Protein AF-0000000082410962 (afdb_homodimer)

Organism: Rhodococcus erythropolis (NCBI:txid1833)

InterPro domains:
  IPR000667 Peptidase S13, D-Ala-D-Ala carboxypeptidase C [PF02113] (50-499)
  IPR000667 Peptidase S13, D-Ala-D-Ala carboxypeptidase C [PTHR30023] (6-502)
  IPR012338 Beta-lactamase/transpeptidase-like [G3DSA:3.40.710.10] (295-506)
  IPR012338 Beta-lactamase/transpeptidase-like [SSF56601] (40-501)

Structure (mmCIF, N/CA/C/O backbone):
data_AF-0000000082410962-model_v1
#
loop_
_entity.id
_entity.type
_entity.pdbx_description
1 polymer 'D-alanyl-D-alanine carboxypeptidase'
#
loop_
_atom_site.group_PDB
_atom_site.id
_atom_site.type_symbol
_atom_site.label_atom_id
_atom_site.label_alt_id
_atom_site.label_comp_id
_atom_site.label_asym_id
_atom_site.label_entity_id
_atom_site.label_seq_id
_atom_site.pdbx_PDB_ins_code
_atom_site.Cartn_x
_atom_site.Cartn_y
_atom_site.Cartn_z
_atom_site.occupancy
_atom_site.B_iso_or_equiv
_atom_site.auth_seq_id
_atom_site.auth_comp_id
_atom_site.auth_asym_id
_atom_site.auth_atom_id
_atom_site.pdbx_PDB_model_num
ATOM 1 N N . MET A 1 1 ? -11.117 4.195 -78.25 1 20.45 1 MET A N 1
ATOM 2 C CA . MET A 1 1 ? -12.477 3.693 -78.438 1 20.45 1 MET A CA 1
ATOM 3 C C . MET A 1 1 ? -13.109 3.348 -77.062 1 20.45 1 MET A C 1
ATOM 5 O O . MET A 1 1 ? -12.578 2.523 -76.312 1 20.45 1 MET A O 1
ATOM 9 N N . PRO A 1 2 ? -13.758 4.367 -76.438 1 22.19 2 PRO A N 1
ATOM 10 C CA . PRO A 1 2 ? -14.109 4.836 -75.062 1 22.19 2 PRO A CA 1
ATOM 11 C C . PRO A 1 2 ? -15.258 4.039 -74.438 1 22.19 2 PRO A C 1
ATOM 13 O O . PRO A 1 2 ? -15.828 4.457 -73.438 1 22.19 2 PRO A O 1
ATOM 16 N N . HIS A 1 3 ? -15.164 2.682 -74.75 1 20.92 3 HIS A N 1
ATOM 17 C CA . HIS A 1 3 ? -16.328 1.81 -74.688 1 20.92 3 HIS A CA 1
ATOM 18 C C . HIS A 1 3 ? -16.906 1.747 -73.25 1 20.92 3 HIS A C 1
ATOM 20 O O . HIS A 1 3 ? -16.234 1.301 -72.312 1 20.92 3 HIS A O 1
ATOM 26 N N . THR A 1 4 ? -17.766 2.74 -72.875 1 23.84 4 THR A N 1
ATOM 27 C CA . THR A 1 4 ? -18.391 3.262 -71.688 1 23.84 4 THR A CA 1
ATOM 28 C C . THR A 1 4 ? -19.422 2.279 -71.125 1 23.84 4 THR A C 1
ATOM 30 O O . THR A 1 4 ? -20.516 2.15 -71.688 1 23.84 4 THR A O 1
ATOM 33 N N . THR A 1 5 ? -18.875 1.033 -70.875 1 23.12 5 THR A N 1
ATOM 34 C CA . THR A 1 5 ? -19.781 -0.105 -70.688 1 23.12 5 THR A CA 1
ATOM 35 C C . THR A 1 5 ? -20.828 0.185 -69.625 1 23.12 5 THR A C 1
ATOM 37 O O . THR A 1 5 ? -20.531 0.853 -68.625 1 23.12 5 THR A O 1
ATOM 40 N N . SER A 1 6 ? -22.062 -0.036 -69.938 1 21.22 6 SER A N 1
ATOM 41 C CA . SER A 1 6 ? -23.469 0.109 -69.562 1 21.22 6 SER A CA 1
ATOM 42 C C . SER A 1 6 ? -23.703 -0.491 -68.188 1 21.22 6 SER A C 1
ATOM 44 O O . SER A 1 6 ? -23.188 -1.566 -67.875 1 21.22 6 SER A O 1
ATOM 46 N N . VAL A 1 7 ? -24.094 0.425 -67.125 1 21.98 7 VAL A N 1
ATOM 47 C CA . VAL A 1 7 ? -24.344 0.583 -65.75 1 21.98 7 VAL A CA 1
ATOM 48 C C . VAL A 1 7 ? -25.531 -0.268 -65.312 1 21.98 7 VAL A C 1
ATOM 50 O O . VAL A 1 7 ? -26.688 0.076 -65.562 1 21.98 7 VAL A O 1
ATOM 53 N N . ARG A 1 8 ? -25.547 -1.613 -65.688 1 18.22 8 ARG A N 1
ATOM 54 C CA . ARG A 1 8 ? -26.781 -2.383 -65.562 1 18.22 8 ARG A CA 1
ATOM 55 C C . ARG A 1 8 ? -27.297 -2.357 -64.125 1 18.22 8 ARG A C 1
ATOM 57 O O . ARG A 1 8 ? -26.562 -2.684 -63.188 1 18.22 8 ARG A O 1
ATOM 64 N N . ALA A 1 9 ? -28.438 -1.636 -63.875 1 20.69 9 ALA A N 1
ATOM 65 C CA . ALA A 1 9 ? -29.281 -1.171 -62.781 1 20.69 9 ALA A CA 1
ATOM 66 C C . ALA A 1 9 ? -29.922 -2.346 -62.031 1 20.69 9 ALA A C 1
ATOM 68 O O . ALA A 1 9 ? -30.641 -2.152 -61.062 1 20.69 9 ALA A O 1
ATOM 69 N N . VAL A 1 10 ? -29.484 -3.652 -62.25 1 19.92 10 VAL A N 1
ATOM 70 C CA . VAL A 1 10 ? -30.5 -4.664 -62 1 19.92 10 VAL A CA 1
ATOM 71 C C . VAL A 1 10 ? -30.938 -4.609 -60.531 1 19.92 10 VAL A C 1
ATOM 73 O O . VAL A 1 10 ? -30.125 -4.828 -59.625 1 19.92 10 VAL A O 1
ATOM 76 N N . ALA A 1 11 ? -32.062 -3.807 -60.156 1 21.8 11 ALA A N 1
ATOM 77 C CA . ALA A 1 11 ? -32.719 -3.441 -58.906 1 21.8 11 ALA A CA 1
ATOM 78 C C . ALA A 1 11 ? -33.406 -4.652 -58.281 1 21.8 11 ALA A C 1
ATOM 80 O O . ALA A 1 11 ? -34.188 -4.512 -57.344 1 21.8 11 ALA A O 1
ATOM 81 N N . ALA A 1 12 ? -32.844 -5.898 -58.438 1 20.09 12 ALA A N 1
ATOM 82 C CA . ALA A 1 12 ? -33.75 -6.984 -58.094 1 20.09 12 ALA A CA 1
ATOM 83 C C . ALA A 1 12 ? -34.281 -6.809 -56.688 1 20.09 12 ALA A C 1
ATOM 85 O O . ALA A 1 12 ? -33.5 -6.664 -55.719 1 20.09 12 ALA A O 1
ATOM 86 N N . LEU A 1 13 ? -35.531 -6.34 -56.562 1 22.44 13 LEU A N 1
ATOM 87 C CA . LEU A 1 13 ? -36.469 -6.055 -55.469 1 22.44 13 LEU A CA 1
ATOM 88 C C . LEU A 1 13 ? -36.75 -7.309 -54.656 1 22.44 13 LEU A C 1
ATOM 90 O O . LEU A 1 13 ? -37.75 -7.984 -54.844 1 22.44 13 LEU A O 1
ATOM 94 N N . ILE A 1 14 ? -35.688 -8.172 -54.312 1 22.17 14 ILE A N 1
ATOM 95 C CA . ILE A 1 14 ? -36.125 -9.477 -53.812 1 22.17 14 ILE A CA 1
ATOM 96 C C . ILE A 1 14 ? -36.969 -9.305 -52.562 1 22.17 14 ILE A C 1
ATOM 98 O O . ILE A 1 14 ? -36.531 -8.609 -51.625 1 22.17 14 ILE A O 1
ATOM 102 N N . SER A 1 15 ? -38.281 -9.422 -52.656 1 22.38 15 SER A N 1
ATOM 103 C CA . SER A 1 15 ? -39.438 -9.414 -51.781 1 22.38 15 SER A CA 1
ATOM 104 C C . SER A 1 15 ? -39.281 -10.422 -50.656 1 22.38 15 SER A C 1
ATOM 106 O O . SER A 1 15 ? -39.312 -11.633 -50.875 1 22.38 15 SER A O 1
ATOM 108 N N . VAL A 1 16 ? -38.125 -10.383 -49.906 1 25.7 16 VAL A N 1
ATOM 109 C CA . VAL A 1 16 ? -37.938 -11.523 -49.031 1 25.7 16 VAL A CA 1
ATOM 110 C C . VAL A 1 16 ? -39.062 -11.578 -48 1 25.7 16 VAL A C 1
ATOM 112 O O . VAL A 1 16 ? -39.281 -10.625 -47.219 1 25.7 16 VAL A O 1
ATOM 115 N N . GLY A 1 17 ? -40.188 -12.172 -48.406 1 24.81 17 GLY A N 1
ATOM 116 C CA . GLY A 1 17 ? -41.375 -12.477 -47.625 1 24.81 17 GLY A CA 1
ATOM 117 C C . GLY A 1 17 ? -41.062 -13.023 -46.25 1 24.81 17 GLY A C 1
ATOM 118 O O . GLY A 1 17 ? -40.375 -14.055 -46.125 1 24.81 17 GLY A O 1
ATOM 119 N N . VAL A 1 18 ? -41 -12.102 -45.344 1 27.58 18 VAL A N 1
ATOM 120 C CA . VAL A 1 18 ? -40.625 -12.312 -43.969 1 27.58 18 VAL A CA 1
ATOM 121 C C . VAL A 1 18 ? -41.656 -13.203 -43.281 1 27.58 18 VAL A C 1
ATOM 123 O O . VAL A 1 18 ? -42.812 -12.797 -43.094 1 27.58 18 VAL A O 1
ATOM 126 N N . VAL A 1 19 ? -41.719 -14.422 -43.812 1 29.36 19 VAL A N 1
ATOM 127 C CA . VAL A 1 19 ? -42.719 -15.266 -43.156 1 29.36 19 VAL A CA 1
ATOM 128 C C . VAL A 1 19 ? -42.5 -15.234 -41.625 1 29.36 19 VAL A C 1
ATOM 130 O O . VAL A 1 19 ? -41.406 -15.562 -41.156 1 29.36 19 VAL A O 1
ATOM 133 N N . LEU A 1 20 ? -43.25 -14.383 -41.062 1 29.3 20 LEU A N 1
ATOM 134 C CA . LEU A 1 20 ? -43.375 -14.164 -39.625 1 29.3 20 LEU A CA 1
ATOM 135 C C . LEU A 1 20 ? -43.719 -15.453 -38.906 1 29.3 20 LEU A C 1
ATOM 137 O O . LEU A 1 20 ? -44.875 -15.922 -39 1 29.3 20 LEU A O 1
ATOM 141 N N . THR A 1 21 ? -42.875 -16.531 -39.156 1 29.48 21 THR A N 1
ATOM 142 C CA . THR A 1 21 ? -43.344 -17.703 -38.438 1 29.48 21 THR A CA 1
ATOM 143 C C . THR A 1 21 ? -43.5 -17.422 -36.969 1 29.48 21 THR A C 1
ATOM 145 O O . THR A 1 21 ? -42.594 -16.938 -36.312 1 29.48 21 THR A O 1
ATOM 148 N N . ALA A 1 22 ? -44.656 -17.156 -36.531 1 31.52 22 ALA A N 1
ATOM 149 C CA . ALA A 1 22 ? -45.188 -17 -35.156 1 31.52 22 ALA A CA 1
ATOM 150 C C . ALA A 1 22 ? -44.688 -18.125 -34.25 1 31.52 22 ALA A C 1
ATOM 152 O O . ALA A 1 22 ? -45.156 -19.266 -34.375 1 31.52 22 ALA A O 1
ATOM 153 N N . CYS A 1 23 ? -43.219 -18.266 -34.156 1 29.84 23 CYS A N 1
ATOM 154 C CA . CYS A 1 23 ? -42.938 -19.359 -33.25 1 29.84 23 CYS A CA 1
ATOM 155 C C . CYS A 1 23 ? -43.562 -19.094 -31.875 1 29.84 23 CYS A C 1
ATOM 157 O O . CYS A 1 23 ? -43.281 -18.078 -31.234 1 29.84 23 CYS A O 1
ATOM 159 N N . SER A 1 24 ? -44.719 -19.453 -31.703 1 29.98 24 SER A N 1
ATOM 160 C CA . SER A 1 24 ? -45.375 -19.5 -30.391 1 29.98 24 SER A CA 1
ATOM 161 C C . SER A 1 24 ? -44.469 -20.125 -29.344 1 29.98 24 SER A C 1
ATOM 163 O O . SER A 1 24 ? -44.188 -21.328 -29.375 1 29.98 24 SER A O 1
ATOM 165 N N . ALA A 1 25 ? -43.406 -19.312 -28.969 1 31.98 25 ALA A N 1
ATOM 166 C CA . ALA A 1 25 ? -42.594 -19.828 -27.875 1 31.98 25 ALA A CA 1
ATOM 167 C C . ALA A 1 25 ? -43.469 -20.172 -26.672 1 31.98 25 ALA A C 1
ATOM 169 O O . ALA A 1 25 ? -44.219 -19.312 -26.188 1 31.98 25 ALA A O 1
ATOM 170 N N . LYS A 1 26 ? -43.562 -21.422 -26.531 1 36.84 26 LYS A N 1
ATOM 171 C CA . LYS A 1 26 ? -44.219 -21.891 -25.312 1 36.84 26 LYS A CA 1
ATOM 172 C C . LYS A 1 26 ? -43.562 -21.281 -24.062 1 36.84 26 LYS A C 1
ATOM 174 O O . LYS A 1 26 ? -42.344 -21.219 -23.969 1 36.84 26 LYS A O 1
ATOM 179 N N . PRO A 1 27 ? -44.156 -20.484 -23.25 1 34.94 27 PRO A N 1
ATOM 180 C CA . PRO A 1 27 ? -43.562 -19.922 -22.031 1 34.94 27 PRO A CA 1
ATOM 181 C C . PRO A 1 27 ? -42.844 -20.969 -21.172 1 34.94 27 PRO A C 1
ATOM 183 O O . PRO A 1 27 ? -43.469 -21.953 -20.75 1 34.94 27 PRO A O 1
ATOM 186 N N . SER A 1 28 ? -41.469 -21.328 -21.5 1 31.2 28 SER A N 1
ATOM 187 C CA . SER A 1 28 ? -40.938 -22.312 -20.562 1 31.2 28 SER A CA 1
ATOM 188 C C . SER A 1 28 ? -40.875 -21.75 -19.141 1 31.2 28 SER A C 1
ATOM 190 O O . SER A 1 28 ? -40.156 -20.797 -18.891 1 31.2 28 SER A O 1
ATOM 192 N N . ASN A 1 29 ? -41.844 -21.656 -18.406 1 32.88 29 ASN A N 1
ATOM 193 C CA . ASN A 1 29 ? -41.875 -21.438 -16.953 1 32.88 29 ASN A CA 1
ATOM 194 C C . ASN A 1 29 ? -40.875 -22.281 -16.219 1 32.88 29 ASN A C 1
ATOM 196 O O . ASN A 1 29 ? -41.188 -23.391 -15.781 1 32.88 29 ASN A O 1
ATOM 200 N N . SER A 1 30 ? -39.531 -22.406 -16.781 1 31.64 30 SER A N 1
ATOM 201 C CA . SER A 1 30 ? -38.812 -23.297 -15.875 1 31.64 30 SER A CA 1
ATOM 202 C C . SER A 1 30 ? -38.531 -22.625 -14.531 1 31.64 30 SER A C 1
ATOM 204 O O . SER A 1 30 ? -37.812 -21.641 -14.453 1 31.64 30 SER A O 1
ATOM 206 N N . ASP A 1 31 ? -39.406 -22.578 -13.648 1 34 31 ASP A N 1
ATOM 207 C CA . ASP A 1 31 ? -39.219 -22.438 -12.211 1 34 31 ASP A CA 1
ATOM 208 C C . ASP A 1 31 ? -38 -23.25 -11.742 1 34 31 ASP A C 1
ATOM 210 O O . ASP A 1 31 ? -38.125 -24.406 -11.328 1 34 31 ASP A O 1
ATOM 214 N N . SER A 1 32 ? -36.906 -23.156 -12.383 1 30.41 32 SER A N 1
ATOM 215 C CA . SER A 1 32 ? -35.875 -23.953 -11.734 1 30.41 32 SER A CA 1
ATOM 216 C C . SER A 1 32 ? -35.562 -23.438 -10.336 1 30.41 32 SER A C 1
ATOM 218 O O . SER A 1 32 ? -34.875 -22.422 -10.18 1 30.41 32 SER A O 1
ATOM 220 N N . ALA A 1 33 ? -36.438 -23.516 -9.336 1 36.28 33 ALA A N 1
ATOM 221 C CA . ALA A 1 33 ? -36.156 -23.5 -7.906 1 36.28 33 ALA A CA 1
ATOM 222 C C . ALA A 1 33 ? -34.75 -24.047 -7.625 1 36.28 33 ALA A C 1
ATOM 224 O O . ALA A 1 33 ? -34.469 -25.219 -7.91 1 36.28 33 ALA A O 1
ATOM 225 N N . SER A 1 34 ? -33.688 -23.141 -7.738 1 38.25 34 SER A N 1
ATOM 226 C CA . SER A 1 34 ? -32.344 -23.5 -7.34 1 38.25 34 SER A CA 1
ATOM 227 C C . SER A 1 34 ? -32.344 -24.594 -6.281 1 38.25 34 SER A C 1
ATOM 229 O O . SER A 1 34 ? -33.031 -24.484 -5.262 1 38.25 34 SER A O 1
ATOM 231 N N . ALA A 1 35 ? -32.25 -25.781 -6.633 1 42.25 35 ALA A N 1
ATOM 232 C CA . ALA A 1 35 ? -32.188 -26.844 -5.621 1 42.25 35 ALA A CA 1
ATOM 233 C C . ALA A 1 35 ? -31.5 -26.344 -4.352 1 42.25 35 ALA A C 1
ATOM 235 O O . ALA A 1 35 ? -30.484 -25.656 -4.422 1 42.25 35 ALA A O 1
ATOM 236 N N . PRO A 1 36 ? -32.125 -26.203 -3.295 1 48.03 36 PRO A N 1
ATOM 237 C CA . PRO A 1 36 ? -31.531 -25.734 -2.051 1 48.03 36 PRO A CA 1
ATOM 238 C C . PRO A 1 36 ? -30.062 -26.156 -1.903 1 48.03 36 PRO A C 1
ATOM 240 O O . PRO A 1 36 ? -29.734 -27.312 -2.178 1 48.03 36 PRO A O 1
ATOM 243 N N . ALA A 1 37 ? -29.094 -25.25 -2.07 1 55.62 37 ALA A N 1
ATOM 244 C CA . ALA A 1 37 ? -27.703 -25.594 -1.759 1 55.62 37 ALA A CA 1
ATOM 245 C C . ALA A 1 37 ? -27.625 -26.578 -0.59 1 55.62 37 ALA A C 1
ATOM 247 O O . ALA A 1 37 ? -28.266 -26.359 0.447 1 55.62 37 ALA A O 1
ATOM 248 N N . GLN A 1 38 ? -27.156 -27.891 -0.914 1 72.31 38 GLN A N 1
ATOM 249 C CA . GLN A 1 38 ? -26.922 -28.922 0.096 1 72.31 38 GLN A CA 1
ATOM 250 C C . GLN A 1 38 ? -26.062 -28.391 1.233 1 72.31 38 GLN A C 1
ATOM 252 O O . GLN A 1 38 ? -25.234 -27.5 1.025 1 72.31 38 GLN A O 1
ATOM 257 N N . GLN A 1 39 ? -26.391 -28.734 2.312 1 88.88 39 GLN A N 1
ATOM 258 C CA . GLN A 1 39 ? -25.562 -28.453 3.48 1 88.88 39 GLN A CA 1
ATOM 259 C C . GLN A 1 39 ? -24.188 -29.078 3.33 1 88.88 39 GLN A C 1
ATOM 261 O O . GLN A 1 39 ? -24.047 -30.203 2.852 1 88.88 39 GLN A O 1
ATOM 266 N N . VAL A 1 40 ? -23.156 -28.297 3.602 1 95.81 40 VAL A N 1
ATOM 267 C CA . VAL A 1 40 ? -21.797 -28.797 3.506 1 95.81 40 VAL A CA 1
ATOM 268 C C . VAL A 1 40 ? -21.562 -29.859 4.582 1 95.81 40 VAL A C 1
ATOM 270 O O . VAL A 1 40 ? -22.281 -29.922 5.574 1 95.81 40 VAL A O 1
ATOM 273 N N . PRO A 1 41 ? -20.625 -30.812 4.406 1 96.81 41 PRO A N 1
ATOM 274 C CA . PRO A 1 41 ? -20.297 -31.812 5.418 1 96.81 41 PRO A CA 1
ATOM 275 C C . PRO A 1 41 ? -19.891 -31.203 6.754 1 96.81 41 PRO A C 1
ATOM 277 O O . PRO A 1 41 ? -19.328 -30.109 6.789 1 96.81 41 PRO A O 1
ATOM 280 N N . GLU A 1 42 ? -20.172 -31.891 7.77 1 96.31 42 GLU A N 1
ATOM 281 C CA . GLU A 1 42 ? -19.969 -31.422 9.141 1 96.31 42 GLU A CA 1
ATOM 282 C C . GLU A 1 42 ? -18.516 -31.016 9.367 1 96.31 42 GLU A C 1
ATOM 284 O O . GLU A 1 42 ? -18.234 -30.016 10.016 1 96.31 42 GLU A O 1
ATOM 289 N N . GLU A 1 43 ? -17.641 -31.797 8.859 1 96.38 43 GLU A N 1
ATOM 290 C CA . GLU A 1 43 ? -16.234 -31.516 9.055 1 96.38 43 GLU A CA 1
ATOM 291 C C . GLU A 1 43 ? -15.852 -30.172 8.422 1 96.38 43 GLU A C 1
ATOM 293 O O . GLU A 1 43 ? -15.094 -29.391 9.008 1 96.38 43 GLU A O 1
ATOM 298 N N . ALA A 1 44 ? -16.359 -29.875 7.23 1 98 44 ALA A N 1
ATOM 299 C CA . ALA A 1 44 ? -16.109 -28.594 6.582 1 98 44 ALA A CA 1
ATOM 300 C C . ALA A 1 44 ? -16.703 -27.453 7.402 1 98 44 ALA A C 1
ATOM 302 O O . ALA A 1 44 ? -16.031 -26.438 7.637 1 98 44 ALA A O 1
ATOM 303 N N . ALA A 1 45 ? -17.875 -27.656 7.836 1 97.56 45 ALA A N 1
ATOM 304 C CA . ALA A 1 45 ? -18.547 -26.641 8.648 1 97.56 45 ALA A CA 1
ATOM 305 C C . ALA A 1 45 ? -17.766 -26.359 9.93 1 97.56 45 ALA A C 1
ATOM 307 O O . ALA A 1 45 ? -17.641 -25.203 10.352 1 97.56 45 ALA A O 1
ATOM 308 N N . ARG A 1 46 ? -17.266 -27.406 10.523 1 97.44 46 ARG A N 1
ATOM 309 C CA . ARG A 1 46 ? -16.484 -27.266 11.758 1 97.44 46 ARG A CA 1
ATOM 310 C C . ARG A 1 46 ? -15.227 -26.438 11.523 1 97.44 46 ARG A C 1
ATOM 312 O O . ARG A 1 46 ? -14.922 -25.531 12.289 1 97.44 46 ARG A O 1
ATOM 319 N N . ILE A 1 47 ? -14.523 -26.719 10.461 1 97.56 47 ILE A N 1
ATOM 320 C CA . ILE A 1 47 ? -13.305 -25.984 10.133 1 97.56 47 ILE A CA 1
ATOM 321 C C . ILE A 1 47 ? -13.625 -24.516 9.914 1 97.56 47 ILE A C 1
ATOM 323 O O . ILE A 1 47 ? -12.953 -23.641 10.469 1 97.56 47 ILE A O 1
ATOM 327 N N . MET A 1 48 ? -14.672 -24.203 9.195 1 97.69 48 MET A N 1
ATOM 328 C CA . MET A 1 48 ? -15.031 -22.859 8.781 1 97.69 48 MET A CA 1
ATOM 329 C C . MET A 1 48 ? -15.484 -22.016 9.977 1 97.69 48 MET A C 1
ATOM 331 O O . MET A 1 48 ? -15.484 -20.797 9.914 1 97.69 48 MET A O 1
ATOM 335 N N . ALA A 1 49 ? -15.805 -22.688 11.078 1 96.12 49 ALA A N 1
ATOM 336 C CA . ALA A 1 49 ? -16.391 -22 12.227 1 96.12 49 ALA A CA 1
ATOM 337 C C . ALA A 1 49 ? -15.312 -21.688 13.273 1 96.12 49 ALA A C 1
ATOM 339 O O . ALA A 1 49 ? -15.594 -21.031 14.281 1 96.12 49 ALA A O 1
ATOM 340 N N . THR A 1 50 ? -14.086 -22.078 13.016 1 94.06 50 THR A N 1
ATOM 341 C CA . THR A 1 50 ? -13.047 -21.859 14.008 1 94.06 50 THR A CA 1
ATOM 342 C C . THR A 1 50 ? -12.68 -20.375 14.07 1 94.06 50 THR A C 1
ATOM 344 O O . THR A 1 50 ? -13.023 -19.609 13.172 1 94.06 50 THR A O 1
ATOM 347 N N . ASP A 1 51 ? -11.945 -19.922 15.039 1 88.88 51 ASP A N 1
ATOM 348 C CA . ASP A 1 51 ? -11.789 -18.547 15.5 1 88.88 51 ASP A CA 1
ATOM 349 C C . ASP A 1 51 ? -11.156 -17.672 14.422 1 88.88 51 ASP A C 1
ATOM 351 O O . ASP A 1 51 ? -11.602 -16.547 14.18 1 88.88 51 ASP A O 1
ATOM 355 N N . PRO A 1 52 ? -10.102 -18.062 13.734 1 91.88 52 PRO A N 1
ATOM 356 C CA . PRO A 1 52 ? -9.492 -17.141 12.773 1 91.88 52 PRO A CA 1
ATOM 357 C C . PRO A 1 52 ? -10.453 -16.719 11.664 1 91.88 52 PRO A C 1
ATOM 359 O O . PRO A 1 52 ? -10.18 -15.773 10.93 1 91.88 52 PRO A O 1
ATOM 362 N N . TYR A 1 53 ? -11.633 -17.406 11.648 1 95.56 53 TYR A N 1
ATOM 363 C CA . TYR A 1 53 ? -12.5 -17.203 10.5 1 95.56 53 TYR A CA 1
ATOM 364 C C . TYR A 1 53 ? -13.781 -16.484 10.906 1 95.56 53 TYR A C 1
ATOM 366 O O . TYR A 1 53 ? -14.703 -16.344 10.102 1 95.56 53 TYR A O 1
ATOM 374 N N . ALA A 1 54 ? -13.82 -16.047 12.18 1 92.25 54 ALA A N 1
ATOM 375 C CA . ALA A 1 54 ? -15.039 -15.414 12.695 1 92.25 54 ALA A CA 1
ATOM 376 C C . ALA A 1 54 ? -15.453 -14.227 11.828 1 92.25 54 ALA A C 1
ATOM 378 O O . ALA A 1 54 ? -16.641 -14.023 11.57 1 92.25 54 ALA A O 1
ATOM 379 N N . MET A 1 55 ? -14.531 -13.469 11.367 1 94.44 55 MET A N 1
ATOM 380 C CA . MET A 1 55 ? -14.852 -12.297 10.562 1 94.44 55 MET A CA 1
ATOM 381 C C . MET A 1 55 ? -14.516 -12.531 9.094 1 94.44 55 MET A C 1
ATOM 383 O O . MET A 1 55 ? -14.664 -11.625 8.273 1 94.44 55 MET A O 1
ATOM 387 N N . ALA A 1 56 ? -14.023 -13.758 8.75 1 96.75 56 ALA A N 1
ATOM 388 C CA . ALA A 1 56 ? -13.586 -14.094 7.395 1 96.75 56 ALA A CA 1
ATOM 389 C C . ALA A 1 56 ? -14.766 -14.461 6.508 1 96.75 56 ALA A C 1
ATOM 391 O O . ALA A 1 56 ? -15.906 -14.562 6.984 1 96.75 56 ALA A O 1
ATOM 392 N N . ARG A 1 57 ? -14.539 -14.547 5.266 1 96.62 57 ARG A N 1
ATOM 393 C CA . ARG A 1 57 ? -15.547 -14.938 4.281 1 96.62 57 ARG A CA 1
ATOM 394 C C . ARG A 1 57 ? -15.102 -16.172 3.502 1 96.62 57 ARG A C 1
ATOM 396 O O . ARG A 1 57 ? -14.07 -16.141 2.82 1 96.62 57 ARG A O 1
ATOM 403 N N . TRP A 1 58 ? -15.883 -17.188 3.564 1 97.88 58 TRP A N 1
ATOM 404 C CA . TRP A 1 58 ? -15.633 -18.391 2.791 1 97.88 58 TRP A CA 1
ATOM 405 C C . TRP A 1 58 ? -16.344 -18.344 1.446 1 97.88 58 TRP A C 1
ATOM 407 O O . TRP A 1 58 ? -17.5 -17.922 1.371 1 97.88 58 TRP A O 1
ATOM 417 N N . SER A 1 59 ? -15.695 -18.672 0.429 1 98.19 59 SER A N 1
ATOM 418 C CA . SER A 1 59 ? -16.234 -18.844 -0.917 1 98.19 59 SER A CA 1
ATOM 419 C C . SER A 1 59 ? -15.945 -20.234 -1.451 1 98.19 59 SER A C 1
ATOM 421 O O . SER A 1 59 ? -14.812 -20.719 -1.373 1 98.19 59 SER A O 1
ATOM 423 N N . TYR A 1 60 ? -17.031 -20.922 -1.973 1 98.62 60 TYR A N 1
ATOM 424 C CA . TYR A 1 60 ? -16.781 -22.234 -2.559 1 98.62 60 TYR A CA 1
ATOM 425 C C . TYR A 1 60 ? -17.828 -22.562 -3.621 1 98.62 60 TYR A C 1
ATOM 427 O O . TYR A 1 60 ? -18.922 -21.984 -3.613 1 98.62 60 TYR A O 1
ATOM 435 N N . LEU A 1 61 ? -17.438 -23.359 -4.492 1 98.75 61 LEU A N 1
ATOM 436 C CA . LEU A 1 61 ? -18.266 -23.906 -5.562 1 98.75 61 LEU A CA 1
ATOM 437 C C . LEU A 1 61 ? -17.797 -25.312 -5.941 1 98.75 61 LEU A C 1
ATOM 439 O O . LEU A 1 61 ? -16.609 -25.531 -6.184 1 98.75 61 LEU A O 1
ATOM 443 N N . LEU A 1 62 ? -18.594 -26.25 -5.855 1 98.62 62 LEU A N 1
ATOM 444 C CA . LEU A 1 62 ? -18.391 -27.641 -6.27 1 98.62 62 LEU A CA 1
ATOM 445 C C . LEU A 1 62 ? -19.422 -28.047 -7.324 1 98.62 62 LEU A C 1
ATOM 447 O O . LEU A 1 62 ? -20.625 -27.969 -7.09 1 98.62 62 LEU A O 1
ATOM 451 N N . VAL A 1 63 ? -18.938 -28.5 -8.445 1 98 63 VAL A N 1
ATOM 452 C CA . VAL A 1 63 ? -19.812 -28.781 -9.578 1 98 63 VAL A CA 1
ATOM 453 C C . VAL A 1 63 ? -19.422 -30.125 -10.203 1 98 63 VAL A C 1
ATOM 455 O O . VAL A 1 63 ? -18.25 -30.469 -10.273 1 98 63 VAL A O 1
ATOM 458 N N . ASP A 1 64 ? -20.375 -30.875 -10.664 1 97.44 64 ASP A N 1
ATOM 459 C CA . ASP A 1 64 ? -20.188 -32 -11.57 1 97.44 64 ASP A CA 1
ATOM 460 C C . ASP A 1 64 ? -20.234 -31.547 -13.023 1 97.44 64 ASP A C 1
ATOM 462 O O . ASP A 1 64 ? -21.297 -31.234 -13.555 1 97.44 64 ASP A O 1
ATOM 466 N N . PRO A 1 65 ? -19.031 -31.516 -13.578 1 96.75 65 PRO A N 1
ATOM 467 C CA . PRO A 1 65 ? -19.016 -30.953 -14.93 1 96.75 65 PRO A CA 1
ATOM 468 C C . PRO A 1 65 ? -19.75 -31.828 -15.938 1 96.75 65 PRO A C 1
ATOM 470 O O . PRO A 1 65 ? -20.109 -31.359 -17.016 1 96.75 65 PRO A O 1
ATOM 473 N N . ALA A 1 66 ? -20.031 -33.062 -15.672 1 95.19 66 ALA A N 1
ATOM 474 C CA . ALA A 1 66 ? -20.766 -33.969 -16.562 1 95.19 66 ALA A CA 1
ATOM 475 C C . ALA A 1 66 ? -22.25 -33.625 -16.594 1 95.19 66 ALA A C 1
ATOM 477 O O . ALA A 1 66 ? -22.906 -33.781 -17.625 1 95.19 66 ALA A O 1
ATOM 478 N N . THR A 1 67 ? -22.766 -33.094 -15.492 1 95.25 67 THR A N 1
ATOM 479 C CA . THR A 1 67 ? -24.203 -32.875 -15.391 1 95.25 67 THR A CA 1
ATOM 480 C C . THR A 1 67 ? -24.5 -31.391 -15.156 1 95.25 67 THR A C 1
ATOM 482 O O . THR A 1 67 ? -25.656 -30.969 -15.219 1 95.25 67 THR A O 1
ATOM 485 N N . ASP A 1 68 ? -23.531 -30.734 -14.789 1 94.69 68 ASP A N 1
ATOM 486 C CA . ASP A 1 68 ? -23.641 -29.312 -14.43 1 94.69 68 ASP A CA 1
ATOM 487 C C . ASP A 1 68 ? -24.328 -29.141 -13.07 1 94.69 68 ASP A C 1
ATOM 489 O O . ASP A 1 68 ? -24.75 -28.047 -12.719 1 94.69 68 ASP A O 1
ATOM 493 N N . GLU A 1 69 ? -24.453 -30.172 -12.398 1 95.44 69 GLU A N 1
ATOM 494 C CA . GLU A 1 69 ? -25.031 -30.094 -11.055 1 95.44 69 GLU A CA 1
ATOM 495 C C . GLU A 1 69 ? -24.141 -29.312 -10.109 1 95.44 69 GLU A C 1
ATOM 497 O O . GLU A 1 69 ? -22.938 -29.594 -10.008 1 95.44 69 GLU A O 1
ATOM 502 N N . VAL A 1 70 ? -24.703 -28.297 -9.422 1 97.5 70 VAL A N 1
ATOM 503 C CA . VAL A 1 70 ? -24.047 -27.578 -8.336 1 97.5 70 VAL A CA 1
ATOM 504 C C . VAL A 1 70 ? -24.25 -28.328 -7.02 1 97.5 70 VAL A C 1
ATOM 506 O O . VAL A 1 70 ? -25.391 -28.438 -6.539 1 97.5 70 VAL A O 1
ATOM 509 N N . ILE A 1 71 ? -23.219 -28.781 -6.453 1 97.25 71 ILE A N 1
ATOM 510 C CA . ILE A 1 71 ? -23.297 -29.578 -5.238 1 97.25 71 ILE A CA 1
ATOM 511 C C . ILE A 1 71 ? -23.219 -28.672 -4.012 1 97.25 71 ILE A C 1
ATOM 513 O O . ILE A 1 71 ? -24.062 -28.766 -3.109 1 97.25 71 ILE A O 1
ATOM 517 N N . TYR A 1 72 ? -22.219 -27.875 -3.916 1 97.81 72 TYR A N 1
ATOM 518 C CA . TYR A 1 72 ? -22.062 -26.844 -2.895 1 97.81 72 TYR A CA 1
ATOM 519 C C . TYR A 1 72 ? -21.797 -25.484 -3.527 1 97.81 72 TYR A C 1
ATOM 521 O O . TYR A 1 72 ? -21.094 -25.391 -4.535 1 97.81 72 TYR A O 1
ATOM 529 N N . SER A 1 73 ? -22.391 -24.453 -2.941 1 98.06 73 SER A N 1
ATOM 530 C CA . SER A 1 73 ? -22.172 -23.094 -3.441 1 98.06 73 SER A CA 1
ATOM 531 C C . SER A 1 73 ? -22.281 -22.078 -2.316 1 98.06 73 SER A C 1
ATOM 533 O O . SER A 1 73 ? -23.203 -22.141 -1.493 1 98.06 73 SER A O 1
ATOM 535 N N . ASN A 1 74 ? -21.359 -21.203 -2.254 1 97.56 74 ASN A N 1
ATOM 536 C CA . ASN A 1 74 ? -21.328 -20.047 -1.373 1 97.56 74 ASN A CA 1
ATOM 537 C C . ASN A 1 74 ? -20.469 -18.922 -1.956 1 97.56 74 ASN A C 1
ATOM 539 O O . ASN A 1 74 ? -19.281 -19.125 -2.223 1 97.56 74 ASN A O 1
ATOM 543 N N . ASN A 1 75 ? -21.078 -17.781 -2.203 1 96.75 75 ASN A N 1
ATOM 544 C CA . ASN A 1 75 ? -20.406 -16.625 -2.781 1 96.75 75 ASN A CA 1
ATOM 545 C C . ASN A 1 75 ? -19.766 -16.969 -4.125 1 96.75 75 ASN A C 1
ATOM 547 O O . ASN A 1 75 ? -18.656 -16.516 -4.43 1 96.75 75 ASN A O 1
ATOM 551 N N . ALA A 1 76 ? -20.438 -17.781 -4.914 1 97.5 76 ALA A N 1
ATOM 552 C CA . ALA A 1 76 ? -19.859 -18.297 -6.152 1 97.5 76 ALA A CA 1
ATOM 553 C C . ALA A 1 76 ? -19.781 -17.203 -7.215 1 97.5 76 ALA A C 1
ATOM 555 O O . ALA A 1 76 ? -18.953 -17.281 -8.125 1 97.5 76 ALA A O 1
ATOM 556 N N . ASP A 1 77 ? -20.609 -16.172 -7.055 1 95.94 77 ASP A N 1
ATOM 557 C CA . ASP A 1 77 ? -20.672 -15.133 -8.07 1 95.94 77 ASP A CA 1
ATOM 558 C C . ASP A 1 77 ? -20.125 -13.812 -7.531 1 95.94 77 ASP A C 1
ATOM 560 O O . ASP A 1 77 ? -20.297 -12.766 -8.156 1 95.94 77 ASP A O 1
ATOM 564 N N . SER A 1 78 ? -19.531 -13.836 -6.371 1 96.12 78 SER A N 1
ATOM 565 C CA . SER A 1 78 ? -18.859 -12.688 -5.785 1 96.12 78 SER A CA 1
ATOM 566 C C . SER A 1 78 ? -17.344 -12.758 -6.004 1 96.12 78 SER A C 1
ATOM 568 O O . SER A 1 78 ? -16.75 -13.836 -5.922 1 96.12 78 SER A O 1
ATOM 570 N N . SER A 1 79 ? -16.797 -11.625 -6.219 1 96.88 79 SER A N 1
ATOM 571 C CA . SER A 1 79 ? -15.367 -11.57 -6.477 1 96.88 79 SER A CA 1
ATOM 572 C C . SER A 1 79 ? -14.562 -11.977 -5.242 1 96.88 79 SER A C 1
ATOM 574 O O . SER A 1 79 ? -14.961 -11.672 -4.113 1 96.88 79 SER A O 1
ATOM 576 N N . MET A 1 80 ? -13.539 -12.633 -5.457 1 97.06 80 MET A N 1
ATOM 577 C CA . MET A 1 80 ? -12.469 -12.891 -4.5 1 97.06 80 MET A CA 1
ATOM 578 C C . MET A 1 80 ? -11.102 -12.664 -5.133 1 97.06 80 MET A C 1
ATOM 580 O O . MET A 1 80 ? -10.969 -12.711 -6.359 1 97.06 80 MET A O 1
ATOM 584 N N . PHE A 1 81 ? -10.141 -12.352 -4.371 1 97.62 81 PHE A N 1
ATOM 585 C CA . PHE A 1 81 ? -8.781 -12.289 -4.891 1 97.62 81 PHE A CA 1
ATOM 586 C C . PHE A 1 81 ? -8.352 -13.641 -5.441 1 97.62 81 PHE A C 1
ATOM 588 O O . PHE A 1 81 ? -8.867 -14.68 -5.023 1 97.62 81 PHE A O 1
ATOM 595 N N . LEU A 1 82 ? -7.496 -13.586 -6.332 1 98.19 82 LEU A N 1
ATOM 596 C CA . LEU A 1 82 ? -7.023 -14.82 -6.957 1 98.19 82 LEU A CA 1
ATOM 597 C C . LEU A 1 82 ? -5.676 -15.234 -6.379 1 98.19 82 LEU A C 1
ATOM 599 O O . LEU A 1 82 ? -5.41 -16.438 -6.211 1 98.19 82 LEU A O 1
ATOM 603 N N . ALA A 1 83 ? -4.902 -14.258 -6.066 1 97.88 83 ALA A N 1
ATOM 604 C CA . ALA A 1 83 ? -3.508 -14.594 -5.797 1 97.88 83 ALA A CA 1
ATOM 605 C C . ALA A 1 83 ? -2.977 -15.594 -6.82 1 97.88 83 ALA A C 1
ATOM 607 O O . ALA A 1 83 ? -3.197 -15.438 -8.023 1 97.88 83 ALA A O 1
ATOM 608 N N . SER A 1 84 ? -2.354 -16.656 -6.414 1 98.25 84 SER A N 1
ATOM 609 C CA . SER A 1 84 ? -1.675 -17.609 -7.293 1 98.25 84 SER A CA 1
ATOM 610 C C . SER A 1 84 ? -2.674 -18.469 -8.055 1 98.25 84 SER A C 1
ATOM 612 O O . SER A 1 84 ? -2.291 -19.234 -8.938 1 98.25 84 SER A O 1
ATOM 614 N N . GLN A 1 85 ? -3.967 -18.375 -7.809 1 98.25 85 GLN A N 1
ATOM 615 C CA . GLN A 1 85 ? -4.934 -19.016 -8.695 1 98.25 85 GLN A CA 1
ATOM 616 C C . GLN A 1 85 ? -4.824 -18.484 -10.109 1 98.25 85 GLN A C 1
ATOM 618 O O . GLN A 1 85 ? -5.23 -19.141 -11.07 1 98.25 85 GLN A O 1
ATOM 623 N N . THR A 1 86 ? -4.301 -17.297 -10.164 1 98.62 86 THR A N 1
ATOM 624 C CA . THR A 1 86 ? -4.074 -16.641 -11.453 1 98.62 86 THR A CA 1
ATOM 625 C C . THR A 1 86 ? -3.184 -17.516 -12.336 1 98.62 86 THR A C 1
ATOM 627 O O . THR A 1 86 ? -3.312 -17.5 -13.562 1 98.62 86 THR A O 1
ATOM 630 N N . LYS A 1 87 ? -2.41 -18.312 -11.758 1 98.75 87 LYS A N 1
ATOM 631 C CA . LYS A 1 87 ? -1.463 -19.109 -12.523 1 98.75 87 LYS A CA 1
ATOM 632 C C . LYS A 1 87 ? -2.184 -20.188 -13.336 1 98.75 87 LYS A C 1
ATOM 634 O O . LYS A 1 87 ? -1.621 -20.734 -14.281 1 98.75 87 LYS A O 1
ATOM 639 N N . HIS A 1 88 ? -3.49 -20.531 -13 1 98.81 88 HIS A N 1
ATOM 640 C CA . HIS A 1 88 ? -4.32 -21.312 -13.914 1 98.81 88 HIS A CA 1
ATOM 641 C C . HIS A 1 88 ? -4.371 -20.672 -15.297 1 98.81 88 HIS A C 1
ATOM 643 O O . HIS A 1 88 ? -4.148 -21.344 -16.312 1 98.81 88 HIS A O 1
ATOM 649 N N . PHE A 1 89 ? -4.59 -19.406 -15.281 1 98.88 89 PHE A N 1
ATOM 650 C CA . PHE A 1 89 ? -4.797 -18.656 -16.516 1 98.88 89 PHE A CA 1
ATOM 651 C C . PHE A 1 89 ? -3.473 -18.422 -17.234 1 98.88 89 PHE A C 1
ATOM 653 O O . PHE A 1 89 ? -3.379 -18.594 -18.438 1 98.88 89 PHE A O 1
ATOM 660 N N . THR A 1 90 ? -2.453 -18.078 -16.516 1 98.88 90 THR A N 1
ATOM 661 C CA . THR A 1 90 ? -1.16 -17.75 -17.094 1 98.88 90 THR A CA 1
ATOM 662 C C . THR A 1 90 ? -0.522 -18.969 -17.75 1 98.88 90 THR A C 1
ATOM 664 O O . THR A 1 90 ? -0.136 -18.938 -18.922 1 98.88 90 THR A O 1
ATOM 667 N N . VAL A 1 91 ? -0.452 -20.062 -17 1 98.94 91 VAL A N 1
ATOM 668 C CA . VAL A 1 91 ? 0.189 -21.281 -17.5 1 98.94 91 VAL A CA 1
ATOM 669 C C . VAL A 1 91 ? -0.656 -21.875 -18.625 1 98.94 91 VAL A C 1
ATOM 671 O O . VAL A 1 91 ? -0.127 -22.281 -19.656 1 98.94 91 VAL A O 1
ATOM 674 N N . GLY A 1 92 ? -1.975 -21.953 -18.406 1 98.94 92 GLY A N 1
ATOM 675 C CA . GLY A 1 92 ? -2.832 -22.422 -19.484 1 98.94 92 GLY A CA 1
ATOM 676 C C . GLY A 1 92 ? -2.666 -21.625 -20.766 1 98.94 92 GLY A C 1
ATOM 677 O O . GLY A 1 92 ? -2.598 -22.203 -21.844 1 98.94 92 GLY A O 1
ATOM 678 N N . THR A 1 93 ? -2.588 -20.312 -20.641 1 98.94 93 THR A N 1
ATOM 679 C CA . THR A 1 93 ? -2.439 -19.469 -21.828 1 98.94 93 THR A CA 1
ATOM 680 C C . THR A 1 93 ? -1.085 -19.703 -22.484 1 98.94 93 THR A C 1
ATOM 682 O O . THR A 1 93 ? -0.987 -19.719 -23.719 1 98.94 93 THR A O 1
ATOM 685 N N . ALA A 1 94 ? -0.045 -19.859 -21.719 1 98.94 94 ALA A N 1
ATOM 686 C CA . ALA A 1 94 ? 1.262 -20.172 -22.281 1 98.94 94 ALA A CA 1
ATOM 687 C C . ALA A 1 94 ? 1.215 -21.5 -23.062 1 98.94 94 ALA A C 1
ATOM 689 O O . ALA A 1 94 ? 1.753 -21.594 -24.172 1 98.94 94 ALA A O 1
ATOM 690 N N . TYR A 1 95 ? 0.586 -22.531 -22.484 1 98.88 95 TYR A N 1
ATOM 691 C CA . TYR A 1 95 ? 0.456 -23.828 -23.156 1 98.88 95 TYR A CA 1
ATOM 692 C C . TYR A 1 95 ? -0.342 -23.688 -24.453 1 98.88 95 TYR A C 1
ATOM 694 O O . TYR A 1 95 ? 0.007 -24.297 -25.469 1 98.88 95 TYR A O 1
ATOM 702 N N . ASP A 1 96 ? -1.338 -22.906 -24.359 1 98.88 96 ASP A N 1
ATOM 703 C CA . ASP A 1 96 ? -2.219 -22.75 -25.5 1 98.88 96 ASP A CA 1
ATOM 704 C C . ASP A 1 96 ? -1.527 -21.969 -26.625 1 98.88 96 ASP A C 1
ATOM 706 O O . ASP A 1 96 ? -1.639 -22.328 -27.797 1 98.88 96 ASP A O 1
ATOM 710 N N . THR A 1 97 ? -0.838 -20.969 -26.328 1 98.75 97 THR A N 1
ATOM 711 C CA . THR A 1 97 ? -0.308 -20.016 -27.281 1 98.75 97 THR A CA 1
ATOM 712 C C . THR A 1 97 ? 1.058 -20.469 -27.797 1 98.75 97 THR A C 1
ATOM 714 O O . THR A 1 97 ? 1.317 -20.422 -29 1 98.75 97 THR A O 1
ATOM 717 N N . LEU A 1 98 ? 1.893 -20.922 -26.938 1 98.69 98 LEU A N 1
ATOM 718 C CA . LEU A 1 98 ? 3.262 -21.266 -27.328 1 98.69 98 LEU A CA 1
ATOM 719 C C . LEU A 1 98 ? 3.393 -22.75 -27.625 1 98.69 98 LEU A C 1
ATOM 721 O O . LEU A 1 98 ? 4.262 -23.156 -28.406 1 98.69 98 LEU A O 1
ATOM 725 N N . GLY A 1 99 ? 2.559 -23.547 -27 1 98.69 99 GLY A N 1
ATOM 726 C CA . GLY A 1 99 ? 2.672 -24.984 -27.094 1 98.69 99 GLY A CA 1
ATOM 727 C C . GLY A 1 99 ? 3.467 -25.594 -25.953 1 98.69 99 GLY A C 1
ATOM 728 O O . GLY A 1 99 ? 4.48 -25.031 -25.531 1 98.69 99 GLY A O 1
ATOM 729 N N . VAL A 1 100 ? 3.07 -26.781 -25.531 1 98.62 100 VAL A N 1
ATOM 730 C CA . VAL A 1 100 ? 3.641 -27.422 -24.344 1 98.62 100 VAL A CA 1
ATOM 731 C C . VAL A 1 100 ? 5.086 -27.828 -24.625 1 98.62 100 VAL A C 1
ATOM 733 O O . VAL A 1 100 ? 5.895 -27.938 -23.703 1 98.62 100 VAL A O 1
ATOM 736 N N . ASP A 1 101 ? 5.438 -27.969 -25.875 1 98.31 101 ASP A N 1
ATOM 737 C CA . ASP A 1 101 ? 6.77 -28.422 -26.25 1 98.31 101 ASP A CA 1
ATOM 738 C C . ASP A 1 101 ? 7.672 -27.25 -26.609 1 98.31 101 ASP A C 1
ATOM 740 O O . ASP A 1 101 ? 8.828 -27.438 -26.984 1 98.31 101 ASP A O 1
ATOM 744 N N . HIS A 1 102 ? 7.098 -26.109 -26.438 1 98.19 102 HIS A N 1
ATOM 745 C CA . HIS A 1 102 ? 7.875 -24.922 -26.766 1 98.19 102 HIS A CA 1
ATOM 746 C C . HIS A 1 102 ? 9.172 -24.875 -25.969 1 98.19 102 HIS A C 1
ATOM 748 O O . HIS A 1 102 ? 9.188 -25.188 -24.781 1 98.19 102 HIS A O 1
ATOM 754 N N . THR A 1 103 ? 10.266 -24.484 -26.625 1 98.31 103 THR A N 1
ATOM 755 C CA . THR A 1 103 ? 11.562 -24.25 -26.016 1 98.31 103 THR A CA 1
ATOM 756 C C . THR A 1 103 ? 12.117 -22.891 -26.438 1 98.31 103 THR A C 1
ATOM 758 O O . THR A 1 103 ? 11.641 -22.281 -27.391 1 98.31 103 THR A O 1
ATOM 761 N N . VAL A 1 104 ? 12.969 -22.406 -25.625 1 97.94 104 VAL A N 1
ATOM 762 C CA . VAL A 1 104 ? 13.719 -21.219 -26.016 1 97.94 104 VAL A CA 1
ATOM 763 C C . VAL A 1 104 ? 15.195 -21.578 -26.203 1 97.94 104 VAL A C 1
ATOM 765 O O . VAL A 1 104 ? 15.688 -22.531 -25.609 1 97.94 104 VAL A O 1
ATOM 768 N N . THR A 1 105 ? 15.789 -20.859 -27.047 1 97.88 105 THR A N 1
ATOM 769 C CA . THR A 1 105 ? 17.219 -21.031 -27.328 1 97.88 105 THR A CA 1
ATOM 770 C C . THR A 1 105 ? 18.016 -19.844 -26.781 1 97.88 105 THR A C 1
ATOM 772 O O . THR A 1 105 ? 17.688 -18.688 -27.062 1 97.88 105 THR A O 1
ATOM 775 N N . THR A 1 106 ? 18.969 -20.141 -25.984 1 98.62 106 THR A N 1
ATOM 776 C CA . THR A 1 106 ? 19.906 -19.156 -25.484 1 98.62 106 THR A CA 1
ATOM 777 C C . THR A 1 106 ? 21.219 -19.203 -26.266 1 98.62 106 THR A C 1
ATOM 779 O O . THR A 1 106 ? 22 -20.141 -26.109 1 98.62 106 THR A O 1
ATOM 782 N N . PRO A 1 107 ? 21.5 -18.188 -27.047 1 98.56 107 PRO A N 1
ATOM 783 C CA . PRO A 1 107 ? 22.703 -18.203 -27.875 1 98.56 107 PRO A CA 1
ATOM 784 C C . PRO A 1 107 ? 23.859 -17.391 -27.281 1 98.56 107 PRO A C 1
ATOM 786 O O . PRO A 1 107 ? 23.641 -16.578 -26.375 1 98.56 107 PRO A O 1
ATOM 789 N N . VAL A 1 108 ? 24.984 -17.75 -27.766 1 98.75 108 VAL A N 1
ATOM 790 C CA . VAL A 1 108 ? 26.188 -16.938 -27.562 1 98.75 108 VAL A CA 1
ATOM 791 C C . VAL A 1 108 ? 26.766 -16.531 -28.906 1 98.75 108 VAL A C 1
ATOM 793 O O . VAL A 1 108 ? 26.953 -17.359 -29.797 1 98.75 108 VAL A O 1
ATOM 796 N N . TYR A 1 109 ? 27.094 -15.266 -28.984 1 98 109 TYR A N 1
ATOM 797 C CA . TYR A 1 109 ? 27.641 -14.742 -30.219 1 98 109 TYR A CA 1
ATOM 798 C C . TYR A 1 109 ? 29.016 -14.117 -29.984 1 98 109 TYR A C 1
ATOM 800 O O . TYR A 1 109 ? 29.25 -13.477 -28.953 1 98 109 TYR A O 1
ATOM 808 N N . ALA A 1 110 ? 29.812 -14.305 -30.938 1 97.56 110 ALA A N 1
ATOM 809 C CA . ALA A 1 110 ? 31.031 -13.508 -31.047 1 97.56 110 ALA A CA 1
ATOM 810 C C . ALA A 1 110 ? 30.797 -12.273 -31.922 1 97.56 110 ALA A C 1
ATOM 812 O O . ALA A 1 110 ? 30.156 -12.352 -32.969 1 97.56 110 ALA A O 1
ATOM 813 N N . THR A 1 111 ? 31.312 -11.195 -31.469 1 96.12 111 THR A N 1
ATOM 814 C CA . THR A 1 111 ? 31.062 -9.977 -32.219 1 96.12 111 THR A CA 1
ATOM 815 C C . THR A 1 111 ? 32.094 -9.789 -33.312 1 96.12 111 THR A C 1
ATOM 817 O O . THR A 1 111 ? 31.969 -8.891 -34.156 1 96.12 111 THR A O 1
ATOM 820 N N . SER A 1 112 ? 33.156 -10.578 -33.344 1 94.31 112 SER A N 1
ATOM 821 C CA . SER A 1 112 ? 34.125 -10.688 -34.438 1 94.31 112 SER A CA 1
ATOM 822 C C . SER A 1 112 ? 34.562 -12.133 -34.625 1 94.31 112 SER A C 1
ATOM 824 O O . SER A 1 112 ? 34.25 -13.008 -33.812 1 94.31 112 SER A O 1
ATOM 826 N N . LEU A 1 113 ? 35.188 -12.336 -35.688 1 93.44 113 LEU A N 1
ATOM 827 C CA . LEU A 1 113 ? 35.719 -13.664 -35.938 1 93.44 113 LEU A CA 1
ATOM 828 C C . LEU A 1 113 ? 37 -13.883 -35.125 1 93.44 113 LEU A C 1
ATOM 830 O O . LEU A 1 113 ? 37.875 -13.016 -35.094 1 93.44 113 LEU A O 1
ATOM 834 N N . PRO A 1 114 ? 36.906 -15.023 -34.531 1 93.94 114 PRO A N 1
ATOM 835 C CA . PRO A 1 114 ? 38.188 -15.312 -33.844 1 93.94 114 PRO A CA 1
ATOM 836 C C . PRO A 1 114 ? 39.344 -15.578 -34.781 1 93.94 114 PRO A C 1
ATOM 838 O O . PRO A 1 114 ? 39.125 -16.109 -35.875 1 93.94 114 PRO A O 1
ATOM 841 N N . VAL A 1 115 ? 40.531 -15.188 -34.344 1 94.81 115 VAL A N 1
ATOM 842 C CA . VAL A 1 115 ? 41.781 -15.445 -35.062 1 94.81 115 VAL A CA 1
ATOM 843 C C . VAL A 1 115 ? 42.75 -16.234 -34.188 1 94.81 115 VAL A C 1
ATOM 845 O O . VAL A 1 115 ? 43.156 -15.75 -33.125 1 94.81 115 VAL A O 1
ATOM 848 N N . GLU A 1 116 ? 43 -17.391 -34.719 1 95.69 116 GLU A N 1
ATOM 849 C CA . GLU A 1 116 ? 43.906 -18.266 -34 1 95.69 116 GLU A CA 1
ATOM 850 C C . GLU A 1 116 ? 43.469 -18.406 -32.531 1 95.69 116 GLU A C 1
ATOM 852 O O . GLU A 1 116 ? 44.281 -18.25 -31.609 1 95.69 116 GLU A O 1
ATOM 857 N N . GLY A 1 117 ? 42.219 -18.438 -32.375 1 94.62 117 GLY A N 1
ATOM 858 C CA . GLY A 1 117 ? 41.656 -18.719 -31.047 1 94.62 117 GLY A CA 1
ATOM 859 C C . GLY A 1 117 ? 41.344 -17.469 -30.25 1 94.62 117 GLY A C 1
ATOM 860 O O . GLY A 1 117 ? 40.719 -17.531 -29.188 1 94.62 117 GLY A O 1
ATOM 861 N N . THR A 1 118 ? 41.75 -16.359 -30.641 1 97.38 118 THR A N 1
ATOM 862 C CA . THR A 1 118 ? 41.594 -15.094 -29.922 1 97.38 118 THR A CA 1
ATOM 863 C C . THR A 1 118 ? 40.406 -14.297 -30.5 1 97.38 118 THR A C 1
ATOM 865 O O . THR A 1 118 ? 40.375 -14.047 -31.703 1 97.38 118 THR A O 1
ATOM 868 N N . LEU A 1 119 ? 39.562 -13.984 -29.594 1 97.56 119 LEU A N 1
ATOM 869 C CA . LEU A 1 119 ? 38.469 -13.102 -29.953 1 97.56 119 LEU A CA 1
ATOM 870 C C . LEU A 1 119 ? 38.75 -11.672 -29.516 1 97.56 119 LEU A C 1
ATOM 872 O O . LEU A 1 119 ? 38.812 -11.375 -28.328 1 97.56 119 LEU A O 1
ATOM 876 N N . THR A 1 120 ? 38.906 -10.766 -30.562 1 96.19 120 THR A N 1
ATOM 877 C CA . THR A 1 120 ? 39.188 -9.367 -30.266 1 96.19 120 THR A CA 1
ATOM 878 C C . THR A 1 120 ? 37.875 -8.617 -29.938 1 96.19 120 THR A C 1
ATOM 880 O O . THR A 1 120 ? 37.906 -7.633 -29.203 1 96.19 120 THR A O 1
ATOM 883 N N . GLY A 1 121 ? 36.875 -9.195 -30.516 1 95.31 121 GLY A N 1
ATOM 884 C CA . GLY A 1 121 ? 35.594 -8.656 -30.156 1 95.31 121 GLY A CA 1
ATOM 885 C C . GLY A 1 121 ? 35.031 -9.242 -28.875 1 95.31 121 GLY A C 1
ATOM 886 O O . GLY A 1 121 ? 35.781 -9.797 -28.062 1 95.31 121 GLY A O 1
ATOM 887 N N . ASP A 1 122 ? 33.75 -8.969 -28.734 1 97.06 122 ASP A N 1
ATOM 888 C CA . ASP A 1 122 ? 33.094 -9.406 -27.5 1 97.06 122 ASP A CA 1
ATOM 889 C C . ASP A 1 122 ? 32.406 -10.75 -27.719 1 97.06 122 ASP A C 1
ATOM 891 O O . ASP A 1 122 ? 32.156 -11.164 -28.844 1 97.06 122 ASP A O 1
ATOM 895 N N . LEU A 1 123 ? 32.25 -11.422 -26.609 1 97.88 123 LEU A N 1
ATOM 896 C CA . LEU A 1 123 ? 31.344 -12.547 -26.5 1 97.88 123 LEU A CA 1
ATOM 897 C C . LEU A 1 123 ? 30.031 -12.133 -25.859 1 97.88 123 LEU A C 1
ATOM 899 O O . LEU A 1 123 ? 30.016 -11.547 -24.781 1 97.88 123 LEU A O 1
ATOM 903 N N . VAL A 1 124 ? 28.906 -12.398 -26.578 1 98.44 124 VAL A N 1
ATOM 904 C CA . VAL A 1 124 ? 27.625 -11.898 -26.094 1 98.44 124 VAL A CA 1
ATOM 905 C C . VAL A 1 124 ? 26.703 -13.078 -25.797 1 98.44 124 VAL A C 1
ATOM 907 O O . VAL A 1 124 ? 26.328 -13.836 -26.688 1 98.44 124 VAL A O 1
ATOM 910 N N . LEU A 1 125 ? 26.391 -13.273 -24.484 1 98.69 125 LEU A N 1
ATOM 911 C CA . LEU A 1 125 ? 25.359 -14.188 -24.047 1 98.69 125 LEU A CA 1
ATOM 912 C C . LEU A 1 125 ? 23.984 -13.508 -24.078 1 98.69 125 LEU A C 1
ATOM 914 O O . LEU A 1 125 ? 23.766 -12.5 -23.391 1 98.69 125 LEU A O 1
ATOM 918 N N . VAL A 1 126 ? 23.062 -14.07 -24.875 1 98.5 126 VAL A N 1
ATOM 919 C CA . VAL A 1 126 ? 21.781 -13.406 -25.094 1 98.5 126 VAL A CA 1
ATOM 920 C C . VAL A 1 126 ? 20.719 -14.062 -24.203 1 98.5 126 VAL A C 1
ATOM 922 O O . VAL A 1 126 ? 20.484 -15.266 -24.297 1 98.5 126 VAL A O 1
ATOM 925 N N . GLY A 1 127 ? 20.125 -13.203 -23.266 1 98.12 127 GLY A N 1
ATOM 926 C CA . GLY A 1 127 ? 19.031 -13.695 -22.453 1 98.12 127 GLY A CA 1
ATOM 927 C C . GLY A 1 127 ? 17.781 -14 -23.266 1 98.12 127 GLY A C 1
ATOM 928 O O . GLY A 1 127 ? 17.328 -13.172 -24.062 1 98.12 127 GLY A O 1
ATOM 929 N N . SER A 1 128 ? 17.234 -15.234 -23.047 1 97.81 128 SER A N 1
ATOM 930 C CA . SER A 1 128 ? 16.141 -15.688 -23.906 1 97.81 128 SER A CA 1
ATOM 931 C C . SER A 1 128 ? 14.945 -16.125 -23.078 1 97.81 128 SER A C 1
ATOM 933 O O . SER A 1 128 ? 14.016 -16.734 -23.609 1 97.81 128 SER A O 1
ATOM 935 N N . GLY A 1 129 ? 14.93 -15.883 -21.797 1 98.31 129 GLY A N 1
ATOM 936 C CA . GLY A 1 129 ? 13.805 -16.219 -20.953 1 98.31 129 GLY A CA 1
ATOM 937 C C . GLY A 1 129 ? 13.859 -17.656 -20.438 1 98.31 129 GLY A C 1
ATOM 938 O O . GLY A 1 129 ? 12.875 -18.172 -19.906 1 98.31 129 GLY A O 1
ATOM 939 N N . ASP A 1 130 ? 15.023 -18.328 -20.594 1 98.44 130 ASP A N 1
ATOM 940 C CA . ASP A 1 130 ? 15.227 -19.672 -20.047 1 98.44 130 ASP A CA 1
ATOM 941 C C . ASP A 1 130 ? 15.336 -19.625 -18.531 1 98.44 130 ASP A C 1
ATOM 943 O O . ASP A 1 130 ? 16.359 -19.172 -17.984 1 98.44 130 ASP A O 1
ATOM 947 N N . LEU A 1 131 ? 14.375 -20.188 -17.828 1 97.56 131 LEU A N 1
ATOM 948 C CA . LEU A 1 131 ? 14.289 -20.094 -16.359 1 97.56 131 LEU A CA 1
ATOM 949 C C . LEU A 1 131 ? 15.391 -20.922 -15.703 1 97.56 131 LEU A C 1
ATOM 951 O O . LEU A 1 131 ? 15.82 -20.609 -14.594 1 97.56 131 LEU A O 1
ATOM 955 N N . ALA A 1 132 ? 15.852 -21.938 -16.391 1 97.31 132 ALA A N 1
ATOM 956 C CA . ALA A 1 132 ? 16.797 -22.859 -15.766 1 97.31 132 ALA A CA 1
ATOM 957 C C . ALA A 1 132 ? 18.219 -22.578 -16.234 1 97.31 132 ALA A C 1
ATOM 959 O O . ALA A 1 132 ? 19.172 -22.719 -15.469 1 97.31 132 ALA A O 1
ATOM 960 N N . LEU A 1 133 ? 18.344 -22.156 -17.484 1 97.5 133 LEU A N 1
ATOM 961 C CA . LEU A 1 133 ? 19.641 -22.047 -18.141 1 97.5 133 LEU A CA 1
ATOM 962 C C . LEU A 1 133 ? 20.516 -23.25 -17.844 1 97.5 133 LEU A C 1
ATOM 964 O O . LEU A 1 133 ? 21.656 -23.094 -17.391 1 97.5 133 LEU A O 1
ATOM 968 N N . GLY A 1 134 ? 20 -24.438 -18.016 1 94.75 134 GLY A N 1
ATOM 969 C CA . GLY A 1 134 ? 20.703 -25.688 -17.828 1 94.75 134 GLY A CA 1
ATOM 970 C C . GLY A 1 134 ? 20.547 -26.281 -16.438 1 94.75 134 GLY A C 1
ATOM 971 O O . GLY A 1 134 ? 20.766 -27.469 -16.234 1 94.75 134 GLY A O 1
ATOM 972 N N . GLY A 1 135 ? 20.219 -25.453 -15.516 1 96.69 135 GLY A N 1
ATOM 973 C CA . GLY A 1 135 ? 19.938 -25.938 -14.172 1 96.69 135 GLY A CA 1
ATOM 974 C C . GLY A 1 135 ? 18.703 -26.828 -14.109 1 96.69 135 GLY A C 1
ATOM 975 O O . GLY A 1 135 ? 18.109 -27.156 -15.133 1 96.69 135 GLY A O 1
ATOM 976 N N . ARG A 1 136 ? 18.484 -27.406 -12.891 1 97.62 136 ARG A N 1
ATOM 977 C CA . ARG A 1 136 ? 17.281 -28.188 -12.609 1 97.62 136 ARG A CA 1
ATOM 978 C C . ARG A 1 136 ? 17.172 -29.375 -13.555 1 97.62 136 ARG A C 1
ATOM 980 O O . ARG A 1 136 ? 16.078 -29.781 -13.93 1 97.62 136 ARG A O 1
ATOM 987 N N . ASN A 1 137 ? 18.281 -29.828 -14.047 1 97.31 137 ASN A N 1
ATOM 988 C CA . ASN A 1 137 ? 18.406 -31 -14.914 1 97.31 137 ASN A CA 1
ATOM 989 C C . ASN A 1 137 ? 17.75 -30.766 -16.266 1 97.31 137 ASN A C 1
ATOM 991 O O . ASN A 1 137 ? 17.203 -31.688 -16.859 1 97.31 137 ASN A O 1
ATOM 995 N N . ALA A 1 138 ? 17.875 -29.547 -16.734 1 95.94 138 ALA A N 1
ATOM 996 C CA . ALA A 1 138 ? 17.266 -29.141 -17.984 1 95.94 138 ALA A CA 1
ATOM 997 C C . ALA A 1 138 ? 17.859 -29.906 -19.172 1 95.94 138 ALA A C 1
ATOM 999 O O . ALA A 1 138 ? 17.188 -30.141 -20.172 1 95.94 138 ALA A O 1
ATOM 1000 N N . ALA A 1 139 ? 19.125 -30.297 -19.062 1 92.94 139 ALA A N 1
ATOM 1001 C CA . ALA A 1 139 ? 19.781 -31.031 -20.141 1 92.94 139 ALA A CA 1
ATOM 1002 C C . ALA A 1 139 ? 19.078 -32.375 -20.391 1 92.94 139 ALA A C 1
ATOM 1004 O O . ALA A 1 139 ? 19.203 -32.938 -21.484 1 92.94 139 ALA A O 1
ATOM 1005 N N . GLN A 1 140 ? 18.359 -32.812 -19.469 1 94.75 140 GLN A N 1
ATOM 1006 C CA . GLN A 1 140 ? 17.625 -34.062 -19.594 1 94.75 140 GLN A CA 1
ATOM 1007 C C . GLN A 1 140 ? 16.172 -33.812 -19.984 1 94.75 140 GLN A C 1
ATOM 1009 O O . GLN A 1 140 ? 15.344 -34.719 -19.906 1 94.75 140 GLN A O 1
ATOM 1014 N N . GLY A 1 141 ? 15.945 -32.594 -20.344 1 95.75 141 GLY A N 1
ATOM 1015 C CA . GLY A 1 141 ? 14.594 -32.25 -20.75 1 95.75 141 GLY A CA 1
ATOM 1016 C C . GLY A 1 141 ? 13.648 -32.062 -19.562 1 95.75 141 GLY A C 1
ATOM 1017 O O . GLY A 1 141 ? 12.43 -32.188 -19.719 1 95.75 141 GLY A O 1
ATOM 1018 N N . ARG A 1 142 ? 14.211 -31.797 -18.422 1 96.62 142 ARG A N 1
ATOM 1019 C CA . ARG A 1 142 ? 13.422 -31.703 -17.203 1 96.62 142 ARG A CA 1
ATOM 1020 C C . ARG A 1 142 ? 13.516 -30.312 -16.594 1 96.62 142 ARG A C 1
ATOM 1022 O O . ARG A 1 142 ? 14.281 -29.469 -17.078 1 96.62 142 ARG A O 1
ATOM 1029 N N . PHE A 1 143 ? 12.734 -30.062 -15.633 1 97.19 143 PHE A N 1
ATOM 1030 C CA . PHE A 1 143 ? 12.758 -28.891 -14.758 1 97.19 143 PHE A CA 1
ATOM 1031 C C . PHE A 1 143 ? 12.406 -29.297 -13.328 1 97.19 143 PHE A C 1
ATOM 1033 O O . PHE A 1 143 ? 11.289 -29.047 -12.867 1 97.19 143 PHE A O 1
ATOM 1040 N N . ASP A 1 144 ? 13.391 -29.859 -12.68 1 96.88 144 ASP A N 1
ATOM 1041 C CA . ASP A 1 144 ? 13.164 -30.453 -11.367 1 96.88 144 ASP A CA 1
ATOM 1042 C C . ASP A 1 144 ? 13.047 -29.375 -10.289 1 96.88 144 ASP A C 1
ATOM 1044 O O . ASP A 1 144 ? 13.633 -28.297 -10.414 1 96.88 144 ASP A O 1
ATOM 1048 N N . PHE A 1 145 ? 12.258 -29.641 -9.336 1 95.88 145 PHE A N 1
ATOM 1049 C CA . PHE A 1 145 ? 12.117 -28.812 -8.156 1 95.88 145 PHE A CA 1
ATOM 1050 C C . PHE A 1 145 ? 12.055 -29.656 -6.895 1 95.88 145 PHE A C 1
ATOM 1052 O O . PHE A 1 145 ? 12.008 -30.891 -6.965 1 95.88 145 PHE A O 1
ATOM 1059 N N . ALA A 1 146 ? 12.195 -28.984 -5.777 1 90.31 146 ALA A N 1
ATOM 1060 C CA . ALA A 1 146 ? 12.266 -29.703 -4.508 1 90.31 146 ALA A CA 1
ATOM 1061 C C . ALA A 1 146 ? 10.992 -30.5 -4.25 1 90.31 146 ALA A C 1
ATOM 1063 O O . ALA A 1 146 ? 9.883 -29.984 -4.398 1 90.31 146 ALA A O 1
ATOM 1064 N N . THR A 1 147 ? 11.109 -31.734 -3.887 1 86.5 147 THR A N 1
ATOM 1065 C CA . THR A 1 147 ? 9.984 -32.594 -3.551 1 86.5 147 THR A CA 1
ATOM 1066 C C . THR A 1 147 ? 10 -32.969 -2.068 1 86.5 147 THR A C 1
ATOM 1068 O O . THR A 1 147 ? 8.992 -33.406 -1.521 1 86.5 147 THR A O 1
ATOM 1071 N N . ASP A 1 148 ? 11.133 -32.875 -1.48 1 82.44 148 ASP A N 1
ATOM 1072 C CA . ASP A 1 148 ? 11.312 -33.031 -0.042 1 82.44 148 ASP A CA 1
ATOM 1073 C C . ASP A 1 148 ? 11.648 -31.719 0.632 1 82.44 148 ASP A C 1
ATOM 1075 O O . ASP A 1 148 ? 12.828 -31.406 0.833 1 82.44 148 ASP A O 1
ATOM 1079 N N . GLY A 1 149 ? 10.68 -30.938 0.905 1 82.56 149 GLY A N 1
ATOM 1080 C CA . GLY A 1 149 ? 10.852 -29.594 1.437 1 82.56 149 GLY A CA 1
ATOM 1081 C C . GLY A 1 149 ? 10.32 -28.516 0.517 1 82.56 149 GLY A C 1
ATOM 1082 O O . GLY A 1 149 ? 9.57 -28.812 -0.421 1 82.56 149 GLY A O 1
ATOM 1083 N N . ILE A 1 150 ? 10.711 -27.312 0.842 1 89.06 150 ILE A N 1
ATOM 1084 C CA . ILE A 1 150 ? 10.266 -26.156 0.074 1 89.06 150 ILE A CA 1
ATOM 1085 C C . ILE A 1 150 ? 11.383 -25.719 -0.871 1 89.06 150 ILE A C 1
ATOM 1087 O O . ILE A 1 150 ? 12.555 -25.703 -0.495 1 89.06 150 ILE A O 1
ATOM 1091 N N . ASP A 1 151 ? 11.039 -25.438 -2.088 1 95 151 ASP A N 1
ATOM 1092 C CA . ASP A 1 151 ? 12.023 -25 -3.072 1 95 151 ASP A CA 1
ATOM 1093 C C . ASP A 1 151 ? 12.719 -23.719 -2.615 1 95 151 ASP A C 1
ATOM 1095 O O . ASP A 1 151 ? 12.109 -22.875 -1.952 1 95 151 ASP A O 1
ATOM 1099 N N . HIS A 1 152 ? 13.953 -23.484 -3.027 1 96.56 152 HIS A N 1
ATOM 1100 C CA . HIS A 1 152 ? 14.781 -22.391 -2.52 1 96.56 152 HIS A CA 1
ATOM 1101 C C . HIS A 1 152 ? 14.203 -21.047 -2.908 1 96.56 152 HIS A C 1
ATOM 1103 O O . HIS A 1 152 ? 14.562 -20.016 -2.32 1 96.56 152 HIS A O 1
ATOM 1109 N N . VAL A 1 153 ? 13.336 -21.016 -3.885 1 96.19 153 VAL A N 1
ATOM 1110 C CA . VAL A 1 153 ? 12.773 -19.75 -4.344 1 96.19 153 VAL A CA 1
ATOM 1111 C C . VAL A 1 153 ? 11.953 -19.109 -3.225 1 96.19 153 VAL A C 1
ATOM 1113 O O . VAL A 1 153 ? 11.617 -17.922 -3.295 1 96.19 153 VAL A O 1
ATOM 1116 N N . TYR A 1 154 ? 11.703 -19.891 -2.1 1 92.69 154 TYR A N 1
ATOM 1117 C CA . TYR A 1 154 ? 10.945 -19.359 -0.964 1 92.69 154 TYR A CA 1
ATOM 1118 C C . TYR A 1 154 ? 11.805 -19.344 0.294 1 92.69 154 TYR A C 1
ATOM 1120 O O . TYR A 1 154 ? 11.289 -19.188 1.403 1 92.69 154 TYR A O 1
ATOM 1128 N N . ALA A 1 155 ? 13.086 -19.453 0.209 1 94.75 155 ALA A N 1
ATOM 1129 C CA . ALA A 1 155 ? 13.961 -19.703 1.354 1 94.75 155 ALA A CA 1
ATOM 1130 C C . ALA A 1 155 ? 14.039 -18.484 2.26 1 94.75 155 ALA A C 1
ATOM 1132 O O . ALA A 1 155 ? 14.406 -18.594 3.432 1 94.75 155 ALA A O 1
ATOM 1133 N N . ASP A 1 156 ? 13.742 -17.344 1.722 1 92.94 156 ASP A N 1
ATOM 1134 C CA . ASP A 1 156 ? 13.781 -16.141 2.547 1 92.94 156 ASP A CA 1
ATOM 1135 C C . ASP A 1 156 ? 12.422 -15.883 3.193 1 92.94 156 ASP A C 1
ATOM 1137 O O . ASP A 1 156 ? 12.289 -14.961 4.004 1 92.94 156 ASP A O 1
ATOM 1141 N N . ALA A 1 157 ? 11.453 -16.672 2.883 1 84.94 157 ALA A N 1
ATOM 1142 C CA . ALA A 1 157 ? 10.109 -16.422 3.387 1 84.94 157 ALA A CA 1
ATOM 1143 C C . ALA A 1 157 ? 9.648 -17.547 4.316 1 84.94 157 ALA A C 1
ATOM 1145 O O . ALA A 1 157 ? 8.852 -17.328 5.227 1 84.94 157 ALA A O 1
ATOM 1146 N N . LEU A 1 158 ? 10.094 -18.781 4.078 1 81.81 158 LEU A N 1
ATOM 1147 C CA . LEU A 1 158 ? 9.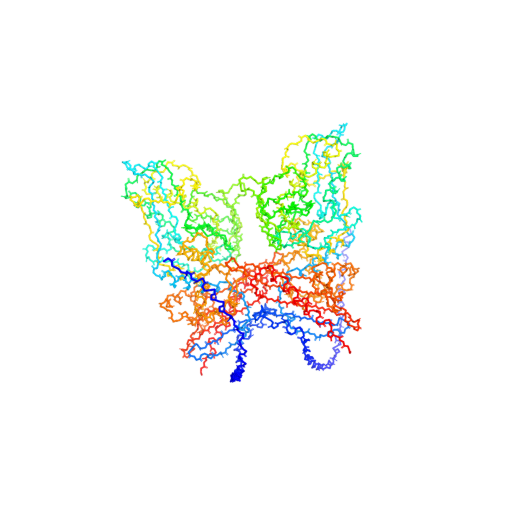602 -19.938 4.801 1 81.81 158 LEU A CA 1
ATOM 1148 C C . LEU A 1 158 ? 10.766 -20.812 5.281 1 81.81 158 LEU A C 1
ATOM 1150 O O . LEU A 1 158 ? 11.758 -20.969 4.566 1 81.81 158 LEU A O 1
ATOM 1154 N N . PRO A 1 159 ? 10.641 -21.359 6.406 1 83.12 159 PRO A N 1
ATOM 1155 C CA . PRO A 1 159 ? 11.641 -22.328 6.855 1 83.12 159 PRO A CA 1
ATOM 1156 C C . PRO A 1 159 ? 11.547 -23.656 6.105 1 83.12 159 PRO A C 1
ATOM 1158 O O . PRO A 1 159 ? 10.516 -23.969 5.516 1 83.12 159 PRO A O 1
ATOM 1161 N N . GLY A 1 160 ? 12.57 -24.359 6.062 1 86.19 160 GLY A N 1
ATOM 1162 C CA . GLY A 1 160 ? 12.555 -25.703 5.523 1 86.19 160 GLY A CA 1
ATOM 1163 C C . GLY A 1 160 ? 12.867 -25.766 4.039 1 86.19 160 GLY A C 1
ATOM 1164 O O . GLY A 1 160 ? 12.734 -26.812 3.41 1 86.19 160 GLY A O 1
ATOM 1165 N N . ALA A 1 161 ? 13.273 -24.672 3.535 1 92.19 161 ALA A N 1
ATOM 1166 C CA . ALA A 1 161 ? 13.664 -24.672 2.129 1 92.19 161 ALA A CA 1
ATOM 1167 C C . ALA A 1 161 ? 14.953 -25.453 1.913 1 92.19 161 ALA A C 1
ATOM 1169 O O . ALA A 1 161 ? 15.773 -25.578 2.826 1 92.19 161 ALA A O 1
ATOM 1170 N N . VAL A 1 162 ? 15.062 -26.031 0.703 1 93.88 162 VAL A N 1
ATOM 1171 C CA . VAL A 1 162 ? 16.25 -26.797 0.309 1 93.88 162 VAL A CA 1
ATOM 1172 C C . VAL A 1 162 ? 16.734 -26.297 -1.051 1 93.88 162 VAL A C 1
ATOM 1174 O O . VAL A 1 162 ? 16.016 -25.594 -1.765 1 93.88 162 VAL A O 1
ATOM 1177 N N . LEU A 1 163 ? 17.875 -26.672 -1.33 1 95.06 163 LEU A N 1
ATOM 1178 C CA . LEU A 1 163 ? 18.484 -26.312 -2.609 1 95.06 163 LEU A CA 1
ATOM 1179 C C . LEU A 1 163 ? 17.703 -26.922 -3.768 1 95.06 163 LEU A C 1
ATOM 1181 O O . LEU A 1 163 ? 17.172 -28.031 -3.643 1 95.06 163 LEU A O 1
ATOM 1185 N N . ALA A 1 164 ? 17.719 -26.219 -4.891 1 95.31 164 ALA A N 1
ATOM 1186 C CA . ALA A 1 164 ? 17.156 -26.781 -6.109 1 95.31 164 ALA A CA 1
ATOM 1187 C C . ALA A 1 164 ? 17.984 -27.953 -6.605 1 95.31 164 ALA A C 1
ATOM 1189 O O . ALA A 1 164 ? 19.203 -27.969 -6.469 1 95.31 164 ALA A O 1
ATOM 1190 N N . PRO A 1 165 ? 17.281 -28.938 -7.207 1 95.12 165 PRO A N 1
ATOM 1191 C CA . PRO A 1 165 ? 18.031 -30.062 -7.781 1 95.12 165 PRO A CA 1
ATOM 1192 C C . PRO A 1 165 ? 18.844 -29.656 -9 1 95.12 165 PRO A C 1
ATOM 1194 O O . PRO A 1 165 ? 18.469 -28.719 -9.719 1 95.12 165 PRO A O 1
ATOM 1197 N N . GLY A 1 166 ? 19.938 -30.391 -9.172 1 95.31 166 GLY A N 1
ATOM 1198 C CA . GLY A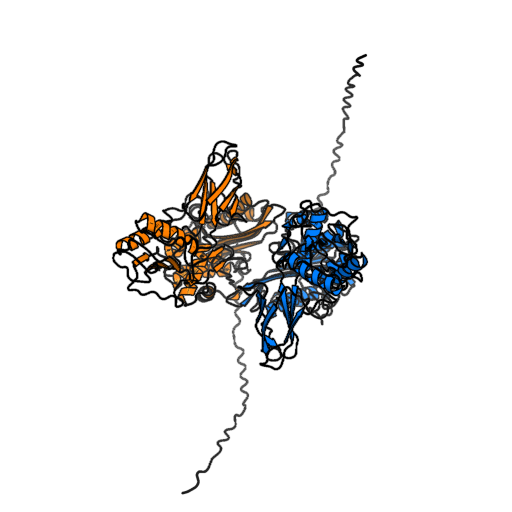 1 166 ? 20.781 -30.172 -10.336 1 95.31 166 GLY A CA 1
ATOM 1199 C C . GLY A 1 166 ? 21.844 -29.109 -10.117 1 95.31 166 GLY A C 1
ATOM 1200 O O . GLY A 1 166 ? 21.844 -28.438 -9.086 1 95.31 166 GLY A O 1
ATOM 1201 N N . ASP A 1 167 ? 22.719 -28.984 -11.062 1 97.56 167 ASP A N 1
ATOM 1202 C CA . ASP A 1 167 ? 23.766 -27.984 -11.062 1 97.56 167 ASP A CA 1
ATOM 1203 C C . ASP A 1 167 ? 23.281 -26.672 -11.688 1 97.56 167 ASP A C 1
ATOM 1205 O O . ASP A 1 167 ? 23.016 -26.625 -12.883 1 97.56 167 ASP A O 1
ATOM 1209 N N . PRO A 1 168 ? 23.25 -25.641 -10.836 1 97.38 168 PRO A N 1
ATOM 1210 C CA . PRO A 1 168 ? 22.719 -24.391 -11.375 1 97.38 168 PRO A CA 1
ATOM 1211 C C . PRO A 1 168 ? 23.625 -23.781 -12.445 1 97.38 168 PRO A C 1
ATOM 1213 O O . PRO A 1 168 ? 23.219 -22.844 -13.148 1 97.38 168 PRO A O 1
ATOM 1216 N N . LEU A 1 169 ? 24.844 -24.297 -12.586 1 98.31 169 LEU A N 1
ATOM 1217 C CA . LEU A 1 169 ? 25.797 -23.734 -13.539 1 98.31 169 LEU A CA 1
ATOM 1218 C C . LEU A 1 169 ? 25.891 -24.625 -14.781 1 98.31 169 LEU A C 1
ATOM 1220 O O . LEU A 1 169 ? 26.672 -24.328 -15.695 1 98.31 169 LEU A O 1
ATOM 1224 N N . ALA A 1 170 ? 25.031 -25.609 -14.844 1 98.44 170 ALA A N 1
ATOM 1225 C CA . ALA A 1 170 ? 25.156 -26.609 -15.898 1 98.44 170 ALA A CA 1
ATOM 1226 C C . ALA A 1 170 ? 25.078 -25.969 -17.281 1 98.44 170 ALA A C 1
ATOM 1228 O O . ALA A 1 170 ? 25.859 -26.281 -18.172 1 98.44 170 ALA A O 1
ATOM 1229 N N . GLY A 1 171 ? 24.156 -25.094 -17.438 1 98.44 171 GLY A N 1
ATOM 1230 C CA . GLY A 1 171 ? 23.984 -24.469 -18.734 1 98.44 171 GLY A CA 1
ATOM 1231 C C . GLY A 1 171 ? 25.141 -23.547 -19.109 1 98.44 171 GLY A C 1
ATOM 1232 O O . GLY A 1 171 ? 25.594 -23.562 -20.266 1 98.44 171 GLY A O 1
ATOM 1233 N N . LEU A 1 172 ? 25.562 -22.812 -18.188 1 98.75 172 LEU A N 1
ATOM 1234 C CA . LEU A 1 172 ? 26.688 -21.922 -18.453 1 98.75 172 LEU A CA 1
ATOM 1235 C C . LEU A 1 172 ? 27.953 -22.734 -18.75 1 98.75 172 LEU A C 1
ATOM 1237 O O . LEU A 1 172 ? 28.75 -22.359 -19.625 1 98.75 172 LEU A O 1
ATOM 1241 N N . ASN A 1 173 ? 28.172 -23.797 -18.031 1 98.56 173 ASN A N 1
ATOM 1242 C CA . ASN A 1 173 ? 29.312 -24.672 -18.297 1 98.56 173 ASN A CA 1
ATOM 1243 C C . ASN A 1 173 ? 29.203 -25.297 -19.688 1 98.56 173 ASN A C 1
ATOM 1245 O O . ASN A 1 173 ? 30.203 -25.406 -20.406 1 98.56 173 ASN A O 1
ATOM 1249 N N . ASP A 1 174 ? 28.016 -25.672 -20.047 1 98.62 174 ASP A N 1
ATOM 1250 C CA . ASP A 1 174 ? 27.812 -26.234 -21.375 1 98.62 174 ASP A CA 1
ATOM 1251 C C . ASP A 1 174 ? 28.094 -25.203 -22.453 1 98.62 174 ASP A C 1
ATOM 1253 O O . ASP A 1 174 ? 28.781 -25.484 -23.438 1 98.62 174 ASP A O 1
ATOM 1257 N N . LEU A 1 175 ? 27.594 -24.031 -22.281 1 98.75 175 LEU A N 1
ATOM 1258 C CA . LEU A 1 175 ? 27.844 -22.938 -23.234 1 98.75 175 LEU A CA 1
ATOM 1259 C C . LEU A 1 175 ? 29.328 -22.641 -23.328 1 98.75 175 LEU A C 1
ATOM 1261 O O . LEU A 1 175 ? 29.859 -22.453 -24.438 1 98.75 175 LEU A O 1
ATOM 1265 N N . ALA A 1 176 ? 29.969 -22.625 -22.25 1 98.88 176 ALA A N 1
ATOM 1266 C CA . ALA A 1 176 ? 31.406 -22.375 -22.234 1 98.88 176 ALA A CA 1
ATOM 1267 C C . ALA A 1 176 ? 32.156 -23.469 -22.984 1 98.88 176 ALA A C 1
ATOM 1269 O O . ALA A 1 176 ? 33.094 -23.172 -23.719 1 98.88 176 ALA A O 1
ATOM 1270 N N . ARG A 1 177 ? 31.812 -24.625 -22.734 1 98.62 177 ARG A N 1
ATOM 1271 C CA . ARG A 1 177 ? 32.438 -25.734 -23.453 1 98.62 177 ARG A CA 1
ATOM 1272 C C . ARG A 1 177 ? 32.25 -25.578 -24.953 1 98.62 177 ARG A C 1
ATOM 1274 O O . ARG A 1 177 ? 33.188 -25.797 -25.719 1 98.62 177 ARG A O 1
ATOM 1281 N N . GLN A 1 178 ? 31.094 -25.219 -25.328 1 98.62 178 GLN A N 1
ATOM 1282 C CA . GLN A 1 178 ? 30.844 -25.016 -26.75 1 98.62 178 GLN A CA 1
ATOM 1283 C C . GLN A 1 178 ? 31.688 -23.875 -27.312 1 98.62 178 GLN A C 1
ATOM 1285 O O . GLN A 1 178 ? 32.188 -23.969 -28.438 1 98.62 178 GLN A O 1
ATOM 1290 N N . VAL A 1 179 ? 31.766 -22.875 -26.594 1 98.75 179 VAL A N 1
ATOM 1291 C CA . VAL A 1 179 ? 32.625 -21.766 -27.016 1 98.75 179 VAL A CA 1
ATOM 1292 C C . VAL A 1 179 ? 34.062 -22.266 -27.219 1 98.75 179 VAL A C 1
ATOM 1294 O O . VAL A 1 179 ? 34.688 -21.953 -28.219 1 98.75 179 VAL A O 1
ATOM 1297 N N . ALA A 1 180 ? 34.531 -23.016 -26.312 1 98.5 180 ALA A N 1
ATOM 1298 C CA . ALA A 1 180 ? 35.844 -23.625 -26.453 1 98.5 180 ALA A CA 1
ATOM 1299 C C . ALA A 1 180 ? 35.906 -24.516 -27.688 1 98.5 180 ALA A C 1
ATOM 1301 O O . ALA A 1 180 ? 36.906 -24.469 -28.438 1 98.5 180 ALA A O 1
ATOM 1302 N N . ASP A 1 181 ? 34.938 -25.297 -27.844 1 97.75 181 ASP A N 1
ATOM 1303 C CA . ASP A 1 181 ? 34.875 -26.203 -28.984 1 97.75 181 ASP A CA 1
ATOM 1304 C C . ASP A 1 181 ? 34.875 -25.438 -30.297 1 97.75 181 ASP A C 1
ATOM 1306 O O . ASP A 1 181 ? 35.281 -25.953 -31.344 1 97.75 181 ASP A O 1
ATOM 1310 N N . ALA A 1 182 ? 34.438 -24.25 -30.234 1 97.12 182 ALA A N 1
ATOM 1311 C CA . ALA A 1 182 ? 34.406 -23.391 -31.406 1 97.12 182 ALA A CA 1
ATOM 1312 C C . ALA A 1 182 ? 35.781 -22.797 -31.688 1 97.12 182 ALA A C 1
ATOM 1314 O O . ALA A 1 182 ? 35.969 -22.078 -32.656 1 97.12 182 ALA A O 1
ATOM 1315 N N . GLY A 1 183 ? 36.625 -23.047 -30.875 1 97.06 183 GLY A N 1
ATOM 1316 C CA . GLY A 1 183 ? 38 -22.703 -31.125 1 97.06 183 GLY A CA 1
ATOM 1317 C C . GLY A 1 183 ? 38.438 -21.438 -30.406 1 97.06 183 GLY A C 1
ATOM 1318 O O . GLY A 1 183 ? 39.562 -20.953 -30.609 1 97.06 183 GLY A O 1
ATOM 1319 N N . ILE A 1 184 ? 37.656 -20.938 -29.594 1 98.25 184 ILE A N 1
ATOM 1320 C CA . ILE A 1 184 ? 38.031 -19.719 -28.875 1 98.25 184 ILE A CA 1
ATOM 1321 C C . ILE A 1 184 ? 38.781 -20.078 -27.594 1 98.25 184 ILE A C 1
ATOM 1323 O O . ILE A 1 184 ? 38.281 -20.875 -26.781 1 98.25 184 ILE A O 1
ATOM 1327 N N . THR A 1 185 ? 39.938 -19.469 -27.453 1 98.06 185 THR A N 1
ATOM 1328 C CA . THR A 1 185 ? 40.75 -19.734 -26.266 1 98.06 185 THR A CA 1
ATOM 1329 C C . THR A 1 185 ? 41 -18.453 -25.469 1 98.06 185 THR A C 1
ATOM 1331 O O . THR A 1 185 ? 41.406 -18.516 -24.312 1 98.06 185 THR A O 1
ATOM 1334 N N . ARG A 1 186 ? 40.688 -17.359 -26.094 1 98.06 186 ARG A N 1
ATOM 1335 C CA . ARG A 1 186 ? 40.906 -16.078 -25.453 1 98.06 186 ARG A CA 1
ATOM 1336 C C . ARG A 1 186 ? 39.906 -15.031 -25.953 1 98.06 186 ARG A C 1
ATOM 1338 O O . ARG A 1 186 ? 39.625 -14.945 -27.141 1 98.06 186 ARG A O 1
ATOM 1345 N N . VAL A 1 187 ? 39.469 -14.328 -24.984 1 98.38 187 VAL A N 1
ATOM 1346 C CA . VAL A 1 187 ? 38.625 -13.188 -25.297 1 98.38 187 VAL A CA 1
ATOM 1347 C C . VAL A 1 187 ? 39.312 -11.891 -24.875 1 98.38 187 VAL A C 1
ATOM 1349 O O . VAL A 1 187 ? 39.438 -11.602 -23.688 1 98.38 187 VAL A O 1
ATOM 1352 N N . ASN A 1 188 ? 39.688 -11.055 -25.906 1 97.62 188 ASN A N 1
ATOM 1353 C CA . ASN A 1 188 ? 40.344 -9.773 -25.625 1 97.62 188 ASN A CA 1
ATOM 1354 C C . ASN A 1 188 ? 39.312 -8.672 -25.406 1 97.62 188 ASN A C 1
ATOM 1356 O O . ASN A 1 188 ? 39.594 -7.672 -24.75 1 97.62 188 ASN A O 1
ATOM 1360 N N . GLY A 1 189 ? 38.25 -8.922 -26.062 1 96.94 189 GLY A N 1
ATOM 1361 C CA . GLY A 1 189 ? 37.156 -8.023 -25.75 1 96.94 189 GLY A CA 1
ATOM 1362 C C . GLY A 1 189 ? 36.5 -8.336 -24.422 1 96.94 189 GLY A C 1
ATOM 1363 O O . GLY A 1 189 ? 37.156 -8.734 -23.469 1 96.94 189 GLY A O 1
ATOM 1364 N N . ASP A 1 190 ? 35.188 -8.078 -24.422 1 97.69 190 ASP A N 1
ATOM 1365 C CA . ASP A 1 190 ? 34.469 -8.312 -23.172 1 97.69 190 ASP A CA 1
ATOM 1366 C C . ASP A 1 190 ? 33.469 -9.477 -23.328 1 97.69 190 ASP A C 1
ATOM 1368 O O . ASP A 1 190 ? 33.281 -9.977 -24.438 1 97.69 190 ASP A O 1
ATOM 1372 N N . VAL A 1 191 ? 33.094 -9.953 -22.188 1 98.5 191 VAL A N 1
ATOM 1373 C CA . VAL A 1 191 ? 31.938 -10.828 -22.109 1 98.5 191 VAL A CA 1
ATOM 1374 C C . VAL A 1 191 ? 30.703 -10.008 -21.688 1 98.5 191 VAL A C 1
ATOM 1376 O O . VAL A 1 191 ? 30.734 -9.32 -20.672 1 98.5 191 VAL A O 1
ATOM 1379 N N . LEU A 1 192 ? 29.734 -10.031 -22.594 1 98.38 192 LEU A N 1
ATOM 1380 C CA . LEU A 1 192 ? 28.531 -9.234 -22.375 1 98.38 192 LEU A CA 1
ATOM 1381 C C . LEU A 1 192 ? 27.297 -10.117 -22.297 1 98.38 192 LEU A C 1
ATOM 1383 O O . LEU A 1 192 ? 27.281 -11.227 -22.844 1 98.38 192 LEU A O 1
ATOM 1387 N N . VAL A 1 193 ? 26.312 -9.656 -21.5 1 98.56 193 VAL A N 1
ATOM 1388 C CA . VAL A 1 193 ? 24.984 -10.273 -21.453 1 98.56 193 VAL A CA 1
ATOM 1389 C C . VAL A 1 193 ? 23.953 -9.312 -22.031 1 98.56 193 VAL A C 1
ATOM 1391 O O . VAL A 1 193 ? 23.922 -8.133 -21.672 1 98.56 193 VAL A O 1
ATOM 1394 N N . ASP A 1 194 ? 23.219 -9.812 -23.031 1 98.5 194 ASP A N 1
ATOM 1395 C CA . ASP A 1 194 ? 22.141 -9.039 -23.641 1 98.5 194 ASP A CA 1
ATOM 1396 C C . ASP A 1 194 ? 20.781 -9.406 -23.031 1 98.5 194 ASP A C 1
ATOM 1398 O O . ASP A 1 194 ? 20.172 -10.414 -23.422 1 98.5 194 ASP A O 1
ATOM 1402 N N . PRO A 1 195 ? 20.375 -8.57 -22.094 1 97.31 195 PRO A N 1
ATOM 1403 C CA . PRO A 1 195 ? 19.125 -8.883 -21.406 1 97.31 195 PRO A CA 1
ATOM 1404 C C . PRO A 1 195 ? 17.906 -8.242 -22.078 1 97.31 195 PRO A C 1
ATOM 1406 O O . PRO A 1 195 ? 16.859 -8.094 -21.469 1 97.31 195 PRO A O 1
ATOM 1409 N N . ARG A 1 196 ? 17.953 -7.863 -23.438 1 96.81 196 ARG A N 1
ATOM 1410 C CA . ARG A 1 196 ? 17.016 -6.895 -24 1 96.81 196 ARG A CA 1
ATOM 1411 C C . ARG A 1 196 ? 15.898 -7.594 -24.75 1 96.81 196 ARG A C 1
ATOM 1413 O O . ARG A 1 196 ? 15.18 -6.961 -25.531 1 96.81 196 ARG A O 1
ATOM 1420 N N . LEU A 1 197 ? 15.75 -8.938 -24.516 1 97.69 197 LEU A N 1
ATOM 1421 C CA . LEU A 1 197 ? 14.57 -9.586 -25.078 1 97.69 197 LEU A CA 1
ATOM 1422 C C . LEU A 1 197 ? 13.297 -8.898 -24.609 1 97.69 197 LEU A C 1
ATOM 1424 O O . LEU A 1 197 ? 12.352 -8.727 -25.391 1 97.69 197 LEU A O 1
ATOM 1428 N N . TRP A 1 198 ? 13.227 -8.609 -23.281 1 98.06 198 TRP A N 1
ATOM 1429 C CA . TRP A 1 198 ? 12.18 -7.754 -22.75 1 98.06 198 TRP A CA 1
ATOM 1430 C C . TRP A 1 198 ? 12.734 -6.832 -21.672 1 98.06 198 TRP A C 1
ATOM 1432 O O . TRP A 1 198 ? 13.844 -7.047 -21.172 1 98.06 198 TRP A O 1
ATOM 1442 N N . ASP A 1 199 ? 11.984 -5.711 -21.422 1 96.12 199 ASP A N 1
ATOM 1443 C CA . ASP A 1 199 ? 12.305 -4.844 -20.297 1 96.12 199 ASP A CA 1
ATOM 1444 C C . ASP A 1 199 ? 12.078 -5.566 -18.969 1 96.12 199 ASP A C 1
ATOM 1446 O O . ASP A 1 199 ? 11.039 -6.199 -18.766 1 96.12 199 ASP A O 1
ATOM 1450 N N . THR A 1 200 ? 13.141 -5.453 -18.141 1 96.75 200 THR A N 1
ATOM 1451 C CA . THR A 1 200 ? 13.008 -6.125 -16.859 1 96.75 200 THR A CA 1
ATOM 1452 C C . THR A 1 200 ? 11.68 -5.762 -16.188 1 96.75 200 THR A C 1
ATOM 1454 O O . THR A 1 200 ? 11.375 -4.582 -16.016 1 96.75 200 THR A O 1
ATOM 1457 N N . TYR A 1 201 ? 10.969 -6.832 -15.922 1 96.75 201 TYR A N 1
ATOM 1458 C CA . TYR A 1 201 ? 9.633 -6.691 -15.352 1 96.75 201 TYR A CA 1
ATOM 1459 C C . TYR A 1 201 ? 9.695 -6.637 -13.828 1 96.75 201 TYR A C 1
ATOM 1461 O O . TYR A 1 201 ? 10.203 -7.562 -13.188 1 96.75 201 TYR A O 1
ATOM 1469 N N . SER A 1 202 ? 9.242 -5.43 -13.219 1 94 202 SER A N 1
ATOM 1470 C CA . SER A 1 202 ? 9.18 -5.301 -11.766 1 94 202 SER A CA 1
ATOM 1471 C C . SER A 1 202 ? 7.84 -5.805 -11.227 1 94 202 SER A C 1
ATOM 1473 O O . SER A 1 202 ? 6.781 -5.324 -11.633 1 94 202 SER A O 1
ATOM 1475 N N . THR A 1 203 ? 7.926 -6.859 -10.312 1 93.62 203 THR A N 1
ATOM 1476 C CA . THR A 1 203 ? 6.73 -7.492 -9.773 1 93.62 203 THR A CA 1
ATOM 1477 C C . THR A 1 203 ? 6.781 -7.523 -8.242 1 93.62 203 THR A C 1
ATOM 1479 O O . THR A 1 203 ? 7.77 -7.098 -7.645 1 93.62 203 THR A O 1
ATOM 1482 N N . VAL A 1 204 ? 5.691 -7.93 -7.621 1 88.56 204 VAL A N 1
ATOM 1483 C CA . VAL A 1 204 ? 5.613 -8.023 -6.168 1 88.56 204 VAL A CA 1
ATOM 1484 C C . VAL A 1 204 ? 6.664 -9.008 -5.656 1 88.56 204 VAL A C 1
ATOM 1486 O O . VAL A 1 204 ? 7.227 -8.82 -4.578 1 88.56 204 VAL A O 1
ATOM 1489 N N . GLU A 1 205 ? 7.004 -10.039 -6.449 1 91.44 205 GLU A N 1
ATOM 1490 C CA . GLU A 1 205 ? 7.98 -11.055 -6.055 1 91.44 205 GLU A CA 1
ATOM 1491 C C . GLU A 1 205 ? 9.406 -10.57 -6.297 1 91.44 205 GLU A C 1
ATOM 1493 O O . GLU A 1 205 ? 10.359 -11.117 -5.734 1 91.44 205 GLU A O 1
ATOM 1498 N N . GLY A 1 206 ? 9.547 -9.625 -7.172 1 93.69 206 GLY A N 1
ATOM 1499 C CA . GLY A 1 206 ? 10.867 -9.156 -7.562 1 93.69 206 GLY A CA 1
ATOM 1500 C C . GLY A 1 206 ? 11.008 -8.938 -9.055 1 93.69 206 GLY A C 1
ATOM 1501 O O . GLY A 1 206 ? 10.008 -8.781 -9.766 1 93.69 206 GLY A O 1
ATOM 1502 N N . LEU A 1 207 ? 12.242 -8.945 -9.492 1 96.88 207 LEU A N 1
ATOM 1503 C CA . LEU A 1 207 ? 12.562 -8.609 -10.875 1 96.88 207 LEU A CA 1
ATOM 1504 C C . LEU A 1 207 ? 12.5 -9.844 -11.758 1 96.88 207 LEU A C 1
ATOM 1506 O O . LEU A 1 207 ? 12.922 -10.93 -11.352 1 96.88 207 LEU A O 1
ATOM 1510 N N . VAL A 1 208 ? 11.961 -9.617 -12.898 1 98.38 208 VAL A N 1
ATOM 1511 C CA . VAL A 1 208 ? 11.875 -10.672 -13.906 1 98.38 208 VAL A CA 1
ATOM 1512 C C . VAL A 1 208 ? 12.602 -10.242 -15.18 1 98.38 208 VAL A C 1
ATOM 1514 O O . VAL A 1 208 ? 12.016 -9.586 -16.047 1 98.38 208 VAL A O 1
ATOM 1517 N N . PRO A 1 209 ? 13.891 -10.586 -15.273 1 98.31 209 PRO A N 1
ATOM 1518 C CA . PRO A 1 209 ? 14.672 -10.328 -16.484 1 98.31 209 PRO A CA 1
ATOM 1519 C C . PRO A 1 209 ? 14.523 -11.43 -17.531 1 98.31 209 PRO A C 1
ATOM 1521 O O . PRO A 1 209 ? 13.703 -12.336 -17.359 1 98.31 209 PRO A O 1
ATOM 1524 N N . SER A 1 210 ? 15.297 -11.289 -18.578 1 98.5 210 SER A N 1
ATOM 1525 C CA . SER A 1 210 ? 15.25 -12.297 -19.625 1 98.5 210 SER A CA 1
ATOM 1526 C C . SER A 1 210 ? 16.375 -13.32 -19.469 1 98.5 210 SER A C 1
ATOM 1528 O O . SER A 1 210 ? 16.547 -14.195 -20.328 1 98.5 210 SER A O 1
ATOM 1530 N N . ILE A 1 211 ? 17.141 -13.227 -18.359 1 98.5 211 ILE A N 1
ATOM 1531 C CA . ILE A 1 211 ? 18.234 -14.172 -18.094 1 98.5 211 ILE A CA 1
ATOM 1532 C C . ILE A 1 211 ? 18.219 -14.578 -16.625 1 98.5 211 ILE A C 1
ATOM 1534 O O . ILE A 1 211 ? 18.109 -13.734 -15.742 1 98.5 211 ILE A O 1
ATOM 1538 N N . PHE A 1 212 ? 18.281 -15.93 -16.453 1 98.44 212 PHE A N 1
ATOM 1539 C CA . PHE A 1 212 ? 18.266 -16.5 -15.117 1 98.44 212 PHE A CA 1
ATOM 1540 C C . PHE A 1 212 ? 19.422 -17.484 -14.93 1 98.44 212 PHE A C 1
ATOM 1542 O O . PHE A 1 212 ? 19.672 -18.312 -15.797 1 98.44 212 PHE A O 1
ATOM 1549 N N . VAL A 1 213 ? 20.156 -17.281 -13.898 1 98.44 213 VAL A N 1
ATOM 1550 C CA . VAL A 1 213 ? 21.047 -18.297 -13.367 1 98.44 213 VAL A CA 1
ATOM 1551 C C . VAL A 1 213 ? 20.719 -18.578 -11.906 1 98.44 213 VAL A C 1
ATOM 1553 O O . VAL A 1 213 ? 20.688 -17.672 -11.078 1 98.44 213 VAL A O 1
ATOM 1556 N N . ASN A 1 214 ? 20.344 -19.891 -11.711 1 98.38 214 ASN A N 1
ATOM 1557 C CA . ASN A 1 214 ? 19.922 -20.297 -10.367 1 98.38 214 ASN A CA 1
ATOM 1558 C C . ASN A 1 214 ? 18.766 -19.438 -9.867 1 98.38 214 ASN A C 1
ATOM 1560 O O . ASN A 1 214 ? 18.797 -18.938 -8.75 1 98.38 214 ASN A O 1
ATOM 1564 N N . ASP A 1 215 ? 17.781 -19.219 -10.68 1 97.88 215 ASP A N 1
ATOM 1565 C CA . ASP A 1 215 ? 16.562 -18.453 -10.367 1 97.88 215 ASP A CA 1
ATOM 1566 C C . ASP A 1 215 ? 16.906 -17.031 -9.938 1 97.88 215 ASP A C 1
ATOM 1568 O O . ASP A 1 215 ? 16.094 -16.344 -9.32 1 97.88 215 ASP A O 1
ATOM 1572 N N . ASN A 1 216 ? 18.172 -16.578 -10.281 1 98.31 216 ASN A N 1
ATOM 1573 C CA . ASN A 1 216 ? 18.719 -15.289 -9.883 1 98.31 216 ASN A CA 1
ATOM 1574 C C . ASN A 1 216 ? 18.703 -15.117 -8.367 1 98.31 216 ASN A C 1
ATOM 1576 O O . ASN A 1 216 ? 18.297 -14.07 -7.863 1 98.31 216 ASN A O 1
ATOM 1580 N N . LEU A 1 217 ? 19.156 -16.234 -7.766 1 98 217 LEU A N 1
ATOM 1581 C CA . LEU A 1 217 ? 19.328 -16.297 -6.316 1 98 217 LEU A CA 1
ATOM 1582 C C . LEU A 1 217 ? 20.734 -16.734 -5.938 1 98 217 LEU A C 1
ATOM 1584 O O . LEU A 1 217 ? 21.328 -17.562 -6.617 1 98 217 LEU A O 1
ATOM 1588 N N . VAL A 1 218 ? 21.25 -16.078 -4.887 1 98.12 218 VAL A N 1
ATOM 1589 C CA . VAL A 1 218 ? 22.391 -16.641 -4.172 1 98.12 218 VAL A CA 1
ATOM 1590 C C . VAL A 1 218 ? 21.906 -17.422 -2.953 1 98.12 218 VAL A C 1
ATOM 1592 O O . VAL A 1 218 ? 21.281 -16.859 -2.049 1 98.12 218 VAL A O 1
ATOM 1595 N N . ASP A 1 219 ? 22.125 -18.703 -3.018 1 98.06 219 ASP A N 1
ATOM 1596 C CA . ASP A 1 219 ? 21.781 -19.531 -1.872 1 98.06 219 ASP A CA 1
ATOM 1597 C C . ASP A 1 219 ? 22.781 -19.344 -0.733 1 98.06 219 ASP A C 1
ATOM 1599 O O . ASP A 1 219 ? 24 -19.391 -0.951 1 98.06 219 ASP A O 1
ATOM 1603 N N . ILE A 1 220 ? 22.234 -19.109 0.425 1 98.25 220 ILE A N 1
ATOM 1604 C CA . ILE A 1 220 ? 23.016 -19.031 1.65 1 98.25 220 ILE A CA 1
ATOM 1605 C C . ILE A 1 220 ? 22.625 -20.172 2.588 1 98.25 220 ILE A C 1
ATOM 1607 O O . ILE A 1 220 ? 21.562 -20.125 3.221 1 98.25 220 ILE A O 1
ATOM 1611 N N . GLN A 1 221 ? 23.516 -21.062 2.629 1 97.5 221 GLN A N 1
ATOM 1612 C CA . GLN A 1 221 ? 23.266 -22.234 3.459 1 97.5 221 GLN A CA 1
ATOM 1613 C C . GLN A 1 221 ? 24.047 -22.156 4.77 1 97.5 221 GLN A C 1
ATOM 1615 O O . GLN A 1 221 ? 25.266 -21.938 4.762 1 97.5 221 GLN A O 1
ATOM 1620 N N . ALA A 1 222 ? 23.359 -22.344 5.859 1 97.62 222 ALA A N 1
ATOM 1621 C CA . ALA A 1 222 ? 23.969 -22.312 7.184 1 97.62 222 ALA A CA 1
ATOM 1622 C C . ALA A 1 222 ? 23.953 -23.688 7.828 1 97.62 222 ALA A C 1
ATOM 1624 O O . ALA A 1 222 ? 22.891 -24.266 8.039 1 97.62 222 ALA A O 1
ATOM 1625 N N . SER A 1 223 ? 25.156 -24.172 8.102 1 97.44 223 SER A N 1
ATOM 1626 C CA . SER A 1 223 ? 25.328 -25.422 8.828 1 97.44 223 SER A CA 1
ATOM 1627 C C . SER A 1 223 ? 25.625 -25.172 10.297 1 97.44 223 SER A C 1
ATOM 1629 O O . SER A 1 223 ? 26.672 -24.594 10.641 1 97.44 223 SER A O 1
ATOM 1631 N N . PRO A 1 224 ? 24.75 -25.609 11.117 1 97.44 224 PRO A N 1
ATOM 1632 C CA . PRO A 1 224 ? 24.922 -25.297 12.539 1 97.44 224 PRO A CA 1
ATOM 1633 C C . PRO A 1 224 ? 26.125 -26 13.148 1 97.44 224 PRO A C 1
ATOM 1635 O O . PRO A 1 224 ? 26.578 -27.031 12.633 1 97.44 224 PRO A O 1
ATOM 1638 N N . GLY A 1 225 ? 26.75 -25.359 14.164 1 96.31 225 GLY A N 1
ATOM 1639 C CA . GLY A 1 225 ? 27.688 -26 15.07 1 96.31 225 GLY A CA 1
ATOM 1640 C C . GLY A 1 225 ? 27.047 -26.469 16.359 1 96.31 225 GLY A C 1
ATOM 1641 O O . GLY A 1 225 ? 25.906 -26.922 16.359 1 96.31 225 GLY A O 1
ATOM 1642 N N . ALA A 1 226 ? 27.906 -26.359 17.391 1 96.31 226 ALA A N 1
ATOM 1643 C CA . ALA A 1 226 ? 27.359 -26.547 18.719 1 96.31 226 ALA A CA 1
ATOM 1644 C C . ALA A 1 226 ? 26.578 -25.312 19.172 1 96.31 226 ALA A C 1
ATOM 1646 O O . ALA A 1 226 ? 26.828 -24.203 18.688 1 96.31 226 ALA A O 1
ATOM 1647 N N . VAL A 1 227 ? 25.594 -25.609 20.031 1 95.81 227 VAL A N 1
ATOM 1648 C CA . VAL A 1 227 ? 24.797 -24.5 20.547 1 95.81 227 VAL A CA 1
ATOM 1649 C C . VAL A 1 227 ? 25.719 -23.406 21.062 1 95.81 227 VAL A C 1
ATOM 1651 O O . VAL A 1 227 ? 26.672 -23.656 21.812 1 95.81 227 VAL A O 1
ATOM 1654 N N . GLY A 1 228 ? 25.531 -22.203 20.594 1 96.38 228 GLY A N 1
ATOM 1655 C CA . GLY A 1 228 ? 26.328 -21.062 21 1 96.38 228 GLY A CA 1
ATOM 1656 C C . GLY A 1 228 ? 27.484 -20.797 20.062 1 96.38 228 GLY A C 1
ATOM 1657 O O . GLY A 1 228 ? 28.078 -19.719 20.094 1 96.38 228 GLY A O 1
ATOM 1658 N N . GLU A 1 229 ? 27.828 -21.703 19.297 1 96.69 229 GLU A N 1
ATOM 1659 C CA . GLU A 1 229 ? 28.969 -21.578 18.375 1 96.69 229 GLU A CA 1
ATOM 1660 C C . GLU A 1 229 ? 28.516 -21.047 17.016 1 96.69 229 GLU A C 1
ATOM 1662 O O . GLU A 1 229 ? 27.328 -21.125 16.672 1 96.69 229 GLU A O 1
ATOM 1667 N N . PRO A 1 230 ? 29.422 -20.531 16.312 1 97.31 230 PRO A N 1
ATOM 1668 C CA . PRO A 1 230 ? 29.094 -20.016 14.977 1 97.31 230 PRO A CA 1
ATOM 1669 C C . PRO A 1 230 ? 28.688 -21.125 14.008 1 97.31 230 PRO A C 1
ATOM 1671 O O . PRO A 1 230 ? 29.203 -22.234 14.086 1 97.31 230 PRO A O 1
ATOM 1674 N N . ALA A 1 231 ? 27.719 -20.859 13.172 1 97.88 231 ALA A N 1
ATOM 1675 C CA . ALA A 1 231 ? 27.375 -21.734 12.055 1 97.88 231 ALA A CA 1
ATOM 1676 C C . ALA A 1 231 ? 28.312 -21.531 10.875 1 97.88 231 ALA A C 1
ATOM 1678 O O . ALA A 1 231 ? 28.859 -20.438 10.688 1 97.88 231 ALA A O 1
ATOM 1679 N N . ALA A 1 232 ? 28.547 -22.578 10.133 1 97.62 232 ALA A N 1
ATOM 1680 C CA . ALA A 1 232 ? 29.281 -22.469 8.875 1 97.62 232 ALA A CA 1
ATOM 1681 C C . ALA A 1 232 ? 28.359 -22 7.746 1 97.62 232 ALA A C 1
ATOM 1683 O O . ALA A 1 232 ? 27.25 -22.5 7.609 1 97.62 232 ALA A O 1
ATOM 1684 N N . ILE A 1 233 ? 28.844 -21.031 6.969 1 98 233 ILE A N 1
ATOM 1685 C CA . ILE A 1 233 ? 28.047 -20.453 5.902 1 98 233 ILE A CA 1
ATOM 1686 C C . ILE A 1 233 ? 28.625 -20.828 4.543 1 98 233 ILE A C 1
ATOM 1688 O O . ILE A 1 233 ? 29.828 -20.672 4.312 1 98 233 ILE A O 1
ATOM 1692 N N . ASP A 1 234 ? 27.812 -21.359 3.645 1 97.5 234 ASP A N 1
ATOM 1693 C CA . ASP A 1 234 ? 28.172 -21.641 2.256 1 97.5 234 ASP A CA 1
ATOM 1694 C C . ASP A 1 234 ? 27.344 -20.781 1.298 1 97.5 234 ASP A C 1
ATOM 1696 O O . ASP A 1 234 ? 26.141 -20.625 1.469 1 97.5 234 ASP A O 1
ATOM 1700 N N . MET A 1 235 ? 27.969 -20.141 0.477 1 97.94 235 MET A N 1
ATOM 1701 C CA . MET A 1 235 ? 27.344 -19.422 -0.622 1 97.94 235 MET A CA 1
ATOM 1702 C C . MET A 1 235 ? 27.297 -20.266 -1.886 1 97.94 235 MET A C 1
ATOM 1704 O O . MET A 1 235 ? 28.328 -20.734 -2.361 1 97.94 235 MET A O 1
ATOM 1708 N N . LEU A 1 236 ? 26.141 -20.516 -2.393 1 97.06 236 LEU A N 1
ATOM 1709 C CA . LEU A 1 236 ? 25.938 -21.375 -3.562 1 97.06 236 LEU A CA 1
ATOM 1710 C C . LEU A 1 236 ? 25.094 -20.672 -4.613 1 97.06 236 LEU A C 1
ATOM 1712 O O . LEU A 1 236 ? 24.062 -20.062 -4.281 1 97.06 236 LEU A O 1
ATOM 1716 N N . PRO A 1 237 ? 25.422 -20.672 -5.941 1 97.12 237 PRO A N 1
ATOM 1717 C CA . PRO A 1 237 ? 26.75 -21.109 -6.352 1 97.12 237 PRO A CA 1
ATOM 1718 C C . PRO A 1 237 ? 27.844 -20.141 -5.898 1 97.12 237 PRO A C 1
ATOM 1720 O O . PRO A 1 237 ? 27.609 -18.953 -5.746 1 97.12 237 PRO A O 1
ATOM 1723 N N . GLY A 1 238 ? 28.906 -20.766 -5.699 1 96.69 238 GLY A N 1
ATOM 1724 C CA . GLY A 1 238 ? 30.062 -19.906 -5.492 1 96.69 238 GLY A CA 1
ATOM 1725 C C . GLY A 1 238 ? 30.328 -18.969 -6.66 1 96.69 238 GLY A C 1
ATOM 1726 O O . GLY A 1 238 ? 30.188 -19.375 -7.82 1 96.69 238 GLY A O 1
ATOM 1727 N N . ASN A 1 239 ? 30.734 -17.766 -6.281 1 95.44 239 ASN A N 1
ATOM 1728 C CA . ASN A 1 239 ? 30.938 -16.781 -7.34 1 95.44 239 ASN A CA 1
ATOM 1729 C C . ASN A 1 239 ? 31.875 -15.664 -6.887 1 95.44 239 ASN A C 1
ATOM 1731 O O . ASN A 1 239 ? 32.094 -15.477 -5.691 1 95.44 239 ASN A O 1
ATOM 1735 N N . GLY A 1 240 ? 32.406 -14.984 -7.855 1 96.31 240 GLY A N 1
ATOM 1736 C CA . GLY A 1 240 ? 33.344 -13.906 -7.566 1 96.31 240 GLY A CA 1
ATOM 1737 C C . GLY A 1 240 ? 32.688 -12.547 -7.461 1 96.31 240 GLY A C 1
ATOM 1738 O O . GLY A 1 240 ? 33.344 -11.539 -7.258 1 96.31 240 GLY A O 1
ATOM 1739 N N . LEU A 1 241 ? 31.406 -12.5 -7.531 1 96.25 241 LEU A N 1
ATOM 1740 C CA . LEU A 1 241 ? 30.688 -11.227 -7.508 1 96.25 241 LEU A CA 1
ATOM 1741 C C . LEU A 1 241 ? 30.453 -10.758 -6.078 1 96.25 241 LEU A C 1
ATOM 1743 O O . LEU A 1 241 ? 30.5 -9.562 -5.789 1 96.25 241 LEU A O 1
ATOM 1747 N N . PHE A 1 242 ? 30.25 -11.727 -5.172 1 97.5 242 PHE A N 1
ATOM 1748 C CA . PHE A 1 242 ? 29.859 -11.398 -3.805 1 97.5 242 PHE A CA 1
ATOM 1749 C C . PHE A 1 242 ? 30.844 -12 -2.807 1 97.5 242 PHE A C 1
ATOM 1751 O O . PHE A 1 242 ? 31.469 -13.023 -3.084 1 97.5 242 PHE A O 1
ATOM 1758 N N . ARG A 1 243 ? 31.047 -11.258 -1.709 1 97.12 243 ARG A N 1
ATOM 1759 C CA . ARG A 1 243 ? 31.641 -11.781 -0.484 1 97.12 243 ARG A CA 1
ATOM 1760 C C . ARG A 1 243 ? 30.609 -11.844 0.641 1 97.12 243 ARG A C 1
ATOM 1762 O O . ARG A 1 243 ? 29.672 -11.055 0.67 1 97.12 243 ARG A O 1
ATOM 1769 N N . VAL A 1 244 ? 30.812 -12.812 1.482 1 97.38 244 VAL A N 1
ATOM 1770 C CA . VAL A 1 244 ? 29.844 -12.977 2.568 1 97.38 244 VAL A CA 1
ATOM 1771 C C . VAL A 1 244 ? 30.5 -12.586 3.895 1 97.38 244 VAL A C 1
ATOM 1773 O O . VAL A 1 244 ? 31.625 -12.992 4.184 1 97.38 244 VAL A O 1
ATOM 1776 N N . ASP A 1 245 ? 29.844 -11.719 4.609 1 97.25 245 ASP A N 1
ATOM 1777 C CA . ASP A 1 245 ? 30.125 -11.453 6.02 1 97.25 245 ASP A CA 1
ATOM 1778 C C . ASP A 1 245 ? 29.031 -12.023 6.914 1 97.25 245 ASP A C 1
ATOM 1780 O O . ASP A 1 245 ? 27.906 -11.516 6.922 1 97.25 245 ASP A O 1
ATOM 1784 N N . ALA A 1 246 ? 29.469 -13.062 7.641 1 97.06 246 ALA A N 1
ATOM 1785 C CA . ALA A 1 246 ? 28.438 -13.805 8.367 1 97.06 246 ALA A CA 1
ATOM 1786 C C . ALA A 1 246 ? 28.656 -13.711 9.875 1 97.06 246 ALA A C 1
ATOM 1788 O O . ALA A 1 246 ? 29.766 -13.883 10.359 1 97.06 246 ALA A O 1
ATOM 1789 N N . GLN A 1 247 ? 27.641 -13.328 10.516 1 97.06 247 GLN A N 1
ATOM 1790 C CA . GLN A 1 247 ? 27.516 -13.406 11.969 1 97.06 247 GLN A CA 1
ATOM 1791 C C . GLN A 1 247 ? 26.281 -14.211 12.383 1 97.06 247 GLN A C 1
ATOM 1793 O O . GLN A 1 247 ? 25.25 -13.641 12.734 1 97.06 247 GLN A O 1
ATOM 1798 N N . VAL A 1 248 ? 26.453 -15.547 12.297 1 98 248 VAL A N 1
ATOM 1799 C CA . VAL A 1 248 ? 25.344 -16.469 12.555 1 98 248 VAL A CA 1
ATOM 1800 C C . VAL A 1 248 ? 25.719 -17.422 13.672 1 98 248 VAL A C 1
ATOM 1802 O O . VAL A 1 248 ? 26.766 -18.078 13.625 1 98 248 VAL A O 1
ATOM 1805 N N . THR A 1 249 ? 24.875 -17.516 14.68 1 97.44 249 THR A N 1
ATOM 1806 C CA . THR A 1 249 ? 25.125 -18.422 15.797 1 97.44 249 THR A CA 1
ATOM 1807 C C . THR A 1 249 ? 24.188 -19.625 15.727 1 97.44 249 THR A C 1
ATOM 1809 O O . THR A 1 249 ? 23.203 -19.609 14.992 1 97.44 249 THR A O 1
ATOM 1812 N N . THR A 1 250 ? 24.625 -20.656 16.422 1 97.75 250 THR A N 1
ATOM 1813 C CA . THR A 1 250 ? 23.812 -21.859 16.531 1 97.75 250 THR A CA 1
ATOM 1814 C C . THR A 1 250 ? 22.953 -21.844 17.797 1 97.75 250 THR A C 1
ATOM 1816 O O . THR A 1 250 ? 23.469 -21.688 18.906 1 97.75 250 THR A O 1
ATOM 1819 N N . GLY A 1 251 ? 21.703 -21.906 17.594 1 97.5 251 GLY A N 1
ATOM 1820 C CA . GLY A 1 251 ? 20.75 -21.969 18.703 1 97.5 251 GLY A CA 1
ATOM 1821 C C . GLY A 1 251 ? 20.406 -23.391 19.109 1 97.5 251 GLY A C 1
ATOM 1822 O O . GLY A 1 251 ? 21.016 -24.344 18.625 1 97.5 251 GLY A O 1
ATOM 1823 N N . GLU A 1 252 ? 19.453 -23.516 20.047 1 96.06 252 GLU A N 1
ATOM 1824 C CA . GLU A 1 252 ? 19 -24.812 20.516 1 96.06 252 GLU A CA 1
ATOM 1825 C C . GLU A 1 252 ? 18.297 -25.594 19.406 1 96.06 252 GLU A C 1
ATOM 1827 O O . GLU A 1 252 ? 17.734 -25 18.5 1 96.06 252 GLU A O 1
ATOM 1832 N N . GLU A 1 253 ? 18.359 -26.859 19.578 1 93.62 253 GLU A N 1
ATOM 1833 C CA . GLU A 1 253 ? 17.594 -27.703 18.672 1 93.62 253 GLU A CA 1
ATOM 1834 C C . GLU A 1 253 ? 16.109 -27.359 18.719 1 93.62 253 GLU A C 1
ATOM 1836 O O . GLU A 1 253 ? 15.555 -27.141 19.797 1 93.62 253 GLU A O 1
ATOM 1841 N N . GLY A 1 254 ? 15.531 -27.188 17.578 1 89.75 254 GLY A N 1
ATOM 1842 C CA . GLY A 1 254 ? 14.109 -26.891 17.531 1 89.75 254 GLY A CA 1
ATOM 1843 C C . GLY A 1 254 ? 13.812 -25.406 17.5 1 89.75 254 GLY A C 1
ATOM 1844 O O . GLY A 1 254 ? 12.664 -25 17.281 1 89.75 254 GLY A O 1
ATOM 1845 N N . SER A 1 255 ? 14.812 -24.547 17.766 1 90.69 255 SER A N 1
ATOM 1846 C CA . SER A 1 255 ? 14.609 -23.109 17.688 1 90.69 255 SER A CA 1
ATOM 1847 C C . SER A 1 255 ? 14.375 -22.672 16.234 1 90.69 255 SER A C 1
ATOM 1849 O O . SER A 1 255 ? 14.719 -23.391 15.305 1 90.69 255 SER A O 1
ATOM 1851 N N . ASP A 1 256 ? 13.727 -21.562 16.094 1 86.81 256 ASP A N 1
ATOM 1852 C CA . ASP A 1 256 ? 13.469 -21 14.773 1 86.81 256 ASP A CA 1
ATOM 1853 C C . ASP A 1 256 ? 14.727 -20.344 14.195 1 86.81 256 ASP A C 1
ATOM 1855 O O . ASP A 1 256 ? 15.516 -19.75 14.93 1 86.81 256 ASP A O 1
ATOM 1859 N N . SER A 1 257 ? 14.922 -20.531 12.922 1 91.81 257 SER A N 1
ATOM 1860 C CA . SER A 1 257 ? 15.953 -19.766 12.242 1 91.81 257 SER A CA 1
ATOM 1861 C C . SER A 1 257 ? 15.586 -18.281 12.188 1 91.81 257 SER A C 1
ATOM 1863 O O . SER A 1 257 ? 14.438 -17.938 11.945 1 91.81 257 SER A O 1
ATOM 1865 N N . THR A 1 258 ? 16.594 -17.438 12.406 1 91.88 258 THR A N 1
ATOM 1866 C CA . THR A 1 258 ? 16.391 -15.992 12.336 1 91.88 258 THR A CA 1
ATOM 1867 C C . THR A 1 258 ? 17.328 -15.367 11.305 1 91.88 258 THR A C 1
ATOM 1869 O O . THR A 1 258 ? 17.703 -14.195 11.43 1 91.88 258 THR A O 1
ATOM 1872 N N . LEU A 1 259 ? 17.688 -16.125 10.359 1 95.19 259 LEU A N 1
ATOM 1873 C CA . LEU A 1 259 ? 18.641 -15.672 9.344 1 95.19 259 LEU A CA 1
ATOM 1874 C C . LEU A 1 259 ? 18.125 -14.438 8.617 1 95.19 259 LEU A C 1
ATOM 1876 O O . LEU A 1 259 ? 16.953 -14.398 8.203 1 95.19 259 LEU A O 1
ATOM 1880 N N . LYS A 1 260 ? 18.969 -13.469 8.531 1 94.38 260 LYS A N 1
ATOM 1881 C CA . LYS A 1 260 ? 18.75 -12.273 7.723 1 94.38 260 LYS A CA 1
ATOM 1882 C C . LYS A 1 260 ? 19.906 -12.047 6.746 1 94.38 260 LYS A C 1
ATOM 1884 O O . LYS A 1 260 ? 21.062 -12.242 7.098 1 94.38 260 LYS A O 1
ATOM 1889 N N . VAL A 1 261 ? 19.531 -11.695 5.527 1 97 261 VAL A N 1
ATOM 1890 C CA . VAL A 1 261 ? 20.516 -11.484 4.48 1 97 261 VAL A CA 1
ATOM 1891 C C . VAL A 1 261 ? 20.266 -10.141 3.789 1 97 261 VAL A C 1
ATOM 1893 O O . VAL A 1 261 ? 19.125 -9.82 3.449 1 97 261 VAL A O 1
ATOM 1896 N N . ALA A 1 262 ? 21.312 -9.336 3.678 1 95.31 262 ALA A N 1
ATOM 1897 C CA . ALA A 1 262 ? 21.203 -8.055 2.98 1 95.31 262 ALA A CA 1
ATOM 1898 C C . ALA A 1 262 ? 22.547 -7.613 2.418 1 95.31 262 ALA A C 1
ATOM 1900 O O . ALA A 1 262 ? 23.594 -8 2.93 1 95.31 262 ALA A O 1
ATOM 1901 N N . ALA A 1 263 ? 22.469 -6.824 1.372 1 95.25 263 ALA A N 1
ATOM 1902 C CA . ALA A 1 263 ? 23.688 -6.16 0.902 1 95.25 263 ALA A CA 1
ATOM 1903 C C . ALA A 1 263 ? 24.172 -5.125 1.911 1 95.25 263 ALA A C 1
ATOM 1905 O O . ALA A 1 263 ? 23.359 -4.43 2.531 1 95.25 263 ALA A O 1
ATOM 1906 N N . ASP A 1 264 ? 25.422 -5.125 1.993 1 92.75 264 ASP A N 1
ATOM 1907 C CA . ASP A 1 264 ? 25.984 -4.07 2.826 1 92.75 264 ASP A CA 1
ATOM 1908 C C . ASP A 1 264 ? 25.672 -2.688 2.264 1 92.75 264 ASP A C 1
ATOM 1910 O O . ASP A 1 264 ? 25.844 -2.439 1.069 1 92.75 264 ASP A O 1
ATOM 1914 N N . PRO A 1 265 ? 25.125 -1.819 3.092 1 84.62 265 PRO A N 1
ATOM 1915 C CA . PRO A 1 265 ? 24.734 -0.495 2.596 1 84.62 265 PRO A CA 1
ATOM 1916 C C . PRO A 1 265 ? 25.922 0.28 2.006 1 84.62 265 PRO A C 1
ATOM 1918 O O . PRO A 1 265 ? 25.719 1.113 1.116 1 84.62 265 PRO A O 1
ATOM 1921 N N . SER A 1 266 ? 27.125 0.079 2.434 1 86.94 266 SER A N 1
ATOM 1922 C CA . SER A 1 266 ? 28.297 0.825 1.985 1 86.94 266 SER A CA 1
ATOM 1923 C C . SER A 1 266 ? 29 0.105 0.844 1 86.94 266 SER A C 1
ATOM 1925 O O . SER A 1 266 ? 29.797 0.71 0.12 1 86.94 266 SER A O 1
ATOM 1927 N N . ASP A 1 267 ? 28.75 -1.202 0.78 1 92.12 267 ASP A N 1
ATOM 1928 C CA . ASP A 1 267 ? 29.375 -2.027 -0.244 1 92.12 267 ASP A CA 1
ATOM 1929 C C . ASP A 1 267 ? 28.422 -3.107 -0.747 1 92.12 267 ASP A C 1
ATOM 1931 O O . ASP A 1 267 ? 28.375 -4.207 -0.189 1 92.12 267 ASP A O 1
ATOM 1935 N N . PRO A 1 268 ? 27.844 -2.867 -1.842 1 92.25 268 PRO A N 1
ATOM 1936 C CA . PRO A 1 268 ? 26.812 -3.787 -2.32 1 92.25 268 PRO A CA 1
ATOM 1937 C C . PRO A 1 268 ? 27.391 -5.129 -2.777 1 92.25 268 PRO A C 1
ATOM 1939 O O . PRO A 1 268 ? 26.625 -6.074 -3.023 1 92.25 268 PRO A O 1
ATOM 1942 N N . SER A 1 269 ? 28.703 -5.32 -2.848 1 94.75 269 SER A N 1
ATOM 1943 C CA . SER A 1 269 ? 29.312 -6.594 -3.213 1 94.75 269 SER A CA 1
ATOM 1944 C C . SER A 1 269 ? 29.516 -7.477 -1.986 1 94.75 269 SER A C 1
ATOM 1946 O O . SER A 1 269 ? 29.953 -8.625 -2.107 1 94.75 269 SER A O 1
ATOM 1948 N N . GLN A 1 270 ? 29.156 -6.926 -0.868 1 96.19 270 GLN A N 1
ATOM 1949 C CA . GLN A 1 270 ? 29.188 -7.711 0.363 1 96.19 270 GLN A CA 1
ATOM 1950 C C . GLN A 1 270 ? 27.781 -8.047 0.833 1 96.19 270 GLN A C 1
ATOM 1952 O O . GLN A 1 270 ? 26.922 -7.168 0.936 1 96.19 270 GLN A O 1
ATOM 1957 N N . ILE A 1 271 ? 27.594 -9.336 1.066 1 97.69 271 ILE A N 1
ATOM 1958 C CA . ILE A 1 271 ? 26.344 -9.812 1.635 1 97.69 271 ILE A CA 1
ATOM 1959 C C . ILE A 1 271 ? 26.5 -10.047 3.135 1 97.69 271 ILE A C 1
ATOM 1961 O O . ILE A 1 271 ? 27.359 -10.82 3.555 1 97.69 271 ILE A O 1
ATOM 1965 N N . ASN A 1 272 ? 25.719 -9.312 3.887 1 97.81 272 ASN A N 1
ATOM 1966 C CA . ASN A 1 272 ? 25.688 -9.531 5.328 1 97.81 272 ASN A CA 1
ATOM 1967 C C . ASN A 1 272 ? 24.656 -10.586 5.711 1 97.81 272 ASN A C 1
ATOM 1969 O O . ASN A 1 272 ? 23.5 -10.523 5.281 1 97.81 272 ASN A O 1
ATOM 1973 N N . VAL A 1 273 ? 25.141 -11.562 6.461 1 97.75 273 VAL A N 1
ATOM 1974 C CA . VAL A 1 273 ? 24.281 -12.617 6.977 1 97.75 273 VAL A CA 1
ATOM 1975 C C . VAL A 1 273 ? 24.297 -12.609 8.5 1 97.75 273 VAL A C 1
ATOM 1977 O O . VAL A 1 273 ? 25.359 -12.742 9.117 1 97.75 273 VAL A O 1
ATOM 1980 N N . THR A 1 274 ? 23.156 -12.43 9.102 1 97.75 274 THR A N 1
ATOM 1981 C CA . THR A 1 274 ? 23.078 -12.352 10.555 1 97.75 274 THR A CA 1
ATOM 1982 C C . THR A 1 274 ? 21.969 -13.258 11.078 1 97.75 274 THR A C 1
ATOM 1984 O O . THR A 1 274 ? 21.141 -13.75 10.312 1 97.75 274 THR A O 1
ATOM 1987 N N . GLY A 1 275 ? 22 -13.586 12.352 1 97.25 275 GLY A N 1
ATOM 1988 C CA . GLY A 1 275 ? 20.953 -14.328 13.023 1 97.25 275 GLY A CA 1
ATOM 1989 C C . GLY A 1 275 ? 21.422 -15.625 13.641 1 97.25 275 GLY A C 1
ATOM 1990 O O . GLY A 1 275 ? 22.562 -15.711 14.117 1 97.25 275 GLY A O 1
ATOM 1991 N N . SER A 1 276 ? 20.484 -16.562 13.781 1 96.81 276 SER A N 1
ATOM 1992 C CA . SER A 1 276 ? 20.766 -17.875 14.375 1 96.81 276 SER A CA 1
ATOM 1993 C C . SER A 1 276 ? 20.047 -18.984 13.617 1 96.81 276 SER A C 1
ATOM 1995 O O . SER A 1 276 ? 19.078 -18.734 12.891 1 96.81 276 SER A O 1
ATOM 1997 N N . VAL A 1 277 ? 20.625 -20.125 13.672 1 96.88 277 VAL A N 1
ATOM 1998 C CA . VAL A 1 277 ? 20.016 -21.312 13.102 1 96.88 277 VAL A CA 1
ATOM 1999 C C . VAL A 1 277 ? 19.938 -22.422 14.164 1 96.88 277 VAL A C 1
ATOM 2001 O O . VAL A 1 277 ? 20.766 -22.453 15.086 1 96.88 277 VAL A O 1
ATOM 2004 N N . PRO A 1 278 ? 18.953 -23.312 14.078 1 96.81 278 PRO A N 1
ATOM 2005 C CA . PRO A 1 278 ? 18.844 -24.375 15.062 1 96.81 278 PRO A CA 1
ATOM 2006 C C . PRO A 1 278 ? 19.953 -25.422 14.914 1 96.81 278 PRO A C 1
ATOM 2008 O O . PRO A 1 278 ? 20.375 -25.719 13.797 1 96.81 278 PRO A O 1
ATOM 2011 N N . ALA A 1 279 ? 20.328 -26 16.062 1 96 279 ALA A N 1
ATOM 2012 C CA . ALA A 1 279 ? 21.281 -27.125 16.031 1 96 279 ALA A CA 1
ATOM 2013 C C . ALA A 1 279 ? 20.688 -28.328 15.328 1 96 279 ALA A C 1
ATOM 2015 O O . ALA A 1 279 ? 19.469 -28.547 15.375 1 96 279 ALA A O 1
ATOM 2016 N N . GLY A 1 280 ? 21.547 -29.047 14.578 1 93.12 280 GLY A N 1
ATOM 2017 C CA . GLY A 1 280 ? 21.156 -30.344 14.07 1 93.12 280 GLY A CA 1
ATOM 2018 C C . GLY A 1 280 ? 20.562 -30.297 12.672 1 93.12 280 GLY A C 1
ATOM 2019 O O . GLY A 1 280 ? 20.312 -31.328 12.062 1 93.12 280 GLY A O 1
ATOM 2020 N N . LYS A 1 281 ? 20.281 -29.141 12.18 1 91.31 281 LYS A N 1
ATOM 2021 C CA . LYS A 1 281 ? 19.688 -29.062 10.852 1 91.31 281 LYS A CA 1
ATOM 2022 C C . LYS A 1 281 ? 20.25 -27.891 10.062 1 91.31 281 LYS A C 1
ATOM 2024 O O . LYS A 1 281 ? 20.453 -26.797 10.609 1 91.31 281 LYS A O 1
ATOM 2029 N N . THR A 1 282 ? 20.5 -28.141 8.805 1 93.94 282 THR A N 1
ATOM 2030 C CA . THR A 1 282 ? 20.938 -27.062 7.906 1 93.94 282 THR A CA 1
ATOM 2031 C C . THR A 1 282 ? 19.781 -26.141 7.574 1 93.94 282 THR A C 1
ATOM 2033 O O . THR A 1 282 ? 18.641 -26.578 7.402 1 93.94 282 THR A O 1
ATOM 2036 N N . SER A 1 283 ? 20.094 -24.859 7.602 1 95.81 283 SER A N 1
ATOM 2037 C CA . SER A 1 283 ? 19.125 -23.844 7.219 1 95.81 283 SER A CA 1
ATOM 2038 C C . SER A 1 283 ? 19.531 -23.141 5.922 1 95.81 283 SER A C 1
ATOM 2040 O O . SER A 1 283 ? 20.719 -23 5.633 1 95.81 283 SER A O 1
ATOM 2042 N N . LEU A 1 284 ? 18.531 -22.844 5.137 1 96.62 284 LEU A N 1
ATOM 2043 C CA . LEU A 1 284 ? 18.75 -22.188 3.852 1 96.62 284 LEU A CA 1
ATOM 2044 C C . LEU A 1 284 ? 17.984 -20.875 3.766 1 96.62 284 LEU A C 1
ATOM 2046 O O . LEU A 1 284 ? 16.828 -20.797 4.188 1 96.62 284 LEU A O 1
ATOM 2050 N N . THR A 1 285 ? 18.656 -19.797 3.35 1 97.25 285 THR A N 1
ATOM 2051 C CA . THR A 1 285 ? 18.031 -18.547 2.902 1 97.25 285 THR A CA 1
ATOM 2052 C C . THR A 1 285 ? 18.641 -18.094 1.583 1 97.25 285 THR A C 1
ATOM 2054 O O . THR A 1 285 ? 19.484 -18.781 1.006 1 97.25 285 THR A O 1
ATOM 2057 N N . VAL A 1 286 ? 18.109 -17 1.045 1 98 286 VAL A N 1
ATOM 2058 C CA . VAL A 1 286 ? 18.625 -16.578 -0.255 1 98 286 VAL A CA 1
ATOM 2059 C C . VAL A 1 286 ? 18.812 -15.062 -0.275 1 98 286 VAL A C 1
ATOM 2061 O O . VAL A 1 286 ? 18.141 -14.344 0.475 1 98 286 VAL A O 1
ATOM 2064 N N . TYR A 1 287 ? 19.781 -14.656 -0.982 1 97.56 287 TYR A N 1
ATOM 2065 C CA . TYR A 1 287 ? 19.922 -13.273 -1.425 1 97.56 287 TYR A CA 1
ATOM 2066 C C . TYR A 1 287 ? 19.422 -13.109 -2.857 1 97.56 287 TYR A C 1
ATOM 2068 O O . TYR A 1 287 ? 19.891 -13.805 -3.766 1 97.56 287 TYR A O 1
ATOM 2076 N N . ARG A 1 288 ? 18.484 -12.211 -3.088 1 96.88 288 ARG A N 1
ATOM 2077 C CA . ARG A 1 288 ? 17.891 -12.023 -4.406 1 96.88 288 ARG A CA 1
ATOM 2078 C C . ARG A 1 288 ? 18.719 -11.055 -5.246 1 96.88 288 ARG A C 1
ATOM 2080 O O . ARG A 1 288 ? 19.016 -9.938 -4.809 1 96.88 288 ARG A O 1
ATOM 2087 N N . ILE A 1 289 ? 19.047 -11.484 -6.441 1 97.38 289 ILE A N 1
ATOM 2088 C CA . ILE A 1 289 ? 19.875 -10.711 -7.359 1 97.38 289 ILE A CA 1
ATOM 2089 C C . ILE A 1 289 ? 19.047 -9.57 -7.965 1 97.38 289 ILE A C 1
ATOM 2091 O O . ILE A 1 289 ? 17.938 -9.797 -8.453 1 97.38 289 ILE A O 1
ATOM 2095 N N . THR A 1 290 ? 19.609 -8.352 -7.93 1 94.56 290 THR A N 1
ATOM 2096 C CA . THR A 1 290 ? 18.906 -7.207 -8.484 1 94.56 290 THR A CA 1
ATOM 2097 C C . THR A 1 290 ? 19.453 -6.84 -9.859 1 94.56 290 THR A C 1
ATOM 2099 O O . THR A 1 290 ? 18.812 -6.125 -10.625 1 94.56 290 THR A O 1
ATOM 2102 N N . ASP A 1 291 ? 20.656 -7.277 -10.172 1 96.81 291 ASP A N 1
ATOM 2103 C CA . ASP A 1 291 ? 21.281 -7.051 -11.469 1 96.81 291 ASP A CA 1
ATOM 2104 C C . ASP A 1 291 ? 21.594 -8.375 -12.172 1 96.81 291 ASP A C 1
ATOM 2106 O O . ASP A 1 291 ? 22.734 -8.836 -12.164 1 96.81 291 ASP A O 1
ATOM 2110 N N . ALA A 1 292 ? 20.609 -8.938 -12.859 1 98.12 292 ALA A N 1
ATOM 2111 C CA . ALA A 1 292 ? 20.688 -10.281 -13.422 1 98.12 292 ALA A CA 1
ATOM 2112 C C . ALA A 1 292 ? 21.75 -10.359 -14.516 1 98.12 292 ALA A C 1
ATOM 2114 O O . ALA A 1 292 ? 22.516 -11.328 -14.578 1 98.12 292 ALA A O 1
ATOM 2115 N N . PRO A 1 293 ? 21.859 -9.336 -15.383 1 98.19 293 PRO A N 1
ATOM 2116 C CA . PRO A 1 293 ? 22.891 -9.445 -16.422 1 98.19 293 PRO A CA 1
ATOM 2117 C C . PRO A 1 293 ? 24.312 -9.492 -15.828 1 98.19 293 PRO A C 1
ATOM 2119 O O . PRO A 1 293 ? 25.141 -10.289 -16.281 1 98.19 293 PRO A O 1
ATOM 2122 N N . THR A 1 294 ? 24.516 -8.688 -14.812 1 98.19 294 THR A N 1
ATOM 2123 C CA . THR A 1 294 ? 25.828 -8.711 -14.164 1 98.19 294 THR A CA 1
ATOM 2124 C C . THR A 1 294 ? 26.047 -10.055 -13.461 1 98.19 294 THR A C 1
ATOM 2126 O O . THR A 1 294 ? 27.141 -10.609 -13.523 1 98.19 294 THR A O 1
ATOM 2129 N N . TRP A 1 295 ? 25.047 -10.562 -12.891 1 98.38 295 TRP A N 1
ATOM 2130 C CA . TRP A 1 295 ? 25.078 -11.867 -12.234 1 98.38 295 TRP A CA 1
ATOM 2131 C C . TRP A 1 295 ? 25.391 -12.969 -13.242 1 98.38 295 TRP A C 1
ATOM 2133 O O . TRP A 1 295 ? 26.328 -13.742 -13.055 1 98.38 295 TRP A O 1
ATOM 2143 N N . ALA A 1 296 ? 24.75 -12.992 -14.336 1 98.69 296 ALA A N 1
ATOM 2144 C CA . ALA A 1 296 ? 24.953 -13.984 -15.383 1 98.69 296 ALA A CA 1
ATOM 2145 C C . ALA A 1 296 ? 26.344 -13.82 -16.016 1 98.69 296 ALA A C 1
ATOM 2147 O O . ALA A 1 296 ? 27.016 -14.812 -16.297 1 98.69 296 ALA A O 1
ATOM 2148 N N . ARG A 1 297 ? 26.719 -12.586 -16.219 1 98.56 297 ARG A N 1
ATOM 2149 C CA . ARG A 1 297 ? 28.016 -12.312 -16.797 1 98.56 297 ARG A CA 1
ATOM 2150 C C . ARG A 1 297 ? 29.141 -12.898 -15.953 1 98.56 297 ARG A C 1
ATOM 2152 O O . ARG A 1 297 ? 30.031 -13.578 -16.469 1 98.56 297 ARG A O 1
ATOM 2159 N N . GLN A 1 298 ? 29.047 -12.625 -14.695 1 98.25 298 GLN A N 1
ATOM 2160 C CA . GLN A 1 298 ? 30.078 -13.102 -13.797 1 98.25 298 GLN A CA 1
ATOM 2161 C C . GLN A 1 298 ? 30.188 -14.625 -13.82 1 98.25 298 GLN A C 1
ATOM 2163 O O . GLN A 1 298 ? 31.281 -15.18 -13.953 1 98.25 298 GLN A O 1
ATOM 2168 N N . LEU A 1 299 ? 29.094 -15.25 -13.742 1 98.69 299 LEU A N 1
ATOM 2169 C CA . LEU A 1 299 ? 29.094 -16.703 -13.711 1 98.69 299 LEU A CA 1
ATOM 2170 C C . LEU A 1 299 ? 29.516 -17.281 -15.062 1 98.69 299 LEU A C 1
ATOM 2172 O O . LEU A 1 299 ? 30.156 -18.328 -15.117 1 98.69 299 LEU A O 1
ATOM 2176 N N . PHE A 1 300 ? 29.203 -16.641 -16.141 1 98.75 300 PHE A N 1
ATOM 2177 C CA . PHE A 1 300 ? 29.625 -17.094 -17.453 1 98.75 300 PHE A CA 1
ATOM 2178 C C . PHE A 1 300 ? 31.125 -16.938 -17.625 1 98.75 300 PHE A C 1
ATOM 2180 O O . PHE A 1 300 ? 31.812 -17.844 -18.125 1 98.75 300 PHE A O 1
ATOM 2187 N N . VAL A 1 301 ? 31.625 -15.797 -17.188 1 98.69 301 VAL A N 1
ATOM 2188 C CA . VAL A 1 301 ? 33.062 -15.578 -17.234 1 98.69 301 VAL A CA 1
ATOM 2189 C C . VAL A 1 301 ? 33.781 -16.688 -16.469 1 98.69 301 VAL A C 1
ATOM 2191 O O . VAL A 1 301 ? 34.781 -17.25 -16.938 1 98.69 301 VAL A O 1
ATOM 2194 N N . GLU A 1 302 ? 33.312 -17.031 -15.383 1 98.5 302 GLU A N 1
ATOM 2195 C CA . GLU A 1 302 ? 33.906 -18.094 -14.586 1 98.5 302 GLU A CA 1
ATOM 2196 C C . GLU A 1 302 ? 33.781 -19.438 -15.281 1 98.5 302 GLU A C 1
ATOM 2198 O O . GLU A 1 302 ? 34.688 -20.266 -15.234 1 98.5 302 GLU A O 1
ATOM 2203 N N . ALA A 1 303 ? 32.656 -19.672 -15.875 1 98.75 303 ALA A N 1
ATOM 2204 C CA . ALA A 1 303 ? 32.5 -20.906 -16.656 1 98.75 303 ALA A CA 1
ATOM 2205 C C . ALA A 1 303 ? 33.5 -20.969 -17.797 1 98.75 303 ALA A C 1
ATOM 2207 O O . ALA A 1 303 ? 34.094 -22.016 -18.062 1 98.75 303 ALA A O 1
ATOM 2208 N N . LEU A 1 304 ? 33.625 -19.859 -18.5 1 98.75 304 LEU A N 1
ATOM 2209 C CA . LEU A 1 304 ? 34.625 -19.797 -19.578 1 98.75 304 LEU A CA 1
ATOM 2210 C C . LEU A 1 304 ? 36.031 -20.125 -19.062 1 98.75 304 LEU A C 1
ATOM 2212 O O . LEU A 1 304 ? 36.719 -20.938 -19.656 1 98.75 304 LEU A O 1
ATOM 2216 N N . ARG A 1 305 ? 36.312 -19.578 -17.969 1 98.25 305 ARG A N 1
ATOM 2217 C CA . ARG A 1 305 ? 37.625 -19.828 -17.406 1 98.25 305 ARG A CA 1
ATOM 2218 C C . ARG A 1 305 ? 37.781 -21.281 -16.984 1 98.25 305 ARG A C 1
ATOM 2220 O O . ARG A 1 305 ? 38.812 -21.891 -17.203 1 98.25 305 ARG A O 1
ATOM 2227 N N . ARG A 1 306 ? 36.812 -21.828 -16.438 1 98.06 306 ARG A N 1
ATOM 2228 C CA . ARG A 1 306 ? 36.844 -23.234 -16.062 1 98.06 306 ARG A CA 1
ATOM 2229 C C . ARG A 1 306 ? 37.031 -24.125 -17.297 1 98.06 306 ARG A C 1
ATOM 2231 O O . ARG A 1 306 ? 37.531 -25.25 -17.188 1 98.06 306 ARG A O 1
ATOM 2238 N N . ASN A 1 307 ? 36.625 -23.625 -18.391 1 98.06 307 ASN A N 1
ATOM 2239 C CA . ASN A 1 307 ? 36.75 -24.375 -19.625 1 98.06 307 ASN A CA 1
ATOM 2240 C C . ASN A 1 307 ? 37.969 -23.922 -20.438 1 98.06 307 ASN A C 1
ATOM 2242 O O . ASN A 1 307 ? 38.031 -24.156 -21.641 1 98.06 307 ASN A O 1
ATOM 2246 N N . GLY A 1 308 ? 38.812 -23.25 -19.859 1 97.62 308 GLY A N 1
ATOM 2247 C CA . GLY A 1 308 ? 40.125 -22.984 -20.438 1 97.62 308 GLY A CA 1
ATOM 2248 C C . GLY A 1 308 ? 40.125 -21.719 -21.297 1 97.62 308 GLY A C 1
ATOM 2249 O O . GLY A 1 308 ? 41.094 -21.484 -22.047 1 97.62 308 GLY A O 1
ATOM 2250 N N . ILE A 1 309 ? 39.219 -20.922 -21.188 1 98.5 309 ILE A N 1
ATOM 2251 C CA . ILE A 1 309 ? 39.156 -19.688 -21.984 1 98.5 309 ILE A CA 1
ATOM 2252 C C . ILE A 1 309 ? 39.594 -18.5 -21.125 1 98.5 309 ILE A C 1
ATOM 2254 O O . ILE A 1 309 ? 39.031 -18.266 -20.062 1 98.5 309 ILE A O 1
ATOM 2258 N N . GLU A 1 310 ? 40.594 -17.766 -21.562 1 98.25 310 GLU A N 1
ATOM 2259 C CA . GLU A 1 310 ? 41.031 -16.547 -20.891 1 98.25 310 GLU A CA 1
ATOM 2260 C C . GLU A 1 310 ? 40.156 -15.367 -21.266 1 98.25 310 GLU A C 1
ATOM 2262 O O . GLU A 1 310 ? 39.844 -15.156 -22.438 1 98.25 310 GLU A O 1
ATOM 2267 N N . VAL A 1 311 ? 39.75 -14.711 -20.281 1 98.25 311 VAL A N 1
ATOM 2268 C CA . VAL A 1 311 ? 39 -13.484 -20.484 1 98.25 311 VAL A CA 1
ATOM 2269 C C . VAL A 1 311 ? 39.781 -12.281 -20 1 98.25 311 VAL A C 1
ATOM 2271 O O . VAL A 1 311 ? 40.094 -12.188 -18.812 1 98.25 311 VAL A O 1
ATOM 2274 N N . ALA A 1 312 ? 40.031 -11.312 -20.844 1 97.56 312 ALA A N 1
ATOM 2275 C CA . ALA A 1 312 ? 40.938 -10.195 -20.531 1 97.56 312 ALA A CA 1
ATOM 2276 C C . ALA A 1 312 ? 40.188 -9.141 -19.703 1 97.56 312 ALA A C 1
ATOM 2278 O O . ALA A 1 312 ? 40.812 -8.477 -18.859 1 97.56 312 ALA A O 1
ATOM 2279 N N . SER A 1 313 ? 39 -9.023 -20.016 1 96.06 313 SER A N 1
ATOM 2280 C CA . SER A 1 313 ? 38.219 -7.98 -19.328 1 96.06 313 SER A CA 1
ATOM 2281 C C . SER A 1 313 ? 38.188 -8.219 -17.828 1 96.06 313 SER A C 1
ATOM 2283 O O . SER A 1 313 ? 38 -9.352 -17.375 1 96.06 313 SER A O 1
ATOM 2285 N N . VAL A 1 314 ? 38.312 -7.039 -17.078 1 93 314 VAL A N 1
ATOM 2286 C CA . VAL A 1 314 ? 38.281 -7.125 -15.625 1 93 314 VAL A CA 1
ATOM 2287 C C . VAL A 1 314 ? 37.031 -6.461 -15.094 1 93 314 VAL A C 1
ATOM 2289 O O . VAL A 1 314 ? 36.875 -6.258 -13.883 1 93 314 VAL A O 1
ATOM 2292 N N . SER A 1 315 ? 36.188 -6.176 -16.047 1 93.12 315 SER A N 1
ATOM 2293 C CA . SER A 1 315 ? 34.938 -5.539 -15.633 1 93.12 315 SER A CA 1
ATOM 2294 C C . SER A 1 315 ? 34.156 -6.441 -14.703 1 93.12 315 SER A C 1
ATOM 2296 O O . SER A 1 315 ? 34.125 -7.66 -14.883 1 93.12 315 SER A O 1
ATOM 2298 N N . ARG A 1 316 ? 33.5 -5.73 -13.75 1 92.25 316 ARG A N 1
ATOM 2299 C CA . ARG A 1 316 ? 32.719 -6.477 -12.789 1 92.25 316 ARG A CA 1
ATOM 2300 C C . ARG A 1 316 ? 31.219 -6.238 -13.016 1 92.25 316 ARG A C 1
ATOM 2302 O O . ARG A 1 316 ? 30.375 -6.738 -12.266 1 92.25 316 ARG A O 1
ATOM 2309 N N . THR A 1 317 ? 30.922 -5.492 -13.977 1 95.5 317 THR A N 1
ATOM 2310 C CA . THR A 1 317 ? 29.531 -5.168 -14.289 1 95.5 317 THR A CA 1
ATOM 2311 C C . THR A 1 317 ? 29.266 -5.379 -15.781 1 95.5 317 THR A C 1
ATOM 2313 O O . THR A 1 317 ? 30.172 -5.316 -16.594 1 95.5 317 THR A O 1
ATOM 2316 N N . ASN A 1 318 ? 28 -5.766 -16.047 1 96.94 318 ASN A N 1
ATOM 2317 C CA . ASN A 1 318 ? 27.578 -5.848 -17.453 1 96.94 318 ASN A CA 1
ATOM 2318 C C . ASN A 1 318 ? 27.359 -4.461 -18.047 1 96.94 318 ASN A C 1
ATOM 2320 O O . ASN A 1 318 ? 26.828 -3.566 -17.391 1 96.94 318 ASN A O 1
ATOM 2324 N N . SER A 1 319 ? 27.797 -4.277 -19.312 1 95.12 319 SER A N 1
ATOM 2325 C CA . SER A 1 319 ? 27.594 -3.01 -20.016 1 95.12 319 SER A CA 1
ATOM 2326 C C . SER A 1 319 ? 26.578 -3.15 -21.141 1 95.12 319 SER A C 1
ATOM 2328 O O . SER A 1 319 ? 26.906 -3.652 -22.219 1 95.12 319 SER A O 1
ATOM 2330 N N . THR A 1 320 ? 25.438 -2.682 -20.812 1 89.12 320 THR A N 1
ATOM 2331 C CA . THR A 1 320 ? 24.406 -2.713 -21.844 1 89.12 320 THR A CA 1
ATOM 2332 C C . THR A 1 320 ? 24.719 -1.718 -22.953 1 89.12 320 THR A C 1
ATOM 2334 O O . THR A 1 320 ? 24.406 -1.955 -24.125 1 89.12 320 THR A O 1
ATOM 2337 N N . ALA A 1 321 ? 25.5 -0.665 -22.641 1 90.12 321 ALA A N 1
ATOM 2338 C CA . ALA A 1 321 ? 25.859 0.369 -23.609 1 90.12 321 ALA A CA 1
ATOM 2339 C C . ALA A 1 321 ? 26.812 -0.182 -24.672 1 90.12 321 ALA A C 1
ATOM 2341 O O . ALA A 1 321 ? 26.906 0.354 -25.781 1 90.12 321 ALA A O 1
ATOM 2342 N N . ALA A 1 322 ? 27.5 -1.267 -24.312 1 93.44 322 ALA A N 1
ATOM 2343 C CA . ALA A 1 322 ? 28.484 -1.844 -25.219 1 93.44 322 ALA A CA 1
ATOM 2344 C C . ALA A 1 322 ? 27.812 -2.787 -26.219 1 93.44 322 ALA A C 1
ATOM 2346 O O . ALA A 1 322 ? 28.438 -3.221 -27.188 1 93.44 322 ALA A O 1
ATOM 2347 N N . LEU A 1 323 ? 26.547 -3.088 -26.031 1 94.69 323 LEU A N 1
ATOM 2348 C CA . LEU A 1 323 ? 25.828 -3.994 -26.906 1 94.69 323 LEU A CA 1
ATOM 2349 C C . LEU A 1 323 ? 25.406 -3.285 -28.203 1 94.69 323 LEU A C 1
ATOM 2351 O O . LEU A 1 323 ? 25.25 -2.062 -28.219 1 94.69 323 LEU A O 1
ATOM 2355 N N . PRO A 1 324 ? 25.281 -4.102 -29.266 1 92.12 324 PRO A N 1
ATOM 2356 C CA . PRO A 1 324 ? 24.766 -3.484 -30.484 1 92.12 324 PRO A CA 1
ATOM 2357 C C . PRO A 1 324 ? 23.406 -2.816 -30.266 1 92.12 324 PRO A C 1
ATOM 2359 O O . PRO A 1 324 ? 22.5 -3.41 -29.672 1 92.12 324 PRO A O 1
ATOM 2362 N N . VAL A 1 325 ? 23.219 -1.703 -30.812 1 87.06 325 VAL A N 1
ATOM 2363 C CA . VAL A 1 325 ? 22.031 -0.878 -30.594 1 87.06 325 VAL A CA 1
ATOM 2364 C C . VAL A 1 325 ? 20.812 -1.567 -31.188 1 87.06 325 VAL A C 1
ATOM 2366 O O . VAL A 1 325 ? 19.734 -1.563 -30.578 1 87.06 325 VAL A O 1
ATOM 2369 N N . ASP A 1 326 ? 21.031 -2.219 -32.375 1 83.5 326 ASP A N 1
ATOM 2370 C CA . ASP A 1 326 ? 19.906 -2.803 -33.062 1 83.5 326 ASP A CA 1
ATOM 2371 C C . ASP A 1 326 ? 19.594 -4.203 -32.562 1 83.5 326 ASP A C 1
ATOM 2373 O O . ASP A 1 326 ? 18.688 -4.867 -33.062 1 83.5 326 ASP A O 1
ATOM 2377 N N . ARG A 1 327 ? 20.344 -4.703 -31.578 1 85.56 327 ARG A N 1
ATOM 2378 C CA . ARG A 1 327 ? 20.109 -5.992 -30.938 1 85.56 327 ARG A CA 1
ATOM 2379 C C . ARG A 1 327 ? 20.281 -7.141 -31.922 1 85.56 327 ARG A C 1
ATOM 2381 O O . ARG A 1 327 ? 19.688 -8.203 -31.75 1 85.56 327 ARG A O 1
ATOM 2388 N N . THR A 1 328 ? 21.078 -6.98 -32.969 1 90 328 THR A N 1
ATOM 2389 C CA . THR A 1 328 ? 21.25 -7.996 -34 1 90 328 THR A CA 1
ATOM 2390 C C . THR A 1 328 ? 22.641 -8.625 -33.906 1 90 328 THR A C 1
ATOM 2392 O O . THR A 1 328 ? 23.625 -7.938 -33.625 1 90 328 THR A O 1
ATOM 2395 N N . TYR A 1 329 ? 22.5 -9.93 -34.062 1 92.94 329 TYR A N 1
ATOM 2396 C CA . TYR A 1 329 ? 23.719 -10.734 -34.094 1 92.94 329 TYR A CA 1
ATOM 2397 C C . TYR A 1 329 ? 23.781 -11.602 -35.344 1 92.94 329 TYR A C 1
ATOM 2399 O O . TYR A 1 329 ? 22.766 -12.133 -35.781 1 92.94 329 TYR A O 1
ATOM 2407 N N . SER A 1 330 ? 24.938 -11.648 -35.875 1 90.75 330 SER A N 1
ATOM 2408 C CA . SER A 1 330 ? 25.094 -12.477 -37.062 1 90.75 330 SER A CA 1
ATOM 2409 C C . SER A 1 330 ? 25.016 -13.961 -36.719 1 90.75 330 SER A C 1
ATOM 2411 O O . SER A 1 330 ? 25.781 -14.453 -35.875 1 90.75 330 SER A O 1
ATOM 2413 N N . GLY A 1 331 ? 24.188 -14.656 -37.438 1 91.88 331 GLY A N 1
ATOM 2414 C CA . GLY A 1 331 ? 24.078 -16.094 -37.219 1 91.88 331 GLY A CA 1
ATOM 2415 C C . GLY A 1 331 ? 25.359 -16.844 -37.469 1 91.88 331 GLY A C 1
ATOM 2416 O O . GLY A 1 331 ? 25.641 -17.859 -36.812 1 91.88 331 GLY A O 1
ATOM 2417 N N . SER A 1 332 ? 26.125 -16.328 -38.344 1 91.44 332 SER A N 1
ATOM 2418 C CA . SER A 1 332 ? 27.375 -16.969 -38.688 1 91.44 332 SER A CA 1
ATOM 2419 C C . SER A 1 332 ? 28.391 -16.859 -37.562 1 91.44 332 SER A C 1
ATOM 2421 O O . SER A 1 332 ? 29.406 -17.562 -37.562 1 91.44 332 SER A O 1
ATOM 2423 N N . ARG A 1 333 ? 28.031 -16.109 -36.625 1 95.5 333 ARG A N 1
ATOM 2424 C CA . ARG A 1 333 ? 28.984 -15.961 -35.531 1 95.5 333 ARG A CA 1
ATOM 2425 C C . ARG A 1 333 ? 28.406 -16.469 -34.219 1 95.5 333 ARG A C 1
ATOM 2427 O O . ARG A 1 333 ? 28.844 -16.078 -33.156 1 95.5 333 ARG A O 1
ATOM 2434 N N . GLN A 1 334 ? 27.438 -17.219 -34.438 1 97.75 334 GLN A N 1
ATOM 2435 C CA . GLN A 1 334 ? 26.984 -17.969 -33.25 1 97.75 334 GLN A CA 1
ATOM 2436 C C . GLN A 1 334 ? 27.984 -19.047 -32.875 1 97.75 334 GLN A C 1
ATOM 2438 O O . GLN A 1 334 ? 28.328 -19.906 -33.688 1 97.75 334 GLN A O 1
ATOM 2443 N N . VAL A 1 335 ? 28.438 -19 -31.562 1 98.44 335 VAL A N 1
ATOM 2444 C CA . VAL A 1 335 ? 29.516 -19.922 -31.188 1 98.44 335 VAL A CA 1
ATOM 2445 C C . VAL A 1 335 ? 29 -20.922 -30.172 1 98.44 335 VAL A C 1
ATOM 2447 O O . VAL A 1 335 ? 29.656 -21.938 -29.891 1 98.44 335 VAL A O 1
ATOM 2450 N N . ALA A 1 336 ? 27.891 -20.719 -29.641 1 98.62 336 ALA A N 1
ATOM 2451 C CA . ALA A 1 336 ? 27.266 -21.641 -28.688 1 98.62 336 ALA A CA 1
ATOM 2452 C C . ALA A 1 336 ? 25.75 -21.422 -28.625 1 98.62 336 ALA A C 1
ATOM 2454 O O . ALA A 1 336 ? 25.25 -20.391 -29.047 1 98.62 336 ALA A O 1
ATOM 2455 N N . SER A 1 337 ? 25.078 -22.406 -28.172 1 98.31 337 SER A N 1
ATOM 2456 C CA . SER A 1 337 ? 23.641 -22.328 -27.969 1 98.31 337 SER A CA 1
ATOM 2457 C C . SER A 1 337 ? 23.156 -23.359 -26.969 1 98.31 337 SER A C 1
ATOM 2459 O O . SER A 1 337 ? 23.719 -24.453 -26.875 1 98.31 337 SER A O 1
ATOM 2461 N N . LEU A 1 338 ? 22.188 -22.953 -26.25 1 98.38 338 LEU A N 1
ATOM 2462 C CA . LEU A 1 338 ? 21.578 -23.828 -25.25 1 98.38 338 LEU A CA 1
ATOM 2463 C C . LEU A 1 338 ? 20.047 -23.844 -25.406 1 98.38 338 LEU A C 1
ATOM 2465 O O . LEU A 1 338 ? 19.422 -22.781 -25.438 1 98.38 338 LEU A O 1
ATOM 2469 N N . GLN A 1 339 ? 19.516 -25.062 -25.547 1 97.88 339 GLN A N 1
ATOM 2470 C CA . GLN A 1 339 ? 18.062 -25.234 -25.625 1 97.88 339 GLN A CA 1
ATOM 2471 C C . GLN A 1 339 ? 17.469 -25.516 -24.25 1 97.88 339 GLN A C 1
ATOM 2473 O O . GLN A 1 339 ? 18 -26.312 -23.484 1 97.88 339 GLN A O 1
ATOM 2478 N N . SER A 1 340 ? 16.438 -24.797 -23.984 1 98.31 340 SER A N 1
ATOM 2479 C CA . SER A 1 340 ? 15.75 -25.031 -22.703 1 98.31 340 SER A CA 1
ATOM 2480 C C . SER A 1 340 ? 14.953 -26.328 -22.734 1 98.31 340 SER A C 1
ATOM 2482 O O . SER A 1 340 ? 14.773 -26.922 -23.781 1 98.31 340 SER A O 1
ATOM 2484 N N . ALA A 1 341 ? 14.602 -26.828 -21.469 1 98 341 ALA A N 1
ATOM 2485 C CA . ALA A 1 341 ? 13.562 -27.859 -21.406 1 98 341 ALA A CA 1
ATOM 2486 C C . ALA A 1 341 ? 12.234 -27.312 -21.938 1 98 341 ALA A C 1
ATOM 2488 O O . ALA A 1 341 ? 12.055 -26.109 -22.078 1 98 341 ALA A O 1
ATOM 2489 N N . PRO A 1 342 ? 11.352 -28.203 -22.359 1 98.44 342 PRO A N 1
ATOM 2490 C CA . PRO A 1 342 ? 10.031 -27.734 -22.781 1 98.44 342 PRO A CA 1
ATOM 2491 C C . PRO A 1 342 ? 9.32 -26.938 -21.703 1 98.44 342 PRO A C 1
ATOM 2493 O O . PRO A 1 342 ? 9.492 -27.203 -20.516 1 98.44 342 PRO A O 1
ATOM 2496 N N . ILE A 1 343 ? 8.477 -25.922 -22.109 1 98.19 343 ILE A N 1
ATOM 2497 C CA . ILE A 1 343 ? 7.84 -25.047 -21.141 1 98.19 343 ILE A CA 1
ATOM 2498 C C . ILE A 1 343 ? 6.867 -25.844 -20.281 1 98.19 343 ILE A C 1
ATOM 2500 O O . ILE A 1 343 ? 6.473 -25.406 -19.188 1 98.19 343 ILE A O 1
ATOM 2504 N N . SER A 1 344 ? 6.465 -27.094 -20.719 1 98.69 344 SER A N 1
ATOM 2505 C CA . SER A 1 344 ? 5.629 -27.969 -19.891 1 98.69 344 SER A CA 1
ATOM 2506 C C . SER A 1 344 ? 6.316 -28.297 -18.578 1 98.69 344 SER A C 1
ATOM 2508 O O . SER A 1 344 ? 5.66 -28.438 -17.547 1 98.69 344 SER A O 1
ATOM 2510 N N . GLU A 1 345 ? 7.625 -28.406 -18.609 1 98.31 345 GLU A N 1
ATOM 2511 C CA . GLU A 1 345 ? 8.383 -28.766 -17.406 1 98.31 345 GLU A CA 1
ATOM 2512 C C . GLU A 1 345 ? 8.398 -27.625 -16.406 1 98.31 345 GLU A C 1
ATOM 2514 O O . GLU A 1 345 ? 8.086 -27.828 -15.227 1 98.31 345 GLU A O 1
ATOM 2519 N N . SER A 1 346 ? 8.734 -26.422 -16.891 1 98.31 346 SER A N 1
ATOM 2520 C CA . SER A 1 346 ? 8.695 -25.281 -15.984 1 98.31 346 SER A CA 1
ATOM 2521 C C . SER A 1 346 ? 7.266 -24.938 -15.594 1 98.31 346 SER A C 1
ATOM 2523 O O . SER A 1 346 ? 7.02 -24.5 -14.469 1 98.31 346 SER A O 1
ATOM 2525 N N . GLY A 1 347 ? 6.359 -25.094 -16.5 1 98.69 347 GLY A N 1
ATOM 2526 C CA . GLY A 1 347 ? 4.957 -24.922 -16.156 1 98.69 347 GLY A CA 1
ATOM 2527 C C . GLY A 1 347 ? 4.508 -25.812 -15.016 1 98.69 347 GLY A C 1
ATOM 2528 O O . GLY A 1 347 ? 3.742 -25.406 -14.148 1 98.69 347 GLY A O 1
ATOM 2529 N N . GLY A 1 348 ? 4.957 -27.094 -15.062 1 98.31 348 GLY A N 1
ATOM 2530 C CA . GLY A 1 348 ? 4.676 -28.016 -13.969 1 98.31 348 GLY A CA 1
ATOM 2531 C C . GLY A 1 348 ? 5.172 -27.516 -12.625 1 98.31 348 GLY A C 1
ATOM 2532 O O . GLY A 1 348 ? 4.457 -27.594 -11.625 1 98.31 348 GLY A O 1
ATOM 2533 N N . MET A 1 349 ? 6.363 -26.953 -12.57 1 97.69 349 MET A N 1
ATOM 2534 C CA . MET A 1 349 ? 6.863 -26.391 -11.312 1 97.69 349 MET A CA 1
ATOM 2535 C C . MET A 1 349 ? 6.051 -25.172 -10.898 1 97.69 349 MET A C 1
ATOM 2537 O O . MET A 1 349 ? 5.746 -25 -9.711 1 97.69 349 MET A O 1
ATOM 2541 N N . ILE A 1 350 ? 5.805 -24.266 -11.883 1 98.56 350 ILE A N 1
ATOM 2542 C CA . ILE A 1 350 ? 5.031 -23.062 -11.594 1 98.56 350 ILE A CA 1
ATOM 2543 C C . ILE A 1 350 ? 3.732 -23.438 -10.891 1 98.56 350 ILE A C 1
ATOM 2545 O O . ILE A 1 350 ? 3.393 -22.859 -9.852 1 98.56 350 ILE A O 1
ATOM 2549 N N . LEU A 1 351 ? 3.064 -24.406 -11.398 1 98.69 351 LEU A N 1
ATOM 2550 C CA . LEU A 1 351 ? 1.793 -24.828 -10.82 1 98.69 351 LEU A CA 1
ATOM 2551 C C . LEU A 1 351 ? 2.01 -25.547 -9.492 1 98.69 351 LEU A C 1
ATOM 2553 O O . LEU A 1 351 ? 1.349 -25.234 -8.5 1 98.69 351 LEU A O 1
ATOM 2557 N N . ALA A 1 352 ? 2.941 -26.438 -9.391 1 97.69 352 ALA A N 1
ATOM 2558 C CA . ALA A 1 352 ? 3.145 -27.297 -8.234 1 97.69 352 ALA A CA 1
ATOM 2559 C C . ALA A 1 352 ? 3.607 -26.484 -7.023 1 97.69 352 ALA A C 1
ATOM 2561 O O . ALA A 1 352 ? 3.16 -26.734 -5.898 1 97.69 352 ALA A O 1
ATOM 2562 N N . THR A 1 353 ? 4.488 -25.547 -7.297 1 96.31 353 THR A N 1
ATOM 2563 C CA . THR A 1 353 ? 5.148 -24.875 -6.18 1 96.31 353 THR A CA 1
ATOM 2564 C C . THR A 1 353 ? 4.738 -23.406 -6.109 1 96.31 353 THR A C 1
ATOM 2566 O O . THR A 1 353 ? 5.145 -22.688 -5.195 1 96.31 353 THR A O 1
ATOM 2569 N N . SER A 1 354 ? 3.965 -23.047 -7.027 1 97.25 354 SER A N 1
ATOM 2570 C CA . SER A 1 354 ? 3.533 -21.656 -7.098 1 97.25 354 SER A CA 1
ATOM 2571 C C . SER A 1 354 ? 4.715 -20.719 -7.34 1 97.25 354 SER A C 1
ATOM 2573 O O . SER A 1 354 ? 4.828 -19.672 -6.703 1 97.25 354 SER A O 1
ATOM 2575 N N . TYR A 1 355 ? 5.523 -21.094 -8.305 1 97.62 355 TYR A N 1
ATOM 2576 C CA . TYR A 1 355 ? 6.727 -20.344 -8.648 1 97.62 355 TYR A CA 1
ATOM 2577 C C . TYR A 1 355 ? 6.363 -19.016 -9.297 1 97.62 355 TYR A C 1
ATOM 2579 O O . TYR A 1 355 ? 6.141 -18.953 -10.508 1 97.62 355 TYR A O 1
ATOM 2587 N N . ASN A 1 356 ? 6.383 -17.891 -8.523 1 98 356 ASN A N 1
ATOM 2588 C CA . ASN A 1 356 ? 5.91 -16.578 -8.938 1 98 356 ASN A CA 1
ATOM 2589 C C . ASN A 1 356 ? 6.754 -16 -10.07 1 98 356 ASN A C 1
ATOM 2591 O O . ASN A 1 356 ? 6.219 -15.539 -11.078 1 98 356 ASN A O 1
ATOM 2595 N N . THR A 1 357 ? 8.047 -16.078 -9.953 1 98.12 357 THR A N 1
ATOM 2596 C CA . THR A 1 357 ? 8.945 -15.562 -10.977 1 98.12 357 THR A CA 1
ATOM 2597 C C . THR A 1 357 ? 8.719 -16.281 -12.305 1 98.12 357 THR A C 1
ATOM 2599 O O . THR A 1 357 ? 8.719 -15.656 -13.367 1 98.12 357 THR A O 1
ATOM 2602 N N . GLY A 1 358 ? 8.516 -17.547 -12.219 1 98.56 358 GLY A N 1
ATOM 2603 C CA . GLY A 1 358 ? 8.234 -18.328 -13.406 1 98.56 358 GLY A CA 1
ATOM 2604 C C . GLY A 1 358 ? 6.945 -17.922 -14.102 1 98.56 358 GLY A C 1
ATOM 2605 O O . GLY A 1 358 ? 6.902 -17.797 -15.32 1 98.56 358 GLY A O 1
ATOM 2606 N N . ALA A 1 359 ? 5.926 -17.703 -13.32 1 98.81 359 ALA A N 1
ATOM 2607 C CA . ALA A 1 359 ? 4.645 -17.297 -13.891 1 98.81 359 ALA A CA 1
ATOM 2608 C C . ALA A 1 359 ? 4.77 -15.945 -14.602 1 98.81 359 ALA A C 1
ATOM 2610 O O . ALA A 1 359 ? 4.234 -15.766 -15.695 1 98.81 359 ALA A O 1
ATOM 2611 N N . ASN A 1 360 ? 5.473 -15.039 -14.023 1 98.81 360 ASN A N 1
ATOM 2612 C CA . ASN A 1 360 ? 5.699 -13.75 -14.656 1 98.81 360 ASN A CA 1
ATOM 2613 C C . ASN A 1 360 ? 6.586 -13.875 -15.891 1 98.81 360 ASN A C 1
ATOM 2615 O O . ASN A 1 360 ? 6.422 -13.133 -16.859 1 98.81 360 ASN A O 1
ATOM 2619 N N . THR A 1 361 ? 7.516 -14.781 -15.891 1 98.81 361 THR A N 1
ATOM 2620 C CA . THR A 1 361 ? 8.32 -15.055 -17.078 1 98.81 361 THR A CA 1
ATOM 2621 C C . THR A 1 361 ? 7.441 -15.555 -18.219 1 98.81 361 THR A C 1
ATOM 2623 O O . THR A 1 361 ? 7.633 -15.156 -19.375 1 98.81 361 THR A O 1
ATOM 2626 N N . PHE A 1 362 ? 6.48 -16.469 -17.891 1 98.88 362 PHE A N 1
ATOM 2627 C CA . PHE A 1 362 ? 5.543 -16.922 -18.906 1 98.88 362 PHE A CA 1
ATOM 2628 C C . PHE A 1 362 ? 4.785 -15.742 -19.516 1 98.88 362 PHE A C 1
ATOM 2630 O O . PHE A 1 362 ? 4.562 -15.695 -20.719 1 98.88 362 PHE A O 1
ATOM 2637 N N . LEU A 1 363 ? 4.434 -14.781 -18.656 1 98.81 363 LEU A N 1
ATOM 2638 C CA . LEU A 1 363 ? 3.768 -13.578 -19.156 1 98.81 363 LEU A CA 1
ATOM 2639 C C . LEU A 1 363 ? 4.676 -12.805 -20.094 1 98.81 363 LEU A C 1
ATOM 2641 O O . LEU A 1 363 ? 4.227 -12.336 -21.141 1 98.81 363 LEU A O 1
ATOM 2645 N N . CYS A 1 364 ? 5.93 -12.688 -19.797 1 98.88 364 CYS A N 1
ATOM 2646 C CA . CYS A 1 364 ? 6.895 -12.008 -20.641 1 98.88 364 CYS A CA 1
ATOM 2647 C C . CYS A 1 364 ? 7.047 -12.742 -21.984 1 98.88 364 CYS A C 1
ATOM 2649 O O . CYS A 1 364 ? 7.117 -12.109 -23.031 1 98.88 364 CYS A O 1
ATOM 2651 N N . LEU A 1 365 ? 7.098 -14.055 -21.922 1 98.81 365 LEU A N 1
ATOM 2652 C CA . LEU A 1 365 ? 7.211 -14.836 -23.141 1 98.81 365 LEU A CA 1
ATOM 2653 C C . LEU A 1 365 ? 5.98 -14.648 -24.031 1 98.81 365 LEU A C 1
ATOM 2655 O O . LEU A 1 365 ? 6.094 -14.609 -25.25 1 98.81 365 LEU A O 1
ATOM 2659 N N . LEU A 1 366 ? 4.852 -14.57 -23.391 1 98.81 366 LEU A N 1
ATOM 2660 C CA . LEU A 1 366 ? 3.639 -14.281 -24.156 1 98.81 366 LEU A CA 1
ATOM 2661 C C . LEU A 1 366 ? 3.73 -12.914 -24.828 1 98.81 366 LEU A C 1
ATOM 2663 O O . LEU A 1 366 ? 3.289 -12.742 -25.953 1 98.81 366 LEU A O 1
ATOM 2667 N N . ALA A 1 367 ? 4.266 -11.938 -24.109 1 98.69 367 ALA A N 1
ATOM 2668 C CA . ALA A 1 367 ? 4.477 -10.617 -24.703 1 98.69 367 ALA A CA 1
ATOM 2669 C C . ALA A 1 367 ? 5.434 -10.695 -25.891 1 98.69 367 ALA A C 1
ATOM 2671 O O . ALA A 1 367 ? 5.164 -10.125 -26.953 1 98.69 367 ALA A O 1
ATOM 2672 N N . VAL A 1 368 ? 6.492 -11.398 -25.781 1 98.38 368 VAL A N 1
ATOM 2673 C CA . VAL A 1 368 ? 7.492 -11.555 -26.828 1 98.38 368 VAL A CA 1
ATOM 2674 C C . VAL A 1 368 ? 6.852 -12.195 -28.062 1 98.38 368 VAL A C 1
ATOM 2676 O O . VAL A 1 368 ? 7.152 -11.805 -29.188 1 98.38 368 VAL A O 1
ATOM 2679 N N . ALA A 1 369 ? 5.988 -13.141 -27.828 1 98.12 369 ALA A N 1
ATOM 2680 C CA . ALA A 1 369 ? 5.309 -13.828 -28.922 1 98.12 369 ALA A CA 1
ATOM 2681 C C . ALA A 1 369 ? 4.477 -12.852 -29.75 1 98.12 369 ALA A C 1
ATOM 2683 O O . ALA A 1 369 ? 4.188 -13.117 -30.922 1 98.12 369 ALA A O 1
ATOM 2684 N N . THR A 1 370 ? 4.117 -11.766 -29.172 1 97.25 370 THR A N 1
ATOM 2685 C CA . THR A 1 370 ? 3.35 -10.758 -29.906 1 97.25 370 THR A CA 1
ATOM 2686 C C . THR A 1 370 ? 4.266 -9.672 -30.453 1 97.25 370 THR A C 1
ATOM 2688 O O . THR A 1 370 ? 3.803 -8.719 -31.078 1 97.25 370 THR A O 1
ATOM 2691 N N . GLY A 1 371 ? 5.512 -9.734 -30.172 1 97.31 371 GLY A N 1
ATOM 2692 C CA . GLY A 1 371 ? 6.492 -8.781 -30.688 1 97.31 371 GLY A CA 1
ATOM 2693 C C . GLY A 1 371 ? 6.785 -7.648 -29.734 1 97.31 371 GLY A C 1
ATOM 2694 O O . GLY A 1 371 ? 7.391 -6.645 -30.109 1 97.31 371 GLY A O 1
ATOM 2695 N N . SER A 1 372 ? 6.328 -7.793 -28.484 1 97.5 372 SER A N 1
ATOM 2696 C CA . SER A 1 372 ? 6.52 -6.723 -27.516 1 97.5 372 SER A CA 1
ATOM 2697 C C . SER A 1 372 ? 7.641 -7.055 -26.547 1 97.5 372 SER A C 1
ATOM 2699 O O . SER A 1 372 ? 7.855 -8.227 -26.203 1 97.5 372 SER A O 1
ATOM 2701 N N . SER A 1 373 ? 8.297 -6.012 -26.047 1 97.12 373 SER A N 1
ATOM 2702 C CA . SER A 1 373 ? 9.312 -6.168 -25.016 1 97.12 373 SER A CA 1
ATOM 2703 C C . SER A 1 373 ? 8.766 -5.762 -23.641 1 97.12 373 SER A C 1
ATOM 2705 O O . SER A 1 373 ? 9.484 -5.812 -22.641 1 97.12 373 SER A O 1
ATOM 2707 N N . SER A 1 374 ? 7.559 -5.359 -23.562 1 97 374 SER A N 1
ATOM 2708 C CA . SER A 1 374 ? 6.891 -5.062 -22.297 1 97 374 SER A CA 1
ATOM 2709 C C . SER A 1 374 ? 6.078 -6.258 -21.812 1 97 374 SER A C 1
ATOM 2711 O O . SER A 1 374 ? 5.074 -6.625 -22.438 1 97 374 SER A O 1
ATOM 2713 N N . CYS A 1 375 ? 6.504 -6.773 -20.719 1 98.06 375 CYS A N 1
ATOM 2714 C CA . CYS A 1 375 ? 5.91 -8.016 -20.219 1 98.06 375 CYS A CA 1
ATOM 2715 C C . CYS A 1 375 ? 4.406 -7.859 -20.031 1 98.06 375 CYS A C 1
ATOM 2717 O O . CYS A 1 375 ? 3.645 -8.797 -20.281 1 98.06 375 CYS A O 1
ATOM 2719 N N . SER A 1 376 ? 3.91 -6.652 -19.656 1 96.62 376 SER A N 1
ATOM 2720 C CA . SER A 1 376 ? 2.488 -6.418 -19.422 1 96.62 376 SER A CA 1
ATOM 2721 C C . SER A 1 376 ? 1.683 -6.609 -20.703 1 96.62 376 SER A C 1
ATOM 2723 O O . SER A 1 376 ? 0.471 -6.824 -20.656 1 96.62 376 SER A O 1
ATOM 2725 N N . ASP A 1 377 ? 2.354 -6.582 -21.828 1 97.81 377 ASP A N 1
ATOM 2726 C CA . ASP A 1 377 ? 1.677 -6.762 -23.109 1 97.81 377 ASP A CA 1
ATOM 2727 C C . ASP A 1 377 ? 1.312 -8.227 -23.344 1 97.81 377 ASP A C 1
ATOM 2729 O O . ASP A 1 377 ? 0.667 -8.562 -24.328 1 97.81 377 ASP A O 1
ATOM 2733 N N . GLY A 1 378 ? 1.712 -9.102 -22.422 1 98.5 378 GLY A N 1
ATOM 2734 C CA . GLY A 1 378 ? 1.234 -10.469 -22.422 1 98.5 378 GLY A CA 1
ATOM 2735 C C . GLY A 1 378 ? -0.158 -10.625 -21.844 1 98.5 378 GLY A C 1
ATOM 2736 O O . GLY A 1 378 ? -0.826 -11.633 -22.078 1 98.5 378 GLY A O 1
ATOM 2737 N N . LEU A 1 379 ? -0.653 -9.664 -21.125 1 98.31 379 LEU A N 1
ATOM 2738 C CA . LEU A 1 379 ? -1.919 -9.734 -20.406 1 98.31 379 LEU A CA 1
ATOM 2739 C C . LEU A 1 379 ? -3.094 -9.812 -21.375 1 98.31 379 LEU A C 1
ATOM 2741 O O . LEU A 1 379 ? -4.039 -10.57 -21.141 1 98.31 379 LEU A O 1
ATOM 2745 N N . PRO A 1 380 ? -3.088 -9.102 -22.531 1 97.81 380 PRO A N 1
ATOM 2746 C CA . PRO A 1 380 ? -4.203 -9.227 -23.469 1 97.81 380 PRO A CA 1
ATOM 2747 C C . PRO A 1 380 ? -4.375 -10.656 -23.984 1 97.81 380 PRO A C 1
ATOM 2749 O O . PRO A 1 380 ? -5.504 -11.094 -24.219 1 97.81 380 PRO A O 1
ATOM 2752 N N . THR A 1 381 ? -3.205 -11.367 -24.156 1 98.5 381 THR A N 1
ATOM 2753 C CA . THR A 1 381 ? -3.293 -12.758 -24.594 1 98.5 381 THR A CA 1
ATOM 2754 C C . THR A 1 381 ? -3.994 -13.617 -23.547 1 98.5 381 THR A C 1
ATOM 2756 O O . THR A 1 381 ? -4.828 -14.461 -23.891 1 98.5 381 THR A O 1
ATOM 2759 N N . VAL A 1 382 ? -3.723 -13.398 -22.312 1 98.56 382 VAL A N 1
ATOM 2760 C CA . VAL A 1 382 ? -4.363 -14.125 -21.219 1 98.56 382 VAL A CA 1
ATOM 2761 C C . VAL A 1 382 ? -5.855 -13.812 -21.188 1 98.56 382 VAL A C 1
ATOM 2763 O O . VAL A 1 382 ? -6.688 -14.719 -21.109 1 98.56 382 VAL A O 1
ATOM 2766 N N . ARG A 1 383 ? -6.219 -12.594 -21.297 1 97.44 383 ARG A N 1
ATOM 2767 C CA . ARG A 1 383 ? -7.617 -12.18 -21.266 1 97.44 383 ARG A CA 1
ATOM 2768 C C . ARG A 1 383 ? -8.383 -12.719 -22.469 1 97.44 383 ARG A C 1
ATOM 2770 O O . ARG A 1 383 ? -9.531 -13.148 -22.328 1 97.44 383 ARG A O 1
ATOM 2777 N N . ALA A 1 384 ? -7.742 -12.641 -23.609 1 97.75 384 ALA A N 1
ATOM 2778 C CA . ALA A 1 384 ? -8.398 -13.141 -24.828 1 97.75 384 ALA A CA 1
ATOM 2779 C C . ALA A 1 384 ? -8.734 -14.625 -24.688 1 97.75 384 ALA A C 1
ATOM 2781 O O . ALA A 1 384 ? -9.805 -15.062 -25.109 1 97.75 384 ALA A O 1
ATOM 2782 N N . LEU A 1 385 ? -7.789 -15.367 -24.141 1 98.56 385 LEU A N 1
ATOM 2783 C CA . LEU A 1 385 ? -8.062 -16.797 -23.984 1 98.56 385 LEU A CA 1
ATOM 2784 C C . LEU A 1 385 ? -9.156 -17.016 -22.953 1 98.56 385 LEU A C 1
ATOM 2786 O O . LEU A 1 385 ? -9.984 -17.922 -23.109 1 98.56 385 LEU A O 1
ATOM 2790 N N . ALA A 1 386 ? -9.172 -16.25 -21.875 1 98.25 386 ALA A N 1
ATOM 2791 C CA . ALA A 1 386 ? -10.25 -16.344 -20.891 1 98.25 386 ALA A CA 1
ATOM 2792 C C . ALA A 1 386 ? -11.602 -16.031 -21.516 1 98.25 386 ALA A C 1
ATOM 2794 O O . ALA A 1 386 ? -12.594 -16.703 -21.234 1 98.25 386 ALA A O 1
ATOM 2795 N N . GLU A 1 387 ? -11.641 -15.078 -22.375 1 97.56 387 GLU A N 1
ATOM 2796 C CA . GLU A 1 387 ? -12.867 -14.75 -23.094 1 97.56 387 GLU A CA 1
ATOM 2797 C C . GLU A 1 387 ? -13.297 -15.906 -24 1 97.56 387 GLU A C 1
ATOM 2799 O O . GLU A 1 387 ? -14.484 -16.234 -24.078 1 97.56 387 GLU A O 1
ATOM 2804 N N . LYS A 1 388 ? -12.312 -16.438 -24.625 1 97.94 388 LYS A N 1
ATOM 2805 C CA . LYS A 1 388 ? -12.586 -17.609 -25.453 1 97.94 388 LYS A CA 1
ATOM 2806 C C . LYS A 1 388 ? -13.18 -18.75 -24.625 1 97.94 388 LYS A C 1
ATOM 2808 O O . LYS A 1 388 ? -14.023 -19.5 -25.109 1 97.94 388 LYS A O 1
ATOM 2813 N N . ALA A 1 389 ? -12.742 -18.828 -23.438 1 98.31 389 ALA A N 1
ATOM 2814 C CA . ALA A 1 389 ? -13.234 -19.859 -22.516 1 98.31 389 ALA A CA 1
ATOM 2815 C C . ALA A 1 389 ? -14.609 -19.484 -21.984 1 98.31 389 ALA A C 1
ATOM 2817 O O . ALA A 1 389 ? -15.195 -20.234 -21.188 1 98.31 389 ALA A O 1
ATOM 2818 N N . GLY A 1 390 ? -15.133 -18.344 -22.328 1 97.81 390 GLY A N 1
ATOM 2819 C CA . GLY A 1 390 ? -16.484 -17.938 -21.953 1 97.81 390 GLY A CA 1
ATOM 2820 C C . GLY A 1 390 ? -16.531 -17.094 -20.703 1 97.81 390 GLY A C 1
ATOM 2821 O O . GLY A 1 390 ? -17.609 -16.875 -20.141 1 97.81 390 GLY A O 1
ATOM 2822 N N . ILE A 1 391 ? -15.438 -16.578 -20.25 1 97.62 391 ILE A N 1
ATOM 2823 C CA . ILE A 1 391 ? -15.398 -15.758 -19.047 1 97.62 391 ILE A CA 1
ATOM 2824 C C . ILE A 1 391 ? -15.594 -14.289 -19.422 1 97.62 391 ILE A C 1
ATOM 2826 O O . ILE A 1 391 ? -14.828 -13.742 -20.234 1 97.62 391 ILE A O 1
ATOM 2830 N N . ALA A 1 392 ? -16.625 -13.727 -18.828 1 93.88 392 ALA A N 1
ATOM 2831 C CA . ALA A 1 392 ? -16.891 -12.312 -19.062 1 93.88 392 ALA A CA 1
ATOM 2832 C C . ALA A 1 392 ? -15.734 -11.445 -18.547 1 93.88 392 ALA A C 1
ATOM 2834 O O . ALA A 1 392 ? -15.125 -11.766 -17.531 1 93.88 392 ALA A O 1
ATOM 2835 N N . ALA A 1 393 ? -15.438 -10.344 -19.266 1 90.81 393 ALA A N 1
ATOM 2836 C CA . ALA A 1 393 ? -14.344 -9.438 -18.906 1 90.81 393 ALA A CA 1
ATOM 2837 C C . ALA A 1 393 ? -14.516 -8.93 -17.469 1 90.81 393 ALA A C 1
ATOM 2839 O O . ALA A 1 393 ? -13.531 -8.742 -16.75 1 90.81 393 ALA A O 1
ATOM 2840 N N . SER A 1 394 ? -15.727 -8.805 -17.016 1 88.88 394 SER A N 1
ATOM 2841 C CA . SER A 1 394 ? -16.016 -8.289 -15.688 1 88.88 394 SER A CA 1
ATOM 2842 C C . SER A 1 394 ? -15.656 -9.305 -14.609 1 88.88 394 SER A C 1
ATOM 2844 O O . SER A 1 394 ? -15.453 -8.945 -13.453 1 88.88 394 SER A O 1
ATOM 2846 N N . ASP A 1 395 ? -15.516 -10.508 -15 1 93.56 395 ASP A N 1
ATOM 2847 C CA . ASP A 1 395 ? -15.398 -11.578 -14.016 1 93.56 395 ASP A CA 1
ATOM 2848 C C . ASP A 1 395 ? -13.945 -11.977 -13.797 1 93.56 395 ASP A C 1
ATOM 2850 O O . ASP A 1 395 ? -13.656 -12.898 -13.031 1 93.56 395 ASP A O 1
ATOM 2854 N N . LEU A 1 396 ? -13.102 -11.227 -14.453 1 96.19 396 LEU A N 1
ATOM 2855 C CA . LEU A 1 396 ? -11.695 -11.578 -14.32 1 96.19 396 LEU A CA 1
ATOM 2856 C C . LEU A 1 396 ? -10.812 -10.328 -14.375 1 96.19 396 LEU A C 1
ATOM 2858 O O . LEU A 1 396 ? -10.891 -9.547 -15.328 1 96.19 396 LEU A O 1
ATOM 2862 N N . VAL A 1 397 ? -10.047 -10.125 -13.328 1 97.25 397 VAL A N 1
ATOM 2863 C CA . VAL A 1 397 ? -9 -9.109 -13.242 1 97.25 397 VAL A CA 1
ATOM 2864 C C . VAL A 1 397 ? -7.637 -9.781 -13.094 1 97.25 397 VAL A C 1
ATOM 2866 O O . VAL A 1 397 ? -7.43 -10.586 -12.18 1 97.25 397 VAL A O 1
ATOM 2869 N N . VAL A 1 398 ? -6.77 -9.539 -13.992 1 97.56 398 VAL A N 1
ATOM 2870 C CA . VAL A 1 398 ? -5.418 -10.094 -13.961 1 97.56 398 VAL A CA 1
ATOM 2871 C C . VAL A 1 398 ? -4.398 -8.953 -13.945 1 97.56 398 VAL A C 1
ATOM 2873 O O . VAL A 1 398 ? -4.277 -8.211 -14.922 1 97.56 398 VAL A O 1
ATOM 2876 N N . MET A 1 399 ? -3.623 -8.867 -12.828 1 97.12 399 MET A N 1
ATOM 2877 C CA . MET A 1 399 ? -2.689 -7.758 -12.656 1 97.12 399 MET A CA 1
ATOM 2878 C C . MET A 1 399 ? -1.312 -8.117 -13.203 1 97.12 399 MET A C 1
ATOM 2880 O O . MET A 1 399 ? -0.554 -7.238 -13.617 1 97.12 399 MET A O 1
ATOM 2884 N N . ASP A 1 400 ? -0.921 -9.352 -13.188 1 97.94 400 ASP A N 1
ATOM 2885 C CA . ASP A 1 400 ? 0.355 -9.891 -13.648 1 97.94 400 ASP A CA 1
ATOM 2886 C C . ASP A 1 400 ? 0.296 -11.406 -13.781 1 97.94 400 ASP A C 1
ATOM 2888 O O . ASP A 1 400 ? -0.782 -12 -13.711 1 97.94 400 ASP A O 1
ATOM 2892 N N . GLY A 1 401 ? 1.424 -11.992 -14.062 1 98.44 401 GLY A N 1
ATOM 2893 C CA . GLY A 1 401 ? 1.436 -13.422 -14.312 1 98.44 401 GLY A CA 1
ATOM 2894 C C . GLY A 1 401 ? 1.291 -14.25 -13.047 1 98.44 401 GLY A C 1
ATOM 2895 O O . GLY A 1 401 ? 0.804 -15.375 -13.094 1 98.44 401 GLY A O 1
ATOM 2896 N N . GLN A 1 402 ? 1.736 -13.742 -11.914 1 98.31 402 GLN A N 1
ATOM 2897 C CA . GLN A 1 402 ? 1.72 -14.508 -10.68 1 98.31 402 GLN A CA 1
ATOM 2898 C C . GLN A 1 402 ? 0.396 -14.328 -9.938 1 98.31 402 GLN A C 1
ATOM 2900 O O . GLN A 1 402 ? 0.045 -15.141 -9.078 1 98.31 402 GLN A O 1
ATOM 2905 N N . GLY A 1 403 ? -0.306 -13.242 -10.242 1 97.94 403 GLY A N 1
ATOM 2906 C CA . GLY A 1 403 ? -1.566 -12.984 -9.562 1 97.94 403 GLY A CA 1
ATOM 2907 C C . GLY A 1 403 ? -1.429 -12.023 -8.391 1 97.94 403 GLY A C 1
ATOM 2908 O O . GLY A 1 403 ? -2.008 -12.25 -7.328 1 97.94 403 GLY A O 1
ATOM 2909 N N . GLY A 1 404 ? -0.64 -10.977 -8.586 1 96.44 404 GLY A N 1
ATOM 2910 C CA . GLY A 1 404 ? -0.572 -9.945 -7.566 1 96.44 404 GLY A CA 1
ATOM 2911 C C . GLY A 1 404 ? -1.913 -9.289 -7.293 1 96.44 404 GLY A C 1
ATOM 2912 O O . GLY A 1 404 ? -2.736 -9.141 -8.195 1 96.44 404 GLY A O 1
ATOM 2913 N N . ASP A 1 405 ? -2.18 -8.883 -5.996 1 95.25 405 ASP A N 1
ATOM 2914 C CA . ASP A 1 405 ? -3.389 -8.156 -5.617 1 95.25 405 ASP A CA 1
ATOM 2915 C C . ASP A 1 405 ? -3.473 -6.812 -6.336 1 95.25 405 ASP A C 1
ATOM 2917 O O . ASP A 1 405 ? -2.451 -6.164 -6.578 1 95.25 405 ASP A O 1
ATOM 2921 N N . PRO A 1 406 ? -4.668 -6.5 -6.883 1 96.31 406 PRO A N 1
ATOM 2922 C CA . PRO A 1 406 ? -5.969 -7.117 -6.617 1 96.31 406 PRO A CA 1
ATOM 2923 C C . PRO A 1 406 ? -6.453 -7.996 -7.77 1 96.31 406 PRO A C 1
ATOM 2925 O O . PRO A 1 406 ? -7.629 -7.953 -8.133 1 96.31 406 PRO A O 1
ATOM 2928 N N . SER A 1 407 ? -5.57 -8.828 -8.414 1 97.81 407 SER A N 1
ATOM 2929 C CA . SER A 1 407 ? -6.141 -9.859 -9.281 1 97.81 407 SER A CA 1
ATOM 2930 C C . SER A 1 407 ? -7.312 -10.562 -8.609 1 97.81 407 SER A C 1
ATOM 2932 O O . SER A 1 407 ? -7.234 -10.93 -7.434 1 97.81 407 SER A O 1
ATOM 2934 N N . GLN A 1 408 ? -8.414 -10.688 -9.352 1 97.94 408 GLN A N 1
ATOM 2935 C CA . GLN A 1 408 ? -9.609 -11.234 -8.727 1 97.94 408 GLN A CA 1
ATOM 2936 C C . GLN A 1 408 ? -10.547 -11.859 -9.758 1 97.94 408 GLN A C 1
ATOM 2938 O O . GLN A 1 408 ? -10.43 -11.578 -10.953 1 97.94 408 GLN A O 1
ATOM 2943 N N . SER A 1 409 ? -11.32 -12.758 -9.359 1 98.12 409 SER A N 1
ATOM 2944 C CA . SER A 1 409 ? -12.344 -13.445 -10.141 1 98.12 409 SER A CA 1
ATOM 2945 C C . SER A 1 409 ? -13.438 -14.016 -9.242 1 98.12 409 SER A C 1
ATOM 2947 O O . SER A 1 409 ? -13.312 -13.992 -8.016 1 98.12 409 SER A O 1
ATOM 2949 N N . THR A 1 410 ? -14.508 -14.461 -9.844 1 97.94 410 THR A N 1
ATOM 2950 C CA . THR A 1 410 ? -15.492 -15.25 -9.109 1 97.94 410 THR A CA 1
ATOM 2951 C C . THR A 1 410 ? -15.133 -16.734 -9.133 1 97.94 410 THR A C 1
ATOM 2953 O O . THR A 1 410 ? -14.469 -17.203 -10.062 1 97.94 410 THR A O 1
ATOM 2956 N N . PRO A 1 411 ? -15.547 -17.453 -8.102 1 98.44 411 PRO A N 1
ATOM 2957 C CA . PRO A 1 411 ? -15.414 -18.906 -8.164 1 98.44 411 PRO A CA 1
ATOM 2958 C C . PRO A 1 411 ? -16.016 -19.516 -9.43 1 98.44 411 PRO A C 1
ATOM 2960 O O . PRO A 1 411 ? -15.438 -20.422 -10.031 1 98.44 411 PRO A O 1
ATOM 2963 N N . ALA A 1 412 ? -17.125 -18.984 -9.836 1 98.31 412 ALA A N 1
ATOM 2964 C CA . ALA A 1 412 ? -17.797 -19.484 -11.031 1 98.31 412 ALA A CA 1
ATOM 2965 C C . ALA A 1 412 ? -16.906 -19.312 -12.266 1 98.31 412 ALA A C 1
ATOM 2967 O O . ALA A 1 412 ? -16.812 -20.203 -13.102 1 98.31 412 ALA A O 1
ATOM 2968 N N . ALA A 1 413 ? -16.281 -18.203 -12.375 1 98.44 413 ALA A N 1
ATOM 2969 C CA . ALA A 1 413 ? -15.414 -17.953 -13.523 1 98.44 413 ALA A CA 1
ATOM 2970 C C . ALA A 1 413 ? -14.203 -18.875 -13.508 1 98.44 413 ALA A C 1
ATOM 2972 O O . ALA A 1 413 ? -13.766 -19.359 -14.555 1 98.44 413 ALA A O 1
ATOM 2973 N N . VAL A 1 414 ? -13.641 -19.125 -12.328 1 98.75 414 VAL A N 1
ATOM 2974 C CA . VAL A 1 414 ? -12.516 -20.031 -12.203 1 98.75 414 VAL A CA 1
ATOM 2975 C C . VAL A 1 414 ? -12.922 -21.422 -12.688 1 98.75 414 VAL A C 1
ATOM 2977 O O . VAL A 1 414 ? -12.188 -22.062 -13.453 1 98.75 414 VAL A O 1
ATOM 2980 N N . LEU A 1 415 ? -14.094 -21.922 -12.305 1 98.5 415 LEU A N 1
ATOM 2981 C CA . LEU A 1 415 ? -14.531 -23.25 -12.711 1 98.5 415 LEU A CA 1
ATOM 2982 C C . LEU A 1 415 ? -14.828 -23.297 -14.203 1 98.5 415 LEU A C 1
ATOM 2984 O O . LEU A 1 415 ? -14.609 -24.312 -14.859 1 98.5 415 LEU A O 1
ATOM 2988 N N . GLN A 1 416 ? -15.398 -22.172 -14.641 1 98.31 416 GLN A N 1
ATOM 2989 C CA . GLN A 1 416 ? -15.617 -22.094 -16.078 1 98.31 416 GLN A CA 1
ATOM 2990 C C . GLN A 1 416 ? -14.312 -22.281 -16.859 1 98.31 416 GLN A C 1
ATOM 2992 O O . GLN A 1 416 ? -14.266 -22.984 -17.859 1 98.31 416 GLN A O 1
ATOM 2997 N N . TRP A 1 417 ? -13.266 -21.656 -16.453 1 98.69 417 TRP A N 1
ATOM 2998 C CA . TRP A 1 417 ? -11.938 -21.812 -17.031 1 98.69 417 TRP A CA 1
ATOM 2999 C C . TRP A 1 417 ? -11.492 -23.281 -16.969 1 98.69 417 TRP A C 1
ATOM 3001 O O . TRP A 1 417 ? -11.062 -23.844 -17.969 1 98.69 417 TRP A O 1
ATOM 3011 N N . LEU A 1 418 ? -11.609 -23.906 -15.781 1 98.81 418 LEU A N 1
ATOM 3012 C CA . LEU A 1 418 ? -11.117 -25.266 -15.586 1 98.81 418 LEU A CA 1
ATOM 3013 C C . LEU A 1 418 ? -11.914 -26.266 -16.422 1 98.81 418 LEU A C 1
ATOM 3015 O O . LEU A 1 418 ? -11.359 -27.234 -16.922 1 98.81 418 LEU A O 1
ATOM 3019 N N . ASP A 1 419 ? -13.195 -26 -16.531 1 98.5 419 ASP A N 1
ATOM 3020 C CA . ASP A 1 419 ? -14.023 -26.828 -17.391 1 98.5 419 ASP A CA 1
ATOM 3021 C C . ASP A 1 419 ? -13.578 -26.734 -18.859 1 98.5 419 ASP A C 1
ATOM 3023 O O . ASP A 1 419 ? -13.461 -27.75 -19.547 1 98.5 419 ASP A O 1
ATOM 3027 N N . TRP A 1 420 ? -13.32 -25.562 -19.281 1 98.62 420 TRP A N 1
ATOM 3028 C CA . TRP A 1 420 ? -12.828 -25.328 -20.625 1 98.62 420 TRP A CA 1
ATOM 3029 C C . TRP A 1 420 ? -11.461 -25.984 -20.828 1 98.62 420 TRP A C 1
ATOM 3031 O O . TRP A 1 420 ? -11.203 -26.594 -21.875 1 98.62 420 TRP A O 1
ATOM 3041 N N . VAL A 1 421 ? -10.586 -25.922 -19.859 1 98.56 421 VAL A N 1
ATOM 3042 C CA . VAL A 1 421 ? -9.242 -26.516 -19.906 1 98.56 421 VAL A CA 1
ATOM 3043 C C . VAL A 1 421 ? -9.344 -28.016 -20.172 1 98.56 421 VAL A C 1
ATOM 3045 O O . VAL A 1 421 ? -8.547 -28.562 -20.938 1 98.56 421 VAL A O 1
ATOM 3048 N N . ASP A 1 422 ? -10.305 -28.688 -19.625 1 97.62 422 ASP A N 1
ATOM 3049 C CA . ASP A 1 422 ? -10.477 -30.125 -19.734 1 97.62 422 ASP A CA 1
ATOM 3050 C C . ASP A 1 422 ? -10.648 -30.531 -21.203 1 97.62 422 ASP A C 1
ATOM 3052 O O . ASP A 1 422 ? -10.43 -31.688 -21.562 1 97.62 422 ASP A O 1
ATOM 3056 N N . GLN A 1 423 ? -11.008 -29.594 -21.984 1 97.69 423 GLN A N 1
ATOM 3057 C CA . GLN A 1 423 ? -11.32 -29.906 -23.375 1 97.69 423 GLN A CA 1
ATOM 3058 C C . GLN A 1 423 ? -10.156 -29.562 -24.297 1 97.69 423 GLN A C 1
ATOM 3060 O O . GLN A 1 423 ? -10.227 -29.781 -25.5 1 97.69 423 GLN A O 1
ATOM 3065 N N . GLN A 1 424 ? -9.102 -29.062 -23.75 1 98.62 424 GLN A N 1
ATOM 3066 C CA . GLN A 1 424 ? -7.977 -28.609 -24.562 1 98.62 424 GLN A CA 1
ATOM 3067 C C . GLN A 1 424 ? -6.965 -29.734 -24.781 1 98.62 424 GLN A C 1
ATOM 3069 O O . GLN A 1 424 ? -6.855 -30.641 -23.953 1 98.62 424 GLN A O 1
ATOM 3074 N N . PRO A 1 425 ? -6.176 -29.703 -25.891 1 98.44 425 PRO A N 1
ATOM 3075 C CA . PRO A 1 425 ? -5.18 -30.734 -26.156 1 98.44 425 PRO A CA 1
ATOM 3076 C C . PRO A 1 425 ? -4.055 -30.766 -25.125 1 98.44 425 PRO A C 1
ATOM 3078 O O . PRO A 1 425 ? -3.344 -31.766 -25 1 98.44 425 PRO A O 1
ATOM 3081 N N . TRP A 1 426 ? -3.871 -29.672 -24.375 1 98.69 426 TRP A N 1
ATOM 3082 C CA . TRP A 1 426 ? -2.795 -29.562 -23.391 1 98.69 426 TRP A CA 1
ATOM 3083 C C . TRP A 1 426 ? -3.316 -29.828 -21.984 1 98.69 426 TRP A C 1
ATOM 3085 O O . TRP A 1 426 ? -2.598 -29.609 -21 1 98.69 426 TRP A O 1
ATOM 3095 N N . ALA A 1 427 ? -4.539 -30.312 -21.844 1 98.75 427 ALA A N 1
ATOM 3096 C CA . ALA A 1 427 ? -5.195 -30.516 -20.547 1 98.75 427 ALA A CA 1
ATOM 3097 C C . ALA A 1 427 ? -4.398 -31.484 -19.672 1 98.75 427 ALA A C 1
ATOM 3099 O O . ALA A 1 427 ? -4.188 -31.219 -18.484 1 98.75 427 ALA A O 1
ATOM 3100 N N . ASP A 1 428 ? -3.975 -32.594 -20.266 1 98.5 428 ASP A N 1
ATOM 3101 C CA . ASP A 1 428 ? -3.256 -33.594 -19.5 1 98.5 428 ASP A CA 1
ATOM 3102 C C . ASP A 1 428 ? -1.979 -33 -18.891 1 98.5 428 ASP A C 1
ATOM 3104 O O . ASP A 1 428 ? -1.672 -33.25 -17.719 1 98.5 428 ASP A O 1
ATOM 3108 N N . THR A 1 429 ? -1.227 -32.219 -19.688 1 98.69 429 THR A N 1
ATOM 3109 C CA . THR A 1 429 ? -0.002 -31.594 -19.219 1 98.69 429 THR A CA 1
ATOM 3110 C C . THR A 1 429 ? -0.302 -30.609 -18.094 1 98.69 429 THR A C 1
ATOM 3112 O O . THR A 1 429 ? 0.406 -30.562 -17.094 1 98.69 429 THR A O 1
ATOM 3115 N N . PHE A 1 430 ? -1.354 -29.891 -18.281 1 98.81 430 PHE A N 1
ATOM 3116 C CA . PHE A 1 430 ? -1.792 -28.891 -17.312 1 98.81 430 PHE A CA 1
ATOM 3117 C C . PHE A 1 430 ? -2.135 -29.547 -15.977 1 98.81 430 PHE A C 1
ATOM 3119 O O . PHE A 1 430 ? -1.643 -29.125 -14.922 1 98.81 430 PHE A O 1
ATOM 3126 N N . TRP A 1 431 ? -2.92 -30.531 -15.969 1 98.81 431 TRP A N 1
ATOM 3127 C CA . TRP A 1 431 ? -3.377 -31.188 -14.758 1 98.81 431 TRP A CA 1
ATOM 3128 C C . TRP A 1 431 ? -2.24 -31.969 -14.102 1 98.81 431 TRP A C 1
ATOM 3130 O O . TRP A 1 431 ? -2.152 -32.031 -12.867 1 98.81 431 TRP A O 1
ATOM 3140 N N . ALA A 1 432 ? -1.345 -32.531 -14.883 1 98.31 432 ALA A N 1
ATOM 3141 C CA . ALA A 1 432 ? -0.213 -33.281 -14.344 1 98.31 432 ALA A CA 1
ATOM 3142 C C . ALA A 1 432 ? 0.721 -32.375 -13.555 1 98.31 432 ALA A C 1
ATOM 3144 O O . ALA A 1 432 ? 1.472 -32.844 -12.695 1 98.31 432 ALA A O 1
ATOM 3145 N N . GLY A 1 433 ? 0.63 -31.094 -13.852 1 98.19 433 GLY A N 1
ATOM 3146 C CA . GLY A 1 433 ? 1.509 -30.141 -13.188 1 98.19 433 GLY A CA 1
ATOM 3147 C C . GLY A 1 433 ? 0.945 -29.609 -11.883 1 98.19 433 GLY A C 1
ATOM 3148 O O . GLY A 1 433 ? 1.646 -28.938 -11.125 1 98.19 433 GLY A O 1
ATOM 3149 N N . GLN A 1 434 ? -0.194 -29.953 -11.539 1 98.62 434 GLN A N 1
ATOM 3150 C CA . GLN A 1 434 ? -0.886 -29.375 -10.391 1 98.62 434 GLN A CA 1
ATOM 3151 C C . GLN A 1 434 ? -0.419 -30.016 -9.086 1 98.62 434 GLN A C 1
ATOM 3153 O O . GLN A 1 434 ? 0.036 -31.172 -9.078 1 98.62 434 GLN A O 1
ATOM 3158 N N . PRO A 1 435 ? -0.583 -29.297 -7.945 1 97.81 435 PRO A N 1
ATOM 3159 C CA . PRO A 1 435 ? -0.438 -29.906 -6.625 1 97.81 435 PRO A CA 1
ATOM 3160 C C . PRO A 1 435 ? -1.482 -31 -6.367 1 97.81 435 PRO A C 1
ATOM 3162 O O . PRO A 1 435 ? -2.586 -30.938 -6.918 1 97.81 435 PRO A O 1
ATOM 3165 N N . VAL A 1 436 ? -1.051 -31.953 -5.605 1 98.38 436 VAL A N 1
ATOM 3166 C CA . VAL A 1 436 ? -1.905 -33.062 -5.223 1 98.38 436 VAL A CA 1
ATOM 3167 C C . VAL A 1 436 ? -1.934 -33.188 -3.701 1 98.38 436 VAL A C 1
ATOM 3169 O O . VAL A 1 436 ? -0.884 -33.312 -3.061 1 98.38 436 VAL A O 1
ATOM 3172 N N . LEU A 1 437 ? -3.094 -33.219 -3.115 1 98.44 437 LEU A N 1
ATOM 3173 C CA . LEU A 1 437 ? -3.271 -33.25 -1.667 1 98.44 437 LEU A CA 1
ATOM 3174 C C . LEU A 1 437 ? -2.482 -34.406 -1.042 1 98.44 437 LEU A C 1
ATOM 3176 O O . LEU A 1 437 ? -2.703 -35.562 -1.374 1 98.44 437 LEU A O 1
ATOM 3180 N N . GLY A 1 438 ? -1.6 -34.031 -0.151 1 96.62 438 GLY A N 1
ATOM 3181 C CA . GLY A 1 438 ? -0.828 -35 0.614 1 96.62 438 GLY A CA 1
ATOM 3182 C C . GLY A 1 438 ? 0.316 -35.594 -0.176 1 96.62 438 GLY A C 1
ATOM 3183 O O . GLY A 1 438 ? 1.037 -36.469 0.33 1 96.62 438 GLY A O 1
ATOM 3184 N N . GLU A 1 439 ? 0.595 -35.125 -1.42 1 96.06 439 GLU A N 1
ATOM 3185 C CA . GLU A 1 439 ? 1.524 -35.875 -2.25 1 96.06 439 GLU A CA 1
ATOM 3186 C C . GLU A 1 439 ? 2.521 -34.969 -2.947 1 96.06 439 GLU A C 1
ATOM 3188 O O . GLU A 1 439 ? 3.705 -35.281 -3.061 1 96.06 439 GLU A O 1
ATOM 3193 N N . ARG A 1 440 ? 2.021 -33.844 -3.377 1 94.88 440 ARG A N 1
ATOM 3194 C CA . ARG A 1 440 ? 2.895 -33.125 -4.293 1 94.88 440 ARG A CA 1
ATOM 3195 C C . ARG A 1 440 ? 2.691 -31.625 -4.16 1 94.88 440 ARG A C 1
ATOM 3197 O O . ARG A 1 440 ? 1.561 -31.156 -4.008 1 94.88 440 ARG A O 1
ATOM 3204 N N . GLY A 1 441 ? 3.859 -30.938 -4.301 1 94.25 441 GLY A N 1
ATOM 3205 C CA . GLY A 1 441 ? 3.816 -29.484 -4.43 1 94.25 441 GLY A CA 1
ATOM 3206 C C . GLY A 1 441 ? 3.35 -28.781 -3.168 1 94.25 441 GLY A C 1
ATOM 3207 O O . GLY A 1 441 ? 3.67 -29.219 -2.059 1 94.25 441 GLY A O 1
ATOM 3208 N N . SER A 1 442 ? 2.633 -27.703 -3.359 1 93.88 442 SER A N 1
ATOM 3209 C CA . SER A 1 442 ? 2.191 -26.859 -2.254 1 93.88 442 SER A CA 1
ATOM 3210 C C . SER A 1 442 ? 1.171 -27.578 -1.38 1 93.88 442 SER A C 1
ATOM 3212 O O . SER A 1 442 ? 0.834 -27.109 -0.292 1 93.88 442 SER A O 1
ATOM 3214 N N . LEU A 1 443 ? 0.737 -28.766 -1.788 1 96.31 443 LEU A N 1
ATOM 3215 C CA . LEU A 1 443 ? -0.227 -29.547 -1.013 1 96.31 443 LEU A CA 1
ATOM 3216 C C . LEU A 1 443 ? 0.429 -30.781 -0.401 1 96.31 443 LEU A C 1
ATOM 3218 O O . LEU A 1 443 ? -0.24 -31.578 0.248 1 96.31 443 LEU A O 1
ATOM 3222 N N . SER A 1 444 ? 1.691 -30.938 -0.581 1 93.94 444 SER A N 1
ATOM 3223 C CA . SER A 1 444 ? 2.371 -32.156 -0.165 1 93.94 444 SER A CA 1
ATOM 3224 C C . SER A 1 444 ? 2.217 -32.406 1.334 1 93.94 444 SER A C 1
ATOM 3226 O O . SER A 1 444 ? 2.123 -33.531 1.781 1 93.94 444 SER A O 1
ATOM 3228 N N . GLY A 1 445 ? 2.223 -31.312 2.092 1 91.56 445 GLY A N 1
ATOM 3229 C CA . GLY A 1 445 ? 2.119 -31.453 3.537 1 91.56 445 GLY A CA 1
ATOM 3230 C C . GLY A 1 445 ? 0.7 -31.281 4.051 1 91.56 445 GLY A C 1
ATOM 3231 O O . GLY A 1 445 ? 0.47 -31.281 5.262 1 91.56 445 GLY A O 1
ATOM 3232 N N . VAL A 1 446 ? -0.284 -31.188 3.189 1 94.5 446 VAL A N 1
ATOM 3233 C CA . VAL A 1 446 ? -1.676 -30.938 3.551 1 94.5 446 VAL A CA 1
ATOM 3234 C C . VAL A 1 446 ? -2.494 -32.219 3.373 1 94.5 446 VAL A C 1
ATOM 3236 O O . VAL A 1 446 ? -2.488 -32.812 2.299 1 94.5 446 VAL A O 1
ATOM 3239 N N . GLY A 1 447 ? -3.182 -32.625 4.418 1 95.62 447 GLY A N 1
ATOM 3240 C CA . GLY A 1 447 ? -4.035 -33.781 4.316 1 95.62 447 GLY A CA 1
ATOM 3241 C C . GLY A 1 447 ? -3.264 -35.062 4.102 1 95.62 447 GLY A C 1
ATOM 3242 O O . GLY A 1 447 ? -3.727 -35.969 3.395 1 95.62 447 GLY A O 1
ATOM 3243 N N . THR A 1 448 ? -2.137 -35.219 4.676 1 95 448 THR A N 1
ATOM 3244 C CA . THR A 1 448 ? -1.259 -36.375 4.441 1 95 448 THR A CA 1
ATOM 3245 C C . THR A 1 448 ? -1.872 -37.656 5 1 95 448 THR A C 1
ATOM 3247 O O . THR A 1 448 ? -1.58 -38.75 4.516 1 95 448 THR A O 1
ATOM 3250 N N . ASP A 1 449 ? -2.744 -37.562 5.945 1 95.62 449 ASP A N 1
ATOM 3251 C CA . ASP A 1 449 ? -3.379 -38.719 6.551 1 95.62 449 ASP A CA 1
ATOM 3252 C C . ASP A 1 449 ? -4.855 -38.812 6.176 1 95.62 449 ASP A C 1
ATOM 3254 O O . ASP A 1 449 ? -5.594 -39.656 6.695 1 95.62 449 ASP A O 1
ATOM 3258 N N . SER A 1 450 ? -5.25 -37.969 5.328 1 96.19 450 SER A N 1
ATOM 3259 C CA . SER A 1 450 ? -6.652 -37.906 4.918 1 96.19 450 SER A CA 1
ATOM 3260 C C . SER A 1 450 ? -6.965 -39.031 3.914 1 96.19 450 SER A C 1
ATOM 3262 O O . SER A 1 450 ? -6.141 -39.344 3.053 1 96.19 450 SER A O 1
ATOM 3264 N N . PRO A 1 451 ? -8.25 -39.625 4.004 1 96.75 451 PRO A N 1
ATOM 3265 C CA . PRO A 1 451 ? -8.68 -40.531 2.93 1 96.75 451 PRO A CA 1
ATOM 3266 C C . PRO A 1 451 ? -8.742 -39.844 1.57 1 96.75 451 PRO A C 1
ATOM 3268 O O . PRO A 1 451 ? -8.836 -40.5 0.537 1 96.75 451 PRO A O 1
ATOM 3271 N N . ALA A 1 452 ? -8.656 -38.5 1.604 1 97.94 452 ALA A N 1
ATOM 3272 C CA . ALA A 1 452 ? -8.734 -37.719 0.363 1 97.94 452 ALA A CA 1
ATOM 3273 C C . ALA A 1 452 ? -7.359 -37.562 -0.264 1 97.94 452 ALA A C 1
ATOM 3275 O O . ALA A 1 452 ? -7.227 -36.969 -1.346 1 97.94 452 ALA A O 1
ATOM 3276 N N . LYS A 1 453 ? -6.309 -38.031 0.405 1 98.31 453 LYS A N 1
ATOM 3277 C CA . LYS A 1 453 ? -4.957 -37.969 -0.14 1 98.31 453 LYS A CA 1
ATOM 3278 C C . LYS A 1 453 ? -4.914 -38.5 -1.571 1 98.31 453 LYS A C 1
ATOM 3280 O O . LYS A 1 453 ? -5.465 -39.562 -1.863 1 98.31 453 LYS A O 1
ATOM 3285 N N . GLY A 1 454 ? -4.34 -37.656 -2.436 1 98.25 454 GLY A N 1
ATOM 3286 C CA . GLY A 1 454 ? -4.184 -38.062 -3.82 1 98.25 454 GLY A CA 1
ATOM 3287 C C . GLY A 1 454 ? -5.43 -37.844 -4.656 1 98.25 454 GLY A C 1
ATOM 3288 O O . GLY A 1 454 ? -5.422 -38.094 -5.867 1 98.25 454 GLY A O 1
ATOM 3289 N N . LYS A 1 455 ? -6.492 -37.344 -4.043 1 98.69 455 LYS A N 1
ATOM 3290 C CA . LYS A 1 455 ? -7.773 -37.312 -4.742 1 98.69 455 LYS A CA 1
ATOM 3291 C C . LYS A 1 455 ? -8.242 -35.844 -4.922 1 98.69 455 LYS A C 1
ATOM 3293 O O . LYS A 1 455 ? -9.297 -35.625 -5.516 1 98.69 455 LYS A O 1
ATOM 3298 N N . VAL A 1 456 ? -7.52 -34.938 -4.359 1 98.81 456 VAL A N 1
ATOM 3299 C CA . VAL A 1 456 ? -7.758 -33.5 -4.543 1 98.81 456 VAL A CA 1
ATOM 3300 C C . VAL A 1 456 ? -6.566 -32.875 -5.254 1 98.81 456 VAL A C 1
ATOM 3302 O O . VAL A 1 456 ? -5.457 -32.875 -4.719 1 98.81 456 VAL A O 1
ATOM 3305 N N . ILE A 1 457 ? -6.805 -32.438 -6.461 1 98.81 457 ILE A N 1
ATOM 3306 C CA . ILE A 1 457 ? -5.766 -31.891 -7.332 1 98.81 457 ILE A CA 1
ATOM 3307 C C . ILE A 1 457 ? -6.109 -30.453 -7.715 1 98.81 457 ILE A C 1
ATOM 3309 O O . ILE A 1 457 ? -7.215 -30.172 -8.195 1 98.81 457 ILE A O 1
ATOM 3313 N N . GLY A 1 458 ? -5.164 -29.531 -7.438 1 98.75 458 GLY A N 1
ATOM 3314 C CA . GLY A 1 458 ? -5.48 -28.172 -7.863 1 98.75 458 GLY A CA 1
ATOM 3315 C C . GLY A 1 458 ? -4.477 -27.156 -7.375 1 98.75 458 GLY A C 1
ATOM 3316 O O . GLY A 1 458 ? -3.59 -27.469 -6.582 1 98.75 458 GLY A O 1
ATOM 3317 N N . LYS A 1 459 ? -4.574 -25.938 -7.824 1 98.69 459 LYS A N 1
ATOM 3318 C CA . LYS A 1 459 ? -3.686 -24.812 -7.555 1 98.69 459 LYS A CA 1
ATOM 3319 C C . LYS A 1 459 ? -4.062 -24.109 -6.25 1 98.69 459 LYS A C 1
ATOM 3321 O O . LYS A 1 459 ? -5.23 -23.781 -6.035 1 98.69 459 LYS A O 1
ATOM 3326 N N . THR A 1 460 ? -3.07 -23.953 -5.406 1 98 460 THR A N 1
ATOM 3327 C CA . THR A 1 460 ? -3.252 -23.125 -4.215 1 98 460 THR A CA 1
ATOM 3328 C C . THR A 1 460 ? -3.055 -21.656 -4.543 1 98 460 THR A C 1
ATOM 3330 O O . THR A 1 460 ? -2.451 -21.312 -5.562 1 98 460 THR A O 1
ATOM 3333 N N . GLY A 1 461 ? -3.619 -20.781 -3.805 1 97.44 461 GLY A N 1
ATOM 3334 C CA . GLY A 1 461 ? -3.408 -19.344 -3.838 1 97.44 461 GLY A CA 1
ATOM 3335 C C . GLY A 1 461 ? -3.393 -18.703 -2.459 1 97.44 461 GLY A C 1
ATOM 3336 O O . GLY A 1 461 ? -4.281 -18.969 -1.643 1 97.44 461 GLY A O 1
ATOM 3337 N N . THR A 1 462 ? -2.365 -17.969 -2.223 1 96.06 462 THR A N 1
ATOM 3338 C CA . THR A 1 462 ? -2.23 -17.281 -0.939 1 96.06 462 THR A CA 1
ATOM 3339 C C . THR A 1 462 ? -1.827 -15.82 -1.141 1 96.06 462 THR A C 1
ATOM 3341 O O . THR A 1 462 ? -0.908 -15.523 -1.907 1 96.06 462 THR A O 1
ATOM 3344 N N . SER A 1 463 ? -2.518 -14.914 -0.566 1 96.06 463 SER A N 1
ATOM 3345 C CA . SER A 1 463 ? -2.156 -13.516 -0.359 1 96.06 463 SER A CA 1
ATOM 3346 C C . SER A 1 463 ? -2.234 -13.133 1.115 1 96.06 463 SER A C 1
ATOM 3348 O O . SER A 1 463 ? -3.279 -13.297 1.749 1 96.06 463 SER A O 1
ATOM 3350 N N . ALA A 1 464 ? -1.118 -12.672 1.613 1 94.12 464 ALA A N 1
ATOM 3351 C CA . ALA A 1 464 ? -1.053 -12.383 3.045 1 94.12 464 ALA A CA 1
ATOM 3352 C C . ALA A 1 464 ? -0.036 -11.281 3.336 1 94.12 464 ALA A C 1
ATOM 3354 O O . ALA A 1 464 ? 0.813 -10.969 2.496 1 94.12 464 ALA A O 1
ATOM 3355 N N . ASP A 1 465 ? -0.219 -10.641 4.465 1 92.94 465 ASP A N 1
ATOM 3356 C CA . ASP A 1 465 ? 0.704 -9.648 5.008 1 92.94 465 ASP A CA 1
ATOM 3357 C C . ASP A 1 465 ? 0.792 -9.75 6.527 1 92.94 465 ASP A C 1
ATOM 3359 O O . ASP A 1 465 ? -0.04 -10.406 7.16 1 92.94 465 ASP A O 1
ATOM 3363 N N . VAL A 1 466 ? 1.892 -9.172 7.066 1 90.88 466 VAL A N 1
ATOM 3364 C CA . VAL A 1 466 ? 2.135 -9.203 8.508 1 90.88 466 VAL A CA 1
ATOM 3365 C C . VAL A 1 466 ? 1.937 -7.812 9.094 1 90.88 466 VAL A C 1
ATOM 3367 O O . VAL A 1 466 ? 2.434 -6.824 8.547 1 90.88 466 VAL A O 1
ATOM 3370 N N . GLU A 1 467 ? 1.107 -7.695 10.125 1 92.06 467 GLU A N 1
ATOM 3371 C CA . GLU A 1 467 ? 0.946 -6.449 10.875 1 92.06 467 GLU A CA 1
ATOM 3372 C C . GLU A 1 467 ? 2.193 -6.133 11.688 1 92.06 467 GLU A C 1
ATOM 3374 O O . GLU A 1 467 ? 2.586 -6.91 12.562 1 92.06 467 GLU A O 1
ATOM 3379 N N . SER A 1 468 ? 2.889 -5.051 11.5 1 84.62 468 SER A N 1
ATOM 3380 C CA . SER A 1 468 ? 4.25 -4.75 11.922 1 84.62 468 SER A CA 1
ATOM 3381 C C . SER A 1 468 ? 4.367 -4.734 13.445 1 84.62 468 SER A C 1
ATOM 3383 O O . SER A 1 468 ? 5.371 -5.195 14 1 84.62 468 SER A O 1
ATOM 3385 N N . ASP A 1 469 ? 3.375 -4.207 14.242 1 85.94 469 ASP A N 1
ATOM 3386 C CA . ASP A 1 469 ? 3.549 -4.027 15.68 1 85.94 469 ASP A CA 1
ATOM 3387 C C . ASP A 1 469 ? 3.115 -5.277 16.453 1 85.94 469 ASP A C 1
ATOM 3389 O O . ASP A 1 469 ? 3.596 -5.531 17.562 1 85.94 469 ASP A O 1
ATOM 3393 N N . THR A 1 470 ? 2.266 -6.109 15.828 1 90.81 470 THR A N 1
ATOM 3394 C CA . THR A 1 470 ? 1.7 -7.234 16.562 1 90.81 470 THR A CA 1
ATOM 3395 C C . THR A 1 470 ? 2.264 -8.555 16.047 1 90.81 470 THR A C 1
ATOM 3397 O O . THR A 1 470 ? 2.201 -9.578 16.734 1 90.81 470 THR A O 1
ATOM 3400 N N . GLY A 1 471 ? 2.729 -8.555 14.844 1 90.31 471 GLY A N 1
ATOM 3401 C CA . GLY A 1 471 ? 3.201 -9.789 14.234 1 90.31 471 GLY A CA 1
ATOM 3402 C C . GLY A 1 471 ? 2.076 -10.672 13.727 1 90.31 471 GLY A C 1
ATOM 3403 O O . GLY A 1 471 ? 2.324 -11.758 13.195 1 90.31 471 GLY A O 1
ATOM 3404 N N . ARG A 1 472 ? 0.799 -10.281 13.812 1 93.75 472 ARG A N 1
ATOM 3405 C CA . ARG A 1 472 ? -0.338 -11.047 13.312 1 93.75 472 ARG A CA 1
ATOM 3406 C C . ARG A 1 472 ? -0.258 -11.219 11.797 1 93.75 472 ARG A C 1
ATOM 3408 O O . ARG A 1 472 ? 0.141 -10.297 11.086 1 93.75 472 ARG A O 1
ATOM 3415 N N . LEU A 1 473 ? -0.621 -12.328 11.32 1 94.31 473 LEU A N 1
ATOM 3416 C CA . LEU A 1 473 ? -0.743 -12.617 9.898 1 94.31 473 LEU A CA 1
ATOM 3417 C C . LEU A 1 473 ? -2.145 -12.281 9.398 1 94.31 473 LEU A C 1
ATOM 3419 O O . LEU A 1 473 ? -3.135 -12.789 9.93 1 94.31 473 LEU A O 1
ATOM 3423 N N . ILE A 1 474 ? -2.23 -11.477 8.453 1 95.62 474 ILE A N 1
ATOM 3424 C CA . ILE A 1 474 ? -3.488 -11.141 7.793 1 95.62 474 ILE A CA 1
ATOM 3425 C C . ILE A 1 474 ? -3.572 -11.859 6.449 1 95.62 474 ILE A C 1
ATOM 3427 O O . ILE A 1 474 ? -2.803 -11.562 5.531 1 95.62 474 ILE A O 1
ATOM 3431 N N . VAL A 1 475 ? -4.484 -12.773 6.352 1 96.44 475 VAL A N 1
ATOM 3432 C CA . VAL A 1 475 ? -4.68 -13.539 5.129 1 96.44 475 VAL A CA 1
ATOM 3433 C C . VAL A 1 475 ? -5.793 -12.914 4.293 1 96.44 475 VAL A C 1
ATOM 3435 O O . VAL A 1 475 ? -6.977 -13.086 4.59 1 96.44 475 VAL A O 1
ATOM 3438 N N . THR A 1 476 ? -5.391 -12.266 3.266 1 96.62 476 THR A N 1
ATOM 3439 C CA . THR A 1 476 ? -6.363 -11.648 2.373 1 96.62 476 THR A CA 1
ATOM 3440 C C . THR A 1 476 ? -7.066 -12.703 1.525 1 96.62 476 THR A C 1
ATOM 3442 O O . THR A 1 476 ? -8.25 -12.562 1.204 1 96.62 476 THR A O 1
ATOM 3445 N N . LEU A 1 477 ? -6.254 -13.781 1.212 1 97.5 477 LEU A N 1
ATOM 3446 C CA . LEU A 1 477 ? -6.844 -14.906 0.494 1 97.5 477 LEU A CA 1
ATOM 3447 C C . LEU A 1 477 ? -6.031 -16.172 0.717 1 97.5 477 LEU A C 1
ATOM 3449 O O . LEU A 1 477 ? -4.801 -16.156 0.653 1 97.5 477 LEU A O 1
ATOM 3453 N N . GLN A 1 478 ? -6.727 -17.219 1.003 1 98.12 478 GLN A N 1
ATOM 3454 C CA . GLN A 1 478 ? -6.273 -18.578 0.816 1 98.12 478 GLN A CA 1
ATOM 3455 C C . GLN A 1 478 ? -7.27 -19.391 -0.018 1 98.12 478 GLN A C 1
ATOM 3457 O O . GLN A 1 478 ? -8.461 -19.438 0.312 1 98.12 478 GLN A O 1
ATOM 3462 N N . ALA A 1 479 ? -6.766 -19.969 -1.092 1 98.75 479 ALA A N 1
ATOM 3463 C CA . ALA A 1 479 ? -7.691 -20.656 -1.983 1 98.75 479 ALA A CA 1
ATOM 3464 C C . ALA A 1 479 ? -7.09 -21.969 -2.492 1 98.75 479 ALA A C 1
ATOM 3466 O O . ALA A 1 479 ? -5.875 -22.172 -2.402 1 98.75 479 ALA A O 1
ATOM 3467 N N . LEU A 1 480 ? -7.941 -22.859 -2.949 1 98.88 480 LEU A N 1
ATOM 3468 C CA . LEU A 1 480 ? -7.652 -24.109 -3.645 1 98.88 480 LEU A CA 1
ATOM 3469 C C . LEU A 1 480 ? -8.695 -24.375 -4.719 1 98.88 480 LEU A C 1
ATOM 3471 O O . LEU A 1 480 ? -9.898 -24.328 -4.449 1 98.88 480 LEU A O 1
ATOM 3475 N N . SER A 1 481 ? -8.297 -24.562 -5.922 1 98.88 481 SER A N 1
ATOM 3476 C CA . SER A 1 481 ? -9.242 -24.859 -6.992 1 98.88 481 SER A CA 1
ATOM 3477 C C . SER A 1 481 ? -8.656 -25.859 -7.977 1 98.88 481 SER A C 1
ATOM 3479 O O . SER A 1 481 ? -7.457 -25.859 -8.25 1 98.88 481 SER A O 1
ATOM 3481 N N . GLY A 1 482 ? -9.414 -26.734 -8.477 1 98.88 482 GLY A N 1
ATOM 3482 C CA . GLY A 1 482 ? -9.062 -27.828 -9.375 1 98.88 482 GLY A CA 1
ATOM 3483 C C . GLY A 1 482 ? -10.141 -28.891 -9.477 1 98.88 482 GLY A C 1
ATOM 3484 O O . GLY A 1 482 ? -11.32 -28.578 -9.641 1 98.88 482 GLY A O 1
ATOM 3485 N N . TYR A 1 483 ? -9.719 -30.141 -9.461 1 98.81 483 TYR A N 1
ATOM 3486 C CA . TYR A 1 483 ? -10.703 -31.219 -9.484 1 98.81 483 TYR A CA 1
ATOM 3487 C C . TYR A 1 483 ? -10.453 -32.219 -8.344 1 98.81 483 TYR A C 1
ATOM 3489 O O . TYR A 1 483 ? -9.383 -32.219 -7.734 1 98.81 483 TYR A O 1
ATOM 3497 N N . MET A 1 484 ? -11.453 -32.938 -8.039 1 98.75 484 MET A N 1
ATOM 3498 C CA . MET A 1 484 ? -11.375 -34 -7.07 1 98.75 484 MET A CA 1
ATOM 3499 C C . MET A 1 484 ? -12.031 -35.281 -7.621 1 98.75 484 MET A C 1
ATOM 3501 O O . MET A 1 484 ? -12.898 -35.219 -8.492 1 98.75 484 MET A O 1
ATOM 3505 N N . ILE A 1 485 ? -11.547 -36.375 -7.184 1 98.44 485 ILE A N 1
ATOM 3506 C CA . ILE A 1 485 ? -12.125 -37.656 -7.496 1 98.44 485 ILE A CA 1
ATOM 3507 C C . ILE A 1 485 ? -12.875 -38.219 -6.277 1 98.44 485 ILE A C 1
ATOM 3509 O O . ILE A 1 485 ? -12.266 -38.469 -5.23 1 98.44 485 ILE A O 1
ATOM 3513 N N . THR A 1 486 ? -14.133 -38.375 -6.426 1 97.31 486 THR A N 1
ATOM 3514 C CA . THR A 1 486 ? -14.977 -38.812 -5.316 1 97.31 486 THR A CA 1
ATOM 3515 C C . THR A 1 486 ? -14.805 -40.312 -5.043 1 97.31 486 THR A C 1
ATOM 3517 O O . THR A 1 486 ? -14.219 -41.031 -5.852 1 97.31 486 THR A O 1
ATOM 3520 N N . PRO A 1 487 ? -15.312 -40.75 -3.902 1 95.5 487 PRO A N 1
ATOM 3521 C CA . PRO A 1 487 ? -15.219 -42.188 -3.588 1 95.5 487 PRO A CA 1
ATOM 3522 C C . PRO A 1 487 ? -15.906 -43.062 -4.625 1 95.5 487 PRO A C 1
ATOM 3524 O O . PRO A 1 487 ? -15.516 -44.219 -4.824 1 95.5 487 PRO A O 1
ATOM 3527 N N . ASP A 1 488 ? -16.859 -42.562 -5.27 1 93.19 488 ASP A N 1
ATOM 3528 C CA . ASP A 1 488 ? -17.547 -43.312 -6.305 1 93.19 488 ASP A CA 1
ATOM 3529 C C . ASP A 1 488 ? -16.953 -43.031 -7.684 1 93.19 488 ASP A C 1
ATOM 3531 O O . ASP A 1 488 ? -17.609 -43.25 -8.703 1 93.19 488 ASP A O 1
ATOM 3535 N N . ASP A 1 489 ? -15.844 -42.375 -7.777 1 94.81 489 ASP A N 1
ATOM 3536 C CA . ASP A 1 489 ? -14.977 -42.219 -8.945 1 94.81 489 ASP A CA 1
ATOM 3537 C C . ASP A 1 489 ? -15.523 -41.156 -9.891 1 94.81 489 ASP A C 1
ATOM 3539 O O . ASP A 1 489 ? -15.289 -41.219 -11.102 1 94.81 489 ASP A O 1
ATOM 3543 N N . ARG A 1 490 ? -16.297 -40.219 -9.391 1 96.06 490 ARG A N 1
ATOM 3544 C CA . ARG A 1 490 ? -16.688 -39.062 -10.172 1 96.06 490 ARG A CA 1
ATOM 3545 C C . ARG A 1 490 ? -15.641 -37.969 -10.078 1 96.06 490 ARG A C 1
ATOM 3547 O O . ARG A 1 490 ? -15.031 -37.75 -9.023 1 96.06 490 ARG A O 1
ATOM 3554 N N . ARG A 1 491 ? -15.469 -37.344 -11.211 1 97.69 491 ARG A N 1
ATOM 3555 C CA . ARG A 1 491 ? -14.602 -36.188 -11.234 1 97.69 491 ARG A CA 1
ATOM 3556 C C . ARG A 1 491 ? -15.422 -34.906 -11.07 1 97.69 491 ARG A C 1
ATOM 3558 O O . ARG A 1 491 ? -16.312 -34.625 -11.875 1 97.69 491 ARG A O 1
ATOM 3565 N N . LEU A 1 492 ? -15.156 -34.125 -10.031 1 98.5 492 LEU A N 1
ATOM 3566 C CA . LEU A 1 492 ? -15.828 -32.875 -9.758 1 98.5 492 LEU A CA 1
ATOM 3567 C C . LEU A 1 492 ? -14.852 -31.703 -9.836 1 98.5 492 LEU A C 1
ATOM 3569 O O . LEU A 1 492 ? -13.664 -31.875 -9.539 1 98.5 492 LEU A O 1
ATOM 3573 N N . LEU A 1 493 ? -15.32 -30.547 -10.273 1 98.81 493 LEU A N 1
ATOM 3574 C CA . LEU A 1 493 ? -14.539 -29.312 -10.227 1 98.81 493 LEU A CA 1
ATOM 3575 C C . LEU A 1 493 ? -14.883 -28.5 -8.984 1 98.81 493 LEU A C 1
ATOM 3577 O O . LEU A 1 493 ? -16.047 -28.453 -8.562 1 98.81 493 LEU A O 1
ATOM 3581 N N . PHE A 1 494 ? -13.852 -27.812 -8.445 1 98.81 494 PHE A N 1
ATOM 3582 C CA . PHE A 1 494 ? -14.148 -27.125 -7.191 1 98.81 494 PHE A CA 1
ATOM 3583 C C . PHE A 1 494 ? -13.289 -25.875 -7.043 1 98.81 494 PHE A C 1
ATOM 3585 O O . PHE A 1 494 ? -12.234 -25.766 -7.672 1 98.81 494 PHE A O 1
ATOM 3592 N N . VAL A 1 495 ? -13.789 -24.953 -6.293 1 98.88 495 VAL A N 1
ATOM 3593 C CA . VAL A 1 495 ? -13.094 -23.844 -5.648 1 98.88 495 VAL A CA 1
ATOM 3594 C C . VAL A 1 495 ? -13.438 -23.828 -4.16 1 98.88 495 VAL A C 1
ATOM 3596 O O . VAL A 1 495 ? -14.602 -23.953 -3.781 1 98.88 495 VAL A O 1
ATOM 3599 N N . VAL A 1 496 ? -12.461 -23.734 -3.312 1 98.88 496 VAL A N 1
ATOM 3600 C CA . VAL A 1 496 ? -12.594 -23.438 -1.889 1 98.88 496 VAL A CA 1
ATOM 3601 C C . VAL A 1 496 ? -11.641 -22.297 -1.505 1 98.88 496 VAL A C 1
ATOM 3603 O O . VAL A 1 496 ? -10.438 -22.375 -1.772 1 98.88 496 VAL A O 1
ATOM 3606 N N . ALA A 1 497 ? -12.195 -21.25 -0.878 1 98.81 497 ALA A N 1
ATOM 3607 C CA . ALA A 1 497 ? -11.375 -20.094 -0.536 1 98.81 497 ALA A CA 1
ATOM 3608 C C . ALA A 1 497 ? -11.867 -19.422 0.743 1 98.81 497 ALA A C 1
ATOM 3610 O O . ALA A 1 497 ? -13.047 -19.531 1.09 1 98.81 497 ALA A O 1
ATOM 3611 N N . VAL A 1 498 ? -10.984 -18.797 1.412 1 98.5 498 VAL A N 1
ATOM 3612 C CA . VAL A 1 498 ? -11.336 -17.938 2.549 1 98.5 498 VAL A CA 1
ATOM 3613 C C . VAL A 1 498 ? -10.586 -16.609 2.451 1 98.5 498 VAL A C 1
ATOM 3615 O O . VAL A 1 498 ? -9.406 -16.578 2.092 1 98.5 498 VAL A O 1
ATOM 3618 N N . SER A 1 499 ? -11.312 -15.562 2.695 1 97.69 499 SER A N 1
ATOM 3619 C CA . SER A 1 499 ? -10.766 -14.211 2.629 1 97.69 499 SER A CA 1
ATOM 3620 C C . SER A 1 499 ? -10.781 -13.547 4 1 97.69 499 SER A C 1
ATOM 3622 O O . SER A 1 499 ? -11.711 -13.734 4.781 1 97.69 499 SER A O 1
ATOM 3624 N N . ASP A 1 500 ? -9.703 -12.742 4.309 1 96.31 500 ASP A N 1
ATOM 3625 C CA . ASP A 1 500 ? -9.641 -11.781 5.406 1 96.31 500 ASP A CA 1
ATOM 3626 C C . ASP A 1 500 ? -9.633 -12.492 6.758 1 96.31 500 ASP A C 1
ATOM 3628 O O . ASP A 1 500 ? -10.383 -12.133 7.664 1 96.31 500 ASP A O 1
ATOM 3632 N N . ALA A 1 501 ? -8.828 -13.555 6.863 1 95.62 501 ALA A N 1
ATOM 3633 C CA . ALA A 1 501 ? -8.609 -14.234 8.133 1 95.62 501 ALA A CA 1
ATOM 3634 C C . ALA A 1 501 ? -7.395 -13.656 8.859 1 95.62 501 ALA A C 1
ATOM 3636 O O . ALA A 1 501 ? -6.449 -13.188 8.219 1 95.62 501 ALA A O 1
ATOM 3637 N N . VAL A 1 502 ? -7.453 -13.633 10.172 1 94.12 502 VAL A N 1
ATOM 3638 C CA . VAL A 1 502 ? -6.375 -13.062 10.977 1 94.12 502 VAL A CA 1
ATOM 3639 C C . VAL A 1 502 ? -5.82 -14.125 11.922 1 94.12 502 VAL A C 1
ATOM 3641 O O . VAL A 1 502 ? -6.578 -14.789 12.633 1 94.12 502 VAL A O 1
ATOM 3644 N N . PHE A 1 503 ? -4.516 -14.336 11.852 1 93.19 503 PHE A N 1
ATOM 3645 C CA . PHE A 1 503 ? -3.82 -15.297 12.703 1 93.19 503 PHE A CA 1
ATOM 3646 C C . PHE A 1 503 ? -2.83 -14.594 13.617 1 93.19 503 PHE A C 1
ATOM 3648 O O . PHE A 1 503 ? -2.373 -13.484 13.32 1 93.19 503 PHE A O 1
ATOM 3655 N N . PRO A 1 504 ? -2.504 -15.156 14.766 1 89.12 504 PRO A N 1
ATOM 3656 C CA . PRO A 1 504 ? -1.625 -14.508 15.75 1 89.12 504 PRO A CA 1
ATOM 3657 C C . PRO A 1 504 ? -0.198 -14.336 15.234 1 89.12 504 PRO A C 1
ATOM 3659 O O . PRO A 1 504 ? 0.532 -13.461 15.711 1 89.12 504 PRO A O 1
ATOM 3662 N N . ASP A 1 505 ? 0.203 -15.203 14.344 1 83.69 505 ASP A N 1
ATOM 3663 C CA . ASP A 1 505 ? 1.558 -15.062 13.812 1 83.69 505 ASP A CA 1
ATOM 3664 C C . ASP A 1 505 ? 1.696 -15.766 12.469 1 83.69 505 ASP A C 1
ATOM 3666 O O . ASP A 1 505 ? 0.81 -16.531 12.062 1 83.69 505 ASP A O 1
ATOM 3670 N N . LEU A 1 506 ? 2.848 -15.438 11.758 1 75.75 506 LEU A N 1
ATOM 3671 C CA . LEU A 1 506 ? 3.09 -15.891 10.391 1 75.75 506 LEU A CA 1
ATOM 3672 C C . LEU A 1 506 ? 3.32 -17.406 10.352 1 75.75 506 LEU A C 1
ATOM 3674 O O . LEU A 1 506 ? 2.592 -18.125 9.672 1 75.75 506 LEU A O 1
ATOM 3678 N N . PRO A 1 507 ? 4.387 -17.969 10.977 1 71.5 507 PRO A N 1
ATOM 3679 C CA . PRO A 1 507 ? 4.727 -19.375 10.75 1 71.5 507 PRO A CA 1
ATOM 3680 C C . PRO A 1 507 ? 3.549 -20.312 11 1 71.5 507 PRO A C 1
ATOM 3682 O O . PRO A 1 507 ? 3.273 -21.203 10.18 1 71.5 507 PRO A O 1
ATOM 3685 N N . ARG A 1 508 ? 2.719 -20.078 12.008 1 77.56 508 ARG A N 1
ATOM 3686 C CA . ARG A 1 508 ? 1.627 -21 12.305 1 77.56 508 ARG A CA 1
ATOM 3687 C C . ARG A 1 508 ? 0.402 -20.688 11.453 1 77.56 508 ARG A C 1
ATOM 3689 O O . ARG A 1 508 ? -0.309 -21.609 11.023 1 77.56 508 ARG A O 1
ATOM 3696 N N . GLY A 1 509 ? 0.263 -19.391 11.047 1 87.38 509 GLY A N 1
ATOM 3697 C CA . GLY A 1 509 ? -0.928 -18.969 10.32 1 87.38 509 GLY A CA 1
ATOM 3698 C C . GLY A 1 509 ? -0.971 -19.484 8.891 1 87.38 509 GLY A C 1
ATOM 3699 O O . GLY A 1 509 ? -2.006 -19.969 8.43 1 87.38 509 GLY A O 1
ATOM 3700 N N . VAL A 1 510 ? 0.173 -19.422 8.266 1 84.12 510 VAL A N 1
ATOM 3701 C CA . VAL A 1 510 ? 0.192 -19.781 6.852 1 84.12 510 VAL A CA 1
ATOM 3702 C C . VAL A 1 510 ? -0.058 -21.281 6.707 1 84.12 510 VAL A C 1
ATOM 3704 O O . VAL A 1 510 ? -0.798 -21.719 5.82 1 84.12 510 VAL A O 1
ATOM 3707 N N . PHE A 1 511 ? 0.528 -22.125 7.535 1 86.38 511 PHE A N 1
ATOM 3708 C CA . PHE A 1 511 ? 0.329 -23.578 7.469 1 86.38 511 PHE A CA 1
ATOM 3709 C C . PHE A 1 511 ? -1.081 -23.953 7.914 1 86.38 511 PHE A C 1
ATOM 3711 O O . PHE A 1 511 ? -1.707 -24.828 7.332 1 86.38 511 PHE A O 1
ATOM 3718 N N . GLN A 1 512 ? -1.574 -23.203 8.906 1 93 512 GLN A N 1
ATOM 3719 C CA . GLN A 1 512 ? -2.914 -23.5 9.406 1 93 512 GLN A CA 1
ATOM 3720 C C . GLN A 1 512 ? -3.971 -23.188 8.352 1 93 512 GLN A C 1
ATOM 3722 O O . GLN A 1 512 ? -4.859 -24.016 8.094 1 93 512 GLN A O 1
ATOM 3727 N N . VAL A 1 513 ? -3.895 -22.062 7.758 1 96 513 VAL A N 1
ATOM 3728 C CA . VAL A 1 513 ? -4.934 -21.672 6.805 1 96 513 VAL A CA 1
ATOM 3729 C C . VAL A 1 513 ? -4.867 -22.594 5.578 1 96 513 VAL A C 1
ATOM 3731 O O . VAL A 1 513 ? -5.898 -22.969 5.016 1 96 513 VAL A O 1
ATOM 3734 N N . GLY A 1 514 ? -3.676 -22.953 5.137 1 95.69 514 GLY A N 1
ATOM 3735 C CA . GLY A 1 514 ? -3.529 -23.938 4.074 1 95.69 514 GLY A CA 1
ATOM 3736 C C . GLY A 1 514 ? -4.137 -25.297 4.422 1 95.69 514 GLY A C 1
ATOM 3737 O O . GLY A 1 514 ? -4.816 -25.906 3.594 1 95.69 514 GLY A O 1
ATOM 3738 N N . GLY A 1 515 ? -3.807 -25.734 5.586 1 96.62 515 GLY A N 1
ATOM 3739 C CA . GLY A 1 515 ? -4.387 -26.969 6.07 1 96.62 515 GLY A CA 1
ATOM 3740 C C . GLY A 1 515 ? -5.902 -26.922 6.156 1 96.62 515 GLY A C 1
ATOM 3741 O O . GLY A 1 515 ? -6.578 -27.891 5.805 1 96.62 515 GLY A O 1
ATOM 3742 N N . ASP A 1 516 ? -6.434 -25.812 6.629 1 97.81 516 ASP A N 1
ATOM 3743 C CA . ASP A 1 516 ? -7.875 -25.656 6.801 1 97.81 516 ASP A CA 1
ATOM 3744 C C . ASP A 1 516 ? -8.594 -25.641 5.453 1 97.81 516 ASP A C 1
ATOM 3746 O O . ASP A 1 516 ? -9.602 -26.328 5.273 1 97.81 516 ASP A O 1
ATOM 3750 N N . VAL A 1 517 ? -8.078 -24.922 4.48 1 98.5 517 VAL A N 1
ATOM 3751 C CA . VAL A 1 517 ? -8.672 -24.875 3.15 1 98.5 517 VAL A CA 1
ATOM 3752 C C . VAL A 1 517 ? -8.57 -26.25 2.49 1 98.5 517 VAL A C 1
ATOM 3754 O O . VAL A 1 517 ? -9.539 -26.734 1.905 1 98.5 517 VAL A O 1
ATOM 3757 N N . GLY A 1 518 ? -7.41 -26.906 2.623 1 98.5 518 GLY A N 1
ATOM 3758 C CA . GLY A 1 518 ? -7.266 -28.266 2.16 1 98.5 518 GLY A CA 1
ATOM 3759 C C . GLY A 1 518 ? -8.203 -29.234 2.859 1 98.5 518 GLY A C 1
ATOM 3760 O O . GLY A 1 518 ? -8.719 -30.172 2.236 1 98.5 518 GLY A O 1
ATOM 3761 N N . GLY A 1 519 ? -8.367 -29.031 4.102 1 98.31 519 GLY A N 1
ATOM 3762 C CA . GLY A 1 519 ? -9.281 -29.859 4.879 1 98.31 519 GLY A CA 1
ATOM 3763 C C . GLY A 1 519 ? -10.727 -29.719 4.441 1 98.31 519 GLY A C 1
ATOM 3764 O O . GLY A 1 519 ? -11.461 -30.703 4.391 1 98.31 519 GLY A O 1
ATOM 3765 N N . VAL A 1 520 ? -11.172 -28.516 4.164 1 98.62 520 VAL A N 1
ATOM 3766 C CA . VAL A 1 520 ? -12.516 -28.297 3.654 1 98.62 520 VAL A CA 1
ATOM 3767 C C . VAL A 1 520 ? -12.688 -29 2.311 1 98.62 520 VAL A C 1
ATOM 3769 O O . VAL A 1 520 ? -13.68 -29.688 2.08 1 98.62 520 VAL A O 1
ATOM 3772 N N . ALA A 1 521 ? -11.711 -28.906 1.457 1 98.75 521 ALA A N 1
ATOM 3773 C CA . ALA A 1 521 ? -11.758 -29.594 0.173 1 98.75 521 ALA A CA 1
ATOM 3774 C C . ALA A 1 521 ? -11.812 -31.109 0.369 1 98.75 521 ALA A C 1
ATOM 3776 O O . ALA A 1 521 ? -12.578 -31.797 -0.311 1 98.75 521 ALA A O 1
ATOM 3777 N N . ALA A 1 522 ? -10.992 -31.594 1.248 1 98.5 522 ALA A N 1
ATOM 3778 C CA . ALA A 1 522 ? -10.992 -33.031 1.547 1 98.5 522 ALA A CA 1
ATOM 3779 C C . ALA A 1 522 ? -12.359 -33.5 2.045 1 98.5 522 ALA A C 1
ATOM 3781 O O . ALA A 1 522 ? -12.844 -34.562 1.652 1 98.5 522 ALA A O 1
ATOM 3782 N N . ALA A 1 523 ? -12.938 -32.688 2.885 1 98.06 523 ALA A N 1
ATOM 3783 C CA . ALA A 1 523 ? -14.266 -33 3.396 1 98.06 523 ALA A CA 1
ATOM 3784 C C . ALA A 1 523 ? -15.297 -33.031 2.271 1 98.06 523 ALA A C 1
ATOM 3786 O O . ALA A 1 523 ? -16.172 -33.875 2.242 1 98.06 523 ALA A O 1
ATOM 3787 N N . PHE A 1 524 ? -15.234 -32.031 1.408 1 98.19 524 PHE A N 1
ATOM 3788 C CA . PHE A 1 524 ? -16.109 -32.031 0.24 1 98.19 524 PHE A CA 1
ATOM 3789 C C . PHE A 1 524 ? -15.938 -33.312 -0.568 1 98.19 524 PHE A C 1
ATOM 3791 O O . PHE A 1 524 ? -16.922 -33.938 -0.968 1 98.19 524 PHE A O 1
ATOM 3798 N N . GLN A 1 525 ? -14.695 -33.688 -0.798 1 98 525 GLN A N 1
ATOM 3799 C CA . GLN A 1 525 ? -14.375 -34.875 -1.577 1 98 525 GLN A CA 1
ATOM 3800 C C . GLN A 1 525 ? -14.953 -36.125 -0.931 1 98 525 GLN A C 1
ATOM 3802 O O . GLN A 1 525 ? -15.562 -36.969 -1.611 1 98 525 GLN A O 1
ATOM 3807 N N . GLN A 1 526 ? -14.906 -36.281 0.355 1 96.69 526 GLN A N 1
ATOM 3808 C CA . GLN A 1 526 ? -15.273 -37.5 1.081 1 96.69 526 GLN A CA 1
ATOM 3809 C C . GLN A 1 526 ? -16.797 -37.625 1.223 1 96.69 526 GLN A C 1
ATOM 3811 O O . GLN A 1 526 ? -17.328 -38.719 1.361 1 96.69 526 GLN A O 1
ATOM 3816 N N . ALA A 1 527 ? -17.422 -36.562 1.094 1 95.38 527 ALA A N 1
ATOM 3817 C CA . ALA A 1 527 ? -18.859 -36.531 1.355 1 95.38 527 ALA A CA 1
ATOM 3818 C C . ALA A 1 527 ? -19.641 -37 0.139 1 95.38 527 ALA A C 1
ATOM 3820 O O . ALA A 1 527 ? -20.844 -37.25 0.226 1 95.38 527 ALA A O 1
ATOM 3821 N N . GLN A 1 528 ? -19.062 -37.125 -0.913 1 85.69 528 GLN A N 1
ATOM 3822 C CA . GLN A 1 528 ? -19.766 -37.469 -2.145 1 85.69 528 GLN A CA 1
ATOM 3823 C C . GLN A 1 528 ? -19.984 -38.969 -2.256 1 85.69 528 GLN A C 1
ATOM 3825 O O . GLN A 1 528 ? -19.688 -39.594 -3.287 1 85.69 528 GLN A O 1
ATOM 3830 N N . THR A 1 529 ? -20.328 -39.656 -1.193 1 75.62 529 THR A N 1
ATOM 3831 C CA . THR A 1 529 ? -20.641 -41.062 -1.24 1 75.62 529 THR A CA 1
ATOM 3832 C C . THR A 1 529 ? -22.109 -41.281 -1.584 1 75.62 529 THR A C 1
ATOM 3834 O O . THR A 1 529 ? -22.969 -40.5 -1.196 1 75.62 529 THR A O 1
ATOM 3837 N N . ASN A 1 530 ? -22.469 -41.938 -2.822 1 51.88 530 ASN A N 1
ATOM 3838 C CA . ASN A 1 530 ? -23.812 -42.438 -3.066 1 51.88 530 ASN A CA 1
ATOM 3839 C C . ASN A 1 530 ? -24.266 -43.375 -1.957 1 51.88 530 ASN A C 1
ATOM 3841 O O . ASN A 1 530 ? -23.438 -44.094 -1.356 1 51.88 530 ASN A O 1
ATOM 3845 N N . MET B 1 1 ? 26.375 -25.828 76.438 1 20.45 1 MET B N 1
ATOM 3846 C CA . MET B 1 1 ? 27.109 -26.516 75.375 1 20.45 1 MET B CA 1
ATOM 3847 C C . MET B 1 1 ? 26.156 -27.062 74.312 1 20.45 1 MET B C 1
ATOM 3849 O O . MET B 1 1 ? 26.531 -27.172 73.125 1 20.45 1 MET B O 1
ATOM 3853 N N . PRO B 1 2 ? 25.031 -27.656 74.938 1 18 2 PRO B N 1
ATOM 3854 C CA . PRO B 1 2 ? 24.438 -28.828 74.312 1 18 2 PRO B CA 1
ATOM 3855 C C . PRO B 1 2 ? 23.719 -28.484 73 1 18 2 PRO B C 1
ATOM 3857 O O . PRO B 1 2 ? 23.531 -27.312 72.688 1 18 2 PRO B O 1
ATOM 3860 N N . HIS B 1 3 ? 22.766 -29.328 72.688 1 19.47 3 HIS B N 1
ATOM 3861 C CA . HIS B 1 3 ? 22.438 -30.281 71.625 1 19.47 3 HIS B CA 1
ATOM 3862 C C . HIS B 1 3 ? 21.438 -29.672 70.625 1 19.47 3 HIS B C 1
ATOM 3864 O O . HIS B 1 3 ? 20.344 -29.25 71.062 1 19.47 3 HIS B O 1
ATOM 3870 N N . THR B 1 4 ? 21.984 -28.938 69.562 1 23.34 4 THR B N 1
ATOM 3871 C CA . THR B 1 4 ? 21.469 -28.109 68.5 1 23.34 4 THR B CA 1
ATOM 3872 C C . THR B 1 4 ? 20.547 -28.922 67.625 1 23.34 4 THR B C 1
ATOM 3874 O O . THR B 1 4 ? 21 -29.547 66.625 1 23.34 4 THR B O 1
ATOM 3877 N N . THR B 1 5 ? 19.609 -29.688 68.312 1 20.62 5 THR B N 1
ATOM 3878 C CA . THR B 1 5 ? 18.969 -30.766 67.562 1 20.62 5 THR B CA 1
ATOM 3879 C C . THR B 1 5 ? 18.25 -30.219 66.375 1 20.62 5 THR B C 1
ATOM 3881 O O . THR B 1 5 ? 17.531 -29.203 66.438 1 20.62 5 THR B O 1
ATOM 3884 N N . SER B 1 6 ? 18.656 -30.594 65.062 1 20.7 6 SER B N 1
ATOM 3885 C CA . SER B 1 6 ? 18.469 -30.328 63.625 1 20.7 6 SER B CA 1
ATOM 3886 C C . SER B 1 6 ? 17.078 -30.719 63.188 1 20.7 6 SER B C 1
ATOM 3888 O O . SER B 1 6 ? 16.859 -31.031 62 1 20.7 6 SER B O 1
ATOM 3890 N N . VAL B 1 7 ? 16.016 -30.469 64 1 19.09 7 VAL B N 1
ATOM 3891 C CA . VAL B 1 7 ? 14.789 -31.188 63.688 1 19.09 7 VAL B CA 1
ATOM 3892 C C . VAL B 1 7 ? 14.328 -30.797 62.281 1 19.09 7 VAL B C 1
ATOM 3894 O O . VAL B 1 7 ? 14.133 -29.609 62 1 19.09 7 VAL B O 1
ATOM 3897 N N . ARG B 1 8 ? 14.438 -31.688 61.219 1 18.64 8 ARG B N 1
ATOM 3898 C CA . ARG B 1 8 ? 14.188 -31.859 59.781 1 18.64 8 ARG B CA 1
ATOM 3899 C C . ARG B 1 8 ? 12.695 -31.797 59.469 1 18.64 8 ARG B C 1
ATOM 3901 O O . ARG B 1 8 ? 11.93 -32.656 59.906 1 18.64 8 ARG B O 1
ATOM 3908 N N . ALA B 1 9 ? 12.016 -30.594 59.562 1 17.53 9 ALA B N 1
ATOM 3909 C CA . ALA B 1 9 ? 10.57 -30.438 59.406 1 17.53 9 ALA B CA 1
ATOM 3910 C C . ALA B 1 9 ? 10.094 -30.953 58.062 1 17.53 9 ALA B C 1
ATOM 3912 O O . ALA B 1 9 ? 10.438 -30.406 57 1 17.53 9 ALA B O 1
ATOM 3913 N N . VAL B 1 10 ? 9.875 -32.25 57.844 1 18.05 10 VAL B N 1
ATOM 3914 C CA . VAL B 1 10 ? 9.508 -33 56.625 1 18.05 10 VAL B CA 1
ATOM 3915 C C . VAL B 1 10 ? 8.055 -32.688 56.25 1 18.05 10 VAL B C 1
ATOM 3917 O O . VAL B 1 10 ? 7.156 -33.5 56.5 1 18.05 10 VAL B O 1
ATOM 3920 N N . ALA B 1 11 ? 7.465 -31.422 56.438 1 20.61 11 ALA B N 1
ATOM 3921 C CA . ALA B 1 11 ? 6.012 -31.375 56.281 1 20.61 11 ALA B CA 1
ATOM 3922 C C . ALA B 1 11 ? 5.594 -31.844 54.875 1 20.61 11 ALA B C 1
ATOM 3924 O O . ALA B 1 11 ? 6.043 -31.281 53.875 1 20.61 11 ALA B O 1
ATOM 3925 N N . ALA B 1 12 ? 4.996 -32.938 54.75 1 18.36 12 ALA B N 1
ATOM 3926 C CA . ALA B 1 12 ? 4.355 -33.812 53.781 1 18.36 12 ALA B CA 1
ATOM 3927 C C . ALA B 1 12 ? 3.156 -33.125 53.125 1 18.36 12 ALA B C 1
ATOM 3929 O O . ALA B 1 12 ? 2.244 -32.656 53.844 1 18.36 12 ALA B O 1
ATOM 3930 N N . LEU B 1 13 ? 3.215 -32.688 51.844 1 19.47 13 LEU B N 1
ATOM 3931 C CA . LEU B 1 13 ? 2.451 -31.984 50.812 1 19.47 13 LEU B CA 1
ATOM 3932 C C . LEU B 1 13 ? 1.217 -32.781 50.406 1 19.47 13 LEU B C 1
ATOM 3934 O O . LEU B 1 13 ? 0.727 -32.656 49.281 1 19.47 13 LEU B O 1
ATOM 3938 N N . ILE B 1 14 ? 0.507 -33.375 51.344 1 18.69 14 ILE B N 1
ATOM 3939 C CA . ILE B 1 14 ? -0.432 -34.312 50.75 1 18.69 14 ILE B CA 1
ATOM 3940 C C . ILE B 1 14 ? -1.489 -33.531 49.938 1 18.69 14 ILE B C 1
ATOM 3942 O O . ILE B 1 14 ? -1.774 -32.375 50.219 1 18.69 14 ILE B O 1
ATOM 3946 N N . SER B 1 15 ? -2.547 -34.281 49.188 1 18.97 15 SER B N 1
ATOM 3947 C CA . SER B 1 15 ? -3.207 -34.625 47.938 1 18.97 15 SER B CA 1
ATOM 3948 C C . SER B 1 15 ? -4.664 -34.188 47.938 1 18.97 15 SER B C 1
ATOM 3950 O O . SER B 1 15 ? -5.309 -34.156 46.875 1 18.97 15 SER B O 1
ATOM 3952 N N . VAL B 1 16 ? -5.406 -33.812 49 1 22 16 VAL B N 1
ATOM 3953 C CA . VAL B 1 16 ? -6.746 -34.375 48.844 1 22 16 VAL B CA 1
ATOM 3954 C C . VAL B 1 16 ? -7.523 -33.562 47.812 1 22 16 VAL B C 1
ATOM 3956 O O . VAL B 1 16 ? -7.301 -32.375 47.656 1 22 16 VAL B O 1
ATOM 3959 N N . GLY B 1 17 ? -8.797 -34.156 47.156 1 22.44 17 GLY B N 1
ATOM 3960 C CA . GLY B 1 17 ? -9.688 -34.5 46.062 1 22.44 17 GLY B CA 1
ATOM 3961 C C . GLY B 1 17 ? -10.93 -33.625 46.031 1 22.44 17 GLY B C 1
ATOM 3962 O O . GLY B 1 17 ? -11.914 -33.969 45.344 1 22.44 17 GLY B O 1
ATOM 3963 N N . VAL B 1 18 ? -11.078 -32.438 46.562 1 25.44 18 VAL B N 1
ATOM 3964 C CA . VAL B 1 18 ? -12.484 -32.062 46.688 1 25.44 18 VAL B CA 1
ATOM 3965 C C . VAL B 1 18 ? -13.086 -31.812 45.312 1 25.44 18 VAL B C 1
ATOM 3967 O O . VAL B 1 18 ? -12.562 -31.016 44.531 1 25.44 18 VAL B O 1
ATOM 3970 N N . VAL B 1 19 ? -14.195 -32.625 44.938 1 26.45 19 VAL B N 1
ATOM 3971 C CA . VAL B 1 19 ? -15.117 -32.906 43.844 1 26.45 19 VAL B CA 1
ATOM 3972 C C . VAL B 1 19 ? -16.141 -31.75 43.719 1 26.45 19 VAL B C 1
ATOM 3974 O O . VAL B 1 19 ? -17 -31.766 42.844 1 26.45 19 VAL B O 1
ATOM 3977 N N . LEU B 1 20 ? -16.297 -30.766 44.406 1 27.14 20 LEU B N 1
ATOM 3978 C CA . LEU B 1 20 ? -17.672 -30.266 44.344 1 27.14 20 LEU B CA 1
ATOM 3979 C C . LEU B 1 20 ? -17.984 -29.641 43 1 27.14 20 LEU B C 1
ATOM 3981 O O . LEU B 1 20 ? -17.344 -28.672 42.594 1 27.14 20 LEU B O 1
ATOM 3985 N N . THR B 1 21 ? -18.844 -30.422 42.188 1 26.03 21 THR B N 1
ATOM 3986 C CA . THR B 1 21 ? -19.406 -30.219 40.844 1 26.03 21 THR B CA 1
ATOM 3987 C C . THR B 1 21 ? -20.5 -29.156 40.875 1 26.03 21 THR B C 1
ATOM 3989 O O . THR B 1 21 ? -21.625 -29.422 41.281 1 26.03 21 THR B O 1
ATOM 3992 N N . ALA B 1 22 ? -20.625 -28.078 41.406 1 28.83 22 ALA B N 1
ATOM 3993 C CA . ALA B 1 22 ? -21.812 -27.219 41.344 1 28.83 22 ALA B CA 1
ATOM 3994 C C . ALA B 1 22 ? -22.031 -26.688 39.938 1 28.83 22 ALA B C 1
ATOM 3996 O O . ALA B 1 22 ? -21.297 -25.797 39.469 1 28.83 22 ALA B O 1
ATOM 3997 N N . CYS B 1 23 ? -22.75 -27.469 38.938 1 28.08 23 CYS B N 1
ATOM 3998 C CA . CYS B 1 23 ? -23.047 -27.078 37.562 1 28.08 23 CYS B CA 1
ATOM 3999 C C . CYS B 1 23 ? -24.109 -25.984 37.5 1 28.08 23 CYS B C 1
ATOM 4001 O O . CYS B 1 23 ? -25.281 -26.25 37.219 1 28.08 23 CYS B O 1
ATOM 4003 N N . SER B 1 24 ? -24.391 -25.062 38.281 1 29.11 24 SER B N 1
ATOM 4004 C CA . SER B 1 24 ? -25.656 -24.344 38.219 1 29.11 24 SER B CA 1
ATOM 4005 C C . SER B 1 24 ? -25.75 -23.531 36.906 1 29.11 24 SER B C 1
ATOM 4007 O O . SER B 1 24 ? -26.812 -22.969 36.625 1 29.11 24 SER B O 1
ATOM 4009 N N . ALA B 1 25 ? -24.844 -22.922 36.219 1 31.83 25 ALA B N 1
ATOM 4010 C CA . ALA B 1 25 ? -25.266 -21.656 35.625 1 31.83 25 ALA B CA 1
ATOM 4011 C C . ALA B 1 25 ? -26.312 -21.859 34.531 1 31.83 25 ALA B C 1
ATOM 4013 O O . ALA B 1 25 ? -26.219 -22.828 33.781 1 31.83 25 ALA B O 1
ATOM 4014 N N . LYS B 1 26 ? -27.188 -21 34.344 1 37.31 26 LYS B N 1
ATOM 4015 C CA . LYS B 1 26 ? -28.438 -20.375 33.938 1 37.31 26 LYS B CA 1
ATOM 4016 C C . LYS B 1 26 ? -28.406 -20.016 32.438 1 37.31 26 LYS B C 1
ATOM 4018 O O . LYS B 1 26 ? -27.703 -19.094 32.031 1 37.31 26 LYS B O 1
ATOM 4023 N N . PRO B 1 27 ? -28.344 -20.953 31.531 1 32.84 27 PRO B N 1
ATOM 4024 C CA . PRO B 1 27 ? -27.953 -20.422 30.219 1 32.84 27 PRO B CA 1
ATOM 4025 C C . PRO B 1 27 ? -28.922 -19.344 29.719 1 32.84 27 PRO B C 1
ATOM 4027 O O . PRO B 1 27 ? -30.078 -19.312 30.141 1 32.84 27 PRO B O 1
ATOM 4030 N N . SER B 1 28 ? -28.344 -18.312 28.953 1 31.66 28 SER B N 1
ATOM 4031 C CA . SER B 1 28 ? -28.469 -17.047 28.25 1 31.66 28 SER B CA 1
ATOM 4032 C C . SER B 1 28 ? -29.438 -17.156 27.062 1 31.66 28 SER B C 1
ATOM 4034 O O . SER B 1 28 ? -29.062 -17.641 26 1 31.66 28 SER B O 1
ATOM 4036 N N . ASN B 1 29 ? -30.625 -17.516 27.359 1 33.81 29 ASN B N 1
ATOM 4037 C CA . ASN B 1 29 ? -31.578 -17.609 26.266 1 33.81 29 ASN B CA 1
ATOM 4038 C C . ASN B 1 29 ? -31.688 -16.281 25.5 1 33.81 29 ASN B C 1
ATOM 4040 O O . ASN B 1 29 ? -32.531 -15.461 25.828 1 33.81 29 ASN B O 1
ATOM 4044 N N . SER B 1 30 ? -30.578 -15.57 25.359 1 30.94 30 SER B N 1
ATOM 4045 C CA . SER B 1 30 ? -30.828 -14.344 24.594 1 30.94 30 SER B CA 1
ATOM 4046 C C . SER B 1 30 ? -31.375 -14.656 23.203 1 30.94 30 SER B C 1
ATOM 4048 O O . SER B 1 30 ? -30.609 -15 22.297 1 30.94 30 SER B O 1
ATOM 4050 N N . ASP B 1 31 ? -32.438 -15.312 23.234 1 35.06 31 ASP B N 1
ATOM 4051 C CA . ASP B 1 31 ? -33.125 -15.453 21.938 1 35.06 31 ASP B CA 1
ATOM 4052 C C . ASP B 1 31 ? -33.25 -14.102 21.25 1 35.06 31 ASP B C 1
ATOM 4054 O O . ASP B 1 31 ? -34.312 -13.477 21.297 1 35.06 31 ASP B O 1
ATOM 4058 N N . SER B 1 32 ? -32.375 -13.102 21.5 1 30.92 32 SER B N 1
ATOM 4059 C CA . SER B 1 32 ? -32.781 -11.898 20.797 1 30.92 32 SER B CA 1
ATOM 4060 C C . SER B 1 32 ? -32.938 -12.156 19.297 1 30.92 32 SER B C 1
ATOM 4062 O O . SER B 1 32 ? -31.922 -12.25 18.594 1 30.92 32 SER B O 1
ATOM 4064 N N . ALA B 1 33 ? -33.906 -12.969 18.891 1 36.88 33 ALA B N 1
ATOM 4065 C CA . ALA B 1 33 ? -34.375 -13 17.516 1 36.88 33 ALA B CA 1
ATOM 4066 C C . ALA B 1 33 ? -34.188 -11.641 16.844 1 36.88 33 ALA B C 1
ATOM 4068 O O . ALA B 1 33 ? -34.812 -10.656 17.234 1 36.88 33 ALA B O 1
ATOM 4069 N N . SER B 1 34 ? -32.812 -11.352 16.391 1 38.53 34 SER B N 1
ATOM 4070 C CA . SER B 1 34 ? -32.5 -10.148 15.625 1 38.53 34 SER B CA 1
ATOM 4071 C C . SER B 1 34 ? -33.688 -9.656 14.812 1 38.53 34 SER B C 1
ATOM 4073 O O . SER B 1 34 ? -34.312 -10.43 14.086 1 38.53 34 SER B O 1
ATOM 4075 N N . ALA B 1 35 ? -34.469 -8.805 15.266 1 41.94 35 ALA B N 1
ATOM 4076 C CA . ALA B 1 35 ? -35.562 -8.195 14.523 1 41.94 35 ALA B CA 1
ATOM 4077 C C . ALA B 1 35 ? -35.25 -8.195 13.023 1 41.94 35 ALA B C 1
ATOM 4079 O O . ALA B 1 35 ? -34.125 -7.938 12.602 1 41.94 35 ALA B O 1
ATOM 4080 N N . PRO B 1 36 ? -35.938 -8.859 12.18 1 47.28 36 PRO B N 1
ATOM 4081 C CA . PRO B 1 36 ? -35.688 -8.961 10.742 1 47.28 36 PRO B CA 1
ATOM 4082 C C . PRO B 1 36 ? -35.125 -7.668 10.148 1 47.28 36 PRO B C 1
ATOM 4084 O O . PRO B 1 36 ? -35.594 -6.578 10.461 1 47.28 36 PRO B O 1
ATOM 4087 N N . ALA B 1 37 ? -33.75 -7.551 9.797 1 55.94 37 ALA B N 1
ATOM 4088 C CA . ALA B 1 37 ? -33.188 -6.406 9.094 1 55.94 37 ALA B CA 1
ATOM 4089 C C . ALA B 1 37 ? -34.188 -5.816 8.094 1 55.94 37 ALA B C 1
ATOM 4091 O O . ALA B 1 37 ? -34.812 -6.551 7.344 1 55.94 37 ALA B O 1
ATOM 4092 N N . GLN B 1 38 ? -34.719 -4.52 8.359 1 72.81 38 GLN B N 1
ATOM 4093 C CA . GLN B 1 38 ? -35.562 -3.76 7.461 1 72.81 38 GLN B CA 1
ATOM 4094 C C . GLN B 1 38 ? -35 -3.721 6.047 1 72.81 38 GLN B C 1
ATOM 4096 O 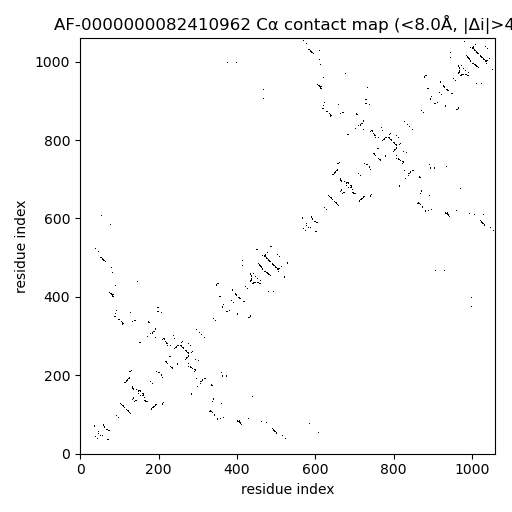O . GLN B 1 38 ? -33.781 -3.783 5.863 1 72.81 38 GLN B O 1
ATOM 4101 N N . GLN B 1 39 ? -35.812 -3.879 5.16 1 88.75 39 GLN B N 1
ATOM 4102 C CA . GLN B 1 39 ? -35.438 -3.67 3.76 1 88.75 39 GLN B CA 1
ATOM 4103 C C . GLN B 1 39 ? -34.875 -2.266 3.539 1 88.75 39 GLN B C 1
ATOM 4105 O O . GLN B 1 39 ? -35.406 -1.294 4.098 1 88.75 39 GLN B O 1
ATOM 4110 N N . VAL B 1 40 ? -33.844 -2.102 2.859 1 95.75 40 VAL B N 1
ATOM 4111 C CA . VAL B 1 40 ? -33.219 -0.804 2.57 1 95.75 40 VAL B CA 1
ATOM 4112 C C . VAL B 1 40 ? -34.125 -0.015 1.621 1 95.75 40 VAL B C 1
ATOM 4114 O O . VAL B 1 40 ? -34.969 -0.592 0.94 1 95.75 40 VAL B O 1
ATOM 4117 N N . PRO B 1 41 ? -34.094 1.225 1.575 1 96.75 41 PRO B N 1
ATOM 4118 C CA . PRO B 1 41 ? -34.875 2.043 0.649 1 96.75 41 PRO B CA 1
ATOM 4119 C C . PRO B 1 41 ? -34.594 1.695 -0.814 1 96.75 41 PRO B C 1
ATOM 4121 O O . PRO B 1 41 ? -33.5 1.27 -1.162 1 96.75 41 PRO B O 1
ATOM 4124 N N . GLU B 1 42 ? -35.594 2.004 -1.603 1 96.31 42 GLU B N 1
ATOM 4125 C CA . GLU B 1 42 ? -35.562 1.639 -3.016 1 96.31 42 GLU B CA 1
ATOM 4126 C C . GLU B 1 42 ? -34.406 2.285 -3.736 1 96.31 42 GLU B C 1
ATOM 4128 O O . GLU B 1 42 ? -33.75 1.646 -4.562 1 96.31 42 GLU B O 1
ATOM 4133 N N . GLU B 1 43 ? -34.156 3.438 -3.389 1 96.5 43 GLU B N 1
ATOM 4134 C CA . GLU B 1 43 ? -33.094 4.156 -4.055 1 96.5 43 GLU B CA 1
ATOM 4135 C C . GLU B 1 43 ? -31.734 3.521 -3.754 1 96.5 43 GLU B C 1
ATOM 4137 O O . GLU B 1 43 ? -30.891 3.391 -4.645 1 96.5 43 GLU B O 1
ATOM 4142 N N . ALA B 1 44 ? -31.5 3.158 -2.564 1 98.06 44 ALA B N 1
ATOM 4143 C CA . ALA B 1 44 ? -30.281 2.467 -2.189 1 98.06 44 ALA B CA 1
ATOM 4144 C C . ALA B 1 44 ? -30.156 1.135 -2.924 1 98.06 44 ALA B C 1
ATOM 4146 O O . ALA B 1 44 ? -29.094 0.823 -3.479 1 98.06 44 ALA B O 1
ATOM 4147 N N . ALA B 1 45 ? -31.219 0.37 -2.93 1 97.56 45 ALA B N 1
ATOM 4148 C CA . ALA B 1 45 ? -31.234 -0.922 -3.611 1 97.56 45 ALA B CA 1
ATOM 4149 C C . ALA B 1 45 ? -30.906 -0.762 -5.098 1 97.56 45 ALA B C 1
ATOM 4151 O O . ALA B 1 45 ? -30.188 -1.575 -5.676 1 97.56 45 ALA B O 1
ATOM 4152 N N . ARG B 1 46 ? -31.469 0.31 -5.672 1 97.44 46 ARG B N 1
ATOM 4153 C CA . ARG B 1 46 ? -31.25 0.568 -7.09 1 97.44 46 ARG B CA 1
ATOM 4154 C C . ARG B 1 46 ? -29.781 0.841 -7.371 1 97.44 46 ARG B C 1
ATOM 4156 O O . ARG B 1 46 ? -29.203 0.272 -8.297 1 97.44 46 ARG B O 1
ATOM 4163 N N . ILE B 1 47 ? -29.156 1.631 -6.586 1 97.56 47 ILE B N 1
ATOM 4164 C CA . ILE B 1 47 ? -27.75 1.962 -6.754 1 97.56 47 ILE B CA 1
ATOM 4165 C C . ILE B 1 47 ? -26.906 0.697 -6.629 1 97.56 47 ILE B C 1
ATOM 4167 O O . ILE B 1 47 ? -26.031 0.441 -7.465 1 97.56 47 ILE B O 1
ATOM 4171 N N . MET B 1 48 ? -27.188 -0.147 -5.613 1 97.75 48 MET B N 1
ATOM 4172 C CA . MET B 1 48 ? -26.375 -1.319 -5.277 1 97.75 48 MET B CA 1
ATOM 4173 C C . MET B 1 48 ? -26.5 -2.387 -6.359 1 97.75 48 MET B C 1
ATOM 4175 O O . MET B 1 48 ? -25.656 -3.279 -6.449 1 97.75 48 MET B O 1
ATOM 4179 N N . ALA B 1 49 ? -27.469 -2.277 -7.262 1 96.19 49 ALA B N 1
ATOM 4180 C CA . ALA B 1 49 ? -27.766 -3.312 -8.25 1 96.19 49 ALA B CA 1
ATOM 4181 C C . ALA B 1 49 ? -27.156 -2.953 -9.609 1 96.19 49 ALA B C 1
ATOM 4183 O O . ALA B 1 49 ? -27.234 -3.738 -10.555 1 96.19 49 ALA B O 1
ATOM 4184 N N . THR B 1 50 ? -26.547 -1.783 -9.672 1 94.25 50 THR B N 1
ATOM 4185 C CA . THR B 1 50 ? -26 -1.38 -10.969 1 94.25 50 THR B CA 1
ATOM 4186 C C . THR B 1 50 ? -24.781 -2.219 -11.328 1 94.25 50 THR B C 1
ATOM 4188 O O . THR B 1 50 ? -24.203 -2.893 -10.477 1 94.25 50 THR B O 1
ATOM 4191 N N . ASP B 1 51 ? -24.312 -2.205 -12.547 1 89.25 51 ASP B N 1
ATOM 4192 C CA . ASP B 1 51 ? -23.422 -3.16 -13.203 1 89.25 51 ASP B CA 1
ATOM 4193 C C . ASP B 1 51 ? -22.078 -3.24 -12.5 1 89.25 51 ASP B C 1
ATOM 4195 O O . ASP B 1 51 ? -21.547 -4.332 -12.281 1 89.25 51 ASP B O 1
ATOM 4199 N N . PRO B 1 52 ? -21.391 -2.145 -12.117 1 92.06 52 PRO B N 1
ATOM 4200 C CA . PRO B 1 52 ? -20.062 -2.281 -11.523 1 92.06 52 PRO B CA 1
ATOM 4201 C C . PRO B 1 52 ? -20.062 -3.086 -10.227 1 92.06 52 PRO B C 1
ATOM 4203 O O . PRO B 1 52 ? -19.016 -3.5 -9.742 1 92.06 52 PRO B O 1
ATOM 4206 N N . TYR B 1 53 ? -21.344 -3.352 -9.773 1 95.69 53 TYR B N 1
ATOM 4207 C CA . TYR B 1 53 ? -21.422 -3.945 -8.438 1 95.69 53 TYR B CA 1
ATOM 4208 C C . TYR B 1 53 ? -21.922 -5.383 -8.516 1 95.69 53 TYR B C 1
ATOM 4210 O O . TYR B 1 53 ? -22.188 -6.008 -7.484 1 95.69 53 TYR B O 1
ATOM 4218 N N . ALA B 1 54 ? -22.047 -5.93 -9.773 1 92.44 54 ALA B N 1
ATOM 4219 C CA . ALA B 1 54 ? -22.594 -7.27 -9.961 1 92.44 54 ALA B CA 1
ATOM 4220 C C . ALA B 1 54 ? -21.797 -8.305 -9.172 1 92.44 54 ALA B C 1
ATOM 4222 O O . ALA B 1 54 ? -22.375 -9.227 -8.586 1 92.44 54 ALA B O 1
ATOM 4223 N N . MET B 1 55 ? -20.531 -8.164 -9.102 1 94.56 55 MET B N 1
ATOM 4224 C CA . MET B 1 55 ? -19.703 -9.141 -8.391 1 94.56 55 MET B CA 1
ATOM 4225 C C . MET B 1 55 ? -19.172 -8.555 -7.09 1 94.56 55 MET B C 1
ATOM 4227 O O . MET B 1 55 ? -18.406 -9.203 -6.383 1 94.56 55 MET B O 1
ATOM 4231 N N . ALA B 1 56 ? -19.562 -7.285 -6.766 1 96.88 56 ALA B N 1
ATOM 4232 C CA . ALA B 1 56 ? -19.062 -6.574 -5.59 1 96.88 56 ALA B CA 1
ATOM 4233 C C . ALA B 1 56 ? -19.812 -6.992 -4.336 1 96.88 56 ALA B C 1
ATOM 4235 O O . ALA B 1 56 ? -20.797 -7.746 -4.41 1 96.88 56 ALA B O 1
ATOM 4236 N N . ARG B 1 57 ? -19.344 -6.613 -3.184 1 96.69 57 ARG B N 1
ATOM 4237 C CA . ARG B 1 57 ? -19.969 -6.883 -1.892 1 96.69 57 ARG B CA 1
ATOM 4238 C C . ARG B 1 57 ? -20.266 -5.586 -1.146 1 96.69 57 ARG B C 1
ATOM 4240 O O . ARG B 1 57 ? -19.359 -4.82 -0.833 1 96.69 57 ARG B O 1
ATOM 4247 N N . TRP B 1 58 ? -21.469 -5.355 -0.874 1 97.88 58 TRP B N 1
ATOM 4248 C CA . TRP B 1 58 ? -21.859 -4.203 -0.068 1 97.88 58 TRP B CA 1
ATOM 4249 C C . TRP B 1 58 ? -21.875 -4.559 1.415 1 97.88 58 TRP B C 1
ATOM 4251 O O . TRP B 1 58 ? -22.344 -5.637 1.8 1 97.88 58 TRP B O 1
ATOM 4261 N N . SER B 1 59 ? -21.391 -3.775 2.244 1 98.19 59 SER B N 1
ATOM 4262 C CA . SER B 1 59 ? -21.438 -3.832 3.701 1 98.19 59 SER B CA 1
ATOM 4263 C C . SER B 1 59 ? -22.031 -2.553 4.281 1 98.19 59 SER B C 1
ATOM 4265 O O . SER B 1 59 ? -21.641 -1.449 3.902 1 98.19 59 SER B O 1
ATOM 4267 N N . TYR B 1 60 ? -23 -2.674 5.188 1 98.62 60 TYR B N 1
ATOM 4268 C CA . TYR B 1 60 ? -23.531 -1.484 5.836 1 98.62 60 TYR B CA 1
ATOM 4269 C C . TYR B 1 60 ? -24.109 -1.824 7.207 1 98.62 60 TYR B C 1
ATOM 4271 O O . TYR B 1 60 ? -24.453 -2.977 7.473 1 98.62 60 TYR B O 1
ATOM 4279 N N . LEU B 1 61 ? -24.156 -0.885 7.98 1 98.75 61 LEU B N 1
ATOM 4280 C CA . LEU B 1 61 ? -24.734 -0.897 9.32 1 98.75 61 LEU B CA 1
ATOM 4281 C C . LEU B 1 61 ? -25.25 0.485 9.695 1 98.75 61 LEU B C 1
ATOM 4283 O O . LEU B 1 61 ? -24.531 1.479 9.57 1 98.75 61 LEU B O 1
ATOM 4287 N N . LEU B 1 62 ? -26.422 0.66 10.016 1 98.56 62 LEU B N 1
ATOM 4288 C CA . LEU B 1 62 ? -27.078 1.857 10.516 1 98.56 62 LEU B CA 1
ATOM 4289 C C . LEU B 1 62 ? -27.703 1.6 11.883 1 98.56 62 LEU B C 1
ATOM 4291 O O . LEU B 1 62 ? -28.531 0.695 12.031 1 98.56 62 LEU B O 1
ATOM 4295 N N . VAL B 1 63 ? -27.359 2.396 12.828 1 97.81 63 VAL B N 1
ATOM 4296 C CA . VAL B 1 63 ? -27.781 2.162 14.211 1 97.81 63 VAL B CA 1
ATOM 4297 C C . VAL B 1 63 ? -28.219 3.477 14.844 1 97.81 63 VAL B C 1
ATOM 4299 O O . VAL B 1 63 ? -27.656 4.535 14.57 1 97.81 63 VAL B O 1
ATOM 4302 N N . ASP B 1 64 ? -29.188 3.465 15.688 1 97.25 64 ASP B N 1
ATOM 4303 C CA . ASP B 1 64 ? -29.531 4.52 16.641 1 97.25 64 ASP B CA 1
ATOM 4304 C C . ASP B 1 64 ? -28.781 4.34 17.953 1 97.25 64 ASP B C 1
ATOM 4306 O O . ASP B 1 64 ? -29.109 3.451 18.75 1 97.25 64 ASP B O 1
ATOM 4310 N N . PRO B 1 65 ? -27.859 5.176 18.062 1 96.75 65 PRO B N 1
ATOM 4311 C CA . PRO B 1 65 ? -27.031 4.961 19.266 1 96.75 65 PRO B CA 1
ATOM 4312 C C . PRO B 1 65 ? -27.797 5.215 20.547 1 96.75 65 PRO B C 1
ATOM 4314 O O . PRO B 1 65 ? -27.375 4.77 21.625 1 96.75 65 PRO B O 1
ATOM 4317 N N . ALA B 1 66 ? -28.859 5.91 20.578 1 95.31 66 ALA B N 1
ATOM 4318 C CA . ALA B 1 66 ? -29.672 6.191 21.766 1 95.31 66 ALA B CA 1
ATOM 4319 C C . ALA B 1 66 ? -30.438 4.949 22.219 1 95.31 66 ALA B C 1
ATOM 4321 O O . ALA B 1 66 ? -30.656 4.758 23.422 1 95.31 66 ALA B O 1
ATOM 4322 N N . THR B 1 67 ? -30.797 4.07 21.25 1 95.19 67 THR B N 1
ATOM 4323 C CA . THR B 1 67 ? -31.641 2.924 21.562 1 95.19 67 THR B CA 1
ATOM 4324 C C . THR B 1 67 ? -30.922 1.618 21.266 1 95.19 67 THR B C 1
ATOM 4326 O O . THR B 1 67 ? -31.391 0.539 21.625 1 95.19 67 THR B O 1
ATOM 4329 N N . ASP B 1 68 ? -29.922 1.756 20.531 1 94.38 68 ASP B N 1
ATOM 4330 C CA . ASP B 1 68 ? -29.156 0.602 20.047 1 94.38 68 ASP B CA 1
ATOM 4331 C C . ASP B 1 68 ? -29.922 -0.153 18.969 1 94.38 68 ASP B C 1
ATOM 4333 O O . ASP B 1 68 ? -29.594 -1.291 18.641 1 94.38 68 ASP B O 1
ATOM 4337 N N . GLU B 1 69 ? -30.891 0.378 18.5 1 95.31 69 GLU B N 1
ATOM 4338 C CA . GLU B 1 69 ? -31.641 -0.235 17.422 1 95.31 69 GLU B CA 1
ATOM 4339 C C . GLU B 1 69 ? -30.812 -0.328 16.141 1 95.31 69 GLU B C 1
ATOM 4341 O O . GLU B 1 69 ? -30.234 0.667 15.703 1 95.31 69 GLU B O 1
ATOM 4346 N N . VAL B 1 70 ? -30.766 -1.484 15.57 1 97.25 70 VAL B N 1
ATOM 4347 C CA . VAL B 1 70 ? -30.172 -1.704 14.25 1 97.25 70 VAL B CA 1
ATOM 4348 C C . VAL B 1 70 ? -31.234 -1.479 13.172 1 97.25 70 VAL B C 1
ATOM 4350 O O . VAL B 1 70 ? -32.219 -2.219 13.102 1 97.25 70 VAL B O 1
ATOM 4353 N N . ILE B 1 71 ? -31.016 -0.562 12.359 1 97.19 71 ILE B N 1
ATOM 4354 C CA . ILE B 1 71 ? -32 -0.187 11.344 1 97.19 71 ILE B CA 1
ATOM 4355 C C . ILE B 1 71 ? -31.719 -0.953 10.055 1 97.19 71 ILE B C 1
ATOM 4357 O O . ILE B 1 71 ? -32.625 -1.566 9.484 1 97.19 71 ILE B O 1
ATOM 4361 N N . TYR B 1 72 ? -30.531 -0.847 9.547 1 97.69 72 TYR B N 1
ATOM 4362 C CA . TYR B 1 72 ? -30.047 -1.624 8.406 1 97.69 72 TYR B CA 1
ATOM 4363 C C . TYR B 1 72 ? -28.766 -2.354 8.75 1 97.69 72 TYR B C 1
ATOM 4365 O O . TYR B 1 72 ? -27.906 -1.821 9.461 1 97.69 72 TYR B O 1
ATOM 4373 N N . SER B 1 73 ? -28.656 -3.607 8.242 1 97.94 73 SER B N 1
ATOM 4374 C CA . SER B 1 73 ? -27.438 -4.395 8.477 1 97.94 73 SER B CA 1
ATOM 4375 C C . SER B 1 73 ? -27.172 -5.355 7.32 1 97.94 73 SER B C 1
ATOM 4377 O O . SER B 1 73 ? -28.094 -6.02 6.836 1 97.94 73 SER B O 1
ATOM 4379 N N . ASN B 1 74 ? -26.016 -5.359 6.84 1 97.5 74 ASN B N 1
ATOM 4380 C CA . ASN B 1 74 ? -25.484 -6.293 5.852 1 97.5 74 ASN B CA 1
ATOM 4381 C C . ASN B 1 74 ? -23.969 -6.461 5.992 1 97.5 74 ASN B C 1
ATOM 4383 O O . ASN B 1 74 ? -23.219 -5.488 5.902 1 97.5 74 ASN B O 1
ATOM 4387 N N . ASN B 1 75 ? -23.531 -7.715 6.297 1 96.69 75 ASN B N 1
ATOM 4388 C CA . ASN B 1 75 ? -22.109 -8.023 6.477 1 96.69 75 ASN B CA 1
ATOM 4389 C C . ASN B 1 75 ? -21.484 -7.176 7.582 1 96.69 75 ASN B C 1
ATOM 4391 O O . ASN B 1 75 ? -20.344 -6.734 7.457 1 96.69 75 ASN B O 1
ATOM 4395 N N . ALA B 1 76 ? -22.25 -6.914 8.617 1 97.5 76 ALA B N 1
ATOM 4396 C CA . ALA B 1 76 ? -21.828 -6 9.672 1 97.5 76 ALA B CA 1
ATOM 4397 C C . ALA B 1 76 ? -20.688 -6.602 10.492 1 97.5 76 ALA B C 1
ATOM 4399 O O . ALA B 1 76 ? -19.906 -5.875 11.102 1 97.5 76 ALA B O 1
ATOM 4400 N N . ASP B 1 77 ? -20.578 -7.941 10.492 1 95.81 77 ASP B N 1
ATOM 4401 C CA . ASP B 1 77 ? -19.594 -8.625 11.336 1 95.81 77 ASP B CA 1
ATOM 4402 C C . ASP B 1 77 ? -18.516 -9.281 10.484 1 95.81 77 ASP B C 1
ATOM 4404 O O . ASP B 1 77 ? -17.719 -10.078 10.992 1 95.81 77 ASP B O 1
ATOM 4408 N N . SER B 1 78 ? -18.531 -9.008 9.195 1 96.06 78 SER B N 1
ATOM 4409 C CA . SER B 1 78 ? -17.484 -9.477 8.281 1 96.06 78 SER B CA 1
ATOM 4410 C C . SER B 1 78 ? -16.453 -8.383 8.023 1 96.06 78 SER B C 1
ATOM 4412 O O . SER B 1 78 ? -16.797 -7.207 7.891 1 96.06 78 SER B O 1
ATOM 4414 N N . SER B 1 79 ? -15.266 -8.797 7.918 1 96.94 79 SER B N 1
ATOM 4415 C CA . SER B 1 79 ? -14.188 -7.84 7.703 1 96.94 79 SER B CA 1
ATOM 4416 C C . SER B 1 79 ? -14.312 -7.156 6.344 1 96.94 79 SER B C 1
ATOM 4418 O O . SER B 1 79 ? -14.719 -7.789 5.363 1 96.94 79 SER B O 1
ATOM 4420 N N . MET B 1 80 ? -14 -5.977 6.309 1 97.06 80 MET B N 1
ATOM 4421 C CA . MET B 1 80 ? -13.758 -5.184 5.105 1 97.06 80 MET B CA 1
ATOM 4422 C C . MET B 1 80 ? -12.484 -4.355 5.242 1 97.06 80 MET B C 1
ATOM 4424 O O . MET B 1 80 ? -12.039 -4.074 6.359 1 97.06 80 MET B O 1
ATOM 4428 N N . PHE B 1 81 ? -11.883 -4.02 4.156 1 97.69 81 PHE B N 1
ATOM 4429 C CA . PHE B 1 81 ? -10.766 -3.084 4.211 1 97.69 81 PHE B CA 1
ATOM 4430 C C . PHE B 1 81 ? -11.211 -1.737 4.766 1 97.69 81 PHE B C 1
ATOM 4432 O O . PHE B 1 81 ? -12.391 -1.381 4.668 1 97.69 81 PHE B O 1
ATOM 4439 N N . LEU B 1 82 ? -10.32 -1.077 5.355 1 98.25 82 LEU B N 1
ATOM 4440 C CA . LEU B 1 82 ? -10.633 0.219 5.949 1 98.25 82 LEU B CA 1
ATOM 4441 C C . LEU B 1 82 ? -10.195 1.355 5.031 1 98.25 82 LEU B C 1
ATOM 4443 O O . LEU B 1 82 ? -10.867 2.387 4.949 1 98.25 82 LEU B O 1
ATOM 4447 N N . ALA B 1 83 ? -9.125 1.112 4.371 1 97.94 83 ALA B N 1
ATOM 4448 C CA . ALA B 1 83 ? -8.5 2.26 3.717 1 97.94 83 ALA B CA 1
ATOM 4449 C C . ALA B 1 83 ? -8.492 3.479 4.637 1 97.94 83 ALA B C 1
ATOM 4451 O O . ALA B 1 83 ? -8.148 3.375 5.812 1 97.94 83 ALA B O 1
ATOM 4452 N N . SER B 1 84 ? -8.93 4.641 4.188 1 98.31 84 SER B N 1
ATOM 4453 C CA . SER B 1 84 ? -8.836 5.895 4.926 1 98.31 84 SER B CA 1
ATOM 4454 C C . SER B 1 84 ? -9.852 5.945 6.059 1 98.31 84 SER B C 1
ATOM 4456 O O . SER B 1 84 ? -9.836 6.879 6.871 1 98.31 84 SER B O 1
ATOM 4458 N N . GLN B 1 85 ? -10.742 4.98 6.223 1 98.25 85 GLN B N 1
ATOM 4459 C CA . GLN B 1 85 ? -11.539 4.918 7.441 1 98.25 85 GLN B CA 1
ATOM 4460 C C . GLN B 1 85 ? -10.648 4.777 8.672 1 98.25 85 GLN B C 1
ATOM 4462 O O . GLN B 1 85 ? -11.062 5.113 9.789 1 98.25 85 GLN B O 1
ATOM 4467 N N . THR B 1 86 ? -9.484 4.23 8.414 1 98.62 86 THR B N 1
ATOM 4468 C CA . THR B 1 86 ? -8.492 4.086 9.469 1 98.62 86 THR B CA 1
ATOM 4469 C C . THR B 1 86 ? -8.211 5.43 10.133 1 98.62 86 THR B C 1
ATOM 4471 O O . THR B 1 86 ? -7.895 5.488 11.32 1 98.62 86 THR B O 1
ATOM 4474 N N . LYS B 1 87 ? -8.383 6.52 9.445 1 98.75 87 LYS B N 1
ATOM 4475 C CA . LYS B 1 87 ? -8.055 7.84 9.969 1 98.75 87 LYS B CA 1
ATOM 4476 C C . LYS B 1 87 ? -9 8.234 11.094 1 98.75 87 LYS B C 1
ATOM 4478 O O . LYS B 1 87 ? -8.703 9.141 11.883 1 98.75 87 LYS B O 1
ATOM 4483 N N . HIS B 1 88 ? -10.234 7.516 11.25 1 98.81 88 HIS B N 1
ATOM 4484 C CA . HIS B 1 88 ? -11.023 7.652 12.469 1 98.81 88 HIS B CA 1
ATOM 4485 C C . HIS B 1 88 ? -10.188 7.328 13.703 1 98.81 88 HIS B C 1
ATOM 4487 O O . HIS B 1 88 ? -10.164 8.102 14.664 1 98.81 88 HIS B O 1
ATOM 4493 N N . PHE B 1 89 ? -9.492 6.277 13.586 1 98.88 89 PHE B N 1
ATOM 4494 C CA . PHE B 1 89 ? -8.734 5.746 14.711 1 98.88 89 PHE B CA 1
ATOM 4495 C C . PHE B 1 89 ? -7.461 6.559 14.938 1 98.88 89 PHE B C 1
ATOM 4497 O O . PHE B 1 89 ? -7.137 6.898 16.078 1 98.88 89 PHE B O 1
ATOM 4504 N N . THR B 1 90 ? -6.77 6.906 13.914 1 98.88 90 THR B N 1
ATOM 4505 C CA . THR B 1 90 ? -5.496 7.605 14.023 1 98.88 90 THR B CA 1
ATOM 4506 C C . THR B 1 90 ? -5.691 9.008 14.578 1 98.88 90 THR B C 1
ATOM 4508 O O . THR B 1 90 ? -5.039 9.391 15.555 1 98.88 90 THR B O 1
ATOM 4511 N N . VAL B 1 91 ? -6.617 9.758 14 1 98.94 91 VAL B N 1
ATOM 4512 C CA . VAL B 1 91 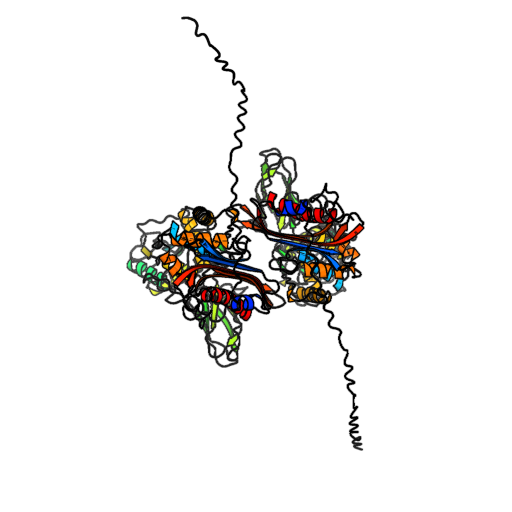? -6.848 11.133 14.422 1 98.94 91 VAL B CA 1
ATOM 4513 C C . VAL B 1 91 ? -7.469 11.148 15.812 1 98.94 91 VAL B C 1
ATOM 4515 O O . VAL B 1 91 ? -7.055 11.93 16.672 1 98.94 91 VAL B O 1
ATOM 4518 N N . GLY B 1 92 ? -8.484 10.305 16.047 1 98.94 92 GLY B N 1
ATOM 4519 C CA . GLY B 1 92 ? -9.031 10.203 17.391 1 98.94 92 GLY B CA 1
ATOM 4520 C C . GLY B 1 92 ? -7.98 9.898 18.438 1 98.94 92 GLY B C 1
ATOM 4521 O O . GLY B 1 92 ? -7.98 10.508 19.516 1 98.94 92 GLY B O 1
ATOM 4522 N N . THR B 1 93 ? -7.07 8.953 18.141 1 98.94 93 THR B N 1
ATOM 4523 C CA . THR B 1 93 ? -6.027 8.586 19.094 1 98.94 93 THR B CA 1
ATOM 4524 C C . THR B 1 93 ? -5.07 9.758 19.312 1 98.94 93 THR B C 1
ATOM 4526 O O . THR B 1 93 ? -4.637 10 20.438 1 98.94 93 THR B O 1
ATOM 4529 N N . ALA B 1 94 ? -4.707 10.5 18.281 1 98.94 94 ALA B N 1
ATOM 4530 C CA . ALA B 1 94 ? -3.873 11.688 18.453 1 98.94 94 ALA B CA 1
ATOM 4531 C C . ALA B 1 94 ? -4.547 12.719 19.359 1 98.94 94 ALA B C 1
ATOM 4533 O O . ALA B 1 94 ? -3.906 13.289 20.234 1 98.94 94 ALA B O 1
ATOM 4534 N N . TYR B 1 95 ? -5.871 12.977 19.141 1 98.94 95 TYR B N 1
ATOM 4535 C CA . TYR B 1 95 ? -6.617 13.914 19.969 1 98.94 95 TYR B CA 1
ATOM 4536 C C . TYR B 1 95 ? -6.652 13.453 21.422 1 98.94 95 TYR B C 1
ATOM 4538 O O . TYR B 1 95 ? -6.5 14.258 22.344 1 98.94 95 TYR B O 1
ATOM 4546 N N . ASP B 1 96 ? -6.84 12.172 21.578 1 98.88 96 ASP B N 1
ATOM 4547 C CA . ASP B 1 96 ? -6.957 11.609 22.922 1 98.88 96 ASP B CA 1
ATOM 4548 C C . ASP B 1 96 ? -5.617 11.656 23.656 1 98.88 96 ASP B C 1
ATOM 4550 O O . ASP B 1 96 ? -5.566 11.992 24.844 1 98.88 96 ASP B O 1
ATOM 4554 N N . THR B 1 97 ? -4.516 11.367 23.016 1 98.75 97 THR B N 1
ATOM 4555 C CA . THR B 1 97 ? -3.209 11.148 23.625 1 98.75 97 THR B CA 1
ATOM 4556 C C . THR B 1 97 ? -2.434 12.461 23.734 1 98.75 97 THR B C 1
ATOM 4558 O O . THR B 1 97 ? -1.853 12.758 24.781 1 98.75 97 THR B O 1
ATOM 4561 N N . LEU B 1 98 ? -2.504 13.273 22.734 1 98.69 98 LEU B N 1
ATOM 4562 C CA . LEU B 1 98 ? -1.693 14.484 22.688 1 98.69 98 LEU B CA 1
ATOM 4563 C C . LEU B 1 98 ? -2.508 15.695 23.125 1 98.69 98 LEU B C 1
ATOM 4565 O O . LEU B 1 98 ? -1.952 16.672 23.641 1 98.69 98 LEU B O 1
ATOM 4569 N N . GLY B 1 99 ? -3.799 15.609 22.922 1 98.69 99 GLY B N 1
ATOM 4570 C CA . GLY B 1 99 ? -4.664 16.75 23.141 1 98.69 99 GLY B CA 1
ATOM 4571 C C . GLY B 1 99 ? -4.898 17.594 21.906 1 98.69 99 GLY B C 1
ATOM 4572 O O . GLY B 1 99 ? -3.98 17.797 21.109 1 98.69 99 GLY B O 1
ATOM 4573 N N . VAL B 1 100 ? -6.086 18.172 21.766 1 98.62 100 VAL B N 1
ATOM 4574 C CA . VAL B 1 100 ? -6.508 18.875 20.547 1 98.62 100 VAL B CA 1
ATOM 4575 C C . VAL B 1 100 ? -5.73 20.172 20.406 1 98.62 100 VAL B C 1
ATOM 4577 O O . VAL B 1 100 ? -5.555 20.688 19.297 1 98.62 100 VAL B O 1
ATOM 4580 N N . ASP B 1 101 ? -5.219 20.656 21.5 1 98.31 101 ASP B N 1
ATOM 4581 C CA . ASP B 1 101 ? -4.516 21.938 21.5 1 98.31 101 ASP B CA 1
ATOM 4582 C C . ASP B 1 101 ? -3.006 21.734 21.406 1 98.31 101 ASP B C 1
ATOM 4584 O O . ASP B 1 101 ? -2.244 22.703 21.406 1 98.31 101 ASP B O 1
ATOM 4588 N N . HIS B 1 102 ? -2.609 20.5 21.281 1 98.38 102 HIS B N 1
ATOM 4589 C CA . HIS B 1 102 ? -1.185 20.203 21.188 1 98.38 102 HIS B CA 1
ATOM 4590 C C . HIS B 1 102 ? -0.539 20.938 20.031 1 98.38 102 HIS B C 1
ATOM 4592 O O . HIS B 1 102 ? -1.115 21.031 18.938 1 98.38 102 HIS B O 1
ATOM 4598 N N . THR B 1 103 ? 0.58 21.484 20.234 1 98.31 103 THR B N 1
ATOM 4599 C CA . THR B 1 103 ? 1.419 22.109 19.219 1 98.31 103 THR B CA 1
ATOM 4600 C C . THR B 1 103 ? 2.836 21.547 19.266 1 98.31 103 THR B C 1
ATOM 4602 O O . THR B 1 103 ? 3.225 20.906 20.25 1 98.31 103 THR B O 1
ATOM 4605 N N . VAL B 1 104 ? 3.535 21.656 18.172 1 97.94 104 VAL B N 1
ATOM 4606 C CA . VAL B 1 104 ? 4.961 21.344 18.141 1 97.94 104 VAL B CA 1
ATOM 4607 C C . VAL B 1 104 ? 5.766 22.625 17.891 1 97.94 104 VAL B C 1
ATOM 4609 O O . VAL B 1 104 ? 5.258 23.578 17.297 1 97.94 104 VAL B O 1
ATOM 4612 N N . THR B 1 105 ? 6.906 22.625 18.391 1 98 105 THR B N 1
ATOM 4613 C CA . THR B 1 105 ? 7.836 23.734 18.219 1 98 105 THR B CA 1
ATOM 4614 C C . THR B 1 105 ? 9 23.344 17.312 1 98 105 THR B C 1
ATOM 4616 O O . THR B 1 105 ? 9.641 22.312 17.531 1 98 105 THR B O 1
ATOM 4619 N N . THR B 1 106 ? 9.18 24.078 16.312 1 98.69 106 THR B N 1
ATOM 4620 C CA . THR B 1 106 ? 10.328 23.922 15.422 1 98.69 106 THR B CA 1
ATOM 4621 C C . THR B 1 106 ? 11.406 24.953 15.742 1 98.69 106 THR B C 1
ATOM 4623 O O . THR B 1 106 ? 11.25 26.141 15.445 1 98.69 106 THR B O 1
ATOM 4626 N N . PRO B 1 107 ? 12.539 24.516 16.234 1 98.62 107 PRO B N 1
ATOM 4627 C CA . PRO B 1 107 ? 13.602 25.438 16.641 1 98.62 107 PRO B CA 1
ATOM 4628 C C . PRO B 1 107 ? 14.727 25.531 15.609 1 98.62 107 PRO B C 1
ATOM 4630 O O . PRO B 1 107 ? 14.836 24.688 14.727 1 98.62 107 PRO B O 1
ATOM 4633 N N . VAL B 1 108 ? 15.391 26.625 15.781 1 98.81 108 VAL B N 1
ATOM 4634 C CA . VAL B 1 108 ? 16.672 26.812 15.109 1 98.81 108 VAL B CA 1
ATOM 4635 C C . VAL B 1 108 ? 17.766 27.078 16.141 1 98.81 108 VAL B C 1
ATOM 4637 O O . VAL B 1 108 ? 17.609 27.938 17.016 1 98.81 108 VAL B O 1
ATOM 4640 N N . TYR B 1 109 ? 18.875 26.344 15.93 1 98.25 109 TYR B N 1
ATOM 4641 C CA . TYR B 1 109 ? 19.984 26.5 16.859 1 98.25 109 TYR B CA 1
ATOM 4642 C C . TYR B 1 109 ? 21.25 26.938 16.109 1 98.25 109 TYR B C 1
ATOM 4644 O O . TYR B 1 109 ? 21.5 26.5 14.992 1 98.25 109 TYR B O 1
ATOM 4652 N N . ALA B 1 110 ? 21.969 27.797 16.781 1 97.81 110 ALA B N 1
ATOM 4653 C CA . ALA B 1 110 ? 23.359 28.047 16.391 1 97.81 110 ALA B CA 1
ATOM 4654 C C . ALA B 1 110 ? 24.312 27.109 17.125 1 97.81 110 ALA B C 1
ATOM 4656 O O . ALA B 1 110 ? 24.156 26.875 18.328 1 97.81 110 ALA B O 1
ATOM 4657 N N . THR B 1 111 ? 25.219 26.562 16.406 1 96.12 111 THR B N 1
ATOM 4658 C CA . THR B 1 111 ? 26.125 25.594 17.047 1 96.12 111 THR B CA 1
ATOM 4659 C C . THR B 1 111 ? 27.297 26.312 17.703 1 96.12 111 THR B C 1
ATOM 4661 O O . THR B 1 111 ? 28.078 25.688 18.422 1 96.12 111 THR B O 1
ATOM 4664 N N . SER B 1 112 ? 27.438 27.609 17.531 1 94.88 112 SER B N 1
ATOM 4665 C CA . SER B 1 112 ? 28.375 28.484 18.234 1 94.88 112 SER B CA 1
ATOM 4666 C C . SER B 1 112 ? 27.75 29.859 18.469 1 94.88 112 SER B C 1
ATOM 4668 O O . SER B 1 112 ? 26.703 30.172 17.906 1 94.88 112 SER B O 1
ATOM 4670 N N . LEU B 1 113 ? 28.391 30.578 19.266 1 94.12 113 LEU B N 1
ATOM 4671 C CA . LEU B 1 113 ? 27.938 31.953 19.484 1 94.12 113 LEU B CA 1
ATOM 4672 C C . LEU B 1 113 ? 28.391 32.844 18.328 1 94.12 113 LEU B C 1
ATOM 4674 O O . LEU B 1 113 ? 29.547 32.781 17.906 1 94.12 113 LEU B O 1
ATOM 4678 N N . PRO B 1 114 ? 27.422 33.562 17.922 1 94.62 114 PRO B N 1
ATOM 4679 C CA . PRO B 1 114 ? 27.844 34.531 16.891 1 94.62 114 PRO B CA 1
ATOM 4680 C C . PRO B 1 114 ? 28.75 35.625 17.453 1 94.62 114 PRO B C 1
ATOM 4682 O O . PRO B 1 114 ? 28.609 36 18.609 1 94.62 114 PRO B O 1
ATOM 4685 N N . VAL B 1 115 ? 29.609 36.062 16.641 1 96.12 115 VAL B N 1
ATOM 4686 C CA . VAL B 1 115 ? 30.5 37.188 16.938 1 96.12 115 VAL B CA 1
ATOM 4687 C C . VAL B 1 115 ? 30.328 38.281 15.883 1 96.12 115 VAL B C 1
ATOM 4689 O O . VAL B 1 115 ? 30.594 38.062 14.703 1 96.12 115 VAL B O 1
ATOM 4692 N N . GLU B 1 116 ? 29.969 39.375 16.406 1 96.19 116 GLU B N 1
ATOM 4693 C CA . GLU B 1 116 ? 29.734 40.5 15.523 1 96.19 116 GLU B CA 1
ATOM 4694 C C . GLU B 1 116 ? 28.875 40.125 14.32 1 96.19 116 GLU B C 1
ATOM 4696 O O . GLU B 1 116 ? 29.234 40.438 13.18 1 96.19 116 GLU B O 1
ATOM 4701 N N . GLY B 1 117 ? 27.906 39.25 14.617 1 96.94 117 GLY B N 1
ATOM 4702 C CA . GLY B 1 117 ? 26.922 38.906 13.609 1 96.94 117 GLY B CA 1
ATOM 4703 C C . GLY B 1 117 ? 27.297 37.688 12.797 1 96.94 117 GLY B C 1
ATOM 4704 O O . GLY B 1 117 ? 26.5 37.156 12.016 1 96.94 117 GLY B O 1
ATOM 4705 N N . THR B 1 118 ? 28.5 37.219 12.867 1 97.81 118 THR B N 1
ATOM 4706 C CA . THR B 1 118 ? 29 36.062 12.094 1 97.81 118 THR B CA 1
ATOM 4707 C C . THR B 1 118 ? 28.922 34.781 12.922 1 97.81 118 THR B C 1
ATOM 4709 O O . THR B 1 118 ? 29.453 34.75 14.039 1 97.81 118 THR B O 1
ATOM 4712 N N . LEU B 1 119 ? 28.25 33.875 12.32 1 98.19 119 LEU B N 1
ATOM 4713 C CA . LEU B 1 119 ? 28.219 32.531 12.883 1 98.19 119 LEU B CA 1
ATOM 4714 C C . LEU B 1 119 ? 29.234 31.625 12.203 1 98.19 119 LEU B C 1
ATOM 4716 O O . LEU B 1 119 ? 29.094 31.281 11.023 1 98.19 119 LEU B O 1
ATOM 4720 N N . THR B 1 120 ? 30.297 31.188 13.031 1 96.5 120 THR B N 1
ATOM 4721 C CA . THR B 1 120 ? 31.312 30.297 12.5 1 96.5 120 THR B CA 1
ATOM 4722 C C . THR B 1 120 ? 30.844 28.844 12.516 1 96.5 120 THR B C 1
ATOM 4724 O O . THR B 1 120 ? 31.281 28.031 11.695 1 96.5 120 THR B O 1
ATOM 4727 N N . GLY B 1 121 ? 29.938 28.734 13.453 1 96.06 121 GLY B N 1
ATOM 4728 C CA . GLY B 1 121 ? 29.312 27.422 13.477 1 96.06 121 GLY B CA 1
ATOM 4729 C C . GLY B 1 121 ? 28.125 27.312 12.531 1 96.06 121 GLY B C 1
ATOM 4730 O O . GLY B 1 121 ? 28 28.109 11.602 1 96.06 121 GLY B O 1
ATOM 4731 N N . ASP B 1 122 ? 27.422 26.172 12.773 1 97.12 122 ASP B N 1
ATOM 4732 C CA . ASP B 1 122 ? 26.297 25.891 11.891 1 97.12 122 ASP B CA 1
ATOM 4733 C C . ASP B 1 122 ? 25 26.422 12.477 1 97.12 122 ASP B C 1
ATOM 4735 O O . ASP B 1 122 ? 24.922 26.703 13.68 1 97.12 122 ASP B O 1
ATOM 4739 N N . LEU B 1 123 ? 24.125 26.734 11.555 1 98.06 123 LEU B N 1
ATOM 4740 C CA . LEU B 1 123 ? 22.719 26.922 11.883 1 98.06 123 LEU B CA 1
ATOM 4741 C C . LEU B 1 123 ? 21.922 25.641 11.648 1 98.06 123 LEU B C 1
ATOM 4743 O O . LEU B 1 123 ? 21.969 25.062 10.562 1 98.06 123 LEU B O 1
ATOM 4747 N N . VAL B 1 124 ? 21.234 25.188 12.703 1 98.62 124 VAL B N 1
ATOM 4748 C CA . VAL B 1 124 ? 20.547 23.891 12.594 1 98.62 124 VAL B CA 1
ATOM 4749 C C . VAL B 1 124 ? 19.047 24.078 12.758 1 98.62 124 VAL B C 1
ATOM 4751 O O . VAL B 1 124 ? 18.578 24.516 13.82 1 98.62 124 VAL B O 1
ATOM 4754 N N . LEU B 1 125 ? 18.266 23.844 11.695 1 98.81 125 LEU B N 1
ATOM 4755 C CA . LEU B 1 125 ? 16.812 23.75 11.719 1 98.81 125 LEU B CA 1
ATOM 4756 C C . LEU B 1 125 ? 16.375 22.344 12.109 1 98.81 125 LEU B C 1
ATOM 4758 O O . LEU B 1 125 ? 16.688 21.375 11.414 1 98.81 125 LEU B O 1
ATOM 4762 N N . VAL B 1 126 ? 15.664 22.234 13.18 1 98.5 126 VAL B N 1
ATOM 4763 C CA . VAL B 1 126 ? 15.312 20.922 13.695 1 98.5 126 VAL B CA 1
ATOM 4764 C C . VAL B 1 126 ? 13.875 20.578 13.297 1 98.5 126 VAL B C 1
ATOM 4766 O O . VAL B 1 126 ? 12.938 21.297 13.625 1 98.5 126 VAL B O 1
ATOM 4769 N N . GLY B 1 127 ? 13.742 19.453 12.516 1 98.06 127 GLY B N 1
ATOM 4770 C CA . GLY B 1 127 ? 12.414 18.969 12.164 1 98.06 127 GLY B CA 1
ATOM 4771 C C . GLY B 1 127 ? 11.633 18.453 13.359 1 98.06 127 GLY B C 1
ATOM 4772 O O . GLY B 1 127 ? 12.141 17.641 14.141 1 98.06 127 GLY B O 1
ATOM 4773 N N . SER B 1 128 ? 10.383 18.938 13.453 1 97.75 128 SER B N 1
ATOM 4774 C CA . SER B 1 128 ? 9.625 18.641 14.664 1 97.75 128 SER B CA 1
ATOM 4775 C C . SER B 1 128 ? 8.258 18.047 14.32 1 97.75 128 SER B C 1
ATOM 4777 O O . SER B 1 128 ? 7.387 17.953 15.188 1 97.75 128 SER B O 1
ATOM 4779 N N . GLY B 1 129 ? 8 17.703 13.133 1 98.31 129 GLY B N 1
ATOM 4780 C CA . GLY B 1 129 ? 6.742 17.078 12.742 1 98.31 129 GLY B CA 1
ATOM 4781 C C . GLY B 1 129 ? 5.652 18.094 12.422 1 98.31 129 GLY B C 1
ATOM 4782 O O . GLY B 1 129 ? 4.477 17.734 12.32 1 98.31 129 GLY B O 1
ATOM 4783 N N . ASP B 1 130 ? 6.039 19.391 12.242 1 98.44 130 ASP B N 1
ATOM 4784 C CA . ASP B 1 130 ? 5.102 20.422 11.82 1 98.44 130 ASP B CA 1
ATOM 4785 C C . ASP B 1 130 ? 4.73 20.266 10.352 1 98.44 130 ASP B C 1
ATOM 4787 O O . ASP B 1 130 ? 5.539 20.562 9.469 1 98.44 130 ASP B O 1
ATOM 4791 N N . LEU B 1 131 ? 3.451 19.969 10.102 1 97.69 131 LEU B N 1
ATOM 4792 C CA . LEU B 1 131 ? 2.994 19.656 8.75 1 97.69 131 LEU B CA 1
ATOM 4793 C C . LEU B 1 131 ? 2.961 20.906 7.887 1 97.69 131 LEU B C 1
ATOM 4795 O O . LEU B 1 131 ? 3.111 20.828 6.668 1 97.69 131 LEU B O 1
ATOM 4799 N N . ALA B 1 132 ? 2.824 22.031 8.477 1 97.25 132 ALA B N 1
ATOM 4800 C CA . ALA B 1 132 ? 2.643 23.266 7.703 1 97.25 132 ALA B CA 1
ATOM 4801 C C . ALA B 1 132 ? 3.932 24.078 7.656 1 97.25 132 ALA B C 1
ATOM 4803 O O . ALA B 1 132 ? 4.23 24.719 6.648 1 97.25 132 ALA B O 1
ATOM 4804 N N . LEU B 1 133 ? 4.684 24.031 8.781 1 97.5 133 LEU B N 1
ATOM 4805 C CA . LEU B 1 133 ? 5.84 24.906 8.977 1 97.5 133 LEU B CA 1
ATOM 4806 C C . LEU B 1 133 ? 5.523 26.328 8.562 1 97.5 133 LEU B C 1
ATOM 4808 O O . LEU B 1 133 ? 6.238 26.922 7.746 1 97.5 133 LEU B O 1
ATOM 4812 N N . GLY B 1 134 ? 4.422 26.906 9.016 1 94.94 134 GLY B N 1
ATOM 4813 C CA . GLY B 1 134 ? 4 28.281 8.773 1 94.94 134 GLY B CA 1
ATOM 4814 C C . GLY B 1 134 ? 3.064 28.406 7.59 1 94.94 134 GLY B C 1
ATOM 4815 O O . GLY B 1 134 ? 2.357 29.406 7.461 1 94.94 134 GLY B O 1
ATOM 4816 N N . GLY B 1 135 ? 3.109 27.438 6.73 1 96.94 135 GLY B N 1
ATOM 4817 C CA . GLY B 1 135 ? 2.164 27.438 5.625 1 96.94 135 GLY B CA 1
ATOM 4818 C C . GLY B 1 135 ? 0.727 27.234 6.066 1 96.94 135 GLY B C 1
ATOM 4819 O O . GLY B 1 135 ? 0.438 27.219 7.266 1 96.94 135 GLY B O 1
ATOM 4820 N N . ARG B 1 136 ? -0.223 27.391 5.059 1 97.69 136 ARG B N 1
ATOM 4821 C CA . ARG B 1 136 ? -1.639 27.109 5.277 1 97.69 136 ARG B CA 1
ATOM 4822 C C . ARG B 1 136 ? -2.215 28.016 6.352 1 97.69 136 ARG B C 1
ATOM 4824 O O . ARG B 1 136 ? -3.096 27.609 7.113 1 97.69 136 ARG B O 1
ATOM 4831 N N . ASN B 1 137 ? -1.586 29.156 6.52 1 97.44 137 ASN B N 1
ATOM 4832 C CA . ASN B 1 137 ? -2.016 30.203 7.438 1 97.44 137 ASN B CA 1
ATOM 4833 C C . ASN B 1 137 ? -1.864 29.766 8.891 1 97.44 137 ASN B C 1
ATOM 4835 O O . ASN B 1 137 ? -2.678 30.141 9.742 1 97.44 137 ASN B O 1
ATOM 4839 N N . ALA B 1 138 ? -0.854 29.031 9.156 1 96.06 138 ALA B N 1
ATOM 4840 C CA . ALA B 1 138 ? -0.591 28.484 10.484 1 96.06 138 ALA B CA 1
ATOM 4841 C C . ALA B 1 138 ? -0.332 29.594 11.5 1 96.06 138 ALA B C 1
ATOM 4843 O O . ALA B 1 138 ? -0.627 29.438 12.688 1 96.06 138 ALA B O 1
ATOM 4844 N N . ALA B 1 139 ? 0.228 30.734 11.023 1 93.38 139 ALA B N 1
ATOM 4845 C CA . ALA B 1 139 ? 0.513 31.844 11.922 1 93.38 139 ALA B CA 1
ATOM 4846 C C . ALA B 1 139 ? -0.769 32.375 12.555 1 93.38 139 ALA B C 1
ATOM 4848 O O . ALA B 1 139 ? -0.729 33.031 13.609 1 93.38 139 ALA B O 1
ATOM 4849 N N . GLN B 1 140 ? -1.867 32.094 11.977 1 95.06 140 GLN B N 1
ATOM 4850 C CA . GLN B 1 140 ? -3.166 32.531 12.484 1 95.06 140 GLN B CA 1
ATOM 4851 C C . GLN B 1 140 ? -3.846 31.406 13.281 1 95.06 140 GLN B C 1
ATOM 4853 O O . GLN B 1 140 ? -5.035 31.5 13.594 1 95.06 140 GLN B O 1
ATOM 4858 N N . GLY B 1 141 ? -3.031 30.422 13.539 1 95.94 141 GLY B N 1
ATOM 4859 C CA . GLY B 1 141 ? -3.568 29.297 14.297 1 95.94 141 GLY B CA 1
ATOM 4860 C C . GLY B 1 141 ? -4.445 28.375 13.469 1 95.94 141 GLY B C 1
ATOM 4861 O O . GLY B 1 141 ? -5.301 27.672 14.008 1 95.94 141 GLY B O 1
ATOM 4862 N N . ARG B 1 142 ? -4.281 28.422 12.164 1 96.62 142 ARG B N 1
ATOM 4863 C CA . ARG B 1 142 ? -5.129 27.672 11.25 1 96.62 142 ARG B CA 1
ATOM 4864 C C . ARG B 1 142 ? -4.312 26.641 10.469 1 96.62 142 ARG B C 1
ATOM 4866 O O . ARG B 1 142 ? -3.086 26.594 10.586 1 96.62 142 ARG B O 1
ATOM 4873 N N . PHE B 1 143 ? -4.969 25.812 9.797 1 97.25 143 PHE B N 1
ATOM 4874 C CA . PHE B 1 143 ? -4.453 24.859 8.82 1 97.25 143 PHE B CA 1
ATOM 4875 C C . PHE B 1 143 ? -5.406 24.734 7.641 1 97.25 143 PHE B C 1
ATOM 4877 O O . PHE B 1 143 ? -6.129 23.734 7.527 1 97.25 143 PHE B O 1
ATOM 4884 N N . ASP B 1 144 ? -5.328 25.703 6.762 1 96.88 144 ASP B N 1
ATOM 4885 C CA . ASP B 1 144 ? -6.293 25.828 5.672 1 96.88 144 ASP B CA 1
ATOM 4886 C C . ASP B 1 144 ? -5.984 24.828 4.559 1 96.88 144 ASP B C 1
ATOM 4888 O O . ASP B 1 144 ? -4.828 24.453 4.355 1 96.88 144 ASP B O 1
ATOM 4892 N N . PHE B 1 145 ? -7.035 24.328 3.988 1 95.75 145 PHE B N 1
ATOM 4893 C CA . PHE B 1 145 ? -6.938 23.469 2.811 1 95.75 145 PHE B CA 1
ATOM 4894 C C . PHE B 1 145 ? -7.957 23.891 1.758 1 95.75 145 PHE B C 1
ATOM 4896 O O . PHE B 1 145 ? -8.797 24.75 2.006 1 95.75 145 PHE B O 1
ATOM 4903 N N . ALA B 1 146 ? -7.727 23.406 0.548 1 90.31 146 ALA B N 1
ATOM 4904 C CA . ALA B 1 146 ? -8.562 23.812 -0.578 1 90.31 146 ALA B CA 1
ATOM 4905 C C . ALA B 1 146 ? -10.031 23.5 -0.306 1 90.31 146 ALA B C 1
ATOM 4907 O O . ALA B 1 146 ? -10.367 22.391 0.128 1 90.31 146 ALA B O 1
ATOM 4908 N N . THR B 1 147 ? -10.953 24.406 -0.498 1 86.31 147 THR B N 1
ATOM 4909 C CA . THR B 1 147 ? -12.391 24.219 -0.353 1 86.31 147 THR B CA 1
ATOM 4910 C C . THR B 1 147 ? -13.086 24.312 -1.709 1 86.31 147 THR B C 1
ATOM 4912 O O . THR B 1 147 ? -14.242 23.891 -1.85 1 86.31 147 THR B O 1
ATOM 4915 N N . ASP B 1 148 ? -12.414 24.969 -2.654 1 82.38 148 ASP B N 1
ATOM 4916 C CA . ASP B 1 148 ? -12.859 25.031 -4.043 1 82.38 148 ASP B CA 1
ATOM 4917 C C . ASP B 1 148 ? -11.953 24.188 -4.949 1 82.38 148 ASP B C 1
ATOM 4919 O O . ASP B 1 148 ? -11.008 24.719 -5.543 1 82.38 148 ASP B O 1
ATOM 4923 N N . GLY B 1 149 ? -12.172 22.906 -4.984 1 82.62 149 GLY B N 1
ATOM 4924 C CA . GLY B 1 149 ? -11.32 21.984 -5.711 1 82.62 149 GLY B CA 1
ATOM 4925 C C . GLY B 1 149 ? -10.664 20.953 -4.809 1 82.62 149 GLY B C 1
ATOM 4926 O O . GLY B 1 149 ? -11.062 20.781 -3.656 1 82.62 149 GLY B O 1
ATOM 4927 N N . ILE B 1 150 ? -9.727 20.297 -5.371 1 89.19 150 ILE B N 1
ATOM 4928 C CA . ILE B 1 150 ? -9 19.25 -4.66 1 89.19 150 ILE B CA 1
ATOM 4929 C C . ILE B 1 150 ? -7.652 19.797 -4.184 1 89.19 150 ILE B C 1
ATOM 4931 O O . ILE B 1 150 ? -6.977 20.516 -4.914 1 89.19 150 ILE B O 1
ATOM 4935 N N . ASP B 1 151 ? -7.285 19.547 -3.008 1 95.06 151 ASP B N 1
ATOM 4936 C CA . ASP B 1 151 ? -6.016 20 -2.451 1 95.06 151 ASP B CA 1
ATOM 4937 C C . ASP B 1 151 ? -4.836 19.469 -3.262 1 95.06 151 ASP B C 1
ATOM 4939 O O . ASP B 1 151 ? -4.891 18.359 -3.785 1 95.06 151 ASP B O 1
ATOM 4943 N N . HIS B 1 152 ? -3.705 20.172 -3.271 1 96.62 152 HIS B N 1
ATOM 4944 C CA . HIS B 1 152 ? -2.578 19.859 -4.145 1 96.62 152 HIS B CA 1
ATOM 4945 C C . HIS B 1 152 ? -1.932 18.531 -3.762 1 96.62 152 HIS B C 1
ATOM 4947 O O . HIS B 1 152 ? -1.188 17.953 -4.555 1 96.62 152 HIS B O 1
ATOM 4953 N N . VAL B 1 153 ? -2.215 18.047 -2.605 1 96.31 153 VAL B N 1
ATOM 4954 C CA . VAL B 1 153 ? -1.593 16.797 -2.154 1 96.31 153 VAL B CA 1
ATOM 4955 C C . VAL B 1 153 ? -2.064 15.641 -3.027 1 96.31 153 VAL B C 1
ATOM 4957 O O . VAL B 1 153 ? -1.476 14.555 -3.004 1 96.31 153 VAL B O 1
ATOM 4960 N N . TYR B 1 154 ? -3.107 15.891 -3.898 1 92.75 154 TYR B N 1
ATOM 4961 C CA . TYR B 1 154 ? -3.627 14.859 -4.793 1 92.75 154 TYR B CA 1
ATOM 4962 C C . TYR B 1 154 ? -3.428 15.25 -6.25 1 92.75 154 TYR B C 1
ATOM 4964 O O . TYR B 1 154 ? -4.023 14.648 -7.148 1 92.75 154 TYR B O 1
ATOM 4972 N N . ALA B 1 155 ? -2.619 16.203 -6.57 1 94.81 155 ALA B N 1
ATOM 4973 C CA . ALA B 1 155 ? -2.557 16.828 -7.891 1 94.81 155 ALA B CA 1
ATOM 4974 C C . ALA B 1 155 ? -1.967 15.867 -8.922 1 94.81 155 ALA B C 1
ATOM 4976 O O . ALA B 1 155 ? -2.164 16.047 -10.125 1 94.81 155 ALA B O 1
ATOM 4977 N N . ASP B 1 156 ? -1.241 14.898 -8.477 1 92.88 156 ASP B N 1
ATOM 4978 C CA . ASP B 1 156 ? -0.667 13.945 -9.414 1 92.88 156 ASP B CA 1
ATOM 4979 C C . ASP B 1 156 ? -1.603 12.758 -9.633 1 92.88 156 ASP B C 1
ATOM 4981 O O . ASP B 1 156 ? -1.334 11.891 -10.469 1 92.88 156 ASP B O 1
ATOM 4985 N N . ALA B 1 157 ? -2.689 12.734 -8.914 1 84.94 157 ALA B N 1
ATOM 4986 C CA . ALA B 1 157 ? -3.588 11.578 -8.992 1 84.94 157 ALA B CA 1
ATOM 4987 C C . ALA B 1 157 ? -4.938 11.977 -9.586 1 84.94 157 ALA B C 1
ATOM 4989 O O . ALA B 1 157 ? -5.605 11.156 -10.219 1 84.94 157 ALA B O 1
ATOM 4990 N N . LEU B 1 158 ? -5.391 13.195 -9.359 1 82.06 158 LEU B N 1
ATOM 4991 C CA . LEU B 1 158 ? -6.73 13.633 -9.734 1 82.06 158 LEU B CA 1
ATOM 4992 C C . LEU B 1 158 ? -6.688 14.984 -10.445 1 82.06 158 LEU B C 1
ATOM 4994 O O . LEU B 1 158 ? -5.906 15.859 -10.07 1 82.06 158 LEU B O 1
ATOM 4998 N N . PRO B 1 159 ? -7.523 15.141 -11.391 1 83 159 PRO B N 1
ATOM 4999 C CA . PRO B 1 159 ? -7.652 16.469 -12.008 1 83 159 PRO B CA 1
ATOM 5000 C C . PRO B 1 159 ? -8.367 17.469 -11.102 1 83 159 PRO B C 1
ATOM 5002 O O . PRO B 1 159 ? -9.07 17.078 -10.172 1 83 159 PRO B O 1
ATOM 5005 N N . GLY B 1 160 ? -8.141 18.656 -11.289 1 86.25 160 GLY B N 1
ATOM 5006 C CA . GLY B 1 160 ? -8.883 19.703 -10.609 1 86.25 160 GLY B CA 1
ATOM 5007 C C . GLY B 1 160 ? -8.234 20.141 -9.305 1 86.25 160 GLY B C 1
ATOM 5008 O O . GLY B 1 160 ? -8.828 20.906 -8.539 1 86.25 160 GLY B O 1
ATOM 5009 N N . ALA B 1 161 ? -7.082 19.703 -9.078 1 92.62 161 ALA B N 1
ATOM 5010 C CA . ALA B 1 161 ? -6.371 20.156 -7.883 1 92.62 161 ALA B CA 1
ATOM 5011 C C . ALA B 1 161 ? -5.969 21.625 -7.992 1 92.62 161 ALA B C 1
ATOM 5013 O O . ALA B 1 161 ? -5.789 22.141 -9.102 1 92.62 161 ALA B O 1
ATOM 5014 N N . VAL B 1 162 ? -5.875 22.266 -6.852 1 93.88 162 VAL B N 1
ATOM 5015 C CA . VAL B 1 162 ? -5.465 23.672 -6.758 1 93.88 162 VAL B CA 1
ATOM 5016 C C . VAL B 1 162 ? -4.375 23.812 -5.695 1 93.88 162 VAL B C 1
ATOM 5018 O O . VAL B 1 162 ? -4.164 22.906 -4.887 1 93.88 162 VAL B O 1
ATOM 5021 N N . LEU B 1 163 ? -3.793 24.922 -5.723 1 95.38 163 LEU B N 1
ATOM 5022 C CA . LEU B 1 163 ? -2.744 25.234 -4.758 1 95.38 163 LEU B CA 1
ATOM 5023 C C . LEU B 1 163 ? -3.312 25.297 -3.344 1 95.38 163 LEU B C 1
ATOM 5025 O O . LEU B 1 163 ? -4.461 25.719 -3.152 1 95.38 163 LEU B O 1
ATOM 5029 N N . ALA B 1 164 ? -2.469 24.922 -2.389 1 95.38 164 ALA B N 1
ATOM 5030 C CA . ALA B 1 164 ? -2.846 25.125 -0.99 1 95.38 164 ALA B CA 1
ATOM 5031 C C . ALA B 1 164 ? -2.936 26.594 -0.642 1 95.38 164 ALA B C 1
ATOM 5033 O O . ALA B 1 164 ? -2.16 27.406 -1.153 1 95.38 164 ALA B O 1
ATOM 5034 N N . PRO B 1 165 ? -3.895 26.938 0.301 1 95.12 165 PRO B N 1
ATOM 5035 C CA . PRO B 1 165 ? -3.961 28.344 0.744 1 95.12 165 PRO B CA 1
ATOM 5036 C C . PRO B 1 165 ? -2.746 28.75 1.57 1 95.12 165 PRO B C 1
ATOM 5038 O O . PRO B 1 165 ? -2.137 27.922 2.242 1 95.12 165 PRO B O 1
ATOM 5041 N N . GLY B 1 166 ? -2.418 30.031 1.456 1 95.44 166 GLY B N 1
ATOM 5042 C CA . GLY B 1 166 ? -1.337 30.594 2.254 1 95.44 166 GLY B CA 1
ATOM 5043 C C . GLY B 1 166 ? 0.015 30.5 1.572 1 95.44 166 GLY B C 1
ATOM 5044 O O . GLY B 1 166 ? 0.146 29.875 0.522 1 95.44 166 GLY B O 1
ATOM 5045 N N . ASP B 1 167 ? 0.986 31.125 2.156 1 97.62 167 ASP B N 1
ATOM 5046 C CA . ASP B 1 167 ? 2.371 31.094 1.693 1 97.62 167 ASP B CA 1
ATOM 5047 C C . ASP B 1 167 ? 3.121 29.906 2.275 1 97.62 167 ASP B C 1
ATOM 5049 O O . ASP B 1 167 ? 3.355 29.844 3.484 1 97.62 167 ASP B O 1
ATOM 5053 N N . PRO B 1 168 ? 3.521 29 1.408 1 97.5 168 PRO B N 1
ATOM 5054 C CA . PRO B 1 168 ? 4.184 27.797 1.927 1 97.5 168 PRO B CA 1
ATOM 5055 C C . PRO B 1 168 ? 5.543 28.109 2.559 1 97.5 168 PRO B C 1
ATOM 5057 O O . PRO B 1 168 ? 6.117 27.25 3.236 1 97.5 168 PRO B O 1
ATOM 5060 N N . LEU B 1 169 ? 6.051 29.297 2.35 1 98.38 169 LEU B N 1
ATOM 5061 C CA . LEU B 1 169 ? 7.367 29.656 2.877 1 98.38 169 LEU B CA 1
ATOM 5062 C C . LEU B 1 169 ? 7.234 30.531 4.117 1 98.38 169 LEU B C 1
ATOM 5064 O O . LEU B 1 169 ? 8.242 30.969 4.68 1 98.38 169 LEU B O 1
ATOM 5068 N N . ALA B 1 170 ? 6.016 30.719 4.57 1 98.5 170 ALA B N 1
ATOM 5069 C CA . ALA B 1 170 ? 5.758 31.672 5.648 1 98.5 170 ALA B CA 1
ATOM 5070 C C . ALA B 1 170 ? 6.574 31.328 6.891 1 98.5 170 ALA B C 1
ATOM 5072 O O . ALA B 1 170 ? 7.172 32.188 7.516 1 98.5 170 ALA B O 1
ATOM 5073 N N . GLY B 1 171 ? 6.621 30.078 7.25 1 98.56 171 GLY B N 1
ATOM 5074 C CA . GLY B 1 171 ? 7.344 29.656 8.445 1 98.56 171 GLY B CA 1
ATOM 5075 C C . GLY B 1 171 ? 8.844 29.828 8.32 1 98.56 171 GLY B C 1
ATOM 5076 O O . GLY B 1 171 ? 9.508 30.281 9.25 1 98.56 171 GLY B O 1
ATOM 5077 N N . LEU B 1 172 ? 9.336 29.438 7.191 1 98.81 172 LEU B N 1
ATOM 5078 C CA . LEU B 1 172 ? 10.766 29.594 6.969 1 98.81 172 LEU B CA 1
ATOM 5079 C C . LEU B 1 172 ? 11.156 31.062 6.945 1 98.81 172 LEU B C 1
ATOM 5081 O O . LEU B 1 172 ? 12.219 31.438 7.453 1 98.81 172 LEU B O 1
ATOM 5085 N N . ASN B 1 173 ? 10.367 31.891 6.324 1 98.69 173 ASN B N 1
ATOM 5086 C CA . ASN B 1 173 ? 10.633 33.312 6.332 1 98.69 173 ASN B CA 1
ATOM 5087 C C . ASN B 1 173 ? 10.578 33.906 7.746 1 98.69 173 ASN B C 1
ATOM 5089 O O . ASN B 1 173 ? 11.391 34.75 8.109 1 98.69 173 ASN B O 1
ATOM 5093 N N . ASP B 1 174 ? 9.617 33.469 8.523 1 98.75 174 ASP B N 1
ATOM 5094 C CA . ASP B 1 174 ? 9.523 33.906 9.914 1 98.75 174 ASP B CA 1
ATOM 5095 C C . ASP B 1 174 ? 10.75 33.5 10.711 1 98.75 174 ASP B C 1
ATOM 5097 O O . ASP B 1 174 ? 11.328 34.281 11.445 1 98.75 174 ASP B O 1
ATOM 5101 N N . LEU B 1 175 ? 11.188 32.219 10.57 1 98.81 175 LEU B N 1
ATOM 5102 C CA . LEU B 1 175 ? 12.383 31.734 11.242 1 98.81 175 LEU B CA 1
ATOM 5103 C C . LEU B 1 175 ? 13.617 32.531 10.828 1 98.81 175 LEU B C 1
ATOM 5105 O O . LEU B 1 175 ? 14.445 32.875 11.664 1 98.81 175 LEU B O 1
ATOM 5109 N N . ALA B 1 176 ? 13.711 32.812 9.57 1 98.94 176 ALA B N 1
ATOM 5110 C CA . ALA B 1 176 ? 14.836 33.562 9.07 1 98.94 176 ALA B CA 1
ATOM 5111 C C . ALA B 1 176 ? 14.844 34.969 9.664 1 98.94 176 ALA B C 1
ATOM 5113 O O . ALA B 1 176 ? 15.906 35.5 10.031 1 98.94 176 ALA B O 1
ATOM 5114 N N . ARG B 1 177 ? 13.727 35.594 9.688 1 98.75 177 ARG B N 1
ATOM 5115 C CA . ARG B 1 177 ? 13.625 36.906 10.297 1 98.75 177 ARG B CA 1
ATOM 5116 C C . ARG B 1 177 ? 14.086 36.875 11.742 1 98.75 177 ARG B C 1
ATOM 5118 O O . ARG B 1 177 ? 14.812 37.781 12.188 1 98.75 177 ARG B O 1
ATOM 5125 N N . GLN B 1 178 ? 13.703 35.875 12.492 1 98.81 178 GLN B N 1
ATOM 5126 C CA . GLN B 1 178 ? 14.117 35.719 13.883 1 98.81 178 GLN B CA 1
ATOM 5127 C C . GLN B 1 178 ? 15.633 35.562 13.992 1 98.81 178 GLN B C 1
ATOM 5129 O O . GLN B 1 178 ? 16.266 36.094 14.906 1 98.81 178 GLN B O 1
ATOM 5134 N N . VAL B 1 179 ? 16.125 34.781 13.086 1 98.81 179 VAL B N 1
ATOM 5135 C CA . VAL B 1 179 ? 17.578 34.594 13.07 1 98.81 179 VAL B CA 1
ATOM 5136 C C . VAL B 1 179 ? 18.266 35.938 12.867 1 98.81 179 VAL B C 1
ATOM 5138 O O . VAL B 1 179 ? 19.234 36.281 13.555 1 98.81 179 VAL B O 1
ATOM 5141 N N . ALA B 1 180 ? 17.797 36.688 11.969 1 98.69 180 ALA B N 1
ATOM 5142 C CA . ALA B 1 180 ? 18.328 38.031 11.742 1 98.69 180 ALA B CA 1
ATOM 5143 C C . ALA B 1 180 ? 18.172 38.906 12.984 1 98.69 180 ALA B C 1
ATOM 5145 O O . ALA B 1 180 ? 19.094 39.625 13.383 1 98.69 180 ALA B O 1
ATOM 5146 N N . ASP B 1 181 ? 17.031 38.844 13.617 1 98.25 181 ASP B N 1
ATOM 5147 C CA . ASP B 1 181 ? 16.75 39.625 14.812 1 98.25 181 ASP B CA 1
ATOM 5148 C C . ASP B 1 181 ? 17.672 39.219 15.969 1 98.25 181 ASP B C 1
ATOM 5150 O O . ASP B 1 181 ? 17.922 40.031 16.859 1 98.25 181 ASP B O 1
ATOM 5154 N N . ALA B 1 182 ? 18.141 38.062 15.875 1 97.62 182 ALA B N 1
ATOM 5155 C CA . ALA B 1 182 ? 19.094 37.531 16.875 1 97.62 182 ALA B CA 1
ATOM 5156 C C . ALA B 1 182 ? 20.5 38.094 16.609 1 97.62 182 ALA B C 1
ATOM 5158 O O . ALA B 1 182 ? 21.422 37.812 17.375 1 97.62 182 ALA B O 1
ATOM 5159 N N . GLY B 1 183 ? 20.641 38.719 15.586 1 97.44 183 GLY B N 1
ATOM 5160 C CA . GLY B 1 183 ? 21.891 39.406 15.336 1 97.44 183 GLY B CA 1
ATOM 5161 C C . GLY B 1 183 ? 22.797 38.688 14.367 1 97.44 183 GLY B C 1
ATOM 5162 O O . GLY B 1 183 ? 23.938 39.094 14.148 1 97.44 183 GLY B O 1
ATOM 5163 N N . ILE B 1 184 ? 22.328 37.656 13.773 1 98.5 184 ILE B N 1
ATOM 5164 C CA . ILE B 1 184 ? 23.141 36.938 12.82 1 98.5 184 ILE B CA 1
ATOM 5165 C C . ILE B 1 184 ? 23 37.531 11.43 1 98.5 184 ILE B C 1
ATOM 5167 O O . ILE B 1 184 ? 21.875 37.688 10.93 1 98.5 184 ILE B O 1
ATOM 5171 N N . THR B 1 185 ? 24.141 37.875 10.844 1 98.44 185 THR B N 1
ATOM 5172 C CA . THR B 1 185 ? 24.141 38.438 9.508 1 98.44 185 THR B CA 1
ATOM 5173 C C . THR B 1 185 ? 24.891 37.562 8.523 1 98.44 185 THR B C 1
ATOM 5175 O O . THR B 1 185 ? 24.766 37.719 7.309 1 98.44 185 THR B O 1
ATOM 5178 N N . ARG B 1 186 ? 25.641 36.625 9.062 1 98.19 186 ARG B N 1
ATOM 5179 C CA . ARG B 1 186 ? 26.453 35.75 8.234 1 98.19 186 ARG B CA 1
ATOM 5180 C C . ARG B 1 186 ? 26.625 34.375 8.891 1 98.19 186 ARG B C 1
ATOM 5182 O O . ARG B 1 186 ? 26.891 34.281 10.094 1 98.19 186 ARG B O 1
ATOM 5189 N N . VAL B 1 187 ? 26.484 33.438 8.086 1 98.62 187 VAL B N 1
ATOM 5190 C CA . VAL B 1 187 ? 26.766 32.094 8.5 1 98.62 187 VAL B CA 1
ATOM 5191 C C . VAL B 1 187 ? 27.969 31.547 7.723 1 98.62 187 VAL B C 1
ATOM 5193 O O . VAL B 1 187 ? 27.875 31.266 6.527 1 98.62 187 VAL B O 1
ATOM 5196 N N . ASN B 1 188 ? 29.109 31.266 8.438 1 97.56 188 ASN B N 1
ATOM 5197 C CA . ASN B 1 188 ? 30.312 30.719 7.812 1 97.56 188 ASN B CA 1
ATOM 5198 C C . ASN B 1 188 ? 30.297 29.188 7.805 1 97.56 188 ASN B C 1
ATOM 5200 O O . ASN B 1 188 ? 30.938 28.562 6.969 1 97.56 188 ASN B O 1
ATOM 5204 N N . GLY B 1 189 ? 29.609 28.828 8.805 1 97.31 189 GLY B N 1
ATOM 5205 C CA . GLY B 1 189 ? 29.359 27.391 8.75 1 97.31 189 GLY B CA 1
ATOM 5206 C C . GLY B 1 189 ? 28.281 27.016 7.75 1 97.31 189 GLY B C 1
ATOM 5207 O O . GLY B 1 189 ? 28.172 27.625 6.684 1 97.31 189 GLY B O 1
ATOM 5208 N N . ASP B 1 190 ? 27.609 25.922 8.133 1 97.81 190 ASP B N 1
ATOM 5209 C CA . ASP B 1 190 ? 26.562 25.438 7.234 1 97.81 190 ASP B CA 1
ATOM 5210 C C . ASP B 1 190 ? 25.172 25.641 7.832 1 97.81 190 ASP B C 1
ATOM 5212 O O . ASP B 1 190 ? 25.047 26.016 9 1 97.81 190 ASP B O 1
ATOM 5216 N N . VAL B 1 191 ? 24.25 25.609 6.941 1 98.56 191 VAL B N 1
ATOM 5217 C CA . VAL B 1 191 ? 22.859 25.453 7.34 1 98.56 191 VAL B CA 1
ATOM 5218 C C . VAL B 1 191 ? 22.453 23.969 7.234 1 98.56 191 VAL B C 1
ATOM 5220 O O . VAL B 1 191 ? 22.609 23.359 6.18 1 98.56 191 VAL B O 1
ATOM 5223 N N . LEU B 1 192 ? 22.094 23.469 8.398 1 98.5 192 LEU B N 1
ATOM 5224 C CA . LEU B 1 192 ? 21.75 22.047 8.477 1 98.5 192 LEU B CA 1
ATOM 5225 C C . LEU B 1 192 ? 20.297 21.859 8.906 1 98.5 192 LEU B C 1
ATOM 5227 O O . LEU B 1 192 ? 19.719 22.719 9.562 1 98.5 192 LEU B O 1
ATOM 5231 N N . VAL B 1 193 ? 19.688 20.734 8.453 1 98.62 193 VAL B N 1
ATOM 5232 C CA . VAL B 1 193 ? 18.375 20.297 8.906 1 98.62 193 VAL B CA 1
ATOM 5233 C C . VAL B 1 193 ? 18.516 18.969 9.656 1 98.62 193 VAL B C 1
ATOM 5235 O O . VAL B 1 193 ? 19.172 18.047 9.188 1 98.62 193 VAL B O 1
ATOM 5238 N N . ASP B 1 194 ? 18.031 18.984 10.867 1 98.5 194 ASP B N 1
ATOM 5239 C CA . ASP B 1 194 ? 18.016 17.766 11.68 1 98.5 194 ASP B CA 1
ATOM 5240 C C . ASP B 1 194 ? 16.672 17.047 11.586 1 98.5 194 ASP B C 1
ATOM 5242 O O . ASP B 1 194 ? 15.719 17.422 12.266 1 98.5 194 ASP B O 1
ATOM 5246 N N . PRO B 1 195 ? 16.625 16.031 10.75 1 97.44 195 PRO B N 1
ATOM 5247 C CA . PRO B 1 195 ? 15.352 15.328 10.555 1 97.44 195 PRO B CA 1
ATOM 5248 C C . PRO B 1 195 ? 15.188 14.133 11.492 1 97.44 195 PRO B C 1
ATOM 5250 O O . PRO B 1 195 ? 14.398 13.227 11.219 1 97.44 195 PRO B O 1
ATOM 5253 N N . ARG B 1 196 ? 15.977 14.125 12.688 1 96.88 196 ARG B N 1
ATOM 5254 C CA . ARG B 1 196 ? 16.172 12.859 13.391 1 96.88 196 ARG B CA 1
ATOM 5255 C C . ARG B 1 196 ? 15.188 12.719 14.547 1 96.88 196 ARG B C 1
ATOM 5257 O O . ARG B 1 196 ? 15.383 11.883 15.43 1 96.88 196 ARG B O 1
ATOM 5264 N N . LEU B 1 197 ? 14.078 13.516 14.539 1 97.62 197 LEU B N 1
ATOM 5265 C CA . LEU B 1 197 ? 13.031 13.266 15.523 1 97.62 197 LEU B CA 1
ATOM 5266 C C . LEU B 1 197 ? 12.5 11.844 15.398 1 97.62 197 LEU B C 1
ATOM 5268 O O . LEU B 1 197 ? 12.227 11.188 16.406 1 97.62 197 LEU B O 1
ATOM 5272 N N . TRP B 1 198 ? 12.219 11.383 14.133 1 98.12 198 TRP B N 1
ATOM 5273 C CA . TRP B 1 198 ? 11.93 9.984 13.844 1 98.12 198 TRP B CA 1
ATOM 5274 C C . TRP B 1 198 ? 12.586 9.547 12.539 1 98.12 198 TRP B C 1
ATOM 5276 O O . TRP B 1 198 ? 13.023 10.391 11.75 1 98.12 198 TRP B O 1
ATOM 5286 N N . ASP B 1 199 ? 12.773 8.188 12.391 1 95.81 199 ASP B N 1
ATOM 5287 C CA . ASP B 1 199 ? 13.211 7.625 11.117 1 95.81 199 ASP B CA 1
ATOM 5288 C C . ASP B 1 199 ? 12.156 7.844 10.031 1 95.81 199 ASP B C 1
ATOM 5290 O O . ASP B 1 199 ? 10.969 7.594 10.258 1 95.81 199 ASP B O 1
ATOM 5294 N N . THR B 1 200 ? 12.672 8.391 8.93 1 96.44 200 THR B N 1
ATOM 5295 C CA . THR B 1 200 ? 11.719 8.625 7.852 1 96.44 200 THR B CA 1
ATOM 5296 C C . THR B 1 200 ? 10.867 7.383 7.602 1 96.44 200 THR B C 1
ATOM 5298 O O . THR B 1 200 ? 11.398 6.293 7.375 1 96.44 200 THR B O 1
ATOM 5301 N N . TYR B 1 201 ? 9.594 7.629 7.68 1 96.62 201 TYR B N 1
ATOM 5302 C CA . TYR B 1 201 ? 8.617 6.555 7.551 1 96.62 201 TYR B CA 1
ATOM 5303 C C . TYR B 1 201 ? 8.211 6.359 6.094 1 96.62 201 TYR B C 1
ATOM 5305 O O . TYR B 1 201 ? 7.734 7.293 5.441 1 96.62 201 TYR B O 1
ATOM 5313 N N . SER B 1 202 ? 8.516 5.117 5.523 1 94.12 202 SER B N 1
ATOM 5314 C CA . SER B 1 202 ? 8.102 4.797 4.164 1 94.12 202 SER B CA 1
ATOM 5315 C C . SER B 1 202 ? 6.699 4.199 4.141 1 94.12 202 SER B C 1
ATOM 5317 O O . SER B 1 202 ? 6.441 3.182 4.793 1 94.12 202 SER B O 1
ATOM 5319 N N . THR B 1 203 ? 5.758 4.852 3.387 1 93.81 203 THR B N 1
ATOM 5320 C CA . THR B 1 203 ? 4.359 4.441 3.33 1 93.81 203 THR B CA 1
ATOM 5321 C C . THR B 1 203 ? 3.896 4.289 1.884 1 93.81 203 THR B C 1
ATOM 5323 O O . THR B 1 203 ? 4.656 4.562 0.952 1 93.81 203 THR B O 1
ATOM 5326 N N . VAL B 1 204 ? 2.691 3.832 1.691 1 88.62 204 VAL B N 1
ATOM 5327 C CA . VAL B 1 204 ? 2.109 3.662 0.364 1 88.62 204 VAL B CA 1
ATOM 5328 C C . VAL B 1 204 ? 1.996 5.02 -0.329 1 88.62 204 VAL B C 1
ATOM 5330 O O . VAL B 1 204 ? 2.164 5.117 -1.546 1 88.62 204 VAL B O 1
ATOM 5333 N N . GLU B 1 205 ? 1.773 6.094 0.432 1 91.69 205 GLU B N 1
ATOM 5334 C CA . GLU B 1 205 ? 1.624 7.438 -0.117 1 91.69 205 GLU B CA 1
ATOM 5335 C C . GLU B 1 205 ? 2.982 8.07 -0.406 1 91.69 205 GLU B C 1
ATOM 5337 O O . GLU B 1 205 ? 3.074 9.031 -1.174 1 91.69 205 GLU B O 1
ATOM 5342 N N . GLY B 1 206 ? 3.98 7.609 0.274 1 93.94 206 GLY B N 1
ATOM 5343 C CA . GLY B 1 206 ? 5.305 8.203 0.163 1 93.94 206 GLY B CA 1
ATOM 5344 C C . GLY B 1 206 ? 6.016 8.328 1.496 1 93.94 206 GLY B C 1
ATOM 5345 O O . GLY B 1 206 ? 5.672 7.633 2.457 1 93.94 206 GLY B O 1
ATOM 5346 N N . LEU B 1 207 ? 7 9.211 1.505 1 96.81 207 LEU B N 1
ATOM 5347 C CA . LEU B 1 207 ? 7.875 9.352 2.662 1 96.81 207 LEU B CA 1
ATOM 5348 C C . LEU B 1 207 ? 7.281 10.328 3.672 1 96.81 207 LEU B C 1
ATOM 5350 O O . LEU B 1 207 ? 6.711 11.352 3.289 1 96.81 207 LEU B O 1
ATOM 5354 N N . VAL B 1 208 ? 7.426 9.969 4.895 1 98.44 208 VAL B N 1
ATOM 5355 C CA . VAL B 1 208 ? 6.977 10.805 6.004 1 98.44 208 VAL B CA 1
ATOM 5356 C C . VAL B 1 208 ? 8.156 11.141 6.91 1 98.44 208 VAL B C 1
ATOM 5358 O O . VAL B 1 208 ? 8.484 10.391 7.828 1 98.44 208 VAL B O 1
ATOM 5361 N N . PRO B 1 209 ? 8.805 12.258 6.645 1 98.31 209 PRO B N 1
ATOM 5362 C CA . PRO B 1 209 ? 9.883 12.758 7.504 1 98.31 209 PRO B CA 1
ATOM 5363 C C . PRO B 1 209 ? 9.367 13.602 8.664 1 98.31 209 PRO B C 1
ATOM 5365 O O . PRO B 1 209 ? 8.156 13.688 8.883 1 98.31 209 PRO B O 1
ATOM 5368 N N . SER B 1 210 ? 10.336 14.156 9.398 1 98.38 210 SER B N 1
ATOM 5369 C CA . SER B 1 210 ? 9.953 15 10.531 1 98.38 210 SER B CA 1
ATOM 5370 C C . SER B 1 210 ? 9.969 16.469 10.148 1 98.38 210 SER B C 1
ATOM 5372 O O . SER B 1 210 ? 9.773 17.344 11 1 98.38 210 SER B O 1
ATOM 5374 N N . ILE B 1 211 ? 10.18 16.797 8.828 1 98.5 211 ILE B N 1
ATOM 5375 C CA . ILE B 1 211 ? 10.195 18.172 8.359 1 98.5 211 ILE B CA 1
ATOM 5376 C C . ILE B 1 211 ? 9.438 18.266 7.031 1 98.5 211 ILE B C 1
ATOM 5378 O O . ILE B 1 211 ? 9.656 17.469 6.125 1 98.5 211 ILE B O 1
ATOM 5382 N N . PHE B 1 212 ? 8.555 19.281 7.016 1 98.38 212 PHE B N 1
ATOM 5383 C CA . PHE B 1 212 ? 7.727 19.516 5.84 1 98.38 212 PHE B CA 1
ATOM 5384 C C . PHE B 1 212 ? 7.781 20.969 5.418 1 98.38 212 PHE B C 1
ATOM 5386 O O . PHE B 1 212 ? 7.664 21.875 6.254 1 98.38 212 PHE B O 1
ATOM 5393 N N . VAL B 1 213 ? 8.016 21.203 4.211 1 98.5 213 VAL B N 1
ATOM 5394 C CA . VAL B 1 213 ? 7.762 22.484 3.555 1 98.5 213 VAL B CA 1
ATOM 5395 C C . VAL B 1 213 ? 6.883 22.266 2.322 1 98.5 213 VAL B C 1
ATOM 5397 O O . VAL B 1 213 ? 7.227 21.469 1.44 1 98.5 213 VAL B O 1
ATOM 5400 N N . ASN B 1 214 ? 5.711 22.953 2.383 1 98.38 214 ASN B N 1
ATOM 5401 C CA . ASN B 1 214 ? 4.742 22.781 1.307 1 98.38 214 ASN B CA 1
ATOM 5402 C C . ASN B 1 214 ? 4.375 21.312 1.106 1 98.38 214 ASN B C 1
ATOM 5404 O O . ASN B 1 214 ? 4.383 20.812 -0.02 1 98.38 214 ASN B O 1
ATOM 5408 N N . ASP B 1 215 ? 4.137 20.578 2.182 1 97.94 215 ASP B N 1
ATOM 5409 C CA . ASP B 1 215 ? 3.742 19.172 2.176 1 97.94 215 ASP B CA 1
ATOM 5410 C C . ASP B 1 215 ? 4.797 18.312 1.485 1 97.94 215 ASP B C 1
ATOM 5412 O O . ASP B 1 215 ? 4.512 17.188 1.084 1 97.94 215 ASP B O 1
ATOM 5416 N N . ASN B 1 216 ? 6.062 18.875 1.309 1 98.25 216 ASN B N 1
ATOM 5417 C CA . ASN B 1 216 ? 7.172 18.25 0.591 1 98.25 216 ASN B CA 1
ATOM 5418 C C . ASN B 1 216 ? 6.789 17.922 -0.848 1 98.25 216 ASN B C 1
ATOM 5420 O O . ASN B 1 216 ? 7.059 16.812 -1.323 1 98.25 216 ASN B O 1
ATOM 5424 N N . LEU B 1 217 ? 6.137 18.953 -1.419 1 98.06 217 LEU B N 1
ATOM 5425 C CA . LEU B 1 217 ? 5.742 18.906 -2.822 1 98.06 217 LEU B CA 1
ATOM 5426 C C . LEU B 1 217 ? 6.273 20.125 -3.57 1 98.06 217 LEU B C 1
ATOM 5428 O O . LEU B 1 217 ? 6.328 21.234 -3.018 1 98.06 217 LEU B O 1
ATOM 5432 N N . VAL B 1 218 ? 6.707 19.891 -4.781 1 98.19 218 VAL B N 1
ATOM 5433 C CA . VAL B 1 218 ? 6.871 20.969 -5.75 1 98.19 218 VAL B CA 1
ATOM 5434 C C . VAL B 1 218 ? 5.637 21.047 -6.645 1 98.19 218 VAL B C 1
ATOM 5436 O O . VAL B 1 218 ? 5.324 20.094 -7.367 1 98.19 218 VAL B O 1
ATOM 5439 N N . ASP B 1 219 ? 4.949 22.125 -6.52 1 98.12 219 ASP B N 1
ATOM 5440 C CA . ASP B 1 219 ? 3.793 22.359 -7.383 1 98.12 219 ASP B CA 1
ATOM 5441 C C . ASP B 1 219 ? 4.23 22.75 -8.797 1 98.12 219 ASP B C 1
ATOM 5443 O O . ASP B 1 219 ? 5.082 23.625 -8.969 1 98.12 219 ASP B O 1
ATOM 5447 N N . ILE B 1 220 ? 3.646 22.047 -9.734 1 98.38 220 ILE B N 1
ATOM 5448 C CA . ILE B 1 220 ? 3.838 22.344 -11.148 1 98.38 220 ILE B CA 1
ATOM 5449 C C . ILE B 1 220 ? 2.514 22.797 -11.766 1 98.38 220 ILE B C 1
ATOM 5451 O O . ILE B 1 220 ? 1.636 21.969 -12.023 1 98.38 220 ILE B O 1
ATOM 5455 N N . GLN B 1 221 ? 2.506 24.062 -11.969 1 97.69 221 GLN B N 1
ATOM 5456 C CA . GLN B 1 221 ? 1.29 24.641 -12.531 1 97.69 221 GLN B CA 1
ATOM 5457 C C . GLN B 1 221 ? 1.454 24.938 -14.016 1 97.69 221 GLN B C 1
ATOM 5459 O O . GLN B 1 221 ? 2.418 25.594 -14.422 1 97.69 221 GLN B O 1
ATOM 5464 N N . ALA B 1 222 ? 0.496 24.438 -14.805 1 97.81 222 ALA B N 1
ATOM 5465 C CA . ALA B 1 222 ? 0.503 24.656 -16.25 1 97.81 222 ALA B CA 1
ATOM 5466 C C . ALA B 1 222 ? -0.645 25.562 -16.672 1 97.81 222 ALA B C 1
ATOM 5468 O O . ALA B 1 222 ? -1.815 25.25 -16.469 1 97.81 222 ALA B O 1
ATOM 5469 N N . SER B 1 223 ? -0.241 26.688 -17.266 1 97.69 223 SER B N 1
ATOM 5470 C CA . SER B 1 223 ? -1.198 27.625 -17.844 1 97.69 223 SER B CA 1
ATOM 5471 C C . SER B 1 223 ? -1.294 27.453 -19.359 1 97.69 223 SER B C 1
ATOM 5473 O O . SER B 1 223 ? -0.324 27.703 -20.078 1 97.69 223 SER B O 1
ATOM 5475 N N . PRO B 1 224 ? -2.461 27.062 -19.797 1 97.69 224 PRO B N 1
ATOM 5476 C CA . PRO B 1 224 ? -2.59 26.766 -21.234 1 97.69 224 PRO B CA 1
ATOM 5477 C C . PRO B 1 224 ? -2.453 28.016 -22.109 1 97.69 224 PRO B C 1
ATOM 5479 O O . PRO B 1 224 ? -2.686 29.125 -21.641 1 97.69 224 PRO B O 1
ATOM 5482 N N . GLY B 1 225 ? -1.921 27.844 -23.344 1 96.81 225 GLY B N 1
ATOM 5483 C CA . GLY B 1 225 ? -2.004 28.812 -24.422 1 96.81 225 GLY B CA 1
ATOM 5484 C C . GLY B 1 225 ? -3.156 28.547 -25.375 1 96.81 225 GLY B C 1
ATOM 5485 O O . GLY B 1 225 ? -4.23 28.125 -24.953 1 96.81 225 GLY B O 1
ATOM 5486 N N . ALA B 1 226 ? -2.871 28.906 -26.609 1 96.69 226 ALA B N 1
ATOM 5487 C CA . ALA B 1 226 ? -3.789 28.484 -27.672 1 96.69 226 ALA B CA 1
ATOM 5488 C C . ALA B 1 226 ? -3.613 27 -28 1 96.69 226 ALA B C 1
ATOM 5490 O O . ALA B 1 226 ? -2.555 26.422 -27.75 1 96.69 226 ALA B O 1
ATOM 5491 N N . VAL B 1 227 ? -4.719 26.453 -28.469 1 96.31 227 VAL B N 1
ATOM 5492 C CA . VAL B 1 227 ? -4.668 25.047 -28.859 1 96.31 227 VAL B CA 1
ATOM 5493 C C . VAL B 1 227 ? -3.461 24.797 -29.75 1 96.31 227 V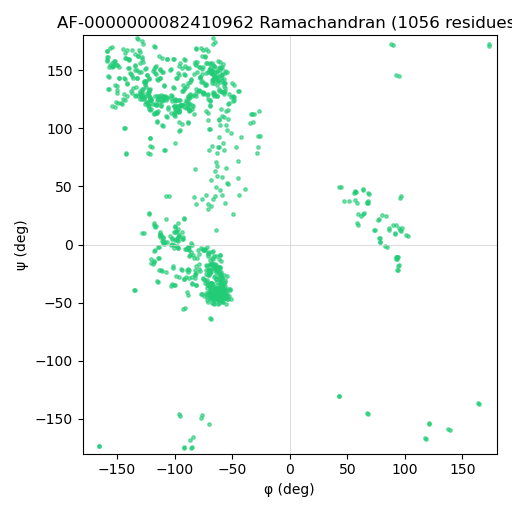AL B C 1
ATOM 5495 O O . VAL B 1 227 ? -3.246 25.516 -30.734 1 96.31 227 VAL B O 1
ATOM 5498 N N . GLY B 1 228 ? -2.637 23.828 -29.391 1 96.56 228 GLY B N 1
ATOM 5499 C CA . GLY B 1 228 ? -1.458 23.484 -30.172 1 96.56 228 GLY B CA 1
ATOM 5500 C C . GLY B 1 228 ? -0.201 24.188 -29.688 1 96.56 228 GLY B C 1
ATOM 5501 O O . GLY B 1 228 ? 0.911 23.797 -30.047 1 96.56 228 GLY B O 1
ATOM 5502 N N . GLU B 1 229 ? -0.336 25.234 -28.938 1 97.31 229 GLU B N 1
ATOM 5503 C CA . GLU B 1 229 ? 0.792 26.016 -28.453 1 97.31 229 GLU B CA 1
ATOM 5504 C C . GLU B 1 229 ? 1.276 25.516 -27.109 1 97.31 229 GLU B C 1
ATOM 5506 O O . GLU B 1 229 ? 0.548 24.812 -26.406 1 97.31 229 GLU B O 1
ATOM 5511 N N . PRO B 1 230 ? 2.434 25.812 -26.797 1 97.5 230 PRO B N 1
ATOM 5512 C CA . PRO B 1 230 ? 2.971 25.391 -25.5 1 97.5 230 PRO B CA 1
ATOM 5513 C C . PRO B 1 230 ? 2.258 26.062 -24.328 1 97.5 230 PRO B C 1
ATOM 5515 O O . PRO B 1 230 ? 1.825 27.203 -24.422 1 97.5 230 PRO B O 1
ATOM 5518 N N . ALA B 1 231 ? 2.1 25.328 -23.234 1 98.06 231 ALA B N 1
ATOM 5519 C CA . ALA B 1 231 ? 1.632 25.875 -21.969 1 98.06 231 ALA B CA 1
ATOM 5520 C C . ALA B 1 231 ? 2.779 26.5 -21.188 1 98.06 231 ALA B C 1
ATOM 5522 O O . ALA B 1 231 ? 3.932 26.078 -21.312 1 98.06 231 ALA B O 1
ATOM 5523 N N . ALA B 1 232 ? 2.449 27.578 -20.438 1 97.94 232 ALA B N 1
ATOM 5524 C CA . ALA B 1 232 ? 3.408 28.141 -19.484 1 97.94 232 ALA B CA 1
ATOM 5525 C C . ALA B 1 232 ? 3.463 27.344 -18.203 1 97.94 232 ALA B C 1
ATOM 5527 O O . ALA B 1 232 ? 2.424 26.953 -17.656 1 97.94 232 ALA B O 1
ATOM 5528 N N . ILE B 1 233 ? 4.711 27.016 -17.734 1 98.12 233 ILE B N 1
ATOM 5529 C CA . ILE B 1 233 ? 4.902 26.188 -16.547 1 98.12 233 ILE B CA 1
ATOM 5530 C C . ILE B 1 233 ? 5.465 27.031 -15.406 1 98.12 233 ILE B C 1
ATOM 5532 O O . ILE B 1 233 ? 6.449 27.75 -15.594 1 98.12 233 ILE B O 1
ATOM 5536 N N . ASP B 1 234 ? 4.816 27.016 -14.227 1 97.69 234 ASP B N 1
ATOM 5537 C CA . ASP B 1 234 ? 5.312 27.641 -13 1 97.69 234 ASP B CA 1
ATOM 5538 C C . ASP B 1 234 ? 5.648 26.578 -11.945 1 97.69 234 ASP B C 1
ATOM 5540 O O . ASP B 1 234 ? 4.883 25.641 -11.742 1 97.69 234 ASP B O 1
ATOM 5544 N N . MET B 1 235 ? 6.801 26.625 -11.469 1 98 235 MET B N 1
ATOM 5545 C CA . MET B 1 235 ? 7.219 25.828 -10.328 1 98 235 MET B CA 1
ATOM 5546 C C . MET B 1 235 ? 7.012 26.578 -9.023 1 98 235 MET B C 1
ATOM 5548 O O . MET B 1 235 ? 7.547 27.688 -8.844 1 98 235 MET B O 1
ATOM 5552 N N . LEU B 1 236 ? 6.191 26.078 -8.117 1 97.19 236 LEU B N 1
ATOM 5553 C CA . LEU B 1 236 ? 5.855 26.719 -6.852 1 97.19 236 LEU B CA 1
ATOM 5554 C C . LEU B 1 236 ? 6.086 25.766 -5.68 1 97.19 236 LEU B C 1
ATOM 5556 O O . LEU B 1 236 ? 5.707 24.594 -5.746 1 97.19 236 LEU B O 1
ATOM 5560 N N . PRO B 1 237 ? 6.746 26.188 -4.562 1 97.25 237 PRO B N 1
ATOM 5561 C CA . PRO B 1 237 ? 7.477 27.453 -4.551 1 97.25 237 PRO B CA 1
ATOM 5562 C C . PRO B 1 237 ? 8.719 27.422 -5.441 1 97.25 237 PRO B C 1
ATOM 5564 O O . PRO B 1 237 ? 9.305 26.359 -5.656 1 97.25 237 PRO B O 1
ATOM 5567 N N . GLY B 1 238 ? 8.922 28.547 -5.91 1 96.81 238 GLY B N 1
ATOM 5568 C CA . GLY B 1 238 ? 10.211 28.656 -6.578 1 96.81 238 GLY B CA 1
ATOM 5569 C C . GLY B 1 238 ? 11.383 28.312 -5.68 1 96.81 238 GLY B C 1
ATOM 5570 O O . GLY B 1 238 ? 11.391 28.672 -4.496 1 96.81 238 GLY B O 1
ATOM 5571 N N . ASN B 1 239 ? 12.367 27.656 -6.277 1 96.31 239 ASN B N 1
ATOM 5572 C CA . ASN B 1 239 ? 13.508 27.203 -5.48 1 96.31 239 ASN B CA 1
ATOM 5573 C C . ASN B 1 239 ? 14.742 26.969 -6.344 1 96.31 239 ASN B C 1
ATOM 5575 O O . ASN B 1 239 ? 14.633 26.844 -7.562 1 96.31 239 ASN B O 1
ATOM 5579 N N . GLY B 1 240 ? 15.844 26.938 -5.711 1 96.38 240 GLY B N 1
ATOM 5580 C CA . GLY B 1 240 ? 17.094 26.75 -6.41 1 96.38 240 GLY B CA 1
ATOM 5581 C C . GLY B 1 240 ? 17.531 25.297 -6.469 1 96.38 240 GLY B C 1
ATOM 5582 O O . GLY B 1 240 ? 18.594 24.969 -6.996 1 96.38 240 GLY B O 1
ATOM 5583 N N . LEU B 1 241 ? 16.75 24.391 -6.012 1 96.19 241 LEU B N 1
ATOM 5584 C CA . LEU B 1 241 ? 17.125 22.984 -5.965 1 96.19 241 LEU B CA 1
ATOM 5585 C C . LEU B 1 241 ? 16.828 22.297 -7.293 1 96.19 241 LEU B C 1
ATOM 5587 O O . LEU B 1 241 ? 17.578 21.422 -7.73 1 96.19 241 LEU B O 1
ATOM 5591 N N . PHE B 1 242 ? 15.742 22.766 -7.957 1 97.75 242 PHE B N 1
ATOM 5592 C CA . PHE B 1 242 ? 15.273 22.094 -9.164 1 97.75 242 PHE B CA 1
ATOM 5593 C C . PHE B 1 242 ? 15.203 23.062 -10.336 1 97.75 242 PHE B C 1
ATOM 5595 O O . PHE B 1 242 ? 15.023 24.266 -10.141 1 97.75 242 PHE B O 1
ATOM 5602 N N . ARG B 1 243 ? 15.484 22.531 -11.5 1 97.25 243 ARG B N 1
ATOM 5603 C CA . ARG B 1 243 ? 15.141 23.141 -12.781 1 97.25 243 ARG B CA 1
ATOM 5604 C C . ARG B 1 243 ? 14.055 22.359 -13.5 1 97.25 243 ARG B C 1
ATOM 5606 O O . ARG B 1 243 ? 13.938 21.141 -13.312 1 97.25 243 ARG B O 1
ATOM 5613 N N . VAL B 1 244 ? 13.266 23.094 -14.242 1 97.62 244 VAL B N 1
ATOM 5614 C CA . VAL B 1 244 ? 12.172 22.422 -14.938 1 97.62 244 VAL B CA 1
ATOM 5615 C C . VAL B 1 244 ? 12.445 22.391 -16.438 1 97.62 244 VAL B C 1
ATOM 5617 O O . VAL B 1 244 ? 12.836 23.422 -17.016 1 97.62 244 VAL B O 1
ATOM 5620 N N . ASP B 1 245 ? 12.383 21.203 -17.031 1 97.38 245 ASP B N 1
ATOM 5621 C CA . ASP B 1 245 ? 12.297 21.016 -18.484 1 97.38 245 ASP B CA 1
ATOM 5622 C C . ASP B 1 245 ? 10.898 20.578 -18.906 1 97.38 245 ASP B C 1
ATOM 5624 O O . ASP B 1 245 ? 10.484 19.453 -18.609 1 97.38 245 ASP B O 1
ATOM 5628 N N . ALA B 1 246 ? 10.242 21.562 -19.578 1 97.25 246 ALA B N 1
ATOM 5629 C CA . ALA B 1 246 ? 8.828 21.328 -19.844 1 97.25 246 ALA B CA 1
ATOM 5630 C C . ALA B 1 246 ? 8.555 21.203 -21.328 1 97.25 246 ALA B C 1
ATOM 5632 O O . ALA B 1 246 ? 9.031 22.016 -22.125 1 97.25 246 ALA B O 1
ATOM 5633 N N . GLN B 1 247 ? 7.941 20.125 -21.688 1 97.25 247 GLN B N 1
ATOM 5634 C CA . GLN B 1 247 ? 7.352 19.906 -23 1 97.25 247 GLN B CA 1
ATOM 5635 C C . GLN B 1 247 ? 5.859 19.609 -22.891 1 97.25 247 GLN B C 1
ATOM 5637 O O . GLN B 1 247 ? 5.441 18.453 -22.984 1 97.25 247 GLN B O 1
ATOM 5642 N N . VAL B 1 248 ? 5.094 20.734 -22.688 1 98.25 248 VAL B N 1
ATOM 5643 C CA . VAL B 1 248 ? 3.658 20.625 -22.469 1 98.25 248 VAL B CA 1
ATOM 5644 C C . VAL B 1 248 ? 2.906 21.438 -23.516 1 98.25 248 VAL B C 1
ATOM 5646 O O . VAL B 1 248 ? 3.191 22.609 -23.719 1 98.25 248 VAL B O 1
ATOM 5649 N N . THR B 1 249 ? 1.944 20.781 -24.188 1 97.75 249 THR B N 1
ATOM 5650 C CA . THR B 1 249 ? 1.145 21.453 -25.203 1 97.75 249 THR B CA 1
ATOM 5651 C C . THR B 1 249 ? -0.271 21.719 -24.688 1 97.75 249 THR B C 1
ATOM 5653 O O . THR B 1 249 ? -0.682 21.156 -23.672 1 97.75 249 THR B O 1
ATOM 5656 N N . THR B 1 250 ? -0.88 22.656 -25.344 1 97.94 250 THR B N 1
ATOM 5657 C CA . THR B 1 250 ? -2.268 22.984 -25.047 1 97.94 250 THR B CA 1
ATOM 5658 C C . THR B 1 250 ? -3.219 22.219 -25.953 1 97.94 250 THR B C 1
ATOM 5660 O O . THR B 1 250 ? -3.119 22.312 -27.188 1 97.94 250 THR B O 1
ATOM 5663 N N . GLY B 1 251 ? -4.059 21.438 -25.375 1 97.56 251 GLY B N 1
ATOM 5664 C CA . GLY B 1 251 ? -5.082 20.703 -26.109 1 97.56 251 GLY B CA 1
ATOM 5665 C C . GLY B 1 251 ? -6.398 21.453 -26.203 1 97.56 251 GLY B C 1
ATOM 5666 O O . GLY B 1 251 ? -6.477 22.625 -25.844 1 97.56 251 GLY B O 1
ATOM 5667 N N . GLU B 1 252 ? -7.422 20.797 -26.766 1 96.44 252 GLU B N 1
ATOM 5668 C CA . GLU B 1 252 ? -8.75 21.375 -26.906 1 96.44 252 GLU B CA 1
ATOM 5669 C C . GLU B 1 252 ? -9.391 21.625 -25.547 1 96.44 252 GLU B C 1
ATOM 5671 O O . GLU B 1 252 ? -9.062 20.938 -24.562 1 96.44 252 GLU B O 1
ATOM 5676 N N . GLU B 1 253 ? -10.227 22.578 -25.562 1 94.06 253 GLU B N 1
ATOM 5677 C CA . GLU B 1 253 ? -11.023 22.797 -24.359 1 94.06 253 GLU B CA 1
ATOM 5678 C C . GLU B 1 253 ? -11.789 21.531 -23.969 1 94.06 253 GLU B C 1
ATOM 5680 O O . GLU B 1 253 ? -12.352 20.859 -24.828 1 94.06 253 GLU B O 1
ATOM 5685 N N . GLY B 1 254 ? -11.695 21.203 -22.734 1 90.31 254 GLY B N 1
ATOM 5686 C CA . GLY B 1 254 ? -12.43 20.031 -22.266 1 90.31 254 GLY B CA 1
ATOM 5687 C C . GLY B 1 254 ? -11.625 18.75 -22.328 1 90.31 254 GLY B C 1
ATOM 5688 O O . GLY B 1 254 ? -12.047 17.719 -21.812 1 90.31 254 GLY B O 1
ATOM 5689 N N . SER B 1 255 ? -10.461 18.781 -22.984 1 91.06 255 SER B N 1
ATOM 5690 C CA . SER B 1 255 ? -9.594 17.594 -23.031 1 91.06 255 SER B CA 1
ATOM 5691 C C . SER B 1 255 ? -9 17.312 -21.656 1 91.06 255 SER B C 1
ATOM 5693 O O . SER B 1 255 ? -8.969 18.188 -20.781 1 91.06 255 SER B O 1
ATOM 5695 N N . ASP B 1 256 ? -8.625 16.062 -21.453 1 86.62 256 ASP B N 1
ATOM 5696 C CA . ASP B 1 256 ? -8 15.648 -20.188 1 86.62 256 ASP B CA 1
ATOM 5697 C C . ASP B 1 256 ? -6.543 16.094 -20.141 1 86.62 256 ASP B C 1
ATOM 5699 O O . ASP B 1 256 ? -5.852 16.109 -21.156 1 86.62 256 ASP B O 1
ATOM 5703 N N . SER B 1 257 ? -6.168 16.547 -18.953 1 92 257 SER B N 1
ATOM 5704 C CA . SER B 1 257 ? -4.742 16.766 -18.734 1 92 257 SER B CA 1
ATOM 5705 C C . SER B 1 257 ? -3.971 15.453 -18.766 1 92 257 SER B C 1
ATOM 5707 O O . SER B 1 257 ? -4.426 14.445 -18.203 1 92 257 SER B O 1
ATOM 5709 N N . THR B 1 258 ? -2.777 15.43 -19.406 1 91.88 258 THR B N 1
ATOM 5710 C CA . THR B 1 258 ? -1.915 14.25 -19.469 1 91.88 258 THR B CA 1
ATOM 5711 C C . THR B 1 258 ? -0.542 14.562 -18.875 1 91.88 258 THR B C 1
ATOM 5713 O O . THR B 1 258 ? 0.457 13.953 -19.266 1 91.88 258 THR B O 1
ATOM 5716 N N . LEU B 1 259 ? -0.51 15.523 -17.984 1 95.25 259 LEU B N 1
ATOM 5717 C CA . LEU B 1 259 ? 0.745 15.961 -17.375 1 95.25 259 LEU B CA 1
ATOM 5718 C C . LEU B 1 259 ? 1.459 14.805 -16.703 1 95.25 259 LEU B C 1
ATOM 5720 O O . LEU B 1 259 ? 0.841 14.039 -15.945 1 95.25 259 LEU B O 1
ATOM 5724 N N . LYS B 1 260 ? 2.717 14.641 -17 1 94.56 260 LYS B N 1
ATOM 5725 C CA . LYS B 1 260 ? 3.633 13.727 -16.328 1 94.56 260 LYS B CA 1
ATOM 5726 C C . LYS B 1 260 ? 4.863 14.461 -15.812 1 94.56 260 LYS B C 1
ATOM 5728 O O . LYS B 1 260 ? 5.398 15.344 -16.484 1 94.56 260 LYS B O 1
ATOM 5733 N N . VAL B 1 261 ? 5.215 14.133 -14.594 1 97.06 261 VAL B N 1
ATOM 5734 C CA . VAL B 1 261 ? 6.352 14.781 -13.945 1 97.06 261 VAL B CA 1
ATOM 5735 C C . VAL B 1 261 ? 7.301 13.719 -13.391 1 97.06 261 VAL B C 1
ATOM 5737 O O . VAL B 1 261 ? 6.859 12.758 -12.758 1 97.06 261 VAL B O 1
ATOM 5740 N N . ALA B 1 262 ? 8.633 13.828 -13.703 1 95.25 262 ALA B N 1
ATOM 5741 C CA . ALA B 1 262 ? 9.641 12.914 -13.172 1 95.25 262 ALA B CA 1
ATOM 5742 C C . ALA B 1 262 ? 11.016 13.578 -13.141 1 95.25 262 ALA B C 1
ATOM 5744 O O . ALA B 1 262 ? 11.289 14.508 -13.898 1 95.25 262 ALA B O 1
ATOM 5745 N N . ALA B 1 263 ? 11.789 13.125 -12.258 1 95.25 263 ALA B N 1
ATOM 5746 C CA . ALA B 1 263 ? 13.195 13.516 -12.289 1 95.25 263 ALA B CA 1
ATOM 5747 C C . ALA B 1 263 ? 13.898 12.953 -13.516 1 95.25 263 ALA B C 1
ATOM 5749 O O . ALA B 1 263 ? 13.633 11.82 -13.93 1 95.25 263 ALA B O 1
ATOM 5750 N N . ASP B 1 264 ? 14.719 13.766 -13.992 1 92.94 264 ASP B N 1
ATOM 5751 C CA . ASP B 1 264 ? 15.547 13.281 -15.086 1 92.94 264 ASP B CA 1
ATOM 5752 C C . ASP B 1 264 ? 16.438 12.133 -14.633 1 92.94 264 ASP B C 1
ATOM 5754 O O . ASP B 1 264 ? 17.109 12.227 -13.594 1 92.94 264 ASP B O 1
ATOM 5758 N N . PRO B 1 265 ? 16.406 11.016 -15.344 1 84.44 265 PRO B N 1
ATOM 5759 C CA . PRO B 1 265 ? 17.203 9.859 -14.922 1 84.44 265 PRO B CA 1
ATOM 5760 C C . PRO B 1 265 ? 18.688 10.164 -14.844 1 84.44 265 PRO B C 1
ATOM 5762 O O . PRO B 1 265 ? 19.406 9.547 -14.055 1 84.44 265 PRO B O 1
ATOM 5765 N N . SER B 1 266 ? 19.203 11.055 -15.609 1 86.94 266 SER B N 1
ATOM 5766 C CA . SER B 1 266 ? 20.641 11.352 -15.656 1 86.94 266 SER B CA 1
ATOM 5767 C C . SER B 1 266 ? 20.984 12.508 -14.727 1 86.94 266 SER B C 1
ATOM 5769 O O . SER B 1 266 ? 22.156 12.703 -14.375 1 86.94 266 SER B O 1
ATOM 5771 N N . ASP B 1 267 ? 19.969 13.328 -14.391 1 92.06 267 ASP B N 1
ATOM 5772 C CA . ASP B 1 267 ? 20.156 14.492 -13.523 1 92.06 267 ASP B CA 1
ATOM 5773 C C . ASP B 1 267 ? 18.938 14.695 -12.617 1 92.06 267 ASP B C 1
ATOM 5775 O O . ASP B 1 267 ? 17.984 15.391 -12.992 1 92.06 267 ASP B O 1
ATOM 5779 N N . PRO B 1 268 ? 19.078 14.266 -11.438 1 92.06 268 PRO B N 1
ATOM 5780 C CA . PRO B 1 268 ? 17.922 14.305 -10.539 1 92.06 268 PRO B CA 1
ATOM 5781 C C . PRO B 1 268 ? 17.547 15.727 -10.133 1 92.06 268 PRO B C 1
ATOM 5783 O O . PRO B 1 268 ? 16.484 15.938 -9.539 1 92.06 268 PRO B O 1
ATOM 5786 N N . SER B 1 269 ? 18.297 16.766 -10.461 1 94.75 269 SER B N 1
ATOM 5787 C CA . SER B 1 269 ? 17.953 18.156 -10.156 1 94.75 269 SER B CA 1
ATOM 5788 C C . SER B 1 269 ? 17.109 18.781 -11.266 1 94.75 269 SER B C 1
ATOM 5790 O O . SER B 1 269 ? 16.672 19.922 -11.148 1 94.75 269 SER B O 1
ATOM 5792 N N . GLN B 1 270 ? 16.906 18 -12.266 1 96.25 270 GLN B N 1
ATOM 5793 C CA . GLN B 1 270 ? 16 18.422 -13.336 1 96.25 270 GLN B CA 1
ATOM 5794 C C . GLN B 1 270 ? 14.688 17.656 -13.281 1 96.25 270 GLN B C 1
ATOM 5796 O O . GLN B 1 270 ? 14.68 16.438 -13.203 1 96.25 270 GLN B O 1
ATOM 5801 N N . ILE B 1 271 ? 13.609 18.453 -13.258 1 97.69 271 ILE B N 1
ATOM 5802 C CA . ILE B 1 271 ? 12.273 17.875 -13.328 1 97.69 271 ILE B CA 1
ATOM 5803 C C . ILE B 1 271 ? 11.75 17.969 -14.766 1 97.69 271 ILE B C 1
ATOM 5805 O O . ILE B 1 271 ? 11.664 19.047 -15.336 1 97.69 271 ILE B O 1
ATOM 5809 N N . ASN B 1 272 ? 11.477 16.781 -15.352 1 97.94 272 ASN B N 1
ATOM 5810 C CA . ASN B 1 272 ? 10.852 16.719 -16.672 1 97.94 272 ASN B CA 1
ATOM 5811 C C . ASN B 1 272 ? 9.328 16.75 -16.562 1 97.94 272 ASN B C 1
ATOM 5813 O O . ASN B 1 272 ? 8.742 15.977 -15.797 1 97.94 272 ASN B O 1
ATOM 5817 N N . VAL B 1 273 ? 8.773 17.703 -17.281 1 97.81 273 VAL B N 1
ATOM 5818 C CA . VAL B 1 273 ? 7.32 17.828 -17.359 1 97.81 273 VAL B CA 1
ATOM 5819 C C . VAL B 1 273 ? 6.859 17.625 -18.797 1 97.81 273 VAL B C 1
ATOM 5821 O O . VAL B 1 273 ? 7.285 18.359 -19.688 1 97.81 273 VAL B O 1
ATOM 5824 N N . THR B 1 274 ? 6.02 16.656 -19.031 1 97.88 274 THR B N 1
ATOM 5825 C CA . THR B 1 274 ? 5.555 16.359 -20.391 1 97.88 274 THR B CA 1
ATOM 5826 C C . THR B 1 274 ? 4.035 16.203 -20.406 1 97.88 274 THR B C 1
ATOM 5828 O O . THR B 1 274 ? 3.398 16.109 -19.359 1 97.88 274 THR B O 1
ATOM 5831 N N . GLY B 1 275 ? 3.434 16.297 -21.578 1 97.38 275 GLY B N 1
ATOM 5832 C CA . GLY B 1 275 ? 2.018 16.031 -21.781 1 97.38 275 GLY B CA 1
ATOM 5833 C C . GLY B 1 275 ? 1.263 17.219 -22.344 1 97.38 275 GLY B C 1
ATOM 5834 O O . GLY B 1 275 ? 1.812 17.984 -23.141 1 97.38 275 GLY B O 1
ATOM 5835 N N . SER B 1 276 ? -0.049 17.281 -22.062 1 97.25 276 SER B N 1
ATOM 5836 C CA . SER B 1 276 ? -0.936 18.344 -22.547 1 97.25 276 SER B CA 1
ATOM 5837 C C . SER B 1 276 ? -1.926 18.766 -21.469 1 97.25 276 SER B C 1
ATOM 5839 O O . SER B 1 276 ? -2.162 18.031 -20.5 1 97.25 276 SER B O 1
ATOM 5841 N N . VAL B 1 277 ? -2.314 19.953 -21.562 1 96.94 277 VAL B N 1
ATOM 5842 C CA . VAL B 1 277 ? -3.346 20.5 -20.688 1 96.94 277 VAL B CA 1
ATOM 5843 C C . VAL B 1 277 ? -4.473 21.094 -21.516 1 96.94 277 VAL B C 1
ATOM 5845 O O . VAL B 1 277 ? -4.242 21.547 -22.641 1 96.94 277 VAL B O 1
ATOM 5848 N N . PRO B 1 278 ? -5.707 21.125 -21 1 96.81 278 PRO B N 1
ATOM 5849 C CA . PRO B 1 278 ? -6.816 21.719 -21.766 1 96.81 278 PRO B CA 1
ATOM 5850 C C . PRO B 1 278 ? -6.734 23.234 -21.844 1 96.81 278 PRO B C 1
ATOM 5852 O O . PRO B 1 278 ? -6.289 23.891 -20.891 1 96.81 278 PRO B O 1
ATOM 5855 N N . ALA B 1 279 ? -7.215 23.766 -22.969 1 96.44 279 ALA B N 1
ATOM 5856 C CA . ALA B 1 279 ? -7.328 25.219 -23.109 1 96.44 279 ALA B CA 1
ATOM 5857 C C . ALA B 1 279 ? -8.32 25.781 -22.094 1 96.44 279 ALA B C 1
ATOM 5859 O O . ALA B 1 279 ? -9.289 25.125 -21.719 1 96.44 279 ALA B O 1
ATOM 5860 N N . GLY B 1 280 ? -7.984 26.969 -21.594 1 93.31 280 GLY B N 1
ATOM 5861 C CA . GLY B 1 280 ? -8.961 27.719 -20.828 1 93.31 280 GLY B CA 1
ATOM 5862 C C . GLY B 1 280 ? -8.867 27.469 -19.328 1 93.31 280 GLY B C 1
ATOM 5863 O O . GLY B 1 280 ? -9.531 28.141 -18.547 1 93.31 280 GLY B O 1
ATOM 5864 N N . LYS B 1 281 ? -8.141 26.531 -18.891 1 91.56 281 LYS B N 1
ATOM 5865 C CA . LYS B 1 281 ? -8.062 26.25 -17.469 1 91.56 281 LYS B CA 1
ATOM 5866 C C . LYS B 1 281 ? -6.645 25.875 -17.062 1 91.56 281 LYS B C 1
ATOM 5868 O O . LYS B 1 281 ? -5.957 25.141 -17.781 1 91.56 281 LYS B O 1
ATOM 5873 N N . THR B 1 282 ? -6.23 26.391 -15.938 1 94 282 THR B N 1
ATOM 5874 C CA . THR B 1 282 ? -4.938 26.016 -15.367 1 94 282 THR B CA 1
ATOM 5875 C C . THR B 1 282 ? -4.98 24.609 -14.805 1 94 282 THR B C 1
ATOM 5877 O O . THR B 1 282 ? -5.984 24.188 -14.227 1 94 282 THR B O 1
ATOM 5880 N N . SER B 1 283 ? -3.941 23.859 -15.07 1 96 283 SER B N 1
ATOM 5881 C CA . SER B 1 283 ? -3.787 22.516 -14.531 1 96 283 SER B CA 1
ATOM 5882 C C . SER B 1 283 ? -2.633 22.453 -13.539 1 96 283 SER B C 1
ATOM 5884 O O . SER B 1 283 ? -1.653 23.188 -13.664 1 96 283 SER B O 1
ATOM 5886 N N . LEU B 1 284 ? -2.82 21.672 -12.516 1 96.69 284 LEU B N 1
ATOM 5887 C CA . LEU B 1 284 ? -1.824 21.516 -11.461 1 96.69 284 LEU B CA 1
ATOM 5888 C C . LEU B 1 284 ? -1.42 20.047 -11.312 1 96.69 284 LEU B C 1
ATOM 5890 O O . LEU B 1 284 ? -2.271 19.156 -11.352 1 96.69 284 LEU B O 1
ATOM 5894 N N . THR B 1 285 ? -0.138 19.75 -11.242 1 97.25 285 THR B N 1
ATOM 5895 C CA . THR B 1 285 ? 0.429 18.484 -10.781 1 97.25 285 THR B CA 1
ATOM 5896 C C . THR B 1 285 ? 1.568 18.719 -9.797 1 97.25 285 THR B C 1
ATOM 5898 O O . THR B 1 285 ? 1.852 19.875 -9.445 1 97.25 285 THR B O 1
ATOM 5901 N N . VAL B 1 286 ? 2.148 17.656 -9.266 1 98.06 286 VAL B N 1
ATOM 5902 C CA . VAL B 1 286 ? 3.186 17.859 -8.258 1 98.06 286 VAL B CA 1
ATOM 5903 C C . VAL B 1 286 ? 4.336 16.891 -8.492 1 98.06 286 VAL B C 1
ATOM 5905 O O . VAL B 1 286 ? 4.137 15.812 -9.078 1 98.06 286 VAL B O 1
ATOM 5908 N N . TYR B 1 287 ? 5.461 17.328 -8.172 1 97.62 287 TYR B N 1
ATOM 5909 C CA . TYR B 1 287 ? 6.625 16.484 -7.984 1 97.62 287 TYR B CA 1
ATOM 5910 C C . TYR B 1 287 ? 6.863 16.203 -6.504 1 97.62 287 TYR B C 1
ATOM 5912 O O . TYR B 1 287 ? 6.992 17.141 -5.707 1 97.62 287 TYR B O 1
ATOM 5920 N N . ARG B 1 288 ? 6.922 14.961 -6.074 1 97.12 288 ARG B N 1
ATOM 5921 C CA . ARG B 1 288 ? 7.074 14.602 -4.668 1 97.12 288 ARG B CA 1
ATOM 5922 C C . ARG B 1 288 ? 8.547 14.555 -4.273 1 97.12 288 ARG B C 1
ATOM 5924 O O . ARG B 1 288 ? 9.352 13.875 -4.914 1 97.12 288 ARG B O 1
ATOM 5931 N N . ILE B 1 289 ? 8.852 15.227 -3.211 1 97.19 289 ILE B N 1
ATOM 5932 C CA . ILE B 1 289 ? 10.211 15.336 -2.703 1 97.19 289 ILE B CA 1
ATOM 5933 C C . ILE B 1 289 ? 10.617 14.031 -2.021 1 97.19 289 ILE B C 1
ATOM 5935 O O . ILE B 1 289 ? 9.883 13.5 -1.186 1 97.19 289 ILE B O 1
ATOM 5939 N N . THR B 1 290 ? 11.82 13.484 -2.383 1 94.25 290 THR B N 1
ATOM 5940 C CA . THR B 1 290 ? 12.297 12.242 -1.781 1 94.25 290 THR B CA 1
ATOM 5941 C C . THR B 1 290 ? 13.344 12.531 -0.711 1 94.25 290 THR B C 1
ATOM 5943 O O . THR B 1 290 ? 13.648 11.672 0.12 1 94.25 290 THR B O 1
ATOM 5946 N N . ASP B 1 291 ? 13.93 13.719 -0.726 1 96.75 291 ASP B N 1
ATOM 5947 C CA . ASP B 1 291 ? 14.914 14.148 0.261 1 96.75 291 ASP B CA 1
ATOM 5948 C C . ASP B 1 291 ? 14.453 15.414 0.981 1 96.75 291 ASP B C 1
ATOM 5950 O O . ASP B 1 291 ? 14.906 16.516 0.666 1 96.75 291 ASP B O 1
ATOM 5954 N N . ALA B 1 292 ? 13.656 15.266 2.014 1 98.12 292 ALA B N 1
ATOM 5955 C CA . ALA B 1 292 ? 12.977 16.359 2.695 1 98.12 292 ALA B CA 1
ATOM 5956 C C . ALA B 1 292 ? 13.977 17.281 3.389 1 98.12 292 ALA B C 1
ATOM 5958 O O . ALA B 1 292 ? 13.852 18.5 3.328 1 98.12 292 ALA B O 1
ATOM 5959 N N . PRO B 1 293 ? 15.023 16.703 4.047 1 98.12 293 PRO B N 1
ATOM 5960 C CA . PRO B 1 293 ? 15.969 17.625 4.695 1 98.12 293 PRO B CA 1
ATOM 5961 C C . PRO B 1 293 ? 16.688 18.516 3.699 1 98.12 293 PRO B C 1
ATOM 5963 O O . PRO B 1 293 ? 16.844 19.719 3.951 1 98.12 293 PRO B O 1
ATOM 5966 N N . THR B 1 294 ? 17.047 17.938 2.586 1 98.38 294 THR B N 1
ATOM 5967 C CA . THR B 1 294 ? 17.688 18.75 1.56 1 98.38 294 THR B CA 1
ATOM 5968 C C . THR B 1 294 ? 16.719 19.781 1.001 1 98.38 294 THR B C 1
ATOM 5970 O O . THR B 1 294 ? 17.094 20.938 0.774 1 98.38 294 THR B O 1
ATOM 5973 N N . TRP B 1 295 ? 15.523 19.438 0.82 1 98.38 295 TRP B N 1
ATOM 5974 C CA . TRP B 1 295 ? 14.453 20.328 0.363 1 98.38 295 TRP B CA 1
ATOM 5975 C C . TRP B 1 295 ? 14.242 21.469 1.345 1 98.38 295 TRP B C 1
ATOM 5977 O O . TRP B 1 295 ? 14.289 22.641 0.961 1 98.38 295 TRP B O 1
ATOM 5987 N N . ALA B 1 296 ? 14.148 21.188 2.615 1 98.69 296 ALA B N 1
ATOM 5988 C CA . ALA B 1 296 ? 13.953 22.188 3.658 1 98.69 296 ALA B CA 1
ATOM 5989 C C . ALA B 1 296 ? 15.188 23.078 3.791 1 98.69 296 ALA B C 1
ATOM 5991 O O . ALA B 1 296 ? 15.062 24.297 3.965 1 98.69 296 ALA B O 1
ATOM 5992 N N . ARG B 1 297 ? 16.344 22.453 3.689 1 98.62 297 ARG B N 1
ATOM 5993 C CA . ARG B 1 297 ? 17.594 23.203 3.789 1 98.62 297 ARG B CA 1
ATOM 5994 C C . ARG B 1 297 ? 17.672 24.281 2.709 1 98.62 297 ARG B C 1
ATOM 5996 O O . ARG B 1 297 ? 17.969 25.438 3 1 98.62 297 ARG B O 1
ATOM 6003 N N . GLN B 1 298 ? 17.391 23.828 1.513 1 98.44 298 GLN B N 1
ATOM 6004 C CA . GLN B 1 298 ? 17.484 24.766 0.393 1 98.44 298 GLN B CA 1
ATOM 6005 C C . GLN B 1 298 ? 16.531 25.938 0.58 1 98.44 298 GLN B C 1
ATOM 6007 O O . GLN B 1 298 ? 16.922 27.094 0.426 1 98.44 298 GLN B O 1
ATOM 6012 N N . LEU B 1 299 ? 15.336 25.719 0.92 1 98.75 299 LEU B N 1
ATOM 6013 C CA . LEU B 1 299 ? 14.336 26.766 1.079 1 98.75 299 LEU B CA 1
ATOM 6014 C C . LEU B 1 299 ? 14.656 27.641 2.281 1 98.75 299 LEU B C 1
ATOM 6016 O O . LEU B 1 299 ? 14.391 28.844 2.262 1 98.75 299 LEU B O 1
ATOM 6020 N N . PHE B 1 300 ? 15.258 27.094 3.359 1 98.81 300 PHE B N 1
ATOM 6021 C CA . PHE B 1 300 ? 15.656 27.875 4.52 1 98.81 300 PHE B CA 1
ATOM 6022 C C . PHE B 1 300 ? 16.828 28.797 4.168 1 98.81 300 PHE B C 1
ATOM 6024 O O . PHE B 1 300 ? 16.828 29.969 4.539 1 98.81 300 PHE B O 1
ATOM 6031 N N . VAL B 1 301 ? 17.797 28.219 3.42 1 98.75 301 VAL B N 1
ATOM 6032 C CA . VAL B 1 301 ? 18.922 29.031 2.977 1 98.75 301 VAL B CA 1
ATOM 6033 C C . VAL B 1 301 ? 18.406 30.234 2.164 1 98.75 301 VAL B C 1
ATOM 6035 O O . VAL B 1 301 ? 18.844 31.359 2.371 1 98.75 301 VAL B O 1
ATOM 6038 N N . GLU B 1 302 ? 17.5 30.031 1.335 1 98.69 302 GLU B N 1
ATOM 6039 C CA . GLU B 1 302 ? 16.938 31.109 0.525 1 98.69 302 GLU B CA 1
ATOM 6040 C C . GLU B 1 302 ? 16.156 32.094 1.388 1 98.69 302 GLU B C 1
ATOM 6042 O O . GLU B 1 302 ? 16.219 33.312 1.147 1 98.69 302 GLU B O 1
ATOM 6047 N N . ALA B 1 303 ? 15.438 31.609 2.359 1 98.81 303 ALA B N 1
ATOM 6048 C CA . ALA B 1 303 ? 14.75 32.469 3.301 1 98.81 303 ALA B CA 1
ATOM 6049 C C . ALA B 1 303 ? 15.742 33.344 4.062 1 98.81 303 ALA B C 1
ATOM 6051 O O . ALA B 1 303 ? 15.508 34.562 4.25 1 98.81 303 ALA B O 1
ATOM 6052 N N . LEU B 1 304 ? 16.828 32.719 4.547 1 98.81 304 LEU B N 1
ATOM 6053 C CA . LEU B 1 304 ? 17.875 33.469 5.234 1 98.81 304 LEU B CA 1
ATOM 6054 C C . LEU B 1 304 ? 18.406 34.594 4.348 1 98.81 304 LEU B C 1
ATOM 6056 O O . LEU B 1 304 ? 18.531 35.75 4.785 1 98.81 304 LEU B O 1
ATOM 6060 N N . ARG B 1 305 ? 18.625 34.25 3.152 1 98.5 305 ARG B N 1
ATOM 6061 C CA . ARG B 1 305 ? 19.156 35.25 2.221 1 98.5 305 ARG B CA 1
ATOM 6062 C C . ARG B 1 305 ? 18.141 36.344 1.965 1 98.5 305 ARG B C 1
ATOM 6064 O O . ARG B 1 305 ? 18.5 37.531 1.912 1 98.5 305 ARG B O 1
ATOM 6071 N N . ARG B 1 306 ? 16.953 36.031 1.805 1 98.25 306 ARG B N 1
ATOM 6072 C CA . ARG B 1 306 ? 15.906 37.031 1.627 1 98.25 306 ARG B CA 1
ATOM 6073 C C . ARG B 1 306 ? 15.836 37.969 2.83 1 98.25 306 ARG B C 1
ATOM 6075 O O . ARG B 1 306 ? 15.359 39.094 2.713 1 98.25 306 ARG B O 1
ATOM 6082 N N . ASN B 1 307 ? 16.203 37.5 3.938 1 98.12 307 ASN B N 1
ATOM 6083 C CA . ASN B 1 307 ? 16.188 38.312 5.156 1 98.12 307 ASN B CA 1
ATOM 6084 C C . ASN B 1 307 ? 17.562 38.906 5.461 1 98.12 307 ASN B C 1
ATOM 6086 O O . ASN B 1 307 ? 17.844 39.25 6.605 1 98.12 307 ASN B O 1
ATOM 6090 N N . GLY B 1 308 ? 18.438 38.875 4.562 1 98.06 308 GLY B N 1
ATOM 6091 C CA . GLY B 1 308 ? 19.672 39.625 4.664 1 98.06 308 GLY B CA 1
ATOM 6092 C C . GLY B 1 308 ? 20.797 38.812 5.301 1 98.06 308 GLY B C 1
ATOM 6093 O O . GLY B 1 308 ? 21.828 39.375 5.684 1 98.06 308 GLY B O 1
ATOM 6094 N N . ILE B 1 309 ? 20.641 37.594 5.348 1 98.75 309 ILE B N 1
ATOM 6095 C CA . ILE B 1 309 ? 21.688 36.781 5.945 1 98.75 309 ILE B CA 1
ATOM 6096 C C . ILE B 1 309 ? 22.5 36.094 4.848 1 98.75 309 ILE B C 1
ATOM 6098 O O . ILE B 1 309 ? 21.938 35.406 3.992 1 98.75 309 ILE B O 1
ATOM 6102 N N . GLU B 1 310 ? 23.859 36.281 4.867 1 98.31 310 GLU B N 1
ATOM 6103 C CA . GLU B 1 310 ? 24.766 35.594 3.951 1 98.31 310 GLU B CA 1
ATOM 6104 C C . GLU B 1 310 ? 25.078 34.188 4.438 1 98.31 310 GLU B C 1
ATOM 6106 O O . GLU B 1 310 ? 25.375 33.969 5.617 1 98.31 310 GLU B O 1
ATOM 6111 N N . VAL B 1 311 ? 24.906 33.281 3.617 1 98.44 311 VAL B N 1
ATOM 6112 C CA . VAL B 1 311 ? 25.281 31.906 3.896 1 98.44 311 VAL B CA 1
ATOM 6113 C C . VAL B 1 311 ? 26.469 31.516 3.025 1 98.44 311 VAL B C 1
ATOM 6115 O O . VAL B 1 311 ? 26.375 31.516 1.795 1 98.44 311 VAL B O 1
ATOM 6118 N N . ALA B 1 312 ? 27.547 31.078 3.605 1 97.75 312 ALA B N 1
ATOM 6119 C CA . ALA B 1 312 ? 28.797 30.797 2.887 1 97.75 312 ALA B CA 1
ATOM 6120 C C . ALA B 1 312 ? 28.75 29.422 2.213 1 97.75 312 ALA B C 1
ATOM 6122 O O . ALA B 1 312 ? 29.328 29.234 1.14 1 97.75 312 ALA B O 1
ATOM 6123 N N . SER B 1 313 ? 28.109 28.594 2.877 1 96.38 313 SER B N 1
ATOM 6124 C CA . SER B 1 313 ? 28.078 27.234 2.346 1 96.38 313 SER B CA 1
ATOM 6125 C C . SER B 1 313 ? 27.406 27.188 0.977 1 96.38 313 SER B C 1
ATOM 6127 O O . SER B 1 313 ? 26.375 27.844 0.767 1 96.38 313 SER B O 1
ATOM 6129 N N . VAL B 1 314 ? 28.016 26.328 0.089 1 93.81 314 VAL B N 1
ATOM 6130 C CA . VAL B 1 314 ? 27.484 26.172 -1.259 1 93.81 314 VAL B CA 1
ATOM 6131 C C . VAL B 1 314 ? 26.906 24.766 -1.435 1 93.81 314 VAL B C 1
ATOM 6133 O O . VAL B 1 314 ? 26.578 24.359 -2.551 1 93.81 314 VAL B O 1
ATOM 6136 N N . SER B 1 315 ? 26.875 24.125 -0.322 1 93.81 315 SER B N 1
ATOM 6137 C CA . SER B 1 315 ? 26.344 22.766 -0.386 1 93.81 315 SER B CA 1
ATOM 6138 C C . SER B 1 315 ? 24.906 22.766 -0.892 1 93.81 315 SER B C 1
ATOM 6140 O O . SER B 1 315 ? 24.125 23.656 -0.549 1 93.81 315 SER B O 1
ATOM 6142 N N . ARG B 1 316 ? 24.641 21.703 -1.68 1 92.38 316 ARG B N 1
ATOM 6143 C CA . ARG B 1 316 ? 23.297 21.578 -2.232 1 92.38 316 ARG B CA 1
ATOM 6144 C C . ARG B 1 316 ? 22.547 20.422 -1.571 1 92.38 316 ARG B C 1
ATOM 6146 O O . ARG B 1 316 ? 21.422 20.109 -1.96 1 92.38 316 ARG B O 1
ATOM 6153 N N . THR B 1 317 ? 23.188 19.781 -0.667 1 94.88 317 THR B N 1
ATOM 6154 C CA . THR B 1 317 ? 22.578 18.656 0.041 1 94.88 317 THR B CA 1
ATOM 6155 C C . THR B 1 317 ? 22.719 18.828 1.551 1 94.88 317 THR B C 1
ATOM 6157 O O . THR B 1 317 ? 23.625 19.531 2.018 1 94.88 317 THR B O 1
ATOM 6160 N N . ASN B 1 318 ? 21.719 18.312 2.285 1 97.5 318 ASN B N 1
ATOM 6161 C CA . ASN B 1 318 ? 21.812 18.25 3.74 1 97.5 318 ASN B CA 1
ATOM 6162 C C . ASN B 1 318 ? 22.797 17.188 4.203 1 97.5 318 ASN B C 1
ATOM 6164 O O . ASN B 1 318 ? 22.844 16.094 3.648 1 97.5 318 ASN B O 1
ATOM 6168 N N . SER B 1 319 ? 23.594 17.5 5.211 1 94.75 319 SER B N 1
ATOM 6169 C CA . SER B 1 319 ? 24.547 16.531 5.777 1 94.75 319 SER B CA 1
ATOM 6170 C C . SER B 1 319 ? 24.125 16.109 7.18 1 94.75 319 SER B C 1
ATOM 6172 O O . SER B 1 319 ? 24.344 16.828 8.148 1 94.75 319 SER B O 1
ATOM 6174 N N . THR B 1 320 ? 23.594 14.984 7.215 1 89.56 320 THR B N 1
ATOM 6175 C CA . THR B 1 320 ? 23.219 14.445 8.516 1 89.56 320 THR B CA 1
ATOM 6176 C C . THR B 1 320 ? 24.453 14.078 9.336 1 89.56 320 THR B C 1
ATOM 6178 O O . THR B 1 320 ? 24.438 14.18 10.562 1 89.56 320 THR B O 1
ATOM 6181 N N . ALA B 1 321 ? 25.578 13.766 8.609 1 89.88 321 ALA B N 1
ATOM 6182 C CA . ALA B 1 321 ? 26.812 13.383 9.266 1 89.88 321 ALA B CA 1
ATOM 6183 C C . ALA B 1 321 ? 27.422 14.562 10.031 1 89.88 321 ALA B C 1
ATOM 6185 O O . ALA B 1 321 ? 28.188 14.367 10.977 1 89.88 321 ALA B O 1
ATOM 6186 N N . ALA B 1 322 ? 27 15.75 9.648 1 93.44 322 ALA B N 1
ATOM 6187 C CA . ALA B 1 322 ? 27.562 16.953 10.273 1 93.44 322 ALA B CA 1
ATOM 6188 C C . ALA B 1 322 ? 26.797 17.312 11.539 1 93.44 322 ALA B C 1
ATOM 6190 O O . ALA B 1 322 ? 27.234 18.172 12.305 1 93.44 322 ALA B O 1
ATOM 6191 N N . LEU B 1 323 ? 25.719 16.703 11.82 1 95.81 323 LEU B N 1
ATOM 6192 C CA . LEU B 1 323 ? 24.891 16.984 13 1 95.81 323 LEU B CA 1
ATOM 6193 C C . LEU B 1 323 ? 25.5 16.359 14.25 1 95.81 323 LEU B C 1
ATOM 6195 O O . LEU B 1 323 ? 26.234 15.367 14.156 1 95.81 323 LEU B O 1
ATOM 6199 N N . PRO B 1 324 ? 25.203 16.969 15.383 1 91.81 324 PRO B N 1
ATOM 6200 C CA . PRO B 1 324 ? 25.656 16.328 16.625 1 91.81 324 PRO B CA 1
ATOM 6201 C C . PRO B 1 324 ? 25.125 14.906 16.766 1 91.81 324 PRO B C 1
ATOM 6203 O O . PRO B 1 324 ? 23.922 14.664 16.562 1 91.81 324 PRO B O 1
ATOM 6206 N N . VAL B 1 325 ? 25.922 14.062 17.203 1 88.19 325 VAL B N 1
ATOM 6207 C CA . VAL B 1 325 ? 25.609 12.641 17.281 1 88.19 325 VAL B CA 1
ATOM 6208 C C . VAL B 1 325 ? 24.516 12.398 18.312 1 88.19 325 VAL B C 1
ATOM 6210 O O . VAL B 1 325 ? 23.609 11.594 18.078 1 88.19 325 VAL B O 1
ATOM 6213 N N . ASP B 1 326 ? 24.625 13.188 19.422 1 85.19 326 ASP B N 1
ATOM 6214 C CA . ASP B 1 326 ? 23.703 12.953 20.531 1 85.19 326 ASP B CA 1
ATOM 6215 C C . ASP B 1 326 ? 22.375 13.695 20.328 1 85.19 326 ASP B C 1
ATOM 6217 O O . ASP B 1 326 ? 21.484 13.641 21.172 1 85.19 326 ASP B O 1
ATOM 6221 N N . ARG B 1 327 ? 22.234 14.422 19.234 1 85.81 327 ARG B N 1
ATOM 6222 C CA . ARG B 1 327 ? 21 15.117 18.859 1 85.81 327 ARG B CA 1
ATOM 6223 C C . ARG B 1 327 ? 20.672 16.203 19.875 1 85.81 327 ARG B C 1
ATOM 6225 O O . ARG B 1 327 ? 19.5 16.562 20.031 1 85.81 327 ARG B O 1
ATOM 6232 N N . THR B 1 328 ? 21.672 16.781 20.594 1 89.94 328 THR B N 1
ATOM 6233 C CA . THR B 1 328 ? 21.438 17.781 21.625 1 89.94 328 THR B CA 1
ATOM 6234 C C . THR B 1 328 ? 21.906 19.156 21.172 1 89.94 328 THR B C 1
ATOM 6236 O O . THR B 1 328 ? 22.938 19.281 20.5 1 89.94 328 THR B O 1
ATOM 6239 N N . TYR B 1 329 ? 20.953 20.062 21.516 1 93.56 329 TYR B N 1
ATOM 6240 C CA . TYR B 1 329 ? 21.25 21.469 21.25 1 93.56 329 TYR B CA 1
ATOM 6241 C C . TYR B 1 329 ? 21.094 22.297 22.516 1 93.56 329 TYR B C 1
ATOM 6243 O O . TYR B 1 329 ? 20.188 22.062 23.328 1 93.56 329 TYR B O 1
ATOM 6251 N N . SER B 1 330 ? 22.047 23.234 22.656 1 91.62 330 SER B N 1
ATOM 6252 C CA . SER B 1 330 ? 21.969 24.109 23.828 1 91.62 330 SER B CA 1
ATOM 6253 C C . SER B 1 330 ? 20.812 25.094 23.703 1 91.62 330 SER B C 1
ATOM 6255 O O . SER B 1 330 ? 20.734 25.844 22.734 1 91.62 330 SER B O 1
ATOM 6257 N N . GLY B 1 331 ? 20.016 25.141 24.719 1 91.88 331 GLY B N 1
ATOM 6258 C CA . GLY B 1 331 ? 18.906 26.078 24.75 1 91.88 331 GLY B CA 1
ATOM 6259 C C . GLY B 1 331 ? 19.344 27.516 24.656 1 91.88 331 GLY B C 1
ATOM 6260 O O . GLY B 1 331 ? 18.641 28.359 24.094 1 91.88 331 GLY B O 1
ATOM 6261 N N . SER B 1 332 ? 20.453 27.75 25.156 1 92.31 332 SER B N 1
ATOM 6262 C CA . SER B 1 332 ? 20.984 29.109 25.172 1 92.31 332 SER B CA 1
ATOM 6263 C C . SER B 1 332 ? 21.391 29.562 23.781 1 92.31 332 SER B C 1
ATOM 6265 O O . SER B 1 332 ? 21.594 30.766 23.547 1 92.31 332 SER B O 1
ATOM 6267 N N . ARG B 1 333 ? 21.406 28.688 22.906 1 95.94 333 ARG B N 1
ATOM 6268 C CA . ARG B 1 333 ? 21.797 29.062 21.547 1 95.94 333 ARG B CA 1
ATOM 6269 C C . ARG B 1 333 ? 20.625 28.859 20.578 1 95.94 333 ARG B C 1
ATOM 6271 O O . ARG B 1 333 ? 20.844 28.703 19.375 1 95.94 333 ARG B O 1
ATOM 6278 N N . GLN B 1 334 ? 19.484 28.734 21.203 1 98 334 GLN B N 1
ATOM 6279 C CA . GLN B 1 334 ? 18.312 28.828 20.344 1 98 334 GLN B CA 1
ATOM 6280 C C . GLN B 1 334 ? 18.125 30.25 19.797 1 98 334 GLN B C 1
ATOM 6282 O O . GLN B 1 334 ? 18.031 31.203 20.578 1 98 334 GLN B O 1
ATOM 6287 N N . VAL B 1 335 ? 18.062 30.391 18.391 1 98.62 335 VAL B N 1
ATOM 6288 C CA . VAL B 1 335 ? 18.047 31.734 17.797 1 98.62 335 VAL B CA 1
ATOM 6289 C C . VAL B 1 335 ? 16.703 31.984 17.125 1 98.62 335 VAL B C 1
ATOM 6291 O O . VAL B 1 335 ? 16.375 33.125 16.781 1 98.62 335 VAL B O 1
ATOM 6294 N N . ALA B 1 336 ? 15.922 30.984 16.969 1 98.62 336 ALA B N 1
ATOM 6295 C CA . ALA B 1 336 ? 14.586 31.109 16.391 1 98.62 336 ALA B CA 1
ATOM 6296 C C . ALA B 1 336 ? 13.703 29.938 16.781 1 98.62 336 ALA B C 1
ATOM 6298 O O . ALA B 1 336 ? 14.203 28.891 17.219 1 98.62 336 ALA B O 1
ATOM 6299 N N . SER B 1 337 ? 12.445 30.125 16.719 1 98.44 337 SER B N 1
ATOM 6300 C CA . SER B 1 337 ? 11.477 29.078 16.984 1 98.44 337 SER B CA 1
ATOM 6301 C C . SER B 1 337 ? 10.141 29.375 16.312 1 98.44 337 SER B C 1
ATOM 6303 O O . SER B 1 337 ? 9.75 30.547 16.188 1 98.44 337 SER B O 1
ATOM 6305 N N . LEU B 1 338 ? 9.516 28.344 15.867 1 98.5 338 LEU B N 1
ATOM 6306 C CA . LEU B 1 338 ? 8.203 28.438 15.234 1 98.5 338 LEU B CA 1
ATOM 6307 C C . LEU B 1 338 ? 7.227 27.453 15.875 1 98.5 338 LEU B C 1
ATOM 6309 O O . LEU B 1 338 ? 7.523 26.266 15.992 1 98.5 338 LEU B O 1
ATOM 6313 N N . GLN B 1 339 ? 6.07 27.984 16.344 1 98 339 GLN B N 1
ATOM 6314 C CA . GLN B 1 339 ? 5.012 27.156 16.891 1 98 339 GLN B CA 1
ATOM 6315 C C . GLN B 1 339 ? 3.988 26.781 15.828 1 98 339 GLN B C 1
ATOM 6317 O O . GLN B 1 339 ? 3.561 27.625 15.039 1 98 339 GLN B O 1
ATOM 6322 N N . SER B 1 340 ? 3.697 25.531 15.812 1 98.38 340 SER B N 1
ATOM 6323 C CA . SER B 1 340 ? 2.689 25.062 14.859 1 98.38 340 SER B CA 1
ATOM 6324 C C . SER B 1 340 ? 1.289 25.484 15.297 1 98.38 340 SER B C 1
ATOM 6326 O O . SER B 1 340 ? 1.096 25.953 16.422 1 98.38 340 SER B O 1
ATOM 6328 N N . ALA B 1 341 ? 0.265 25.453 14.273 1 98.06 341 ALA B N 1
ATOM 6329 C CA . ALA B 1 341 ? -1.14 25.484 14.672 1 98.06 341 ALA B CA 1
ATOM 6330 C C . ALA B 1 341 ? -1.49 24.281 15.539 1 98.06 341 ALA B C 1
ATOM 6332 O O . ALA B 1 341 ? -0.75 23.297 15.562 1 98.06 341 ALA B O 1
ATOM 6333 N N . PRO B 1 342 ? -2.531 24.375 16.344 1 98.5 342 PRO B N 1
ATOM 6334 C CA . PRO B 1 342 ? -2.965 23.203 17.094 1 98.5 342 PRO B CA 1
ATOM 6335 C C . PRO B 1 342 ? -3.238 22 16.188 1 98.5 342 PRO B C 1
ATOM 6337 O O . PRO B 1 342 ? -3.686 22.156 15.047 1 98.5 342 PRO B O 1
ATOM 6340 N N . ILE B 1 343 ? -2.99 20.734 16.719 1 98.25 343 ILE B N 1
ATOM 6341 C CA . ILE B 1 343 ? -3.129 19.531 15.891 1 98.25 343 ILE B CA 1
ATOM 6342 C C . ILE B 1 343 ? -4.59 19.359 15.492 1 98.25 343 ILE B C 1
ATOM 6344 O O . ILE B 1 343 ? -4.891 18.625 14.539 1 98.25 343 ILE B O 1
ATOM 6348 N N . SER B 1 344 ? -5.559 20.047 16.203 1 98.75 344 SER B N 1
ATOM 6349 C CA . SER B 1 344 ? -6.961 20 15.797 1 98.75 344 SER B CA 1
ATOM 6350 C C . SER B 1 344 ? -7.148 20.547 14.383 1 98.75 344 SER B C 1
ATOM 6352 O O . SER B 1 344 ? -8.008 20.062 13.641 1 98.75 344 SER B O 1
ATOM 6354 N N . GLU B 1 345 ? -6.328 21.516 14 1 98.31 345 GLU B N 1
ATOM 6355 C CA . GLU B 1 345 ? -6.438 22.125 12.688 1 98.31 345 GLU B CA 1
ATOM 6356 C C . GLU B 1 345 ? -5.969 21.188 11.586 1 98.31 345 GLU B C 1
ATOM 6358 O O . GLU B 1 345 ? -6.68 20.969 10.602 1 98.31 345 GLU B O 1
ATOM 6363 N N . SER B 1 346 ? -4.797 20.578 11.789 1 98.38 346 SER B N 1
ATOM 6364 C CA . SER B 1 346 ? -4.336 19.609 10.805 1 98.38 346 SER B CA 1
ATOM 6365 C C . SER B 1 346 ? -5.18 18.344 10.844 1 98.38 346 SER B C 1
ATOM 6367 O O . SER B 1 346 ? -5.402 17.703 9.805 1 98.38 346 SER B O 1
ATOM 6369 N N . GLY B 1 347 ? -5.613 17.969 12 1 98.69 347 GLY B N 1
ATOM 6370 C CA . GLY B 1 347 ? -6.543 16.844 12.086 1 98.69 347 GLY B CA 1
ATOM 6371 C C . GLY B 1 347 ? -7.812 17.062 11.289 1 98.69 347 GLY B C 1
ATOM 6372 O O . GLY B 1 347 ? -8.32 16.125 10.664 1 98.69 347 GLY B O 1
ATOM 6373 N N . GLY B 1 348 ? -8.375 18.281 11.344 1 98.38 348 GLY B N 1
ATOM 6374 C CA . GLY B 1 348 ? -9.523 18.641 10.523 1 98.38 348 GLY B CA 1
ATOM 6375 C C . GLY B 1 348 ? -9.281 18.422 9.039 1 98.38 348 GLY B C 1
ATOM 6376 O O . GLY B 1 348 ? -10.133 17.875 8.336 1 98.38 348 GLY B O 1
ATOM 6377 N N . MET B 1 349 ? -8.102 18.812 8.523 1 97.62 349 MET B N 1
ATOM 6378 C CA . MET B 1 349 ? -7.789 18.594 7.113 1 97.62 349 MET B CA 1
ATOM 6379 C C . MET B 1 349 ? -7.637 17.094 6.824 1 97.62 349 MET B C 1
ATOM 6381 O O . MET B 1 349 ? -8.086 16.609 5.785 1 97.62 349 MET B O 1
ATOM 6385 N N . ILE B 1 350 ? -6.895 16.375 7.762 1 98.62 350 ILE B N 1
ATOM 6386 C CA . ILE B 1 350 ? -6.688 14.945 7.582 1 98.62 350 ILE B CA 1
ATOM 6387 C C . ILE B 1 350 ? -8.031 14.25 7.379 1 98.62 350 ILE B C 1
ATOM 6389 O O . ILE B 1 350 ? -8.195 13.469 6.438 1 98.62 350 ILE B O 1
ATOM 6393 N N . LEU B 1 351 ? -8.969 14.594 8.141 1 98.69 351 LEU B N 1
ATOM 6394 C CA . LEU B 1 351 ? -10.289 13.969 8.055 1 98.69 351 LEU B CA 1
ATOM 6395 C C . LEU B 1 351 ? -11.047 14.477 6.832 1 98.69 351 LEU B C 1
ATOM 6397 O O . LEU B 1 351 ? -11.602 13.68 6.07 1 98.69 351 LEU B O 1
ATOM 6401 N N . ALA B 1 352 ? -11.047 15.742 6.562 1 97.69 352 ALA B N 1
ATOM 6402 C CA . ALA B 1 352 ? -11.852 16.359 5.516 1 97.69 352 ALA B CA 1
ATOM 6403 C C . ALA B 1 352 ? -11.375 15.938 4.129 1 97.69 352 ALA B C 1
ATOM 6405 O O . ALA B 1 352 ? -12.188 15.672 3.238 1 97.69 352 ALA B O 1
ATOM 6406 N N . THR B 1 353 ? -10.078 15.859 3.986 1 96.38 353 THR B N 1
ATOM 6407 C CA . THR B 1 353 ? -9.539 15.672 2.643 1 96.38 353 THR B CA 1
ATOM 6408 C C . THR B 1 353 ? -8.844 14.32 2.518 1 96.38 353 THR B C 1
ATOM 6410 O O . THR B 1 353 ? -8.383 13.953 1.437 1 96.38 353 THR B O 1
ATOM 6413 N N . SER B 1 354 ? -8.82 13.641 3.598 1 97.25 354 SER B N 1
ATOM 6414 C CA . SER B 1 354 ? -8.148 12.344 3.621 1 97.25 354 SER B CA 1
ATOM 6415 C C . SER B 1 354 ? -6.656 12.492 3.357 1 97.25 354 SER B C 1
ATOM 6417 O O . SER B 1 354 ? -6.082 11.719 2.584 1 97.25 354 SER B O 1
ATOM 6419 N N . TYR B 1 355 ? -6.086 13.406 4.031 1 97.69 355 TYR B N 1
ATOM 6420 C CA . TYR B 1 355 ? -4.668 13.711 3.889 1 97.69 355 TYR B CA 1
ATOM 6421 C C . TYR B 1 355 ? -3.805 12.586 4.445 1 97.69 355 TYR B C 1
ATOM 6423 O O . TYR B 1 355 ? -3.523 12.547 5.648 1 97.69 355 TYR B O 1
ATOM 6431 N N . ASN B 1 356 ? -3.277 11.688 3.59 1 98 356 ASN B N 1
ATOM 6432 C CA . ASN B 1 356 ? -2.572 10.461 3.955 1 98 356 ASN B CA 1
ATOM 6433 C C . ASN B 1 356 ? -1.265 10.758 4.68 1 98 356 ASN B C 1
ATOM 6435 O O . ASN B 1 356 ? -0.995 10.195 5.742 1 98 356 ASN B O 1
ATOM 6439 N N . THR B 1 357 ? -0.469 11.656 4.16 1 98.19 357 THR B N 1
ATOM 6440 C CA . THR B 1 357 ? 0.803 12.023 4.773 1 98.19 357 THR B CA 1
ATOM 6441 C C . THR B 1 357 ? 0.584 12.57 6.18 1 98.19 357 THR B C 1
ATOM 6443 O O . THR B 1 357 ? 1.336 12.25 7.102 1 98.19 357 THR B O 1
ATOM 6446 N N . GLY B 1 358 ? -0.429 13.328 6.344 1 98.56 358 GLY B N 1
ATOM 6447 C CA . GLY B 1 358 ? -0.776 13.867 7.648 1 98.56 358 GLY B CA 1
ATOM 6448 C C . GLY B 1 358 ? -1.144 12.797 8.656 1 98.56 358 GLY B C 1
ATOM 6449 O O . GLY B 1 358 ? -0.707 12.836 9.812 1 98.56 358 GLY B O 1
ATOM 6450 N N . ALA B 1 359 ? -1.934 11.852 8.211 1 98.81 359 ALA B N 1
ATOM 6451 C CA . ALA B 1 359 ? -2.326 10.758 9.102 1 98.81 359 ALA B CA 1
ATOM 6452 C C . ALA B 1 359 ? -1.11 9.969 9.562 1 98.81 359 ALA B C 1
ATOM 6454 O O . ALA B 1 359 ? -1.004 9.617 10.742 1 98.81 359 ALA B O 1
ATOM 6455 N N . ASN B 1 360 ? -0.212 9.695 8.672 1 98.81 360 ASN B N 1
ATOM 6456 C CA . ASN B 1 360 ? 1.012 8.984 9.039 1 98.81 360 ASN B CA 1
ATOM 6457 C C . ASN B 1 360 ? 1.902 9.836 9.938 1 98.81 360 ASN B C 1
ATOM 6459 O O . ASN B 1 360 ? 2.596 9.312 10.812 1 98.81 360 ASN B O 1
ATOM 6463 N N . THR B 1 361 ? 1.915 11.133 9.773 1 98.81 361 THR B N 1
ATOM 6464 C CA . THR B 1 361 ? 2.643 12.023 10.672 1 98.81 361 THR B CA 1
ATOM 6465 C C . THR B 1 361 ? 2.078 11.945 12.086 1 98.81 361 THR B C 1
ATOM 6467 O O . THR B 1 361 ? 2.832 11.93 13.062 1 98.81 361 THR B O 1
ATOM 6470 N N . PHE B 1 362 ? 0.723 11.922 12.18 1 98.88 362 PHE B N 1
ATOM 6471 C CA . PHE B 1 362 ? 0.112 11.742 13.492 1 98.88 362 PHE B CA 1
ATOM 6472 C C . PHE B 1 362 ? 0.597 10.461 14.148 1 98.88 362 PHE B C 1
ATOM 6474 O O . PHE B 1 362 ? 0.859 10.43 15.352 1 98.88 362 PHE B O 1
ATOM 6481 N N . LEU B 1 363 ? 0.706 9.375 13.352 1 98.81 363 LEU B N 1
ATOM 6482 C CA . LEU B 1 363 ? 1.229 8.117 13.883 1 98.81 363 LEU B CA 1
ATOM 6483 C C . LEU B 1 363 ? 2.654 8.297 14.398 1 98.81 363 LEU B C 1
ATOM 6485 O O . LEU B 1 363 ? 3.004 7.785 15.461 1 98.81 363 LEU B O 1
ATOM 6489 N N . CYS B 1 364 ? 3.529 9.055 13.656 1 98.88 364 CYS B N 1
ATOM 6490 C CA . CYS B 1 364 ? 4.902 9.32 14.07 1 98.88 364 CYS B CA 1
ATOM 6491 C C . CYS B 1 364 ? 4.934 10.133 15.359 1 98.88 364 CYS B C 1
ATOM 6493 O O . CYS B 1 364 ? 5.738 9.859 16.25 1 98.88 364 CYS B O 1
ATOM 6495 N N . LEU B 1 365 ? 4.027 11.07 15.492 1 98.81 365 LEU B N 1
ATOM 6496 C CA . LEU B 1 365 ? 3.959 11.883 16.703 1 98.81 365 LEU B CA 1
ATOM 6497 C C . LEU B 1 365 ? 3.547 11.031 17.906 1 98.81 365 LEU B C 1
ATOM 6499 O O . LEU B 1 365 ? 4.031 11.242 19.016 1 98.81 365 LEU B O 1
ATOM 6503 N N . LEU B 1 366 ? 2.65 10.148 17.641 1 98.81 366 LEU B N 1
ATOM 6504 C CA . LEU B 1 366 ? 2.277 9.219 18.703 1 98.81 366 LEU B CA 1
ATOM 6505 C C . LEU B 1 366 ? 3.475 8.375 19.125 1 98.81 366 LEU B C 1
ATOM 6507 O O . LEU B 1 366 ? 3.652 8.094 20.312 1 98.81 366 LEU B O 1
ATOM 6511 N N . ALA B 1 367 ? 4.262 7.914 18.172 1 98.69 367 ALA B N 1
ATOM 6512 C CA . ALA B 1 367 ? 5.477 7.172 18.484 1 98.69 367 ALA B CA 1
ATOM 6513 C C . ALA B 1 367 ? 6.441 8.023 19.312 1 98.69 367 ALA B C 1
ATOM 6515 O O . ALA B 1 367 ? 6.977 7.562 20.328 1 98.69 367 ALA B O 1
ATOM 6516 N N . VAL B 1 368 ? 6.629 9.266 18.984 1 98.44 368 VAL B N 1
ATOM 6517 C CA . VAL B 1 368 ? 7.527 10.188 19.672 1 98.44 368 VAL B CA 1
ATOM 6518 C C . VAL B 1 368 ? 7.059 10.383 21.109 1 98.44 368 VAL B C 1
ATOM 6520 O O . VAL B 1 368 ? 7.875 10.453 22.031 1 98.44 368 VAL B O 1
ATOM 6523 N N . ALA B 1 369 ? 5.773 10.43 21.297 1 98.06 369 ALA B N 1
ATOM 6524 C CA . ALA B 1 369 ? 5.195 10.617 22.625 1 98.06 369 ALA B CA 1
ATOM 6525 C C . ALA B 1 369 ? 5.562 9.453 23.547 1 98.06 369 ALA B C 1
ATOM 6527 O O . ALA B 1 369 ? 5.555 9.602 24.766 1 98.06 369 ALA B O 1
ATOM 6528 N N . THR B 1 370 ? 5.867 8.344 22.984 1 97.31 370 THR B N 1
ATOM 6529 C CA . THR B 1 370 ? 6.266 7.191 23.781 1 97.31 370 THR B CA 1
ATOM 6530 C C . THR B 1 370 ? 7.785 7.086 23.859 1 97.31 370 THR B C 1
ATOM 6532 O O . THR B 1 370 ? 8.312 6.156 24.469 1 97.31 370 THR B O 1
ATOM 6535 N N . GLY B 1 371 ? 8.5 7.93 23.203 1 97.31 371 GLY B N 1
ATOM 6536 C CA . GLY B 1 371 ? 9.953 7.961 23.266 1 97.31 371 GLY B CA 1
ATOM 6537 C C . GLY B 1 371 ? 10.609 7.207 22.125 1 97.31 371 GLY B C 1
ATOM 6538 O O . GLY B 1 371 ? 11.805 6.918 22.172 1 97.31 371 GLY B O 1
ATOM 6539 N N . SER B 1 372 ? 9.82 6.848 21.125 1 97.25 372 SER B N 1
ATOM 6540 C CA . SER B 1 372 ? 10.359 6.066 20.016 1 97.25 372 SER B CA 1
ATOM 6541 C C . SER B 1 372 ? 10.578 6.938 18.781 1 97.25 372 SER B C 1
ATOM 6543 O O . SER B 1 372 ? 9.82 7.887 18.547 1 97.25 372 SER B O 1
ATOM 6545 N N . SER B 1 373 ? 11.562 6.562 17.969 1 96.75 373 SER B N 1
ATOM 6546 C CA . SER B 1 373 ? 11.812 7.211 16.672 1 96.75 373 SER B CA 1
ATOM 6547 C C . SER B 1 373 ? 11.289 6.367 15.523 1 96.75 373 SER B C 1
ATOM 6549 O O . SER B 1 373 ? 11.422 6.754 14.359 1 96.75 373 SER B O 1
ATOM 6551 N N . SER B 1 374 ? 10.711 5.258 15.805 1 97.06 374 SER B N 1
ATOM 6552 C CA . SER B 1 374 ? 10.062 4.426 14.805 1 97.06 374 SER B CA 1
ATOM 6553 C C . SER B 1 374 ? 8.555 4.688 14.75 1 97.06 374 SER B C 1
ATOM 6555 O O . SER B 1 374 ? 7.832 4.355 15.695 1 97.06 374 SER B O 1
ATOM 6557 N N . CYS B 1 375 ? 8.195 5.164 13.602 1 97.75 375 CYS B N 1
ATOM 6558 C CA . CYS B 1 375 ? 6.805 5.605 13.484 1 97.75 375 CYS B CA 1
ATOM 6559 C C . CYS B 1 375 ? 5.844 4.461 13.766 1 97.75 375 CYS B C 1
ATOM 6561 O O . CYS B 1 375 ? 4.777 4.664 14.352 1 97.75 375 CYS B O 1
ATOM 6563 N N . SER B 1 376 ? 6.164 3.277 13.445 1 96.75 376 SER B N 1
ATOM 6564 C CA . SER B 1 376 ? 5.297 2.121 13.648 1 96.75 376 SER B CA 1
ATOM 6565 C C . SER B 1 376 ? 5.027 1.89 15.133 1 96.75 376 SER B C 1
ATOM 6567 O O . SER B 1 376 ? 4.059 1.22 15.492 1 96.75 376 SER B O 1
ATOM 6569 N N . ASP B 1 377 ? 5.891 2.42 15.969 1 97.88 377 ASP B N 1
ATOM 6570 C CA . ASP B 1 377 ? 5.719 2.268 17.406 1 97.88 377 ASP B CA 1
ATOM 6571 C C . ASP B 1 377 ? 4.555 3.117 17.922 1 97.88 377 ASP B C 1
ATOM 6573 O O . ASP B 1 377 ? 4.203 3.062 19.094 1 97.88 377 ASP B O 1
ATOM 6577 N N . GLY B 1 378 ? 3.957 3.852 17 1 98.25 378 GLY B N 1
ATOM 6578 C CA . GLY B 1 378 ? 2.717 4.531 17.328 1 98.25 378 GLY B CA 1
ATOM 6579 C C . GLY B 1 378 ? 1.499 3.631 17.25 1 98.25 378 GLY B C 1
ATOM 6580 O O . GLY B 1 378 ? 0.447 3.943 17.812 1 98.25 378 GLY B O 1
ATOM 6581 N N . LEU B 1 379 ? 1.534 2.59 16.641 1 98.38 379 LEU B N 1
ATOM 6582 C CA . LEU B 1 379 ? 0.412 1.697 16.375 1 98.38 379 LEU B CA 1
ATOM 6583 C C . LEU B 1 379 ? -0.121 1.095 17.672 1 98.38 379 LEU B C 1
ATOM 6585 O O . LEU B 1 379 ? -1.336 0.982 17.844 1 98.38 379 LEU B O 1
ATOM 6589 N N . PRO B 1 380 ? 0.789 0.665 18.625 1 97.88 380 PRO B N 1
ATOM 6590 C CA . PRO B 1 380 ? 0.255 0.134 19.891 1 97.88 380 PRO B CA 1
ATOM 6591 C C . PRO B 1 380 ? -0.663 1.122 20.594 1 97.88 380 PRO B C 1
ATOM 6593 O O . PRO B 1 380 ? -1.643 0.715 21.234 1 97.88 380 PRO B O 1
ATOM 6596 N N . THR B 1 381 ? -0.35 2.471 20.5 1 98.5 381 THR B N 1
ATOM 6597 C CA . THR B 1 381 ? -1.204 3.475 21.125 1 98.5 381 THR B CA 1
ATOM 6598 C C . THR B 1 381 ? -2.582 3.494 20.469 1 98.5 381 THR B C 1
ATOM 6600 O O . THR B 1 381 ? -3.602 3.586 21.156 1 98.5 381 THR B O 1
ATOM 6603 N N . VAL B 1 382 ? -2.639 3.355 19.172 1 98.5 382 VAL B N 1
ATOM 6604 C CA . VAL B 1 382 ? -3.898 3.309 18.438 1 98.5 382 VAL B CA 1
ATOM 6605 C C . VAL B 1 382 ? -4.691 2.072 18.859 1 98.5 382 VAL B C 1
ATOM 6607 O O . VAL B 1 382 ? -5.883 2.164 19.156 1 98.5 382 VAL B O 1
ATOM 6610 N N . ARG B 1 383 ? -4.059 0.955 18.922 1 97.25 383 ARG B N 1
ATOM 6611 C CA . ARG B 1 383 ? -4.723 -0.295 19.266 1 97.25 383 ARG B CA 1
ATOM 6612 C C . ARG B 1 383 ? -5.227 -0.263 20.703 1 97.25 383 ARG B C 1
ATOM 6614 O O . ARG B 1 383 ? -6.324 -0.735 21 1 97.25 383 ARG B O 1
ATOM 6621 N N . ALA B 1 384 ? -4.41 0.263 21.578 1 97.81 384 ALA B N 1
ATOM 6622 C CA . ALA B 1 384 ? -4.801 0.348 22.984 1 97.81 384 ALA B CA 1
ATOM 6623 C C . ALA B 1 384 ? -6.07 1.181 23.156 1 97.81 384 ALA B C 1
ATOM 6625 O O . ALA B 1 384 ? -6.949 0.831 23.938 1 97.81 384 ALA B O 1
ATOM 6626 N N . LEU B 1 385 ? -6.09 2.27 22.406 1 98.56 385 LEU B N 1
ATOM 6627 C CA . LEU B 1 385 ? -7.281 3.104 22.531 1 98.56 385 LEU B CA 1
ATOM 6628 C C . LEU B 1 385 ? -8.5 2.4 21.938 1 98.56 385 LEU B C 1
ATOM 6630 O O . LEU B 1 385 ? -9.609 2.516 22.453 1 98.56 385 LEU B O 1
ATOM 6634 N N . ALA B 1 386 ? -8.359 1.714 20.844 1 98.25 386 ALA B N 1
ATOM 6635 C CA . ALA B 1 386 ? -9.445 0.927 20.266 1 98.25 386 ALA B CA 1
ATOM 6636 C C . ALA B 1 386 ? -9.945 -0.122 21.266 1 98.25 386 ALA B C 1
ATOM 6638 O O . ALA B 1 386 ? -11.148 -0.339 21.391 1 98.25 386 ALA B O 1
ATOM 6639 N N . GLU B 1 387 ? -9 -0.744 21.953 1 97.38 387 GLU B N 1
ATOM 6640 C CA . GLU B 1 387 ? -9.375 -1.713 22.984 1 97.38 387 GLU B CA 1
ATOM 6641 C C . GLU B 1 387 ? -10.156 -1.045 24.109 1 97.38 387 GLU B C 1
ATOM 6643 O O . GLU B 1 387 ? -11.148 -1.591 24.594 1 97.38 387 GLU B O 1
ATOM 6648 N N . LYS B 1 388 ? -9.727 0.089 24.438 1 97.94 388 LYS B N 1
ATOM 6649 C CA . LYS B 1 388 ? -10.438 0.862 25.453 1 97.94 388 LYS B CA 1
ATOM 6650 C C . LYS B 1 388 ? -11.859 1.188 25 1 97.94 388 LYS B C 1
ATOM 6652 O O . LYS B 1 388 ? -12.781 1.235 25.812 1 97.94 388 LYS B O 1
ATOM 6657 N N . ALA B 1 389 ? -11.938 1.394 23.766 1 98.31 389 ALA B N 1
ATOM 6658 C CA . ALA B 1 389 ? -13.25 1.688 23.188 1 98.31 389 ALA B CA 1
ATOM 6659 C C . ALA B 1 389 ? -14.094 0.424 23.078 1 98.31 389 ALA B C 1
ATOM 6661 O O . ALA B 1 389 ? -15.234 0.473 22.609 1 98.31 389 ALA B O 1
ATOM 6662 N N . GLY B 1 390 ? -13.594 -0.716 23.391 1 97.81 390 GLY B N 1
ATOM 6663 C CA . GLY B 1 390 ? -14.352 -1.957 23.438 1 97.81 390 GLY B CA 1
ATOM 6664 C C . GLY B 1 390 ? -14.211 -2.781 22.172 1 97.81 390 GLY B C 1
ATOM 6665 O O . GLY B 1 390 ? -14.969 -3.73 21.953 1 97.81 390 GLY B O 1
ATOM 6666 N N . ILE B 1 391 ? -13.266 -2.463 21.344 1 97.56 391 ILE B N 1
ATOM 6667 C CA . ILE B 1 391 ? -13.062 -3.197 20.094 1 97.56 391 ILE B CA 1
ATOM 6668 C C . ILE B 1 391 ? -12.086 -4.348 20.328 1 97.56 391 ILE B C 1
ATOM 6670 O O . ILE B 1 391 ? -10.961 -4.137 20.781 1 97.56 391 ILE B O 1
ATOM 6674 N N . ALA B 1 392 ? -12.57 -5.559 19.984 1 93.75 392 ALA B N 1
ATOM 6675 C CA . ALA B 1 392 ? -11.719 -6.738 20.125 1 93.75 392 ALA B CA 1
ATOM 6676 C C . ALA B 1 392 ? -10.523 -6.652 19.172 1 93.75 392 ALA B C 1
ATOM 6678 O O . ALA B 1 392 ? -10.648 -6.148 18.047 1 93.75 392 ALA B O 1
ATOM 6679 N N . ALA B 1 393 ? -9.391 -7.164 19.609 1 90.69 393 ALA B N 1
ATOM 6680 C CA . ALA B 1 393 ? -8.164 -7.141 18.812 1 90.69 393 ALA B CA 1
ATOM 6681 C C . ALA B 1 393 ? -8.383 -7.797 17.453 1 90.69 393 ALA B C 1
ATOM 6683 O O . ALA B 1 393 ? -7.812 -7.367 16.453 1 90.69 393 ALA B O 1
ATOM 6684 N N . SER B 1 394 ? -9.227 -8.766 17.391 1 88.62 394 SER B N 1
ATOM 6685 C CA . SER B 1 394 ? -9.484 -9.508 16.172 1 88.62 394 SER B CA 1
ATOM 6686 C C . SER B 1 394 ? -10.266 -8.656 15.164 1 88.62 394 SER B C 1
ATOM 6688 O O . SER B 1 394 ? -10.25 -8.938 13.969 1 88.62 394 SER B O 1
ATOM 6690 N N . ASP B 1 395 ? -10.867 -7.633 15.625 1 93.38 395 ASP B N 1
ATOM 6691 C CA . ASP B 1 395 ? -11.828 -6.906 14.797 1 93.38 395 ASP B CA 1
ATOM 6692 C C . ASP B 1 395 ? -11.188 -5.66 14.188 1 93.38 395 ASP B C 1
ATOM 6694 O O . ASP B 1 395 ? -11.859 -4.891 13.492 1 93.38 395 ASP B O 1
ATOM 6698 N N . LEU B 1 396 ? -9.898 -5.539 14.461 1 96.12 396 LEU B N 1
ATOM 6699 C CA . LEU B 1 396 ? -9.234 -4.348 13.945 1 96.12 396 LEU B CA 1
ATOM 6700 C C . LEU B 1 396 ? -7.793 -4.66 13.555 1 96.12 396 LEU B C 1
ATOM 6702 O O . LEU B 1 396 ? -7.02 -5.164 14.375 1 96.12 396 LEU B O 1
ATOM 6706 N N . VAL B 1 397 ? -7.477 -4.43 12.289 1 97.25 397 VAL B N 1
ATOM 6707 C CA . VAL B 1 397 ? -6.121 -4.477 11.75 1 97.25 397 VAL B CA 1
ATOM 6708 C C . VAL B 1 397 ? -5.707 -3.088 11.266 1 97.25 397 VAL B C 1
ATOM 6710 O O . VAL B 1 397 ? -6.395 -2.484 10.438 1 97.25 397 VAL B O 1
ATOM 6713 N N . VAL B 1 398 ? -4.688 -2.584 11.812 1 97.62 398 VAL B N 1
ATOM 6714 C CA . VAL B 1 398 ? -4.164 -1.279 11.43 1 97.62 398 VAL B CA 1
ATOM 6715 C C . VAL B 1 398 ? -2.719 -1.425 10.945 1 97.62 398 VAL B C 1
ATOM 6717 O O . VAL B 1 398 ? -1.829 -1.756 11.734 1 97.62 398 VAL B O 1
ATOM 6720 N N . MET B 1 399 ? -2.508 -1.099 9.648 1 97.12 399 MET B N 1
ATOM 6721 C CA . MET B 1 399 ? -1.188 -1.303 9.062 1 97.12 399 MET B CA 1
ATOM 6722 C C . MET B 1 399 ? -0.333 -0.046 9.188 1 97.12 399 MET B C 1
ATOM 6724 O O . MET B 1 399 ? 0.896 -0.126 9.234 1 97.12 399 MET B O 1
ATOM 6728 N N . ASP B 1 400 ? -0.896 1.114 9.203 1 97.94 400 ASP B N 1
ATOM 6729 C CA . ASP B 1 400 ? -0.26 2.424 9.297 1 97.94 400 ASP B CA 1
ATOM 6730 C C . ASP B 1 400 ? -1.281 3.508 9.633 1 97.94 400 ASP B C 1
ATOM 6732 O O . ASP B 1 400 ? -2.422 3.205 9.992 1 97.94 400 ASP B O 1
ATOM 6736 N N . GLY B 1 401 ? -0.862 4.734 9.609 1 98.44 401 GLY B N 1
ATOM 6737 C CA . GLY B 1 401 ? -1.737 5.824 10.016 1 98.44 401 GLY B CA 1
ATOM 6738 C C . GLY B 1 401 ? -2.783 6.168 8.977 1 98.44 401 GLY B C 1
ATOM 6739 O O . GLY B 1 401 ? -3.855 6.68 9.312 1 98.44 401 GLY B O 1
ATOM 6740 N N . GLN B 1 402 ? -2.467 5.949 7.703 1 98.12 402 GLN B N 1
ATOM 6741 C CA . GLN B 1 402 ? -3.377 6.332 6.625 1 98.12 402 GLN B CA 1
ATOM 6742 C C . GLN B 1 402 ? -4.379 5.219 6.336 1 98.12 402 GLN B C 1
ATOM 6744 O O . GLN B 1 402 ? -5.426 5.461 5.73 1 98.12 402 GLN B O 1
ATOM 6749 N N . GLY B 1 403 ? -4.066 3.988 6.711 1 98.06 403 GLY B N 1
ATOM 6750 C CA . GLY B 1 403 ? -4.957 2.871 6.438 1 98.06 403 GLY B CA 1
ATOM 6751 C C . GLY B 1 403 ? -4.594 2.113 5.176 1 98.06 403 GLY B C 1
ATOM 6752 O O . GLY B 1 403 ? -5.473 1.75 4.391 1 98.06 403 GLY B O 1
ATOM 6753 N N . GLY B 1 404 ? -3.254 1.928 4.961 1 96.62 404 GLY B N 1
ATOM 6754 C CA . GLY B 1 404 ? -2.828 1.1 3.844 1 96.62 404 GLY B CA 1
ATOM 6755 C C . GLY B 1 404 ? -3.369 -0.316 3.91 1 96.62 404 GLY B C 1
ATOM 6756 O O . GLY B 1 404 ? -3.529 -0.875 4.996 1 96.62 404 GLY B O 1
ATOM 6757 N N . ASP B 1 405 ? -3.682 -0.989 2.752 1 95.62 405 ASP B N 1
ATOM 6758 C CA . ASP B 1 405 ? -4.152 -2.369 2.715 1 95.62 405 ASP B CA 1
ATOM 6759 C C . ASP B 1 405 ? -3.09 -3.328 3.248 1 95.62 405 ASP B C 1
ATOM 6761 O O . ASP B 1 405 ? -1.893 -3.109 3.049 1 95.62 405 ASP B O 1
ATOM 6765 N N . PRO B 1 406 ? -3.49 -4.289 4.043 1 96.31 406 PRO B N 1
ATOM 6766 C CA . PRO B 1 406 ? -4.859 -4.75 4.285 1 96.31 406 PRO B CA 1
ATOM 6767 C C . PRO B 1 406 ? -5.406 -4.297 5.641 1 96.31 406 PRO B C 1
ATOM 6769 O O . PRO B 1 406 ? -6.043 -5.078 6.348 1 96.31 406 PRO B O 1
ATOM 6772 N N . SER B 1 407 ? -5.152 -3.004 6.09 1 97.81 407 SER B N 1
ATOM 6773 C CA . SER B 1 407 ? -5.949 -2.523 7.211 1 97.81 407 SER B CA 1
ATOM 6774 C C . SER B 1 407 ? -7.422 -2.887 7.035 1 97.81 407 SER B C 1
ATOM 6776 O O . SER B 1 407 ? -7.984 -2.713 5.953 1 97.81 407 SER B O 1
ATOM 6778 N N . GLN B 1 408 ? -8.031 -3.441 8.102 1 97.81 408 GLN B N 1
ATOM 6779 C CA . GLN B 1 408 ? -9.398 -3.936 7.957 1 97.81 408 GLN B CA 1
ATOM 6780 C C . GLN B 1 408 ? -10.109 -3.99 9.305 1 97.81 408 GLN B C 1
ATOM 6782 O O . GLN B 1 408 ? -9.461 -3.959 10.359 1 97.81 408 GLN B O 1
ATOM 6787 N N . SER B 1 409 ? -11.367 -3.873 9.297 1 98.06 409 SER B N 1
ATOM 6788 C CA . SER B 1 409 ? -12.273 -3.955 10.438 1 98.06 409 SER B CA 1
ATOM 6789 C C . SER B 1 409 ? -13.664 -4.395 10 1 98.06 409 SER B C 1
ATOM 6791 O O . SER B 1 409 ? -13.945 -4.512 8.805 1 98.06 409 SER B O 1
ATOM 6793 N N . THR B 1 410 ? -14.492 -4.699 10.969 1 97.94 410 THR B N 1
ATOM 6794 C CA . THR B 1 410 ? -15.906 -4.891 10.68 1 97.94 410 THR B CA 1
ATOM 6795 C C . THR B 1 410 ? -16.656 -3.568 10.781 1 97.94 410 THR B C 1
ATOM 6797 O O . THR B 1 410 ? -16.25 -2.662 11.508 1 97.94 410 THR B O 1
ATOM 6800 N N . PRO B 1 411 ? -17.766 -3.436 10.023 1 98.44 411 PRO B N 1
ATOM 6801 C CA . PRO B 1 411 ? -18.641 -2.277 10.227 1 98.44 411 PRO B CA 1
ATOM 6802 C C . PRO B 1 411 ? -19.047 -2.094 11.688 1 98.44 411 PRO B C 1
ATOM 6804 O O . PRO B 1 411 ? -19.094 -0.966 12.188 1 98.44 411 PRO B O 1
ATOM 6807 N N . ALA B 1 412 ? -19.281 -3.191 12.352 1 98.31 412 ALA B N 1
ATOM 6808 C CA . ALA B 1 412 ? -19.688 -3.129 13.758 1 98.31 412 ALA B CA 1
ATOM 6809 C C . ALA B 1 412 ? -18.594 -2.504 14.609 1 98.31 412 ALA B C 1
ATOM 6811 O O . ALA B 1 412 ? -18.875 -1.672 15.477 1 98.31 412 ALA B O 1
ATOM 6812 N N . ALA B 1 413 ? -17.406 -2.859 14.398 1 98.44 413 ALA B N 1
ATOM 6813 C CA . ALA B 1 413 ? -16.297 -2.311 15.164 1 98.44 413 ALA B CA 1
ATOM 6814 C C . ALA B 1 413 ? -16.109 -0.821 14.875 1 98.44 413 ALA B C 1
ATOM 6816 O O . ALA B 1 413 ? -15.82 -0.041 15.789 1 98.44 413 ALA B O 1
ATOM 6817 N N . VAL B 1 414 ? -16.266 -0.403 13.625 1 98.75 414 VAL B N 1
ATOM 6818 C CA . VAL B 1 414 ? -16.172 1.008 13.266 1 98.75 414 VAL B CA 1
ATOM 6819 C C . VAL B 1 414 ? -17.234 1.808 14.023 1 98.75 414 VAL B C 1
ATOM 6821 O O . VAL B 1 414 ? -16.922 2.857 14.602 1 98.75 414 VAL B O 1
ATOM 6824 N N . LEU B 1 415 ? -18.484 1.316 14.086 1 98.5 415 LEU B N 1
ATOM 6825 C CA . LEU B 1 415 ? -19.531 2.037 14.781 1 98.5 415 LEU B CA 1
ATOM 6826 C C . LEU B 1 415 ? -19.281 2.062 16.281 1 98.5 415 LEU B C 1
ATOM 6828 O O . LEU B 1 415 ? -19.625 3.035 16.969 1 98.5 415 LEU B O 1
ATOM 6832 N N . GLN B 1 416 ? -18.781 0.963 16.734 1 98.19 416 GLN B N 1
ATOM 6833 C CA . GLN B 1 416 ? -18.422 0.941 18.156 1 98.19 416 GLN B CA 1
ATOM 6834 C C . GLN B 1 416 ? -17.422 2.049 18.484 1 98.19 416 GLN B C 1
ATOM 6836 O O . GLN B 1 416 ? -17.547 2.725 19.516 1 98.19 416 GLN B O 1
ATOM 6841 N N . TRP B 1 417 ? -16.438 2.221 17.719 1 98.69 417 TRP B N 1
ATOM 6842 C CA . TRP B 1 417 ? -15.484 3.314 17.859 1 98.69 417 TRP B CA 1
ATOM 6843 C C . TRP B 1 417 ? -16.203 4.664 17.844 1 98.69 417 TRP B C 1
ATOM 6845 O O . TRP B 1 417 ? -15.977 5.496 18.719 1 98.69 417 TRP B O 1
ATOM 6855 N N . LEU B 1 418 ? -17.047 4.91 16.844 1 98.81 418 LEU B N 1
ATOM 6856 C CA . LEU B 1 418 ? -17.688 6.203 16.672 1 98.81 418 LEU B CA 1
ATOM 6857 C C . LEU B 1 418 ? -18.625 6.496 17.828 1 98.81 418 LEU B C 1
ATOM 6859 O O . LEU B 1 418 ? -18.75 7.645 18.266 1 98.81 418 LEU B O 1
ATOM 6863 N N . ASP B 1 419 ? -19.281 5.465 18.312 1 98.5 419 ASP B N 1
ATOM 6864 C CA . ASP B 1 419 ? -20.125 5.621 19.5 1 98.5 419 ASP B CA 1
ATOM 6865 C C . ASP B 1 419 ? -19.297 6.043 20.719 1 98.5 419 ASP B C 1
ATOM 6867 O O . ASP B 1 419 ? -19.688 6.945 21.453 1 98.5 419 ASP B O 1
ATOM 6871 N N . TRP B 1 420 ? -18.188 5.402 20.891 1 98.56 420 TRP B N 1
ATOM 6872 C CA . TRP B 1 420 ? -17.281 5.742 21.969 1 98.56 420 TRP B CA 1
ATOM 6873 C C . TRP B 1 420 ? -16.75 7.164 21.812 1 98.56 420 TRP B C 1
ATOM 6875 O O . TRP B 1 420 ? -16.656 7.91 22.797 1 98.56 420 TRP B O 1
ATOM 6885 N N . VAL B 1 421 ? -16.438 7.629 20.625 1 98.56 421 VAL B N 1
ATOM 6886 C CA . VAL B 1 421 ? -15.93 8.961 20.312 1 98.56 421 VAL B CA 1
ATOM 6887 C C . VAL B 1 421 ? -16.922 10.023 20.797 1 98.56 421 VAL B C 1
ATOM 6889 O O . VAL B 1 421 ? -16.516 11.055 21.344 1 98.56 421 VAL B O 1
ATOM 6892 N N . ASP B 1 422 ? -18.188 9.758 20.672 1 97.62 422 ASP B N 1
ATOM 6893 C CA . ASP B 1 422 ? -19.234 10.703 21.031 1 97.62 422 ASP B CA 1
ATOM 6894 C C . ASP B 1 422 ? -19.172 11.078 22.5 1 97.62 422 ASP B C 1
ATOM 6896 O O . ASP B 1 422 ? -19.688 12.109 22.922 1 97.62 422 ASP B O 1
ATOM 6900 N N . GLN B 1 423 ? -18.531 10.281 23.234 1 97.62 423 GLN B N 1
ATOM 6901 C CA . GLN B 1 423 ? -18.516 10.477 24.688 1 97.62 423 GLN B CA 1
ATOM 6902 C C . GLN B 1 423 ? -17.203 11.117 25.141 1 97.62 423 GLN B C 1
ATOM 6904 O O . GLN B 1 423 ? -17.016 11.383 26.328 1 97.62 423 GLN B O 1
ATOM 6909 N N . GLN B 1 424 ? -16.391 11.453 24.172 1 98.44 424 GLN B N 1
ATOM 6910 C CA . GLN B 1 424 ? -15.078 11.977 24.531 1 98.44 424 GLN B CA 1
ATOM 6911 C C . GLN B 1 424 ? -15.078 13.508 24.531 1 98.44 424 GLN B C 1
ATOM 6913 O O . GLN B 1 424 ? -15.883 14.133 23.844 1 98.44 424 GLN B O 1
ATOM 6918 N N . PRO B 1 425 ? -14.141 14.125 25.375 1 98.44 425 PRO B N 1
ATOM 6919 C CA . PRO B 1 425 ? -14.078 15.586 25.453 1 98.44 425 PRO B CA 1
ATOM 6920 C C . PRO B 1 425 ? -13.672 16.219 24.125 1 98.44 425 PRO B C 1
ATOM 6922 O O . PRO B 1 425 ? -13.906 17.406 23.906 1 98.44 425 PRO B O 1
ATOM 6925 N N . TRP B 1 426 ? -13.062 15.445 23.25 1 98.69 426 TRP B N 1
ATOM 6926 C CA . TRP B 1 426 ? -12.578 15.961 21.969 1 98.69 426 TRP B CA 1
ATOM 6927 C C . TRP B 1 426 ? -13.547 15.617 20.844 1 98.69 426 TRP B C 1
ATOM 6929 O O . TRP B 1 426 ? -13.234 15.82 19.672 1 98.69 426 TRP B O 1
ATOM 6939 N N . ALA B 1 427 ? -14.742 15.133 21.125 1 98.75 427 ALA B N 1
ATOM 6940 C CA . ALA B 1 427 ? -15.727 14.672 20.156 1 98.75 427 ALA B CA 1
ATOM 6941 C C . ALA B 1 427 ? -16.125 15.797 19.188 1 98.75 427 ALA B C 1
ATOM 6943 O O . ALA B 1 427 ? -16.188 15.594 17.984 1 98.75 427 ALA B O 1
ATOM 6944 N N . ASP B 1 428 ? -16.375 16.984 19.766 1 98.5 428 ASP B N 1
ATOM 6945 C CA . ASP B 1 428 ? -16.812 18.109 18.953 1 98.5 428 ASP B CA 1
ATOM 6946 C C . ASP B 1 428 ? -15.766 18.453 17.906 1 98.5 428 ASP B C 1
ATOM 6948 O O . ASP B 1 428 ? -16.094 18.688 16.734 1 98.5 428 ASP B O 1
ATOM 6952 N N . THR B 1 429 ? -14.516 18.484 18.297 1 98.69 429 THR B N 1
ATOM 6953 C CA . THR B 1 429 ? -13.414 18.781 17.391 1 98.69 429 THR B CA 1
ATOM 6954 C C . THR B 1 429 ? -13.297 17.703 16.297 1 98.69 429 THR B C 1
ATOM 6956 O O . THR B 1 429 ? -13.117 18.031 15.125 1 98.69 429 THR B O 1
ATOM 6959 N N . PHE B 1 430 ? -13.445 16.5 16.719 1 98.81 430 PHE B N 1
ATOM 6960 C CA . PHE B 1 430 ? -13.375 15.359 15.82 1 98.81 430 PHE B CA 1
ATOM 6961 C C . PHE B 1 430 ? -14.469 15.438 14.758 1 98.81 430 PHE B C 1
ATOM 6963 O O . PHE B 1 430 ? -14.188 15.328 13.562 1 98.81 430 PHE B O 1
ATOM 6970 N N . TRP B 1 431 ? -15.648 15.641 15.117 1 98.81 431 TRP B N 1
ATOM 6971 C CA . TRP B 1 431 ? -16.781 15.656 14.203 1 98.81 431 TRP B CA 1
ATOM 6972 C C . TRP B 1 431 ? -16.75 16.906 13.328 1 98.81 431 TRP B C 1
ATOM 6974 O O . TRP B 1 431 ? -17.125 16.859 12.148 1 98.81 431 TRP B O 1
ATOM 6984 N N . ALA B 1 432 ? -16.297 18.016 13.859 1 98.38 432 ALA B N 1
ATOM 6985 C CA . ALA B 1 432 ? -16.219 19.266 13.094 1 98.38 432 ALA B CA 1
ATOM 6986 C C . ALA B 1 432 ? -15.227 19.125 11.938 1 98.38 432 ALA B C 1
ATOM 6988 O O . ALA B 1 432 ? -15.305 19.859 10.953 1 98.38 432 ALA B O 1
ATOM 6989 N N . GLY B 1 433 ? -14.32 18.156 12.086 1 98.25 433 GLY B N 1
ATOM 6990 C CA . GLY B 1 433 ? -13.305 17.969 11.062 1 98.25 433 GLY B CA 1
ATOM 6991 C C . GLY B 1 433 ? -13.742 17.031 9.945 1 98.25 433 GLY B C 1
ATOM 6992 O O . GLY B 1 433 ? -13.055 16.906 8.93 1 98.25 433 GLY B O 1
ATOM 6993 N N . GLN B 1 434 ? -14.883 16.469 10.023 1 98.62 434 GLN B N 1
ATOM 6994 C CA . GLN B 1 434 ? -15.32 15.438 9.086 1 98.62 434 GLN B CA 1
ATOM 6995 C C . GLN B 1 434 ? -15.852 16.047 7.801 1 98.62 434 GLN B C 1
ATOM 6997 O O . GLN B 1 434 ? -16.312 17.203 7.797 1 98.62 434 GLN B O 1
ATOM 7002 N N . PRO B 1 435 ? -15.789 15.297 6.688 1 97.88 435 PRO B N 1
ATOM 7003 C CA . PRO B 1 435 ? -16.531 15.672 5.484 1 97.88 435 PRO B CA 1
ATOM 7004 C C . PRO B 1 435 ? -18.031 15.727 5.711 1 97.88 435 PRO B C 1
ATOM 7006 O O . PRO B 1 435 ? -18.562 15.023 6.578 1 97.88 435 PRO B O 1
ATOM 7009 N N . VAL B 1 436 ? -18.672 16.578 4.977 1 98.38 436 VAL B N 1
ATOM 7010 C CA . VAL B 1 436 ? -20.125 16.766 5.023 1 98.38 436 VAL B CA 1
ATOM 7011 C C . VAL B 1 436 ? -20.703 16.656 3.619 1 98.38 436 VAL B C 1
ATOM 7013 O O . VAL B 1 436 ? -20.266 17.344 2.697 1 98.38 436 VAL B O 1
ATOM 7016 N N . LEU B 1 437 ? -21.625 15.859 3.438 1 98.5 437 LEU B N 1
ATOM 7017 C CA . LEU B 1 437 ? -22.219 15.578 2.135 1 98.5 437 LEU B CA 1
ATOM 7018 C C . LEU B 1 437 ? -22.656 16.859 1.445 1 98.5 437 LEU B C 1
ATOM 7020 O O . LEU B 1 437 ? -23.484 17.609 1.98 1 98.5 437 LEU B O 1
ATOM 7024 N N . GLY B 1 438 ? -22.125 17.078 0.296 1 96.75 438 GLY B N 1
ATOM 7025 C CA . GLY B 1 438 ? -22.5 18.203 -0.543 1 96.75 438 GLY B CA 1
ATOM 7026 C C . GLY B 1 438 ? -21.891 19.516 -0.084 1 96.75 438 GLY B C 1
ATOM 7027 O O . GLY B 1 438 ? -22.156 20.562 -0.677 1 96.75 438 GLY B O 1
ATOM 7028 N N . GLU B 1 439 ? -21.016 19.484 0.94 1 96.19 439 GLU B N 1
ATOM 7029 C CA . GLU B 1 439 ? -20.641 20.766 1.524 1 96.19 439 GLU B CA 1
ATOM 7030 C C . GLU B 1 439 ? -19.141 20.859 1.746 1 96.19 439 GLU B C 1
ATOM 7032 O O . GLU B 1 439 ? -18.531 21.906 1.522 1 96.19 439 GLU B O 1
ATOM 7037 N N . ARG B 1 440 ? -18.562 19.797 2.16 1 95 440 ARG B N 1
ATOM 7038 C CA . ARG B 1 440 ? -17.203 19.969 2.652 1 95 440 ARG B CA 1
ATOM 7039 C C . ARG B 1 440 ? -16.359 18.719 2.398 1 95 440 ARG B C 1
ATOM 7041 O O . ARG B 1 440 ? -16.859 17.594 2.551 1 95 440 ARG B O 1
ATOM 7048 N N . GLY B 1 441 ? -15.078 18.969 2.072 1 94.38 441 GLY B N 1
ATOM 7049 C CA . GLY B 1 441 ? -14.094 17.906 2.027 1 94.38 441 GLY B CA 1
ATOM 7050 C C . GLY B 1 441 ? -14.336 16.922 0.896 1 94.38 441 GLY B C 1
ATOM 7051 O O . GLY B 1 441 ? -14.758 17.312 -0.196 1 94.38 441 GLY B O 1
ATOM 7052 N N . SER B 1 442 ? -14.016 15.695 1.159 1 93.94 442 SER B N 1
ATOM 7053 C CA . SER B 1 442 ? -14.094 14.641 0.155 1 93.94 442 SER B CA 1
ATOM 7054 C C . SER B 1 442 ? -15.539 14.359 -0.25 1 93.94 442 SER B C 1
ATOM 7056 O O . SER B 1 442 ? -15.789 13.641 -1.221 1 93.94 442 SER B O 1
ATOM 7058 N N . LEU B 1 443 ? -16.5 14.992 0.409 1 96.31 443 LEU B N 1
ATOM 7059 C CA . LEU B 1 443 ? -17.906 14.805 0.082 1 96.31 443 LEU B CA 1
ATOM 7060 C C . LEU B 1 443 ? -18.5 16.062 -0.542 1 96.31 443 LEU B C 1
ATOM 7062 O O . LEU B 1 443 ? -19.688 16.125 -0.842 1 96.31 443 LEU B O 1
ATOM 7066 N N . SER B 1 444 ? -17.703 17.078 -0.755 1 94 444 SER B N 1
ATOM 7067 C CA . SER B 1 444 ? -18.203 18.375 -1.204 1 94 444 SER B CA 1
ATOM 7068 C C . SER B 1 444 ? -18.938 18.25 -2.535 1 94 444 SER B C 1
ATOM 7070 O O . SER B 1 444 ? -19.906 18.969 -2.779 1 94 444 SER B O 1
ATOM 7072 N N . GLY B 1 445 ? -18.438 17.344 -3.383 1 91.81 445 GLY B N 1
ATOM 7073 C CA . GLY B 1 445 ? -19.062 17.172 -4.691 1 91.81 445 GLY B CA 1
ATOM 7074 C C . GLY B 1 445 ? -20.062 16.047 -4.746 1 91.81 445 GLY B C 1
ATOM 7075 O O . GLY B 1 445 ? -20.594 15.727 -5.812 1 91.81 445 GLY B O 1
ATOM 7076 N N . VAL B 1 446 ? -20.391 15.43 -3.629 1 94.5 446 VAL B N 1
ATOM 7077 C CA . VAL B 1 446 ? -21.266 14.266 -3.561 1 94.5 446 VAL B CA 1
ATOM 7078 C C . VAL B 1 446 ? -22.625 14.672 -2.973 1 94.5 446 VAL B C 1
ATOM 7080 O O . VAL B 1 446 ? -22.688 15.258 -1.889 1 94.5 446 VAL B O 1
ATOM 7083 N N . GLY B 1 447 ? -23.641 14.398 -3.699 1 95.56 447 GLY B N 1
ATOM 7084 C CA . GLY B 1 447 ? -24.969 14.688 -3.186 1 95.56 447 GLY B CA 1
ATOM 7085 C C . GLY B 1 447 ? -25.25 16.172 -3.064 1 95.56 447 GLY B C 1
ATOM 7086 O O . GLY B 1 447 ? -25.953 16.609 -2.143 1 95.56 447 GLY B O 1
ATOM 7087 N N . THR B 1 448 ? -24.812 16.969 -3.928 1 94.94 448 THR B N 1
ATOM 7088 C CA . THR B 1 448 ? -24.922 18.406 -3.842 1 94.94 448 THR B CA 1
ATOM 7089 C C . THR B 1 448 ? -26.375 18.859 -4.012 1 94.94 448 THR B C 1
ATOM 7091 O O . THR B 1 448 ? -26.766 19.922 -3.514 1 94.94 448 THR B O 1
ATOM 7094 N N . ASP B 1 449 ? -27.172 18.094 -4.641 1 95.69 449 ASP B N 1
ATOM 7095 C CA . ASP B 1 449 ? -28.578 18.438 -4.863 1 95.69 449 ASP B CA 1
ATOM 7096 C C . ASP B 1 449 ? -29.5 17.547 -4.031 1 95.69 449 ASP B C 1
ATOM 7098 O O . ASP B 1 449 ? -30.719 17.594 -4.184 1 95.69 449 ASP B O 1
ATOM 7102 N N . SER B 1 450 ? -28.938 16.766 -3.221 1 96.31 450 SER B N 1
ATOM 7103 C CA . SER B 1 450 ? -29.719 15.852 -2.393 1 96.31 450 SER B CA 1
ATOM 7104 C C . SER B 1 450 ? -30.344 16.578 -1.212 1 96.31 450 SER B C 1
ATOM 7106 O O . SER B 1 450 ? -29.734 17.484 -0.627 1 96.31 450 SER B O 1
ATOM 7108 N N . PRO B 1 451 ? -31.625 16.156 -0.816 1 96.75 451 PRO B N 1
ATOM 7109 C CA . PRO B 1 451 ? -32.188 16.656 0.445 1 96.75 451 PRO B CA 1
ATOM 7110 C C . PRO B 1 451 ? -31.328 16.281 1.654 1 96.75 451 PRO B C 1
ATOM 7112 O O . PRO B 1 451 ? -31.5 16.828 2.74 1 96.75 451 PRO B O 1
ATOM 7115 N N . ALA B 1 452 ? -30.391 15.344 1.447 1 97.94 452 ALA B N 1
ATOM 7116 C CA . ALA B 1 452 ? -29.531 14.883 2.539 1 97.94 452 ALA B CA 1
ATOM 7117 C C . ALA B 1 452 ? -28.297 15.766 2.67 1 97.94 452 ALA B C 1
ATOM 7119 O O . ALA B 1 452 ? -27.469 15.57 3.572 1 97.94 452 ALA B O 1
ATOM 7120 N N . LYS B 1 453 ? -28.156 16.766 1.766 1 98.38 453 LYS B N 1
ATOM 7121 C CA . LYS B 1 453 ? -27.031 17.703 1.843 1 98.38 453 LYS B CA 1
ATOM 7122 C C . LYS B 1 453 ? -26.891 18.297 3.244 1 98.38 453 LYS B C 1
ATOM 7124 O O . LYS B 1 453 ? -27.891 18.719 3.834 1 98.38 453 LYS B O 1
ATOM 7129 N N . GLY B 1 454 ? -25.688 18.172 3.771 1 98.31 454 GLY B N 1
ATOM 7130 C CA . GLY B 1 454 ? -25.422 18.75 5.078 1 98.31 454 GLY B CA 1
ATOM 7131 C C . GLY B 1 454 ? -25.828 17.844 6.227 1 98.31 454 GLY B C 1
ATOM 7132 O O . GLY B 1 454 ? -25.609 18.156 7.395 1 98.31 454 GLY B O 1
ATOM 7133 N N . LYS B 1 455 ? -26.391 16.703 5.914 1 98.69 455 LYS B N 1
ATOM 7134 C CA . LYS B 1 455 ? -26.984 15.875 6.965 1 98.69 455 LYS B CA 1
ATOM 7135 C C . LYS B 1 455 ? -26.281 14.539 7.098 1 98.69 455 LYS B C 1
ATOM 7137 O O . LYS B 1 455 ? -26.625 13.719 7.949 1 98.69 455 LYS B O 1
ATOM 7142 N N . VAL B 1 456 ? -25.359 14.281 6.234 1 98.81 456 VAL B N 1
ATOM 7143 C CA . VAL B 1 456 ? -24.5 13.102 6.297 1 98.81 456 VAL B CA 1
ATOM 7144 C C . VAL B 1 456 ? -23.047 13.531 6.508 1 98.81 456 VAL B C 1
ATOM 7146 O O . VAL B 1 456 ? -22.469 14.203 5.656 1 98.81 456 VAL B O 1
ATOM 7149 N N . ILE B 1 457 ? -22.516 13.195 7.637 1 98.81 457 ILE B N 1
ATOM 7150 C CA . ILE B 1 457 ? -21.188 13.602 8.062 1 98.81 457 ILE B CA 1
ATOM 7151 C C . ILE B 1 457 ? -20.328 12.367 8.344 1 98.81 457 ILE B C 1
ATOM 7153 O O . ILE B 1 457 ? -20.734 11.484 9.094 1 98.81 457 ILE B O 1
ATOM 7157 N N . GLY B 1 458 ? -19.188 12.281 7.688 1 98.75 458 GLY B N 1
ATOM 7158 C CA . GLY B 1 458 ? -18.359 11.125 8.008 1 98.75 458 GLY B CA 1
ATOM 7159 C C . GLY B 1 458 ? -17.141 11 7.102 1 98.75 458 GLY B C 1
ATOM 7160 O O . GLY B 1 458 ? -17 11.742 6.129 1 98.75 458 GLY B O 1
ATOM 7161 N N . LYS B 1 459 ? -16.234 10.141 7.387 1 98.69 459 LYS B N 1
ATOM 7162 C CA . LYS B 1 459 ? -14.969 9.883 6.715 1 98.69 459 LYS B CA 1
ATOM 7163 C C . LYS B 1 459 ? -15.156 8.953 5.52 1 98.69 459 LYS B C 1
ATOM 7165 O O . LYS B 1 459 ? -15.781 7.895 5.641 1 98.69 459 LYS B O 1
ATOM 7170 N N . THR B 1 460 ? -14.672 9.336 4.406 1 98 460 THR B N 1
ATOM 7171 C CA . THR B 1 460 ? -14.609 8.469 3.238 1 98 460 THR B CA 1
ATOM 7172 C C . THR B 1 460 ? -13.383 7.562 3.299 1 98 460 THR B C 1
ATOM 7174 O O . THR B 1 460 ? -12.43 7.855 4.023 1 98 460 THR B O 1
ATOM 7177 N N . GLY B 1 461 ? -13.383 6.488 2.654 1 97.5 461 GLY B N 1
ATOM 7178 C CA . GLY B 1 461 ? -12.258 5.586 2.438 1 97.5 461 GLY B CA 1
ATOM 7179 C C . GLY B 1 461 ? -12.266 4.953 1.059 1 97.5 461 GLY B C 1
ATOM 7180 O O . GLY B 1 461 ? -13.289 4.434 0.611 1 97.5 461 GLY B O 1
ATOM 7181 N N . THR B 1 462 ? -11.148 5.047 0.411 1 96.12 462 THR B N 1
ATOM 7182 C CA . THR B 1 462 ? -11 4.477 -0.924 1 96.12 462 THR B CA 1
ATOM 7183 C C . THR B 1 462 ? -9.688 3.711 -1.048 1 96.12 462 THR B C 1
ATOM 7185 O O . THR B 1 462 ? -8.633 4.207 -0.65 1 96.12 462 THR B O 1
ATOM 7188 N N . SER B 1 463 ? -9.719 2.504 -1.473 1 96.06 463 SER B N 1
ATOM 7189 C CA . SER B 1 463 ? -8.602 1.701 -1.954 1 96.06 463 SER B CA 1
ATOM 7190 C C . SER B 1 463 ? -8.859 1.184 -3.365 1 96.06 463 SER B C 1
ATOM 7192 O O . SER B 1 463 ? -9.875 0.523 -3.615 1 96.06 463 SER B O 1
ATOM 7194 N N . ALA B 1 464 ? -7.953 1.526 -4.262 1 94.19 464 ALA B N 1
ATOM 7195 C CA . ALA B 1 464 ? -8.172 1.18 -5.664 1 94.19 464 ALA B CA 1
ATOM 7196 C C . ALA B 1 464 ? -6.844 1.026 -6.402 1 94.19 464 ALA B C 1
ATOM 7198 O O . ALA B 1 464 ? -5.801 1.481 -5.922 1 94.19 464 ALA B O 1
ATOM 7199 N N . ASP B 1 465 ? -6.887 0.319 -7.477 1 93 465 ASP B N 1
ATOM 7200 C CA . ASP B 1 465 ? -5.77 0.144 -8.398 1 93 465 ASP B CA 1
ATOM 7201 C C . ASP B 1 465 ? -6.258 0.091 -9.844 1 93 465 ASP B C 1
ATOM 7203 O O . ASP B 1 465 ? -7.457 -0.058 -10.094 1 93 465 ASP B O 1
ATOM 7207 N N . VAL B 1 466 ? -5.293 0.256 -10.781 1 91.44 466 VAL B N 1
ATOM 7208 C CA . VAL B 1 466 ? -5.617 0.259 -12.203 1 91.44 466 VAL B CA 1
ATOM 7209 C C . VAL B 1 466 ? -4.996 -0.965 -12.875 1 91.44 466 VAL B C 1
ATOM 7211 O O . VAL B 1 466 ? -3.826 -1.277 -12.648 1 91.44 466 VAL B O 1
ATOM 7214 N N . GLU B 1 467 ? -5.801 -1.671 -13.555 1 92.25 467 GLU B N 1
ATOM 7215 C CA . GLU B 1 467 ? -5.301 -2.779 -14.367 1 92.25 467 GLU B CA 1
ATOM 7216 C C . GLU B 1 467 ? -4.5 -2.271 -15.562 1 92.25 467 GLU B C 1
ATOM 7218 O O . GLU B 1 467 ? -5.027 -1.546 -16.406 1 92.25 467 GLU B O 1
ATOM 7223 N N . SER B 1 468 ? -3.283 -2.656 -15.766 1 85.06 468 SER B N 1
ATOM 7224 C CA . SER B 1 468 ? -2.295 -2.012 -16.625 1 85.06 468 SER B CA 1
ATOM 7225 C C . SER B 1 468 ? -2.684 -2.119 -18.094 1 85.06 468 SER B C 1
ATOM 7227 O O . SER B 1 468 ? -2.494 -1.175 -18.859 1 85.06 468 SER B O 1
ATOM 7229 N N . ASP B 1 469 ? -3.205 -3.223 -18.594 1 86.06 469 ASP B N 1
ATOM 7230 C CA . ASP B 1 469 ? -3.416 -3.406 -20.031 1 86.06 469 ASP B CA 1
ATOM 7231 C C . ASP B 1 469 ? -4.789 -2.885 -20.453 1 86.06 469 ASP B C 1
ATOM 7233 O O . ASP B 1 469 ? -4.98 -2.5 -21.609 1 86.06 469 ASP B O 1
ATOM 7237 N N . THR B 1 470 ? -5.746 -2.812 -19.5 1 91.06 470 THR B N 1
ATOM 7238 C CA . THR B 1 470 ? -7.113 -2.459 -19.859 1 91.06 470 THR B CA 1
ATOM 7239 C C . THR B 1 470 ? -7.457 -1.053 -19.391 1 91.06 470 THR B C 1
ATOM 7241 O O . THR B 1 470 ? -8.398 -0.433 -19.891 1 91.06 470 THR B O 1
ATOM 7244 N N . GLY B 1 471 ? -6.77 -0.572 -18.406 1 90.38 471 GLY B N 1
ATOM 7245 C CA . GLY B 1 471 ? -7.098 0.72 -17.812 1 90.38 471 GLY B CA 1
ATOM 7246 C C . GLY B 1 471 ? -8.281 0.665 -16.875 1 90.38 471 GLY B C 1
ATOM 7247 O O . GLY B 1 471 ? -8.68 1.687 -16.312 1 90.38 471 GLY B O 1
ATOM 7248 N N . ARG B 1 472 ? -8.883 -0.501 -16.625 1 93.75 472 ARG B N 1
ATOM 7249 C CA . ARG B 1 472 ? -10 -0.644 -15.703 1 93.75 472 ARG B CA 1
ATOM 7250 C C . ARG B 1 472 ? -9.586 -0.277 -14.281 1 93.75 472 ARG B C 1
ATOM 7252 O O . ARG B 1 472 ? -8.469 -0.591 -13.852 1 93.75 472 ARG B O 1
ATOM 7259 N N . LEU B 1 473 ? -10.484 0.389 -13.562 1 94.38 473 LEU B N 1
ATOM 7260 C CA . LEU B 1 473 ? -10.312 0.693 -12.148 1 94.38 473 LEU B CA 1
ATOM 7261 C C . LEU B 1 473 ? -10.867 -0.429 -11.281 1 94.38 473 LEU B C 1
ATOM 7263 O O . LEU B 1 473 ? -12.039 -0.797 -11.406 1 94.38 473 LEU B O 1
ATOM 7267 N N . ILE B 1 474 ? -10.031 -0.995 -10.484 1 95.56 474 ILE B N 1
ATOM 7268 C CA . ILE B 1 474 ? -10.438 -1.997 -9.5 1 95.56 474 ILE B CA 1
ATOM 7269 C C . ILE B 1 474 ? -10.555 -1.351 -8.125 1 95.56 474 ILE B C 1
ATOM 7271 O O . ILE B 1 474 ? -9.555 -0.921 -7.543 1 95.56 474 ILE B O 1
ATOM 7275 N N . VAL B 1 475 ? -11.781 -1.252 -7.637 1 96.5 475 VAL B N 1
ATOM 7276 C CA . VAL B 1 475 ? -12.047 -0.668 -6.324 1 96.5 475 VAL B CA 1
ATOM 7277 C C . VAL B 1 475 ? -12.102 -1.771 -5.27 1 96.5 475 VAL B C 1
ATOM 7279 O O . VAL B 1 475 ? -13.109 -2.477 -5.152 1 96.5 475 VAL B O 1
ATOM 7282 N N . THR B 1 476 ? -11.047 -1.876 -4.516 1 96.62 476 THR B N 1
ATOM 7283 C CA . THR B 1 476 ? -11 -2.865 -3.445 1 96.62 476 THR B CA 1
ATOM 7284 C C . THR B 1 476 ? -11.914 -2.463 -2.295 1 96.62 476 THR B C 1
ATOM 7286 O O . THR B 1 476 ? -12.516 -3.32 -1.64 1 96.62 476 THR B O 1
ATOM 7289 N N . LEU B 1 477 ? -12.023 -1.046 -2.115 1 97.69 477 LEU B N 1
ATOM 7290 C CA . LEU B 1 477 ? -12.953 -0.531 -1.116 1 97.69 477 LEU B CA 1
ATOM 7291 C C . LEU B 1 477 ? -13.344 0.911 -1.427 1 97.69 477 LEU B C 1
ATOM 7293 O O . LEU B 1 477 ? -12.484 1.731 -1.759 1 97.69 477 LEU B O 1
ATOM 7297 N N . GLN B 1 478 ? -14.562 1.139 -1.338 1 98.12 478 GLN B N 1
ATOM 7298 C CA . GLN B 1 478 ? -15.125 2.469 -1.128 1 98.12 478 GLN B CA 1
ATOM 7299 C C . GLN B 1 478 ? -16.062 2.486 0.079 1 98.12 478 GLN B C 1
ATOM 7301 O O . GLN B 1 478 ? -16.984 1.685 0.16 1 98.12 478 GLN B O 1
ATOM 7306 N N . ALA B 1 479 ? -15.812 3.42 0.99 1 98.75 479 ALA B N 1
ATOM 7307 C CA . ALA B 1 479 ? -16.609 3.414 2.209 1 98.75 479 ALA B CA 1
ATOM 7308 C C . ALA B 1 479 ? -16.938 4.836 2.662 1 98.75 479 ALA B C 1
ATOM 7310 O O . ALA B 1 479 ? -16.297 5.793 2.215 1 98.75 479 ALA B O 1
ATOM 7311 N N . LEU B 1 480 ? -17.922 4.957 3.473 1 98.88 480 LEU B N 1
ATOM 7312 C CA . LEU B 1 480 ? -18.359 6.148 4.199 1 98.88 480 LEU B CA 1
ATOM 7313 C C . LEU B 1 480 ? -18.906 5.777 5.574 1 98.88 480 LEU B C 1
ATOM 7315 O O . LEU B 1 480 ? -19.75 4.891 5.695 1 98.88 480 LEU B O 1
ATOM 7319 N N . SER B 1 481 ? -18.391 6.363 6.609 1 98.88 481 SER B N 1
ATOM 7320 C CA . SER B 1 481 ? -18.891 6.082 7.953 1 98.88 481 SER B CA 1
ATOM 7321 C C . SER B 1 481 ? -18.859 7.332 8.82 1 98.88 481 SER B C 1
ATOM 7323 O O . SER B 1 481 ? -17.969 8.172 8.695 1 98.88 481 SER B O 1
ATOM 7325 N N . GLY B 1 482 ? -19.797 7.512 9.648 1 98.88 482 GLY B N 1
ATOM 7326 C CA . GLY B 1 482 ? -20.016 8.648 10.523 1 98.88 482 GLY B CA 1
ATOM 7327 C C . GLY B 1 482 ? -21.422 8.711 11.094 1 98.88 482 GLY B C 1
ATOM 7328 O O . GLY B 1 482 ? -21.953 7.711 11.586 1 98.88 482 GLY B O 1
ATOM 7329 N N . TYR B 1 483 ? -22.016 9.93 11.094 1 98.88 483 TYR B N 1
ATOM 7330 C CA . TYR B 1 483 ? -23.391 10.062 11.562 1 98.88 483 TYR B CA 1
ATOM 7331 C C . TYR B 1 483 ? -24.25 10.797 10.539 1 98.88 483 TYR B C 1
ATOM 7333 O O . TYR B 1 483 ? -23.719 11.43 9.625 1 98.88 483 TYR B O 1
ATOM 7341 N N . MET B 1 484 ? -25.453 10.641 10.68 1 98.75 484 MET B N 1
ATOM 7342 C CA . MET B 1 484 ? -26.453 11.352 9.883 1 98.75 484 MET B CA 1
ATOM 7343 C C . MET B 1 484 ? -27.562 11.898 10.766 1 98.75 484 MET B C 1
ATOM 7345 O O . MET B 1 484 ? -27.812 11.375 11.852 1 98.75 484 MET B O 1
ATOM 7349 N N . ILE B 1 485 ? -28.125 12.977 10.328 1 98.44 485 ILE B N 1
ATOM 7350 C CA . ILE B 1 485 ? -29.297 13.578 10.969 1 98.44 485 ILE B CA 1
ATOM 7351 C C . ILE B 1 485 ? -30.531 13.312 10.125 1 98.44 485 ILE B C 1
ATOM 7353 O O . ILE B 1 485 ? -30.625 13.758 8.977 1 98.44 485 ILE B O 1
ATOM 7357 N N . THR B 1 486 ? -31.422 12.648 10.688 1 97.31 486 THR B N 1
ATOM 7358 C CA . THR B 1 486 ? -32.625 12.25 9.969 1 97.31 486 THR B CA 1
ATOM 7359 C C . THR B 1 486 ? -33.594 13.422 9.844 1 97.31 486 THR B C 1
ATOM 7361 O O . THR B 1 486 ? -33.406 14.445 10.508 1 97.31 486 THR B O 1
ATOM 7364 N N . PRO B 1 487 ? -34.625 13.25 9.016 1 95.44 487 PRO B N 1
ATOM 7365 C CA . PRO B 1 487 ? -35.625 14.312 8.875 1 95.44 487 PRO B CA 1
ATOM 7366 C C . PRO B 1 487 ? -36.344 14.617 10.18 1 95.44 487 PRO B C 1
ATOM 7368 O O . PRO B 1 487 ? -36.812 15.742 10.391 1 95.44 487 PRO B O 1
ATOM 7371 N N . ASP B 1 488 ? -36.438 13.727 10.984 1 93.06 488 ASP B N 1
ATOM 7372 C CA . ASP B 1 488 ? -37.062 13.938 12.281 1 93.06 488 ASP B CA 1
ATOM 7373 C C . ASP B 1 488 ? -36.062 14.32 13.344 1 93.06 488 ASP B C 1
ATOM 7375 O O . ASP B 1 488 ? -36.312 14.148 14.539 1 93.06 488 ASP B O 1
ATOM 7379 N N . ASP B 1 489 ? -34.844 14.547 13.031 1 94.81 489 ASP B N 1
ATOM 7380 C CA . ASP B 1 489 ? -33.812 15.164 13.836 1 94.81 489 ASP B CA 1
ATOM 7381 C C . ASP B 1 489 ? -33.156 14.141 14.758 1 94.81 489 ASP B C 1
ATOM 7383 O O . ASP B 1 489 ? -32.656 14.492 15.836 1 94.81 489 ASP B O 1
ATOM 7387 N N . ARG B 1 490 ? -33.188 12.883 14.422 1 96.06 490 ARG B N 1
ATOM 7388 C CA . ARG B 1 490 ? -32.406 11.859 15.125 1 96.06 490 ARG B CA 1
ATOM 7389 C C . ARG B 1 490 ? -30.984 11.766 14.562 1 96.06 490 ARG B C 1
ATOM 7391 O O . ARG B 1 490 ? -30.781 11.906 13.352 1 96.06 490 ARG B O 1
ATOM 7398 N N . ARG B 1 491 ? -30.125 11.562 15.453 1 97.69 491 ARG B N 1
ATOM 7399 C CA . ARG B 1 491 ? -28.734 11.289 15.062 1 97.69 491 ARG B CA 1
ATOM 7400 C C . ARG B 1 491 ? -28.484 9.789 15 1 97.69 491 ARG B C 1
ATOM 7402 O O . ARG B 1 491 ? -28.625 9.086 16 1 97.69 491 ARG B O 1
ATOM 7409 N N . LEU B 1 492 ? -28.109 9.258 13.875 1 98.5 492 LEU B N 1
ATOM 7410 C CA . LEU B 1 492 ? -27.797 7.852 13.664 1 98.5 492 LEU B CA 1
ATOM 7411 C C . LEU B 1 492 ? -26.344 7.672 13.273 1 98.5 492 LEU B C 1
ATOM 7413 O O . LEU B 1 492 ? -25.75 8.555 12.648 1 98.5 492 LEU B O 1
ATOM 7417 N N . LEU B 1 493 ? -25.75 6.582 13.656 1 98.81 493 LEU B N 1
ATOM 7418 C CA . LEU B 1 493 ? -24.406 6.191 13.211 1 98.81 493 LEU B CA 1
ATOM 7419 C C . LEU B 1 493 ? -24.484 5.215 12.047 1 98.81 493 LEU B C 1
ATOM 7421 O O . LEU B 1 493 ? -25.375 4.355 12.008 1 98.81 493 LEU B O 1
ATOM 7425 N N . PHE B 1 494 ? -23.484 5.309 11.164 1 98.81 494 PHE B N 1
ATOM 7426 C CA . PHE B 1 494 ? -23.625 4.453 9.992 1 98.81 494 PHE B CA 1
ATOM 7427 C C . PHE B 1 494 ? -22.25 4.102 9.422 1 98.81 494 PHE B C 1
ATOM 7429 O O . PHE B 1 494 ? -21.266 4.809 9.664 1 98.81 494 PHE B O 1
ATOM 7436 N N . VAL B 1 495 ? -22.219 3.016 8.734 1 98.88 495 VAL B N 1
ATOM 7437 C CA . VAL B 1 495 ? -21.219 2.584 7.766 1 98.88 495 VAL B CA 1
ATOM 7438 C C . VAL B 1 495 ? -21.891 2.148 6.469 1 98.88 495 VAL B C 1
ATOM 7440 O O . VAL B 1 495 ? -22.891 1.418 6.496 1 98.88 495 VAL B O 1
ATOM 7443 N N . VAL B 1 496 ? -21.422 2.594 5.375 1 98.88 496 VAL B N 1
ATOM 7444 C CA . VAL B 1 496 ? -21.766 2.113 4.043 1 98.88 496 VAL B CA 1
ATOM 7445 C C . VAL B 1 496 ? -20.484 1.877 3.238 1 98.88 496 VAL B C 1
ATOM 7447 O O . VAL B 1 496 ? -19.641 2.77 3.125 1 98.88 496 VAL B O 1
ATOM 7450 N N . ALA B 1 497 ? -20.359 0.669 2.656 1 98.75 497 ALA B N 1
ATOM 7451 C CA . ALA B 1 497 ? -19.141 0.336 1.93 1 98.75 497 ALA B CA 1
ATOM 7452 C C . ALA B 1 497 ? -19.422 -0.649 0.8 1 98.75 497 ALA B C 1
ATOM 7454 O O . ALA B 1 497 ? -20.391 -1.407 0.858 1 98.75 497 ALA B O 1
ATOM 7455 N N . VAL B 1 498 ? -18.609 -0.615 -0.163 1 98.5 498 VAL B N 1
ATOM 7456 C CA . VAL B 1 498 ? -18.641 -1.608 -1.231 1 98.5 498 VAL B CA 1
ATOM 7457 C C . VAL B 1 498 ? -17.219 -2.064 -1.545 1 98.5 498 VAL B C 1
ATOM 7459 O O . VAL B 1 498 ? -16.281 -1.251 -1.585 1 98.5 498 VAL B O 1
ATOM 7462 N N . SER B 1 499 ? -17.047 -3.383 -1.682 1 97.69 499 SER B N 1
ATOM 7463 C CA . SER B 1 499 ? -15.758 -4 -1.957 1 97.69 499 SER B CA 1
ATOM 7464 C C . SER B 1 499 ? -15.75 -4.668 -3.328 1 97.69 499 SER B C 1
ATOM 7466 O O . SER B 1 499 ? -16.75 -5.254 -3.748 1 97.69 499 SER B O 1
ATOM 7468 N N . ASP B 1 500 ? -14.578 -4.562 -4.082 1 96.31 500 ASP B N 1
ATOM 7469 C CA . ASP B 1 500 ? -14.234 -5.359 -5.254 1 96.31 500 ASP B CA 1
ATOM 7470 C C . ASP B 1 500 ? -15.133 -5.004 -6.441 1 96.31 500 ASP B C 1
ATOM 7472 O O . ASP B 1 500 ? -15.664 -5.891 -7.109 1 96.31 500 ASP B O 1
ATOM 7476 N N . ALA B 1 501 ? -15.352 -3.693 -6.637 1 95.81 501 ALA B N 1
ATOM 7477 C CA . ALA B 1 501 ? -16.062 -3.209 -7.816 1 95.81 501 ALA B CA 1
ATOM 7478 C C . ALA B 1 501 ? -15.094 -2.904 -8.953 1 95.81 501 ALA B C 1
ATOM 7480 O O . ALA B 1 501 ? -13.945 -2.533 -8.719 1 95.81 501 ALA B O 1
ATOM 7481 N N . VAL B 1 502 ? -15.531 -3.135 -10.18 1 94.19 502 VAL B N 1
ATOM 7482 C CA . VAL B 1 502 ? -14.68 -2.924 -11.352 1 94.19 502 VAL B CA 1
ATOM 7483 C C . VAL B 1 502 ? -15.328 -1.896 -12.273 1 94.19 502 VAL B C 1
ATOM 7485 O O . VAL B 1 502 ? -16.5 -2.008 -12.617 1 94.19 502 VAL B O 1
ATOM 7488 N N . PHE B 1 503 ? -14.562 -0.849 -12.602 1 93.5 503 PHE B N 1
ATOM 7489 C CA . PHE B 1 503 ? -15.016 0.208 -13.492 1 93.5 503 PHE B CA 1
ATOM 7490 C C . PHE B 1 503 ? -14.164 0.249 -14.758 1 93.5 503 PHE B C 1
ATOM 7492 O O . PHE B 1 503 ? -13.016 -0.205 -14.758 1 93.5 503 PHE B O 1
ATOM 7499 N N . PRO B 1 504 ? -14.703 0.712 -15.852 1 89 504 PRO B N 1
ATOM 7500 C CA . PRO B 1 504 ? -13.992 0.709 -17.141 1 89 504 PRO B CA 1
ATOM 7501 C C . PRO B 1 504 ? -12.758 1.612 -17.125 1 89 504 PRO B C 1
ATOM 7503 O O . PRO B 1 504 ? -11.836 1.412 -17.922 1 89 504 PRO B O 1
ATOM 7506 N N . ASP B 1 505 ? -12.781 2.646 -16.281 1 83.56 505 ASP B N 1
ATOM 7507 C CA . ASP B 1 505 ? -11.617 3.529 -16.234 1 83.56 505 ASP B CA 1
ATOM 7508 C C . ASP B 1 505 ? -11.57 4.305 -14.922 1 83.56 505 ASP B C 1
ATOM 7510 O O . ASP B 1 505 ? -12.539 4.305 -14.164 1 83.56 505 ASP B O 1
ATOM 7514 N N . LEU B 1 506 ? -10.359 4.945 -14.672 1 75.12 506 LEU B N 1
ATOM 7515 C CA . LEU B 1 506 ? -10.07 5.605 -13.398 1 75.12 506 LEU B CA 1
ATOM 7516 C C . LEU B 1 506 ? -10.914 6.863 -13.234 1 75.12 506 LEU B C 1
ATOM 7518 O O . LEU B 1 506 ? -11.688 6.977 -12.281 1 75.12 506 LEU B O 1
ATOM 7522 N N . PRO B 1 507 ? -10.805 7.895 -14.055 1 72.06 507 PRO B N 1
ATOM 7523 C CA . PRO B 1 507 ? -11.453 9.172 -13.766 1 72.06 507 PRO B CA 1
ATOM 7524 C C . PRO B 1 507 ? -12.953 9.023 -13.508 1 72.06 507 PRO B C 1
ATOM 7526 O O . PRO B 1 507 ? -13.469 9.555 -12.523 1 72.06 507 PRO B O 1
ATOM 7529 N N . ARG B 1 508 ? -13.617 8.203 -14.281 1 77.56 508 ARG B N 1
ATOM 7530 C CA . ARG B 1 508 ? -15.055 8.102 -14.102 1 77.56 508 ARG B CA 1
ATOM 7531 C C . ARG B 1 508 ? -15.406 7.164 -12.953 1 77.56 508 ARG B C 1
ATOM 7533 O O . ARG B 1 508 ? -16.359 7.406 -12.211 1 77.56 508 ARG B O 1
ATOM 7540 N N . GLY B 1 509 ? -14.57 6.184 -12.672 1 87.12 509 GLY B N 1
ATOM 7541 C CA . GLY B 1 509 ? -14.859 5.168 -11.672 1 87.12 509 GLY B CA 1
ATOM 7542 C C . GLY B 1 509 ? -14.781 5.691 -10.25 1 87.12 509 GLY B C 1
ATOM 7543 O O . GLY B 1 509 ? -15.656 5.402 -9.43 1 87.12 509 GLY B O 1
ATOM 7544 N N . VAL B 1 510 ? -13.711 6.492 -10.016 1 83.94 510 VAL B N 1
ATOM 7545 C CA . VAL B 1 510 ? -13.516 6.961 -8.648 1 83.94 510 VAL B CA 1
ATOM 7546 C C . VAL B 1 510 ? -14.648 7.906 -8.25 1 83.94 510 VAL B C 1
ATOM 7548 O O . VAL B 1 510 ? -15.156 7.84 -7.129 1 83.94 510 VAL B O 1
ATOM 7551 N N . PHE B 1 511 ? -15.102 8.781 -9.117 1 86.44 511 PHE B N 1
ATOM 7552 C CA . PHE B 1 511 ? -16.188 9.703 -8.82 1 86.44 511 PHE B CA 1
ATOM 7553 C C . PHE B 1 511 ? -17.516 8.969 -8.75 1 86.44 511 PHE B C 1
ATOM 7555 O O . PHE B 1 511 ? -18.359 9.266 -7.891 1 86.44 511 PHE B O 1
ATOM 7562 N N . GLN B 1 512 ? -17.656 8.016 -9.609 1 93 512 GLN B N 1
ATOM 7563 C CA . GLN B 1 512 ? -18.906 7.266 -9.609 1 93 512 GLN B CA 1
ATOM 7564 C C . GLN B 1 512 ? -19.078 6.469 -8.32 1 93 512 GLN B C 1
ATOM 7566 O O . GLN B 1 512 ? -20.141 6.5 -7.699 1 93 512 GLN B O 1
ATOM 7571 N N . VAL B 1 513 ? -18.078 5.727 -7.953 1 96.25 513 VAL B N 1
ATOM 7572 C CA . VAL B 1 513 ? -18.219 4.875 -6.777 1 96.25 513 VAL B CA 1
ATOM 7573 C C . VAL B 1 513 ? -18.406 5.742 -5.531 1 96.25 513 VAL B C 1
ATOM 7575 O O . VAL B 1 513 ? -19.172 5.391 -4.629 1 96.25 513 VAL B O 1
ATOM 7578 N N . GLY B 1 514 ? -17.703 6.902 -5.434 1 95.62 514 GLY B N 1
ATOM 7579 C CA . GLY B 1 514 ? -17.922 7.852 -4.355 1 95.62 514 GLY B CA 1
ATOM 7580 C C . GLY B 1 514 ? -19.344 8.383 -4.32 1 95.62 514 GLY B C 1
ATOM 7581 O O . GLY B 1 514 ? -19.953 8.469 -3.252 1 95.62 514 GLY B O 1
ATOM 7582 N N . GLY B 1 515 ? -19.812 8.75 -5.453 1 96.69 515 GLY B N 1
ATOM 7583 C CA . GLY B 1 515 ? -21.188 9.203 -5.57 1 96.69 515 GLY B CA 1
ATOM 7584 C C . GLY B 1 515 ? -22.188 8.133 -5.18 1 96.69 515 GLY B C 1
ATOM 7585 O O . GLY B 1 515 ? -23.188 8.43 -4.512 1 96.69 515 GLY B O 1
ATOM 7586 N N . ASP B 1 516 ? -21.938 6.934 -5.621 1 97.88 516 ASP B N 1
ATOM 7587 C CA . ASP B 1 516 ? -22.844 5.828 -5.344 1 97.88 516 ASP B CA 1
ATOM 7588 C C . ASP B 1 516 ? -22.891 5.512 -3.852 1 97.88 516 ASP B C 1
ATOM 7590 O O . ASP B 1 516 ? -23.969 5.359 -3.277 1 97.88 516 ASP B O 1
ATOM 7594 N N . VAL B 1 517 ? -21.766 5.418 -3.182 1 98.56 517 VAL B N 1
ATOM 7595 C CA . VAL B 1 517 ? -21.719 5.156 -1.747 1 98.56 517 VAL B CA 1
ATOM 7596 C C . VAL B 1 517 ? -22.359 6.316 -0.99 1 98.56 517 VAL B C 1
ATOM 7598 O O . VAL B 1 517 ? -23.156 6.098 -0.075 1 98.56 517 VAL B O 1
ATOM 7601 N N . GLY B 1 518 ? -22.062 7.594 -1.4 1 98.5 518 GLY B N 1
ATOM 7602 C CA . GLY B 1 518 ? -22.734 8.75 -0.832 1 98.5 518 GLY B CA 1
ATOM 7603 C C . GLY B 1 518 ? -24.234 8.734 -1.073 1 98.5 518 GLY B C 1
ATOM 7604 O O . GLY B 1 518 ? -25.016 9.141 -0.205 1 98.5 518 GLY B O 1
ATOM 7605 N N . GLY B 1 519 ? -24.625 8.281 -2.213 1 98.38 519 GLY B N 1
ATOM 7606 C CA . GLY B 1 519 ? -26.031 8.172 -2.549 1 98.38 519 GLY B CA 1
ATOM 7607 C C . GLY B 1 519 ? -26.766 7.152 -1.694 1 98.38 519 GLY B C 1
ATOM 7608 O O . GLY B 1 519 ? -27.906 7.387 -1.289 1 98.38 519 GLY B O 1
ATOM 7609 N N . VAL B 1 520 ? -26.141 6.047 -1.471 1 98.62 520 VAL B N 1
ATOM 7610 C CA . VAL B 1 520 ? -26.734 5.047 -0.59 1 98.62 520 VAL B CA 1
ATOM 7611 C C . VAL B 1 520 ? -26.891 5.621 0.814 1 98.62 520 VAL B C 1
ATOM 7613 O O . VAL B 1 520 ? -27.953 5.48 1.434 1 98.62 520 VAL B O 1
ATOM 7616 N N . ALA B 1 521 ? -25.922 6.289 1.309 1 98.75 521 ALA B N 1
ATOM 7617 C CA . ALA B 1 521 ? -26.016 6.93 2.619 1 98.75 521 ALA B CA 1
ATOM 7618 C C . ALA B 1 521 ? -27.141 7.965 2.643 1 98.75 521 ALA B C 1
ATOM 7620 O O . ALA B 1 521 ? -27.906 8.039 3.609 1 98.75 521 ALA B O 1
ATOM 7621 N N . ALA B 1 522 ? -27.188 8.781 1.626 1 98.56 522 ALA B N 1
ATOM 7622 C CA . ALA B 1 522 ? -28.25 9.781 1.522 1 98.56 522 ALA B CA 1
ATOM 7623 C C . ALA B 1 522 ? -29.625 9.125 1.547 1 98.56 522 ALA B C 1
ATOM 7625 O O . ALA B 1 522 ? -30.547 9.625 2.203 1 98.56 522 ALA B O 1
ATOM 7626 N N . ALA B 1 523 ? -29.734 8.062 0.806 1 98.12 523 ALA B N 1
ATOM 7627 C CA . ALA B 1 523 ? -31 7.328 0.786 1 98.12 523 ALA B CA 1
ATOM 7628 C C . ALA B 1 523 ? -31.344 6.797 2.174 1 98.12 523 ALA B C 1
ATOM 7630 O O . ALA B 1 523 ? -32.5 6.84 2.586 1 98.12 523 ALA B O 1
ATOM 7631 N N . PHE B 1 524 ? -30.375 6.215 2.855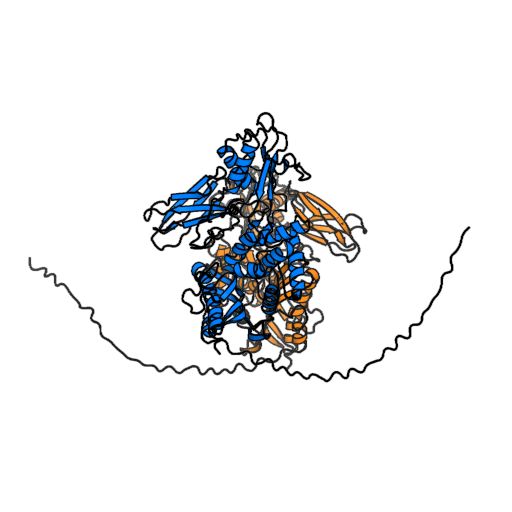 1 98.19 524 PHE B N 1
ATOM 7632 C CA . PHE B 1 524 ? -30.578 5.773 4.23 1 98.19 524 PHE B CA 1
ATOM 7633 C C . PHE B 1 524 ? -31.078 6.926 5.094 1 98.19 524 PHE B C 1
ATOM 7635 O O . PHE B 1 524 ? -32.031 6.766 5.859 1 98.19 524 PHE B O 1
ATOM 7642 N N . GLN B 1 525 ? -30.453 8.086 4.988 1 98.06 525 GLN B N 1
ATOM 7643 C CA . GLN B 1 525 ? -30.797 9.273 5.766 1 98.06 525 GLN B CA 1
ATOM 7644 C C . GLN B 1 525 ? -32.219 9.711 5.496 1 98.06 525 GLN B C 1
ATOM 7646 O O . GLN B 1 525 ? -32.969 9.992 6.43 1 98.06 525 GLN B O 1
ATOM 7651 N N . GLN B 1 526 ? -32.688 9.695 4.281 1 96.69 526 GLN B N 1
ATOM 7652 C CA . GLN B 1 526 ? -33.969 10.227 3.865 1 96.69 526 GLN B CA 1
ATOM 7653 C C . GLN B 1 526 ? -35.094 9.273 4.227 1 96.69 526 GLN B C 1
ATOM 7655 O O . GLN B 1 526 ? -36.25 9.703 4.406 1 96.69 526 GLN B O 1
ATOM 7660 N N . ALA B 1 527 ? -34.781 8.094 4.383 1 95.44 527 ALA B N 1
ATOM 7661 C CA . ALA B 1 527 ? -35.812 7.078 4.594 1 95.44 527 ALA B CA 1
ATOM 7662 C C . ALA B 1 527 ? -36.281 7.059 6.051 1 95.44 527 ALA B C 1
ATOM 7664 O O . ALA B 1 527 ? -37.25 6.406 6.383 1 95.44 527 ALA B O 1
ATOM 7665 N N . GLN B 1 528 ? -35.625 7.695 6.914 1 85.75 528 GLN B N 1
ATOM 7666 C CA . GLN B 1 528 ? -35.938 7.625 8.344 1 85.75 528 GLN B CA 1
ATOM 7667 C C . GLN B 1 528 ? -37.094 8.57 8.703 1 85.75 528 GLN B C 1
ATOM 7669 O O . GLN B 1 528 ? -37.031 9.219 9.75 1 85.75 528 GLN B O 1
ATOM 7674 N N . THR B 1 529 ? -38.062 8.75 7.84 1 75.44 529 THR B N 1
ATOM 7675 C CA . THR B 1 529 ? -39.219 9.586 8.156 1 75.44 529 THR B CA 1
ATOM 7676 C C . THR B 1 529 ? -40.25 8.797 8.953 1 75.44 529 THR B C 1
ATOM 7678 O O . THR B 1 529 ? -40.406 7.59 8.758 1 75.44 529 THR B O 1
ATOM 7681 N N . ASN B 1 530 ? -40.5 9.148 10.359 1 51.16 530 ASN B N 1
ATOM 7682 C CA . ASN B 1 530 ? -41.688 8.656 11.062 1 51.16 530 ASN B CA 1
ATOM 7683 C C . ASN B 1 530 ? -42.938 8.898 10.266 1 51.16 530 ASN B C 1
ATOM 7685 O O . ASN B 1 530 ? -43.031 9.844 9.484 1 51.16 530 ASN B O 1
#

Sequence (1060 aa):
MPHTTSVRAVAALISVGVVLTACSAKPSNSDSASAPAQQVPEEAARIMATDPYAMARWSYLLVDPATDEVIYSNNADSSMFLASQTKHFTVGTAYDTLGVDHTVTTPVYATSLPVEGTLTGDLVLVGSGDLALGGRNAAQGRFDFATDGIDHVYADALPGAVLAPGDPLAGLNDLARQVADAGITRVNGDVLVDPRLWDTYSTVEGLVPSIFVNDNLVDIQASPGAVGEPAAIDMLPGNGLFRVDAQVTTGEEGSDSTLKVAADPSDPSQINVTGSVPAGKTSLTVYRITDAPTWARQLFVEALRRNGIEVASVSRTNSTAALPVDRTYSGSRQVASLQSAPISESGGMILATSYNTGANTFLCLLAVATGSSSCSDGLPTVRALAEKAGIAASDLVVMDGQGGDPSQSTPAAVLQWLDWVDQQPWADTFWAGQPVLGERGSLSGVGTDSPAKGKVIGKTGTSADVESDTGRLIVTLQALSGYMITPDDRRLLFVVAVSDAVFPDLPRGVFQVGGDVGGVAAAFQQAQTNMPHTTSVRAVAALISVGVVLTACSAKPSNSDSASAPAQQVPEEAARIMATDPYAMARWSYLLVDPATDEVIYSNNADSSMFLASQTKHFTVGTAYDTLGVDHTVTTPVYATSLPVEGTLTGDLVLVGSGDLALGGRNAAQGRFDFATDGIDHVYADALPGAVLAPGDPLAGLNDLARQVADAGITRVNGDVLVDPRLWDTYSTVEGLVPSIFVNDNLVDIQASPGAVGEPAAIDMLPGNGLFRVDAQVTTGEEGSDSTLKVAADPSDPSQINVTGSVPAGKTSLTVYRITDAPTWARQLFVEALRRNGIEVASVSRTNSTAALPVDRTYSGSRQVASLQSAPISESGGMILATSYNTGANTFLCLLAVATGSSSCSDGLPTVRALAEKAGIAASDLVVMDGQGGDPSQSTPAAVLQWLDWVDQQPWADTFWAGQPVLGERGSLSGVGTDSPAKGKVIGKTGTSADVESDTGRLIVTLQALSGYMITPDDRRLLFVVAVSDAVFPDLPRGVFQVGGDVGGVAAAFQQAQTN

Nearest PDB structures (foldseek):
  1w5d-assembly1_A  TM=8.163E-01  e=6.753E-33  Bacillus subtilis
  2ex2-assembly1_A  TM=7.563E-01  e=1.084E-30  Escherichia coli
  2ex9-assembly1_A  TM=7.331E-01  e=4.149E-30  Escherichia coli
  3a3d-assembly1_A  TM=7.741E-01  e=6.834E-29  Haemophilus influenzae
  3a3e-assembly1_A  TM=7.797E-01  e=9.204E-27 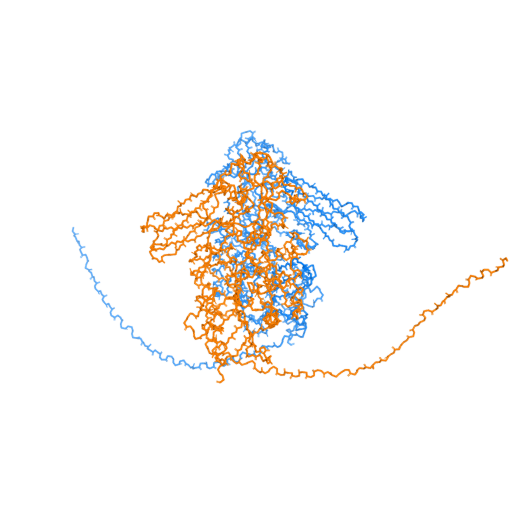 Haemophilus influenzae

Solvent-accessible surface area (backbone atoms only — not comparable to full-atom values): 54585 Å² total; per-residue (Å²): 136,81,80,74,78,79,81,80,71,83,67,80,74,77,75,74,74,73,74,74,71,76,71,76,71,70,81,78,78,73,78,70,70,71,70,74,68,50,79,73,49,66,67,28,53,53,59,60,65,39,75,52,32,68,33,28,47,68,31,27,32,31,32,31,75,91,75,64,45,73,53,38,67,33,58,31,66,31,54,38,69,30,20,35,42,35,35,60,51,39,48,49,39,41,38,68,72,64,33,49,72,32,61,41,64,32,43,27,30,40,72,43,76,61,54,97,22,34,20,67,31,35,39,36,39,40,25,51,59,38,63,36,42,33,8,20,43,12,84,75,58,34,42,52,63,44,83,83,55,37,39,42,94,42,13,74,80,40,85,64,18,35,73,57,44,59,50,46,54,43,28,41,40,50,37,22,43,33,32,34,71,64,45,42,42,30,30,64,21,44,74,34,38,41,45,74,59,27,53,69,35,83,50,98,92,41,77,41,58,16,48,31,47,45,74,37,41,39,36,39,36,35,39,40,39,53,68,73,31,60,35,48,77,45,61,38,75,74,60,90,74,56,45,79,47,74,54,35,33,7,34,52,69,84,46,74,66,50,70,43,68,44,60,34,92,91,40,73,46,30,35,36,33,36,41,29,31,17,26,91,44,74,43,39,33,45,44,76,59,87,53,45,45,30,52,46,34,53,54,37,53,50,24,24,42,75,51,64,25,46,66,63,54,80,72,84,62,53,54,68,84,77,45,63,89,83,73,71,75,64,74,89,32,51,43,28,65,44,70,46,28,30,46,48,33,51,43,22,41,26,42,14,62,59,37,46,67,53,28,38,46,46,26,31,51,47,4,42,75,74,72,36,38,46,33,65,62,14,50,59,58,40,50,50,51,40,40,71,44,68,40,55,75,90,44,50,44,74,61,52,24,35,10,47,87,80,8,23,30,17,44,50,44,54,47,41,45,54,58,46,41,68,72,41,96,58,27,68,62,54,60,70,14,36,10,22,25,27,66,28,52,78,23,28,86,26,51,62,85,42,94,38,42,70,29,38,36,30,35,54,15,65,35,71,49,66,34,83,82,72,44,25,21,39,30,57,26,41,35,41,36,39,39,30,48,24,83,74,69,44,68,30,39,38,32,38,31,40,30,50,29,53,30,78,30,51,82,63,31,58,56,46,53,51,36,47,49,49,45,34,50,35,34,57,36,67,60,50,60,129,139,80,82,83,76,74,83,76,82,74,83,78,82,82,79,89,76,90,68,88,76,80,81,69,89,74,83,80,77,72,71,67,71,70,70,76,64,52,80,75,48,66,67,29,54,53,61,61,64,37,75,50,34,67,34,28,48,69,31,28,32,30,32,32,76,91,76,64,45,71,52,36,67,36,60,30,64,30,55,39,70,30,19,35,43,34,36,59,51,41,48,50,39,41,38,70,74,62,34,50,73,33,62,44,64,34,41,26,32,40,71,44,76,61,53,96,23,34,22,69,31,32,40,35,40,38,25,51,58,38,64,37,43,33,8,23,42,13,86,76,55,33,42,54,64,44,84,83,56,38,39,43,93,41,13,74,78,40,85,64,19,35,73,58,46,58,50,45,53,45,25,41,39,51,37,22,45,35,32,34,73,63,46,40,42,31,30,64,21,42,73,34,39,42,45,74,60,28,55,68,35,83,51,97,92,42,78,42,59,17,47,32,47,46,74,38,40,39,36,39,35,35,37,40,40,54,70,74,31,58,35,50,78,45,62,38,74,75,61,90,73,56,45,79,48,74,56,35,34,8,34,53,69,86,46,74,66,52,71,42,68,45,59,34,91,91,40,73,46,31,36,36,33,36,42,30,32,17,28,90,44,74,43,38,32,43,43,77,59,88,51,47,46,31,53,47,33,54,55,37,54,51,25,24,41,76,50,63,25,48,66,63,54,79,72,84,64,53,54,66,85,76,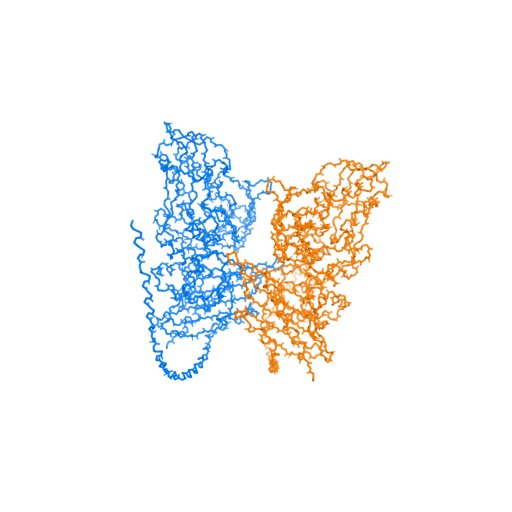48,62,88,83,74,73,77,63,73,89,32,52,44,28,66,44,70,46,28,30,46,47,34,50,44,22,42,26,42,14,62,60,37,46,67,55,28,37,46,46,27,32,52,47,4,42,74,73,73,36,40,46,34,64,63,15,49,60,59,40,50,50,50,41,42,72,46,67,39,56,71,89,42,51,45,73,62,53,24,36,11,48,85,81,8,24,27,18,48,51,44,53,50,41,44,54,58,47,40,66,74,39,96,59,29,66,64,56,60,71,15,36,10,21,24,29,67,28,52,78,22,28,84,27,51,62,84,41,95,39,42,71,29,38,34,30,35,55,17,65,35,72,48,65,33,82,81,71,43,24,20,38,29,57,25,40,37,38,37,39,39,29,47,25,82,74,69,46,68,29,38,38,31,37,34,40,29,50,27,53,30,77,30,51,80,64,32,60,54,46,55,51,36,47,50,48,46,32,52,34,35,58,37,66,61,51,61,129

pLDDT: mean 91.31, std 17.98, range [17.53, 98.94]

Secondary structure (DSSP, 8-state):
-------------------------------------PPPPHHHHHHHTSGGGTT-EEEEEEEETTTTEEEEEESTTS-EE-GGGHHHHHHHHHHHHH-TT---EEEEEESS--BTTEESS-EEEEP---SSTTTTTGGGT-----SSSEEGGGTTTSTTEEPPSS-TTHHHHHHHHHHHHTT--EESS-EEEE-TTSPPEE-SS-EE-S--SGGGEEEEEEE--STTSBPEEEEES--SS-EEEEEEEEE-TTPPP--EEEE-SS-TTEEEEEEEEETTS-EEEEEEPS-HHHHHHHHHHHHHHHTT-EE-----S--GGGS-TT----GGGEEEEEEPPPHHHHHHHIIIII-HHHHHHHHHHHHHHTT-S-GGGGHHHHHHHHHHTT--GGGEE--SSS--TT-EE-HHHHHHHHHHHTTSTTHHHHHHTS-BTTTBGGGTTSSTTSTTTTTEEEEEEEEEEE-TTT--EEEEEEEEEEEEE-TT--EEEEEEEEESEEES-HHHHHHHHHHHHHHHHHHHHHT---/-------------------------------------PPPPHHHHHHHTSGGGTT-EEEEEEEETTTTEEEEEESTTS-EE-GGGHHHHHHHHHHHHH-TT---EEEEEESS--BTTEESS-EEEEP---SSTTTTTGGGT-----SSSEEGGGTTTSTTEEPPSS-TTHHHHHHHHHHHHTT--EESS-EEEE-TTSPPEE-SS-EE-S--SGGGEEEEEEE--STTSBPEEEEES--SS-EEEEEEEEE-TTPPP--EEEE-SS-TTEEEEEEEEETTS-EEEEEEPS-HHHHHHHHHHHHHHHTT-EE-----S--GGGS-TT----GGGEEEEEEPPPHHHHHHHIIIII-HHHHHHHHHHHHHHTT-S-GGGGHHHHHHHHHHTT--GGGEE--SSS--TT-EE-HHHHHHHHHHHTTSTTHHHHHHTS-BTTTBGGGTTSSTTSTTTTTEEEEEEEEEEE-TTT--EEEEEEEEEEEEE-TT--EEEEEEEEESEEES-HHHHHHHHHHHHHHHHHHHHHT---

Radius of gyration: 33.43 Å; Cα contacts (8 Å, |Δi|>4): 2547; chains: 2; bounding box: 89×84×154 Å

Foldseek 3Di:
DPCVDDPPPPVPPPPPPPPPPPPVPDPPPPPVPVPPQDDFDPLLVVLCVDDLNVVWAKFKWWAFLVVRDTNHGDQQAPKAACFQVLLLLLLLLLCVPQNQQHKWKWFKFQPDDDDQQERAGEIETEQALFQQLCFCVQVVLFNFADWQFADQLCQAPAWGHDYRDGALCRNLLQQLLLLVVLRHQEYNYYYAYHQQLADFDQDPSGTATSDDGSSQKWKWKWAADPAFAGTDIDTPPDFDQADEDEAEHEHEAPDDWPWDWDADPVGNRYIYIYTYDYHPDMGMHIDHHRQRRLVSRRSSQVSNVVNNHYYNDPDSGHDNVSDDPVNDGDPVRTRGMDMGRRVLNVSLQCAQAVNQSNQQSSLCVLCSSVVHNYSVSSVVSSVVVLVVLVADPVAFDAPGRSRPPPTMGRNNSSLSSQSSLCPDPCNVSNQNSWHFACRTGPRVPACVVAPQGRFFTFGWRWDWDADVPQQKIWTQKTKTWDWGQAPVGRIMTMIIMMGGGIGRHDNVVVVSVNNSSSSSVSSSRHPPDD/DDDPDPPPCPPDPDDDDDPDPPVDDDDDCCVVVLPPADDADPLLVVLCVDDLNVVWAKFKWWAFLVVRDTRHGDQQAPKAFCFQVLLLLLLLLLCVQQNQQHKWKWFWFQPDDDDQQERAGEIETEQALFQQLCFCVQVVLFNFADWQFADQLCQAPAWGHDYRPGALCRNLLQQLLLLVVLRHQEYNYYYAYHQQLADFDQDPSGTATSDDGSSQKWKWKWAADPAFAATDIDTPPDFDQADEDEAEHEHEAPDDWPWDWAADPVGNRYIYIHTYDYHPDMGMHIDHHRQRRLVVRRSSQVSNVVSNHHYNDPDSGHDNVSDDPVNDGDPVRTRGMDMGRRVLNVSLQCAQAVNQSNQQSSLCVLCSSVVHNYSVSSVVSSLVVLVVLVADPVAFDADGRSRPPPTMGRNNSSQSSQSSLCPDPCNVSNQSSWHFACRTGPRVPACVVAPQGRFFTFGWRWDWDADPPQQKIWTQKTKTWDWGQAPVGRIMTMIIMMGGGIGSHDNVVVVSVNNSSSSSVSSSRHVPDD